Protein 2LQX (pdb70)

Sequence (41 aa):
SEKPQQELEECQNVCRMKRWSTEMVHRCEKKCEEKFERQQRSEKPQQELEECQNVCRMKRWSTEMVHRCEKKCEEKFERQQRSEKPQQELEECQNVCRMKRWSTEMVHRCEKKCEEKFERQQRSEKPQQELEECQNVCRMKRWSTEMVHRCEKKCEEKFERQQRSEKPQQELEECQNVCRMKRWSTEMVHRCEKKCEEKFERQQRSEKPQQELEECQNVCRMKRWSTEMVHRCEKKCEEKFERQQRSEKPQQELEECQNVCRMKRWSTEMVHRCEKKCEEKFERQQRSEKPQQELEECQNVCRMKRWSTEMVHRCEKKCEEKFERQQRSEKPQQELEECQNVCRMKRWSTEMVHRCEKKCEEKFERQQRSEKPQQELEECQNVCRMKRWSTEMVHRCEKKCEEKFERQQRSEKPQQELEECQNVCRMKRWSTEMVHRCEKKCEEKFERQQRSEKPQQELEECQNVCRMKRWSTEMVHRCEKKCEEKFERQQRSEKPQQELEECQNVCRMKRWSTEMVHRCEKKCEEKFERQQRSEKPQQELEECQNVCRMKRWSTEMVHRCEKKCEEKFERQQRSEKPQQELEECQNVCRMKRWSTEMVHRCEKKCEEKFERQQRSEKPQQELEECQNVCRMKRWSTEMVHRCEKKCEEKFERQQRSEKPQQELEECQNVCRMKRWSTEMVHRCEKKCEEKFERQQRSEKPQQELEECQNVCRMKRWSTEMVHRCEKKCEEKFERQQRSEKPQQELEECQNVCRMKRWSTEMVHRCEKKCEEKFERQQRSEKPQQELEECQNVCRMKRWSTEMVHRCEKKCEEKFERQQR

Foldseek 3Di:
DPPQVPVLCVQLVVLVVDPPDPVSSVVSSVVSVVVDVVDTD

Radius of gyration: 10.86 Å; Cα contacts (8 Å, |Δi|>4): 17; chains: 1; bounding box: 10×33×22 Å

CATH classification: 6.10.250.1700

Solvent-accessible surface area: 4318 Å² total; per-residue (Å²): 140,174,115,91,71,142,101,26,103,95,47,15,87,79,2,131,166,88,222,165,72,109,126,89,24,115,129,33,34,136,115,18,86,111,161,70,133,185,165,97,251

Organism: Fagopyrum esculentum (NCBI:txid3617)

Secondary structure (DSSP, 8-state):
--S-THHHHHHHHHHHT-SS-HHHHHHHHHHHHHTTSS---

Nearest PDB structures (foldseek):
  2lqx-assembly1_A  TM=8.595E-01  e=4.066E-05  Fagopyrum esculentum
  2lqx-assembly1_A  TM=8.570E-01  e=2.946E-04  Fagopyrum esculentum
  7lvf-assembly1_A  TM=7.283E-01  e=2.691E+00  Juglans regia
  2lqx-assembly1_A  TM=9.040E-01  e=1.700E-04  Fagopyrum esculentum
  7jqd-assembly1_B  TM=7.469E-01  e=6.574E+00  Lutzomyia longipalpis

GO terms:
  GO:0004867 serine-type endopeptidase inhibitor activity (F, IDA)
  GO:0010466 negative regulation of peptidase activity (P, IDA)

Structure (mmCIF, N/CA/C/O backbone):
data_2LQX
#
_entry.id   2LQX
#
loop_
_atom_site.group_PDB
_atom_site.id
_atom_site.type_symbol
_atom_site.label_atom_id
_atom_site.label_alt_id
_atom_site.label_comp_id
_atom_site.label_asym_id
_atom_site.label_entity_id
_atom_site.label_seq_id
_atom_site.pdbx_PDB_ins_code
_atom_site.Cartn_x
_atom_site.Cartn_y
_atom_site.Cartn_z
_atom_site.occupancy
_atom_site.B_iso_or_equiv
_atom_site.auth_seq_id
_atom_site.auth_comp_id
_atom_site.auth_asym_id
_atom_site.auth_atom_id
_atom_site.pdbx_PDB_model_num
ATOM 1 N N . SER A 1 1 ? 1.329 0.000 0.000 1.00 0.00 1 SER A N 1
ATOM 2 C CA . SER A 1 1 ? 2.094 0.002 -1.242 1.00 0.00 1 SER A CA 1
ATOM 3 C C . SER A 1 1 ? 3.235 -1.008 -1.178 1.00 0.00 1 SER A C 1
ATOM 4 O O . SER A 1 1 ? 3.417 -1.692 -0.172 1.00 0.00 1 SER A O 1
ATOM 12 N N . GLU A 1 2 ? 4.002 -1.094 -2.261 1.00 0.00 2 GLU A N 1
ATOM 13 C CA . GLU A 1 2 ? 5.126 -2.021 -2.329 1.00 0.00 2 GLU A CA 1
ATOM 14 C C . GLU A 1 2 ? 6.432 -1.273 -2.580 1.00 0.00 2 GLU A C 1
ATOM 15 O O . GLU A 1 2 ? 7.491 -1.669 -2.092 1.00 0.00 2 GLU A O 1
ATOM 27 N N . LYS A 1 3 ? 6.350 -0.190 -3.345 1.00 0.00 3 LYS A N 1
ATOM 28 C CA . LYS A 1 3 ? 7.523 0.615 -3.661 1.00 0.00 3 LYS A CA 1
ATOM 29 C C . LYS A 1 3 ? 7.941 1.463 -2.464 1.00 0.00 3 LYS A C 1
ATOM 30 O O . LYS A 1 3 ? 7.154 1.726 -1.554 1.00 0.00 3 LYS A O 1
ATOM 49 N N . PRO A 1 4 ? 9.208 1.902 -2.461 1.00 0.00 4 PRO A N 1
ATOM 50 C CA . PRO A 1 4 ? 9.758 2.728 -1.382 1.00 0.00 4 PRO A CA 1
ATOM 51 C C . PRO A 1 4 ? 9.167 4.133 -1.369 1.00 0.00 4 PRO A C 1
ATOM 52 O O . PRO A 1 4 ? 9.830 5.098 -1.747 1.00 0.00 4 PRO A O 1
ATOM 63 N N . GLN A 1 5 ? 7.917 4.241 -0.931 1.00 0.00 5 GLN A N 1
ATOM 64 C CA . GLN A 1 5 ? 7.238 5.530 -0.867 1.00 0.00 5 GLN A CA 1
ATOM 65 C C . GLN A 1 5 ? 7.814 6.393 0.251 1.00 0.00 5 GLN A C 1
ATOM 66 O O . GLN A 1 5 ? 7.520 7.585 0.340 1.00 0.00 5 GLN A O 1
ATOM 80 N N . GLN A 1 6 ? 8.634 5.783 1.100 1.00 0.00 6 GLN A N 1
ATOM 81 C CA . GLN A 1 6 ? 9.249 6.497 2.213 1.00 0.00 6 GLN A CA 1
ATOM 82 C C . GLN A 1 6 ? 10.005 7.726 1.721 1.00 0.00 6 GLN A C 1
ATOM 83 O O . GLN A 1 6 ? 10.084 8.737 2.417 1.00 0.00 6 GLN A O 1
ATOM 97 N N . GLU A 1 7 ? 10.559 7.631 0.516 1.00 0.00 7 GLU A N 1
ATOM 98 C CA . GLU A 1 7 ? 11.309 8.736 -0.069 1.00 0.00 7 GLU A CA 1
ATOM 99 C C . GLU A 1 7 ? 10.368 9.840 -0.543 1.00 0.00 7 GLU A C 1
ATOM 100 O O . GLU A 1 7 ? 10.680 11.027 -0.433 1.00 0.00 7 GLU A O 1
ATOM 112 N N . LEU A 1 8 ? 9.217 9.442 -1.073 1.00 0.00 8 LEU A N 1
ATOM 113 C CA . LEU A 1 8 ? 8.230 10.397 -1.564 1.00 0.00 8 LEU A CA 1
ATOM 114 C C . LEU A 1 8 ? 7.818 11.369 -0.463 1.00 0.00 8 LEU A C 1
ATOM 115 O O . LEU A 1 8 ? 7.778 12.581 -0.675 1.00 0.00 8 LEU A O 1
ATOM 131 N N . GLU A 1 9 ? 7.515 10.830 0.714 1.00 0.00 9 GLU A N 1
ATOM 132 C CA . GLU A 1 9 ? 7.110 11.651 1.848 1.00 0.00 9 GLU A CA 1
ATOM 133 C C . GLU A 1 9 ? 8.110 12.778 2.089 1.00 0.00 9 GLU A C 1
ATOM 134 O O . GLU A 1 9 ? 7.733 13.881 2.485 1.00 0.00 9 GLU A O 1
ATOM 146 N N . GLU A 1 10 ? 9.385 12.492 1.848 1.00 0.00 10 GLU A N 1
ATOM 147 C CA . GLU A 1 10 ? 10.439 13.481 2.040 1.00 0.00 10 GLU A CA 1
ATOM 148 C C . GLU A 1 10 ? 10.389 14.549 0.952 1.00 0.00 10 GLU A C 1
ATOM 149 O O . GLU A 1 10 ? 10.383 15.746 1.241 1.00 0.00 10 GLU A O 1
ATOM 161 N N . CYS A 1 11 ? 10.353 14.107 -0.301 1.00 0.00 11 CYS A N 1
ATOM 162 C CA . CYS A 1 11 ? 10.303 15.023 -1.434 1.00 0.00 11 CYS A CA 1
ATOM 163 C C . CYS A 1 11 ? 9.128 15.988 -1.301 1.00 0.00 11 CYS A C 1
ATOM 164 O O . CYS A 1 11 ? 9.269 17.188 -1.536 1.00 0.00 11 CYS A O 1
ATOM 171 N N . GLN A 1 12 ? 7.971 15.455 -0.922 1.00 0.00 12 GLN A N 1
ATOM 172 C CA . GLN A 1 12 ? 6.773 16.269 -0.757 1.00 0.00 12 GLN A CA 1
ATOM 173 C C . GLN A 1 12 ? 6.929 17.237 0.411 1.00 0.00 12 GLN A C 1
ATOM 174 O O . GLN A 1 12 ? 6.746 18.444 0.258 1.00 0.00 12 GLN A O 1
ATOM 188 N N . ASN A 1 13 ? 7.267 16.698 1.578 1.00 0.00 13 ASN A N 1
ATOM 189 C CA . ASN A 1 13 ? 7.445 17.514 2.774 1.00 0.00 13 ASN A CA 1
ATOM 190 C C . ASN A 1 13 ? 8.372 18.693 2.494 1.00 0.00 13 ASN A C 1
ATOM 191 O O . ASN A 1 13 ? 8.175 19.790 3.018 1.00 0.00 13 ASN A O 1
ATOM 202 N N . VAL A 1 14 ? 9.384 18.460 1.665 1.00 0.00 14 VAL A N 1
ATOM 203 C CA . VAL A 1 14 ? 10.341 19.502 1.313 1.00 0.00 14 VAL A CA 1
ATOM 204 C C . VAL A 1 14 ? 9.690 20.576 0.448 1.00 0.00 14 VAL A C 1
ATOM 205 O O . VAL A 1 14 ? 9.871 21.771 0.681 1.00 0.00 14 VAL A O 1
ATOM 218 N N . CYS A 1 15 ? 8.932 20.141 -0.553 1.00 0.00 15 CYS A N 1
ATOM 219 C CA . CYS A 1 15 ? 8.254 21.064 -1.456 1.00 0.00 15 CYS A CA 1
ATOM 220 C C . CYS A 1 15 ? 7.352 22.020 -0.680 1.00 0.00 15 CYS A C 1
ATOM 221 O O . CYS A 1 15 ? 7.290 23.212 -0.979 1.00 0.00 15 CYS A O 1
ATOM 228 N N . ARG A 1 16 ? 6.654 21.487 0.318 1.00 0.00 16 ARG A N 1
ATOM 229 C CA . ARG A 1 16 ? 5.754 22.291 1.136 1.00 0.00 16 ARG A CA 1
ATOM 230 C C . ARG A 1 16 ? 6.540 23.253 2.023 1.00 0.00 16 ARG A C 1
ATOM 231 O O . ARG A 1 16 ? 6.007 24.260 2.488 1.00 0.00 16 ARG A O 1
ATOM 252 N N . MET A 1 17 ? 7.810 22.935 2.252 1.00 0.00 17 MET A N 1
ATOM 253 C CA . MET A 1 17 ? 8.669 23.771 3.082 1.00 0.00 17 MET A CA 1
ATOM 254 C C . MET A 1 17 ? 9.347 24.852 2.246 1.00 0.00 17 MET A C 1
ATOM 255 O O . MET A 1 17 ? 10.194 25.595 2.742 1.00 0.00 17 MET A O 1
ATOM 269 N N . LYS A 1 18 ? 8.971 24.933 0.975 1.00 0.00 18 LYS A N 1
ATOM 270 C CA . LYS A 1 18 ? 9.543 25.922 0.069 1.00 0.00 18 LYS A CA 1
ATOM 271 C C . LYS A 1 18 ? 8.984 27.312 0.358 1.00 0.00 18 LYS A C 1
ATOM 272 O O . LYS A 1 18 ? 7.866 27.451 0.854 1.00 0.00 18 LYS A O 1
ATOM 291 N N . ARG A 1 19 ? 9.768 28.337 0.043 1.00 0.00 19 ARG A N 1
ATOM 292 C CA . ARG A 1 19 ? 9.352 29.716 0.271 1.00 0.00 19 ARG A CA 1
ATOM 293 C C . ARG A 1 19 ? 8.744 30.316 -0.994 1.00 0.00 19 ARG A C 1
ATOM 294 O O . ARG A 1 19 ? 8.827 31.522 -1.222 1.00 0.00 19 ARG A O 1
ATOM 315 N N . TRP A 1 20 ? 8.134 29.465 -1.811 1.00 0.00 20 TRP A N 1
ATOM 316 C CA . TRP A 1 20 ? 7.512 29.912 -3.053 1.00 0.00 20 TRP A CA 1
ATOM 317 C C . TRP A 1 20 ? 5.993 29.932 -2.924 1.00 0.00 20 TRP A C 1
ATOM 318 O O . TRP A 1 20 ? 5.438 29.448 -1.938 1.00 0.00 20 TRP A O 1
ATOM 339 N N . SER A 1 21 ? 5.326 30.495 -3.927 1.00 0.00 21 SER A N 1
ATOM 340 C CA . SER A 1 21 ? 3.870 30.580 -3.924 1.00 0.00 21 SER A CA 1
ATOM 341 C C . SER A 1 21 ? 3.244 29.189 -3.969 1.00 0.00 21 SER A C 1
ATOM 342 O O . SER A 1 21 ? 3.904 28.209 -4.316 1.00 0.00 21 SER A O 1
ATOM 350 N N . THR A 1 22 ? 1.966 29.111 -3.614 1.00 0.00 22 THR A N 1
ATOM 351 C CA . THR A 1 22 ? 1.249 27.841 -3.612 1.00 0.00 22 THR A CA 1
ATOM 352 C C . THR A 1 22 ? 1.406 27.121 -4.946 1.00 0.00 22 THR A C 1
ATOM 353 O O . THR A 1 22 ? 1.460 25.892 -4.995 1.00 0.00 22 THR A O 1
ATOM 364 N N . GLU A 1 23 ? 1.479 27.893 -6.026 1.00 0.00 23 GLU A N 1
ATOM 365 C CA . GLU A 1 23 ? 1.631 27.326 -7.361 1.00 0.00 23 GLU A CA 1
ATOM 366 C C . GLU A 1 23 ? 2.932 26.536 -7.472 1.00 0.00 23 GLU A C 1
ATOM 367 O O . GLU A 1 23 ? 2.951 25.420 -7.989 1.00 0.00 23 GLU A O 1
ATOM 379 N N . MET A 1 24 ? 4.018 27.126 -6.983 1.00 0.00 24 MET A N 1
ATOM 380 C CA . MET A 1 24 ? 5.324 26.478 -7.028 1.00 0.00 24 MET A CA 1
ATOM 381 C C . MET A 1 24 ? 5.337 25.219 -6.168 1.00 0.00 24 MET A C 1
ATOM 382 O O . MET A 1 24 ? 5.936 24.209 -6.538 1.00 0.00 24 MET A O 1
ATOM 396 N N . VAL A 1 25 ? 4.672 25.285 -5.019 1.00 0.00 25 VAL A N 1
ATOM 397 C CA . VAL A 1 25 ? 4.606 24.149 -4.108 1.00 0.00 25 VAL A CA 1
ATOM 398 C C . VAL A 1 25 ? 3.763 23.022 -4.695 1.00 0.00 25 VAL A C 1
ATOM 399 O O . VAL A 1 25 ? 4.058 21.843 -4.495 1.00 0.00 25 VAL A O 1
ATOM 412 N N . HIS A 1 26 ? 2.713 23.393 -5.420 1.00 0.00 26 HIS A N 1
ATOM 413 C CA . HIS A 1 26 ? 1.828 22.413 -6.040 1.00 0.00 26 HIS A CA 1
ATOM 414 C C . HIS A 1 26 ? 2.567 21.613 -7.108 1.00 0.00 26 HIS A C 1
ATOM 415 O O . HIS A 1 26 ? 2.600 20.383 -7.065 1.00 0.00 26 HIS A O 1
ATOM 429 N N . ARG A 1 27 ? 3.157 22.319 -8.067 1.00 0.00 27 ARG A N 1
ATOM 430 C CA . ARG A 1 27 ? 3.894 21.675 -9.147 1.00 0.00 27 ARG A CA 1
ATOM 431 C C . ARG A 1 27 ? 4.985 20.763 -8.593 1.00 0.00 27 ARG A C 1
ATOM 432 O O . ARG A 1 27 ? 5.137 19.622 -9.029 1.00 0.00 27 ARG A O 1
ATOM 453 N N . CYS A 1 28 ? 5.744 21.276 -7.630 1.00 0.00 28 CYS A N 1
ATOM 454 C CA . CYS A 1 28 ? 6.821 20.509 -7.015 1.00 0.00 28 CYS A CA 1
ATOM 455 C C . CYS A 1 28 ? 6.313 19.156 -6.524 1.00 0.00 28 CYS A C 1
ATOM 456 O O . CYS A 1 28 ? 6.869 18.113 -6.866 1.00 0.00 28 CYS A O 1
ATOM 463 N N . GLU A 1 29 ? 5.254 19.183 -5.721 1.00 0.00 29 GLU A N 1
ATOM 464 C CA . GLU A 1 29 ? 4.674 17.959 -5.181 1.00 0.00 29 GLU A CA 1
ATOM 465 C C . GLU A 1 29 ? 4.262 17.011 -6.304 1.00 0.00 29 GLU A C 1
ATOM 466 O O . GLU A 1 29 ? 4.691 15.858 -6.348 1.00 0.00 29 GLU A O 1
ATOM 478 N N . LYS A 1 30 ? 3.427 17.506 -7.211 1.00 0.00 30 LYS A N 1
ATOM 479 C CA . LYS A 1 30 ? 2.957 16.706 -8.336 1.00 0.00 30 LYS A CA 1
ATOM 480 C C . LYS A 1 30 ? 4.130 16.127 -9.120 1.00 0.00 30 LYS A C 1
ATOM 481 O O . LYS A 1 30 ? 4.046 15.025 -9.662 1.00 0.00 30 LYS A O 1
ATOM 500 N N . LYS A 1 31 ? 5.226 16.877 -9.176 1.00 0.00 31 LYS A N 1
ATOM 501 C CA . LYS A 1 31 ? 6.418 16.439 -9.892 1.00 0.00 31 LYS A CA 1
ATOM 502 C C . LYS A 1 31 ? 7.060 15.242 -9.199 1.00 0.00 31 LYS A C 1
ATOM 503 O O . LYS A 1 31 ? 7.325 14.216 -9.827 1.00 0.00 31 LYS A O 1
ATOM 522 N N . CYS A 1 32 ? 7.306 15.378 -7.900 1.00 0.00 32 CYS A N 1
ATOM 523 C CA . CYS A 1 32 ? 7.915 14.307 -7.121 1.00 0.00 32 CYS A CA 1
ATOM 524 C C . CYS A 1 32 ? 7.053 13.048 -7.160 1.00 0.00 32 CYS A C 1
ATOM 525 O O . CYS A 1 32 ? 7.553 11.936 -6.993 1.00 0.00 32 CYS A O 1
ATOM 532 N N . GLU A 1 33 ? 5.755 13.233 -7.381 1.00 0.00 33 GLU A N 1
ATOM 533 C CA . GLU A 1 33 ? 4.824 12.112 -7.441 1.00 0.00 33 GLU A CA 1
ATOM 534 C C . GLU A 1 33 ? 4.970 11.354 -8.757 1.00 0.00 33 GLU A C 1
ATOM 535 O O . GLU A 1 33 ? 4.994 10.124 -8.776 1.00 0.00 33 GLU A O 1
ATOM 547 N N . GLU A 1 34 ? 5.066 12.098 -9.855 1.00 0.00 34 GLU A N 1
ATOM 548 C CA . GLU A 1 34 ? 5.208 11.495 -11.175 1.00 0.00 34 GLU A CA 1
ATOM 549 C C . GLU A 1 34 ? 6.621 10.955 -11.378 1.00 0.00 34 GLU A C 1
ATOM 550 O O . GLU A 1 34 ? 6.813 9.891 -11.966 1.00 0.00 34 GLU A O 1
ATOM 562 N N . LYS A 1 35 ? 7.608 11.698 -10.887 1.00 0.00 35 LYS A N 1
ATOM 563 C CA . LYS A 1 35 ? 9.004 11.295 -11.012 1.00 0.00 35 LYS A CA 1
ATOM 564 C C . LYS A 1 35 ? 9.282 10.036 -10.198 1.00 0.00 35 LYS A C 1
ATOM 565 O O . LYS A 1 35 ? 10.309 9.381 -10.380 1.00 0.00 35 LYS A O 1
ATOM 584 N N . PHE A 1 36 ? 8.361 9.703 -9.300 1.00 0.00 36 PHE A N 1
ATOM 585 C CA . PHE A 1 36 ? 8.507 8.520 -8.458 1.00 0.00 36 PHE A CA 1
ATOM 586 C C . PHE A 1 36 ? 8.141 7.256 -9.229 1.00 0.00 36 PHE A C 1
ATOM 587 O O . PHE A 1 36 ? 8.818 6.234 -9.123 1.00 0.00 36 PHE A O 1
ATOM 604 N N . GLU A 1 37 ? 7.064 7.333 -10.004 1.00 0.00 37 GLU A N 1
ATOM 605 C CA . GLU A 1 37 ? 6.606 6.194 -10.791 1.00 0.00 37 GLU A CA 1
ATOM 606 C C . GLU A 1 37 ? 7.660 5.781 -11.815 1.00 0.00 37 GLU A C 1
ATOM 607 O O . GLU A 1 37 ? 8.198 6.618 -12.539 1.00 0.00 37 GLU A O 1
ATOM 619 N N . ARG A 1 38 ? 7.949 4.485 -11.867 1.00 0.00 38 ARG A N 1
ATOM 620 C CA . ARG A 1 38 ? 8.940 3.960 -12.799 1.00 0.00 38 ARG A CA 1
ATOM 621 C C . ARG A 1 38 ? 8.484 4.152 -14.242 1.00 0.00 38 ARG A C 1
ATOM 622 O O . ARG A 1 38 ? 7.325 4.478 -14.498 1.00 0.00 38 ARG A O 1
ATOM 643 N N . GLN A 1 39 ? 9.403 3.947 -15.180 1.00 0.00 39 GLN A N 1
ATOM 644 C CA . GLN A 1 39 ? 9.094 4.099 -16.597 1.00 0.00 39 GLN A CA 1
ATOM 645 C C . GLN A 1 39 ? 8.672 5.530 -16.912 1.00 0.00 39 GLN A C 1
ATOM 646 O O . GLN A 1 39 ? 7.833 5.761 -17.782 1.00 0.00 39 GLN A O 1
ATOM 660 N N . GLN A 1 40 ? 9.259 6.485 -16.198 1.00 0.00 40 GLN A N 1
ATOM 661 C CA . GLN A 1 40 ? 8.942 7.894 -16.402 1.00 0.00 40 GLN A CA 1
ATOM 662 C C . GLN A 1 40 ? 9.858 8.511 -17.454 1.00 0.00 40 GLN A C 1
ATOM 663 O O . GLN A 1 40 ? 9.886 9.730 -17.629 1.00 0.00 40 GLN A O 1
ATOM 677 N N . ARG A 1 41 ? 10.607 7.663 -18.150 1.00 0.00 41 ARG A N 1
ATOM 678 C CA . ARG A 1 41 ? 11.526 8.126 -19.183 1.00 0.00 41 ARG A CA 1
ATOM 679 C C . ARG A 1 41 ? 11.622 7.112 -20.319 1.00 0.00 41 ARG A C 1
ATOM 680 O O . ARG A 1 41 ? 12.274 6.076 -20.187 1.00 0.00 41 ARG A O 1
ATOM 701 N N . SER A 1 1 ? 5.725 -1.215 6.111 1.00 0.00 1 SER A N 2
ATOM 702 C CA . SER A 1 1 ? 5.573 -0.042 5.258 1.00 0.00 1 SER A CA 2
ATOM 703 C C . SER A 1 1 ? 6.701 0.034 4.233 1.00 0.00 1 SER A C 2
ATOM 704 O O . SER A 1 1 ? 7.282 1.096 4.013 1.00 0.00 1 SER A O 2
ATOM 712 N N . GLU A 1 2 ? 7.004 -1.101 3.610 1.00 0.00 2 GLU A N 2
ATOM 713 C CA . GLU A 1 2 ? 8.062 -1.163 2.609 1.00 0.00 2 GLU A CA 2
ATOM 714 C C . GLU A 1 2 ? 7.484 -1.072 1.200 1.00 0.00 2 GLU A C 2
ATOM 715 O O . GLU A 1 2 ? 6.827 -1.998 0.724 1.00 0.00 2 GLU A O 2
ATOM 727 N N . LYS A 1 3 ? 7.733 0.052 0.536 1.00 0.00 3 LYS A N 2
ATOM 728 C CA . LYS A 1 3 ? 7.239 0.267 -0.819 1.00 0.00 3 LYS A CA 2
ATOM 729 C C . LYS A 1 3 ? 8.078 1.314 -1.544 1.00 0.00 3 LYS A C 2
ATOM 730 O O . LYS A 1 3 ? 8.787 2.111 -0.929 1.00 0.00 3 LYS A O 2
ATOM 749 N N . PRO A 1 4 ? 7.996 1.316 -2.883 1.00 0.00 4 PRO A N 2
ATOM 750 C CA . PRO A 1 4 ? 8.739 2.262 -3.720 1.00 0.00 4 PRO A CA 2
ATOM 751 C C . PRO A 1 4 ? 8.216 3.689 -3.588 1.00 0.00 4 PRO A C 2
ATOM 752 O O . PRO A 1 4 ? 8.854 4.637 -4.044 1.00 0.00 4 PRO A O 2
ATOM 763 N N . GLN A 1 5 ? 7.053 3.832 -2.961 1.00 0.00 5 GLN A N 2
ATOM 764 C CA . GLN A 1 5 ? 6.447 5.144 -2.768 1.00 0.00 5 GLN A CA 2
ATOM 765 C C . GLN A 1 5 ? 7.219 5.953 -1.732 1.00 0.00 5 GLN A C 2
ATOM 766 O O . GLN A 1 5 ? 6.980 7.149 -1.562 1.00 0.00 5 GLN A O 2
ATOM 780 N N . GLN A 1 6 ? 8.144 5.294 -1.042 1.00 0.00 6 GLN A N 2
ATOM 781 C CA . GLN A 1 6 ? 8.949 5.953 -0.021 1.00 0.00 6 GLN A CA 2
ATOM 782 C C . GLN A 1 6 ? 9.658 7.176 -0.592 1.00 0.00 6 GLN A C 2
ATOM 783 O O . GLN A 1 6 ? 9.899 8.152 0.117 1.00 0.00 6 GLN A O 2
ATOM 797 N N . GLU A 1 7 ? 9.988 7.116 -1.879 1.00 0.00 7 GLU A N 2
ATOM 798 C CA . GLU A 1 7 ? 10.669 8.221 -2.544 1.00 0.00 7 GLU A CA 2
ATOM 799 C C . GLU A 1 7 ? 9.703 9.369 -2.821 1.00 0.00 7 GLU A C 2
ATOM 800 O O . GLU A 1 7 ? 10.106 10.530 -2.898 1.00 0.00 7 GLU A O 2
ATOM 812 N N . LEU A 1 8 ? 8.425 9.036 -2.969 1.00 0.00 8 LEU A N 2
ATOM 813 C CA . LEU A 1 8 ? 7.399 10.038 -3.236 1.00 0.00 8 LEU A CA 2
ATOM 814 C C . LEU A 1 8 ? 7.185 10.934 -2.020 1.00 0.00 8 LEU A C 2
ATOM 815 O O . LEU A 1 8 ? 7.280 12.157 -2.116 1.00 0.00 8 LEU A O 2
ATOM 831 N N . GLU A 1 9 ? 6.898 10.316 -0.879 1.00 0.00 9 GLU A N 2
ATOM 832 C CA . GLU A 1 9 ? 6.673 11.059 0.356 1.00 0.00 9 GLU A CA 2
ATOM 833 C C . GLU A 1 9 ? 7.814 12.039 0.617 1.00 0.00 9 GLU A C 2
ATOM 834 O O . GLU A 1 9 ? 7.608 13.107 1.191 1.00 0.00 9 GLU A O 2
ATOM 846 N N . GLU A 1 10 ? 9.016 11.665 0.191 1.00 0.00 10 GLU A N 2
ATOM 847 C CA . GLU A 1 10 ? 10.190 12.509 0.381 1.00 0.00 10 GLU A CA 2
ATOM 848 C C . GLU A 1 10 ? 10.179 13.684 -0.594 1.00 0.00 10 GLU A C 2
ATOM 849 O O . GLU A 1 10 ? 10.510 14.812 -0.228 1.00 0.00 10 GLU A O 2
ATOM 861 N N . CYS A 1 11 ? 9.796 13.410 -1.837 1.00 0.00 11 CYS A N 2
ATOM 862 C CA . CYS A 1 11 ? 9.740 14.442 -2.865 1.00 0.00 11 CYS A CA 2
ATOM 863 C C . CYS A 1 11 ? 8.714 15.513 -2.505 1.00 0.00 11 CYS A C 2
ATOM 864 O O . CYS A 1 11 ? 9.010 16.706 -2.542 1.00 0.00 11 CYS A O 2
ATOM 871 N N . GLN A 1 12 ? 7.507 15.076 -2.159 1.00 0.00 12 GLN A N 2
ATOM 872 C CA . GLN A 1 12 ? 6.438 15.997 -1.792 1.00 0.00 12 GLN A CA 2
ATOM 873 C C . GLN A 1 12 ? 6.782 16.748 -0.511 1.00 0.00 12 GLN A C 2
ATOM 874 O O . GLN A 1 12 ? 6.574 17.957 -0.414 1.00 0.00 12 GLN A O 2
ATOM 888 N N . ASN A 1 13 ? 7.310 16.024 0.471 1.00 0.00 13 ASN A N 2
ATOM 889 C CA . ASN A 1 13 ? 7.681 16.623 1.748 1.00 0.00 13 ASN A CA 2
ATOM 890 C C . ASN A 1 13 ? 8.637 17.794 1.542 1.00 0.00 13 ASN A C 2
ATOM 891 O O . ASN A 1 13 ? 8.530 18.821 2.212 1.00 0.00 13 ASN A O 2
ATOM 902 N N . VAL A 1 14 ? 9.571 17.631 0.611 1.00 0.00 14 VAL A N 2
ATOM 903 C CA . VAL A 1 14 ? 10.545 18.675 0.315 1.00 0.00 14 VAL A CA 2
ATOM 904 C C . VAL A 1 14 ? 9.882 19.868 -0.365 1.00 0.00 14 VAL A C 2
ATOM 905 O O . VAL A 1 14 ? 10.177 21.021 -0.046 1.00 0.00 14 VAL A O 2
ATOM 918 N N . CYS A 1 15 ? 8.984 19.584 -1.302 1.00 0.00 15 CYS A N 2
ATOM 919 C CA . CYS A 1 15 ? 8.279 20.633 -2.028 1.00 0.00 15 CYS A CA 2
ATOM 920 C C . CYS A 1 15 ? 7.549 21.566 -1.065 1.00 0.00 15 CYS A C 2
ATOM 921 O O . CYS A 1 15 ? 7.565 22.785 -1.234 1.00 0.00 15 CYS A O 2
ATOM 928 N N . ARG A 1 16 ? 6.911 20.983 -0.055 1.00 0.00 16 ARG A N 2
ATOM 929 C CA . ARG A 1 16 ? 6.175 21.760 0.934 1.00 0.00 16 ARG A CA 2
ATOM 930 C C . ARG A 1 16 ? 7.124 22.620 1.765 1.00 0.00 16 ARG A C 2
ATOM 931 O O . ARG A 1 16 ? 6.710 23.606 2.374 1.00 0.00 16 ARG A O 2
ATOM 952 N N . MET A 1 17 ? 8.396 22.237 1.786 1.00 0.00 17 MET A N 2
ATOM 953 C CA . MET A 1 17 ? 9.403 22.973 2.541 1.00 0.00 17 MET A CA 2
ATOM 954 C C . MET A 1 17 ? 9.994 24.102 1.703 1.00 0.00 17 MET A C 2
ATOM 955 O O . MET A 1 17 ? 10.906 24.803 2.141 1.00 0.00 17 MET A O 2
ATOM 969 N N . LYS A 1 18 ? 9.468 24.273 0.494 1.00 0.00 18 LYS A N 2
ATOM 970 C CA . LYS A 1 18 ? 9.943 25.317 -0.406 1.00 0.00 18 LYS A CA 2
ATOM 971 C C . LYS A 1 18 ? 9.443 26.688 0.038 1.00 0.00 18 LYS A C 2
ATOM 972 O O . LYS A 1 18 ? 8.358 26.808 0.608 1.00 0.00 18 LYS A O 2
ATOM 991 N N . ARG A 1 19 ? 10.239 27.718 -0.228 1.00 0.00 19 ARG A N 2
ATOM 992 C CA . ARG A 1 19 ? 9.876 29.080 0.145 1.00 0.00 19 ARG A CA 2
ATOM 993 C C . ARG A 1 19 ? 9.222 29.809 -1.025 1.00 0.00 19 ARG A C 2
ATOM 994 O O . ARG A 1 19 ? 9.333 31.029 -1.149 1.00 0.00 19 ARG A O 2
ATOM 1015 N N . TRP A 1 20 ? 8.542 29.054 -1.879 1.00 0.00 20 TRP A N 2
ATOM 1016 C CA . TRP A 1 20 ? 7.871 29.629 -3.040 1.00 0.00 20 TRP A CA 2
ATOM 1017 C C . TRP A 1 20 ? 6.362 29.682 -2.825 1.00 0.00 20 TRP A C 2
ATOM 1018 O O . TRP A 1 20 ? 5.835 29.059 -1.903 1.00 0.00 20 TRP A O 2
ATOM 1039 N N . SER A 1 21 ? 5.672 30.430 -3.680 1.00 0.00 21 SER A N 2
ATOM 1040 C CA . SER A 1 21 ? 4.224 30.565 -3.582 1.00 0.00 21 SER A CA 2
ATOM 1041 C C . SER A 1 21 ? 3.551 29.196 -3.554 1.00 0.00 21 SER A C 2
ATOM 1042 O O . SER A 1 21 ? 4.115 28.204 -4.016 1.00 0.00 21 SER A O 2
ATOM 1050 N N . THR A 1 22 ? 2.339 29.150 -3.008 1.00 0.00 22 THR A N 2
ATOM 1051 C CA . THR A 1 22 ? 1.588 27.905 -2.919 1.00 0.00 22 THR A CA 2
ATOM 1052 C C . THR A 1 22 ? 1.511 27.211 -4.274 1.00 0.00 22 THR A C 2
ATOM 1053 O O . THR A 1 22 ? 1.435 25.985 -4.349 1.00 0.00 22 THR A O 2
ATOM 1064 N N . GLU A 1 23 ? 1.533 28.002 -5.341 1.00 0.00 23 GLU A N 2
ATOM 1065 C CA . GLU A 1 23 ? 1.468 27.462 -6.694 1.00 0.00 23 GLU A CA 2
ATOM 1066 C C . GLU A 1 23 ? 2.665 26.559 -6.978 1.00 0.00 23 GLU A C 2
ATOM 1067 O O . GLU A 1 23 ? 2.514 25.461 -7.513 1.00 0.00 23 GLU A O 2
ATOM 1079 N N . MET A 1 24 ? 3.853 27.030 -6.615 1.00 0.00 24 MET A N 2
ATOM 1080 C CA . MET A 1 24 ? 5.076 26.266 -6.831 1.00 0.00 24 MET A CA 2
ATOM 1081 C C . MET A 1 24 ? 5.073 24.988 -5.999 1.00 0.00 24 MET A C 2
ATOM 1082 O O . MET A 1 24 ? 5.630 23.968 -6.408 1.00 0.00 24 MET A O 2
ATOM 1096 N N . VAL A 1 25 ? 4.443 25.049 -4.831 1.00 0.00 25 VAL A N 2
ATOM 1097 C CA . VAL A 1 25 ? 4.366 23.895 -3.942 1.00 0.00 25 VAL A CA 2
ATOM 1098 C C . VAL A 1 25 ? 3.417 22.838 -4.496 1.00 0.00 25 VAL A C 2
ATOM 1099 O O . VAL A 1 25 ? 3.717 21.644 -4.469 1.00 0.00 25 VAL A O 2
ATOM 1112 N N . HIS A 1 26 ? 2.271 23.285 -4.999 1.00 0.00 26 HIS A N 2
ATOM 1113 C CA . HIS A 1 26 ? 1.278 22.377 -5.563 1.00 0.00 26 HIS A CA 2
ATOM 1114 C C . HIS A 1 26 ? 1.832 21.661 -6.791 1.00 0.00 26 HIS A C 2
ATOM 1115 O O . HIS A 1 26 ? 1.851 20.431 -6.849 1.00 0.00 26 HIS A O 2
ATOM 1129 N N . ARG A 1 27 ? 2.281 22.439 -7.771 1.00 0.00 27 ARG A N 2
ATOM 1130 C CA . ARG A 1 27 ? 2.833 21.879 -8.998 1.00 0.00 27 ARG A CA 2
ATOM 1131 C C . ARG A 1 27 ? 3.968 20.907 -8.690 1.00 0.00 27 ARG A C 2
ATOM 1132 O O . ARG A 1 27 ? 4.030 19.810 -9.247 1.00 0.00 27 ARG A O 2
ATOM 1153 N N . CYS A 1 28 ? 4.866 21.316 -7.799 1.00 0.00 28 CYS A N 2
ATOM 1154 C CA . CYS A 1 28 ? 5.998 20.482 -7.415 1.00 0.00 28 CYS A CA 2
ATOM 1155 C C . CYS A 1 28 ? 5.529 19.099 -6.973 1.00 0.00 28 CYS A C 2
ATOM 1156 O O . CYS A 1 28 ? 6.045 18.081 -7.434 1.00 0.00 28 CYS A O 2
ATOM 1163 N N . GLU A 1 29 ? 4.548 19.071 -6.076 1.00 0.00 29 GLU A N 2
ATOM 1164 C CA . GLU A 1 29 ? 4.013 17.813 -5.570 1.00 0.00 29 GLU A CA 2
ATOM 1165 C C . GLU A 1 29 ? 3.371 17.003 -6.693 1.00 0.00 29 GLU A C 2
ATOM 1166 O O . GLU A 1 29 ? 3.712 15.840 -6.909 1.00 0.00 29 GLU A O 2
ATOM 1178 N N . LYS A 1 30 ? 2.440 17.627 -7.406 1.00 0.00 30 LYS A N 2
ATOM 1179 C CA . LYS A 1 30 ? 1.750 16.968 -8.509 1.00 0.00 30 LYS A CA 2
ATOM 1180 C C . LYS A 1 30 ? 2.748 16.411 -9.519 1.00 0.00 30 LYS A C 2
ATOM 1181 O O . LYS A 1 30 ? 2.511 15.370 -10.132 1.00 0.00 30 LYS A O 2
ATOM 1200 N N . LYS A 1 31 ? 3.866 17.109 -9.687 1.00 0.00 31 LYS A N 2
ATOM 1201 C CA . LYS A 1 31 ? 4.902 16.684 -10.621 1.00 0.00 31 LYS A CA 2
ATOM 1202 C C . LYS A 1 31 ? 5.569 15.397 -10.145 1.00 0.00 31 LYS A C 2
ATOM 1203 O O . LYS A 1 31 ? 5.660 14.421 -10.890 1.00 0.00 31 LYS A O 2
ATOM 1222 N N . CYS A 1 32 ? 6.033 15.402 -8.900 1.00 0.00 32 CYS A N 2
ATOM 1223 C CA . CYS A 1 32 ? 6.689 14.235 -8.324 1.00 0.00 32 CYS A CA 2
ATOM 1224 C C . CYS A 1 32 ? 5.756 13.028 -8.329 1.00 0.00 32 CYS A C 2
ATOM 1225 O O . CYS A 1 32 ? 6.207 11.883 -8.333 1.00 0.00 32 CYS A O 2
ATOM 1232 N N . GLU A 1 33 ? 4.453 13.294 -8.328 1.00 0.00 33 GLU A N 2
ATOM 1233 C CA . GLU A 1 33 ? 3.457 12.229 -8.332 1.00 0.00 33 GLU A CA 2
ATOM 1234 C C . GLU A 1 33 ? 3.351 11.588 -9.713 1.00 0.00 33 GLU A C 2
ATOM 1235 O O . GLU A 1 33 ? 3.306 10.365 -9.838 1.00 0.00 33 GLU A O 2
ATOM 1247 N N . GLU A 1 34 ? 3.312 12.424 -10.746 1.00 0.00 34 GLU A N 2
ATOM 1248 C CA . GLU A 1 34 ? 3.210 11.939 -12.117 1.00 0.00 34 GLU A CA 2
ATOM 1249 C C . GLU A 1 34 ? 4.539 11.354 -12.588 1.00 0.00 34 GLU A C 2
ATOM 1250 O O . GLU A 1 34 ? 4.572 10.341 -13.287 1.00 0.00 34 GLU A O 2
ATOM 1262 N N . LYS A 1 35 ? 5.633 12.001 -12.201 1.00 0.00 35 LYS A N 2
ATOM 1263 C CA . LYS A 1 35 ? 6.965 11.547 -12.580 1.00 0.00 35 LYS A CA 2
ATOM 1264 C C . LYS A 1 35 ? 7.302 10.222 -11.905 1.00 0.00 35 LYS A C 2
ATOM 1265 O O . LYS A 1 35 ? 8.248 9.537 -12.295 1.00 0.00 35 LYS A O 2
ATOM 1284 N N . PHE A 1 36 ? 6.521 9.864 -10.891 1.00 0.00 36 PHE A N 2
ATOM 1285 C CA . PHE A 1 36 ? 6.735 8.619 -10.163 1.00 0.00 36 PHE A CA 2
ATOM 1286 C C . PHE A 1 36 ? 6.266 7.422 -10.984 1.00 0.00 36 PHE A C 2
ATOM 1287 O O . PHE A 1 36 ? 6.679 6.289 -10.739 1.00 0.00 36 PHE A O 2
ATOM 1304 N N . GLU A 1 37 ? 5.399 7.682 -11.957 1.00 0.00 37 GLU A N 2
ATOM 1305 C CA . GLU A 1 37 ? 4.871 6.625 -12.813 1.00 0.00 37 GLU A CA 2
ATOM 1306 C C . GLU A 1 37 ? 6.001 5.885 -13.523 1.00 0.00 37 GLU A C 2
ATOM 1307 O O . GLU A 1 37 ? 5.842 4.737 -13.936 1.00 0.00 37 GLU A O 2
ATOM 1319 N N . ARG A 1 38 ? 7.142 6.553 -13.662 1.00 0.00 38 ARG A N 2
ATOM 1320 C CA . ARG A 1 38 ? 8.298 5.961 -14.324 1.00 0.00 38 ARG A CA 2
ATOM 1321 C C . ARG A 1 38 ? 9.597 6.428 -13.673 1.00 0.00 38 ARG A C 2
ATOM 1322 O O . ARG A 1 38 ? 10.003 7.578 -13.833 1.00 0.00 38 ARG A O 2
ATOM 1343 N N . GLN A 1 39 ? 10.242 5.527 -12.938 1.00 0.00 39 GLN A N 2
ATOM 1344 C CA . GLN A 1 39 ? 11.493 5.848 -12.262 1.00 0.00 39 GLN A CA 2
ATOM 1345 C C . GLN A 1 39 ? 12.638 5.963 -13.262 1.00 0.00 39 GLN A C 2
ATOM 1346 O O . GLN A 1 39 ? 12.915 5.027 -14.011 1.00 0.00 39 GLN A O 2
ATOM 1360 N N . GLN A 1 40 ? 13.300 7.115 -13.267 1.00 0.00 40 GLN A N 2
ATOM 1361 C CA . GLN A 1 40 ? 14.416 7.351 -14.175 1.00 0.00 40 GLN A CA 2
ATOM 1362 C C . GLN A 1 40 ? 15.225 8.569 -13.740 1.00 0.00 40 GLN A C 2
ATOM 1363 O O . GLN A 1 40 ? 14.796 9.334 -12.876 1.00 0.00 40 GLN A O 2
ATOM 1377 N N . ARG A 1 41 ? 16.397 8.741 -14.342 1.00 0.00 41 ARG A N 2
ATOM 1378 C CA . ARG A 1 41 ? 17.267 9.864 -14.015 1.00 0.00 41 ARG A CA 2
ATOM 1379 C C . ARG A 1 41 ? 18.020 10.346 -15.251 1.00 0.00 41 ARG A C 2
ATOM 1380 O O . ARG A 1 41 ? 18.956 9.692 -15.714 1.00 0.00 41 ARG A O 2
ATOM 1401 N N . SER A 1 1 ? 8.441 -3.466 -8.021 1.00 0.00 1 SER A N 3
ATOM 1402 C CA . SER A 1 1 ? 8.360 -4.679 -7.215 1.00 0.00 1 SER A CA 3
ATOM 1403 C C . SER A 1 1 ? 8.195 -4.339 -5.737 1.00 0.00 1 SER A C 3
ATOM 1404 O O . SER A 1 1 ? 7.647 -5.127 -4.967 1.00 0.00 1 SER A O 3
ATOM 1412 N N . GLU A 1 2 ? 8.673 -3.161 -5.350 1.00 0.00 2 GLU A N 3
ATOM 1413 C CA . GLU A 1 2 ? 8.578 -2.717 -3.964 1.00 0.00 2 GLU A CA 3
ATOM 1414 C C . GLU A 1 2 ? 7.799 -1.409 -3.864 1.00 0.00 2 GLU A C 3
ATOM 1415 O O . GLU A 1 2 ? 7.026 -1.203 -2.928 1.00 0.00 2 GLU A O 3
ATOM 1427 N N . LYS A 1 3 ? 8.009 -0.526 -4.835 1.00 0.00 3 LYS A N 3
ATOM 1428 C CA . LYS A 1 3 ? 7.327 0.762 -4.859 1.00 0.00 3 LYS A CA 3
ATOM 1429 C C . LYS A 1 3 ? 7.687 1.591 -3.630 1.00 0.00 3 LYS A C 3
ATOM 1430 O O . LYS A 1 3 ? 6.894 1.743 -2.700 1.00 0.00 3 LYS A O 3
ATOM 1449 N N . PRO A 1 4 ? 8.909 2.143 -3.625 1.00 0.00 4 PRO A N 3
ATOM 1450 C CA . PRO A 1 4 ? 9.401 2.968 -2.517 1.00 0.00 4 PRO A CA 3
ATOM 1451 C C . PRO A 1 4 ? 8.687 4.312 -2.433 1.00 0.00 4 PRO A C 3
ATOM 1452 O O . PRO A 1 4 ? 9.254 5.348 -2.779 1.00 0.00 4 PRO A O 3
ATOM 1463 N N . GLN A 1 5 ? 7.440 4.287 -1.972 1.00 0.00 5 GLN A N 3
ATOM 1464 C CA . GLN A 1 5 ? 6.650 5.506 -1.842 1.00 0.00 5 GLN A CA 3
ATOM 1465 C C . GLN A 1 5 ? 7.198 6.393 -0.729 1.00 0.00 5 GLN A C 3
ATOM 1466 O O . GLN A 1 5 ? 6.910 7.589 -0.678 1.00 0.00 5 GLN A O 3
ATOM 1480 N N . GLN A 1 6 ? 7.988 5.800 0.160 1.00 0.00 6 GLN A N 3
ATOM 1481 C CA . GLN A 1 6 ? 8.574 6.537 1.273 1.00 0.00 6 GLN A CA 3
ATOM 1482 C C . GLN A 1 6 ? 9.358 7.746 0.773 1.00 0.00 6 GLN A C 3
ATOM 1483 O O . GLN A 1 6 ? 9.506 8.739 1.484 1.00 0.00 6 GLN A O 3
ATOM 1497 N N . GLU A 1 7 ? 9.860 7.653 -0.455 1.00 0.00 7 GLU A N 3
ATOM 1498 C CA . GLU A 1 7 ? 10.629 8.739 -1.050 1.00 0.00 7 GLU A CA 3
ATOM 1499 C C . GLU A 1 7 ? 9.723 9.912 -1.414 1.00 0.00 7 GLU A C 3
ATOM 1500 O O . GLU A 1 7 ? 10.108 11.074 -1.281 1.00 0.00 7 GLU A O 3
ATOM 1512 N N . LEU A 1 8 ? 8.517 9.599 -1.875 1.00 0.00 8 LEU A N 3
ATOM 1513 C CA . LEU A 1 8 ? 7.553 10.625 -2.258 1.00 0.00 8 LEU A CA 3
ATOM 1514 C C . LEU A 1 8 ? 7.274 11.571 -1.094 1.00 0.00 8 LEU A C 3
ATOM 1515 O O . LEU A 1 8 ? 7.303 12.790 -1.253 1.00 0.00 8 LEU A O 3
ATOM 1531 N N . GLU A 1 9 ? 7.005 10.998 0.075 1.00 0.00 9 GLU A N 3
ATOM 1532 C CA . GLU A 1 9 ? 6.723 11.791 1.266 1.00 0.00 9 GLU A CA 3
ATOM 1533 C C . GLU A 1 9 ? 7.813 12.834 1.496 1.00 0.00 9 GLU A C 3
ATOM 1534 O O . GLU A 1 9 ? 7.528 13.974 1.861 1.00 0.00 9 GLU A O 3
ATOM 1546 N N . GLU A 1 10 ? 9.062 12.433 1.282 1.00 0.00 10 GLU A N 3
ATOM 1547 C CA . GLU A 1 10 ? 10.195 13.332 1.468 1.00 0.00 10 GLU A CA 3
ATOM 1548 C C . GLU A 1 10 ? 10.166 14.464 0.445 1.00 0.00 10 GLU A C 3
ATOM 1549 O O . GLU A 1 10 ? 10.423 15.622 0.776 1.00 0.00 10 GLU A O 3
ATOM 1561 N N . CYS A 1 11 ? 9.850 14.120 -0.799 1.00 0.00 11 CYS A N 3
ATOM 1562 C CA . CYS A 1 11 ? 9.786 15.106 -1.872 1.00 0.00 11 CYS A CA 3
ATOM 1563 C C . CYS A 1 11 ? 8.734 16.170 -1.570 1.00 0.00 11 CYS A C 3
ATOM 1564 O O . CYS A 1 11 ? 9.029 17.364 -1.571 1.00 0.00 11 CYS A O 3
ATOM 1571 N N . GLN A 1 12 ? 7.508 15.726 -1.313 1.00 0.00 12 GLN A N 3
ATOM 1572 C CA . GLN A 1 12 ? 6.413 16.640 -1.009 1.00 0.00 12 GLN A CA 3
ATOM 1573 C C . GLN A 1 12 ? 6.694 17.419 0.271 1.00 0.00 12 GLN A C 3
ATOM 1574 O O . GLN A 1 12 ? 6.456 18.624 0.340 1.00 0.00 12 GLN A O 3
ATOM 1588 N N . ASN A 1 13 ? 7.201 16.723 1.283 1.00 0.00 13 ASN A N 3
ATOM 1589 C CA . ASN A 1 13 ? 7.513 17.350 2.562 1.00 0.00 13 ASN A CA 3
ATOM 1590 C C . ASN A 1 13 ? 8.406 18.571 2.366 1.00 0.00 13 ASN A C 3
ATOM 1591 O O . ASN A 1 13 ? 8.198 19.613 2.989 1.00 0.00 13 ASN A O 3
ATOM 1602 N N . VAL A 1 14 ? 9.402 18.435 1.496 1.00 0.00 14 VAL A N 3
ATOM 1603 C CA . VAL A 1 14 ? 10.327 19.528 1.216 1.00 0.00 14 VAL A CA 3
ATOM 1604 C C . VAL A 1 14 ? 9.643 20.635 0.422 1.00 0.00 14 VAL A C 3
ATOM 1605 O O . VAL A 1 14 ? 9.923 21.818 0.618 1.00 0.00 14 VAL A O 3
ATOM 1618 N N . CYS A 1 15 ? 8.745 20.244 -0.476 1.00 0.00 15 CYS A N 3
ATOM 1619 C CA . CYS A 1 15 ? 8.022 21.203 -1.302 1.00 0.00 15 CYS A CA 3
ATOM 1620 C C . CYS A 1 15 ? 7.227 22.177 -0.436 1.00 0.00 15 CYS A C 3
ATOM 1621 O O . CYS A 1 15 ? 7.192 23.377 -0.705 1.00 0.00 15 CYS A O 3
ATOM 1628 N N . ARG A 1 16 ? 6.591 21.650 0.605 1.00 0.00 16 ARG A N 3
ATOM 1629 C CA . ARG A 1 16 ? 5.796 22.471 1.511 1.00 0.00 16 ARG A CA 3
ATOM 1630 C C . ARG A 1 16 ? 6.690 23.397 2.330 1.00 0.00 16 ARG A C 3
ATOM 1631 O O . ARG A 1 16 ? 6.208 24.321 2.985 1.00 0.00 16 ARG A O 3
ATOM 1652 N N . MET A 1 17 ? 7.994 23.142 2.289 1.00 0.00 17 MET A N 3
ATOM 1653 C CA . MET A 1 17 ? 8.954 23.954 3.027 1.00 0.00 17 MET A CA 3
ATOM 1654 C C . MET A 1 17 ? 9.486 25.090 2.160 1.00 0.00 17 MET A C 3
ATOM 1655 O O . MET A 1 17 ? 10.303 25.896 2.606 1.00 0.00 17 MET A O 3
ATOM 1669 N N . LYS A 1 18 ? 9.018 25.149 0.918 1.00 0.00 18 LYS A N 3
ATOM 1670 C CA . LYS A 1 18 ? 9.445 26.187 -0.013 1.00 0.00 18 LYS A CA 3
ATOM 1671 C C . LYS A 1 18 ? 8.802 27.526 0.332 1.00 0.00 18 LYS A C 3
ATOM 1672 O O . LYS A 1 18 ? 7.577 27.649 0.356 1.00 0.00 18 LYS A O 3
ATOM 1691 N N . ARG A 1 19 ? 9.635 28.527 0.596 1.00 0.00 19 ARG A N 3
ATOM 1692 C CA . ARG A 1 19 ? 9.147 29.857 0.940 1.00 0.00 19 ARG A CA 3
ATOM 1693 C C . ARG A 1 19 ? 8.986 30.718 -0.309 1.00 0.00 19 ARG A C 3
ATOM 1694 O O . ARG A 1 19 ? 9.412 31.872 -0.339 1.00 0.00 19 ARG A O 3
ATOM 1715 N N . TRP A 1 20 ? 8.368 30.148 -1.338 1.00 0.00 20 TRP A N 3
ATOM 1716 C CA . TRP A 1 20 ? 8.151 30.863 -2.590 1.00 0.00 20 TRP A CA 3
ATOM 1717 C C . TRP A 1 20 ? 6.695 31.294 -2.725 1.00 0.00 20 TRP A C 3
ATOM 1718 O O . TRP A 1 20 ? 6.390 32.487 -2.749 1.00 0.00 20 TRP A O 3
ATOM 1739 N N . SER A 1 21 ? 5.798 30.317 -2.814 1.00 0.00 21 SER A N 3
ATOM 1740 C CA . SER A 1 21 ? 4.373 30.596 -2.948 1.00 0.00 21 SER A CA 3
ATOM 1741 C C . SER A 1 21 ? 3.564 29.303 -2.956 1.00 0.00 21 SER A C 3
ATOM 1742 O O . SER A 1 21 ? 4.060 28.248 -3.353 1.00 0.00 21 SER A O 3
ATOM 1750 N N . THR A 1 22 ? 2.314 29.392 -2.514 1.00 0.00 22 THR A N 3
ATOM 1751 C CA . THR A 1 22 ? 1.434 28.230 -2.469 1.00 0.00 22 THR A CA 3
ATOM 1752 C C . THR A 1 22 ? 1.403 27.512 -3.813 1.00 0.00 22 THR A C 3
ATOM 1753 O O . THR A 1 22 ? 1.410 26.283 -3.870 1.00 0.00 22 THR A O 3
ATOM 1764 N N . GLU A 1 23 ? 1.369 28.287 -4.892 1.00 0.00 23 GLU A N 3
ATOM 1765 C CA . GLU A 1 23 ? 1.339 27.722 -6.237 1.00 0.00 23 GLU A CA 3
ATOM 1766 C C . GLU A 1 23 ? 2.534 26.803 -6.468 1.00 0.00 23 GLU A C 3
ATOM 1767 O O . GLU A 1 23 ? 2.393 25.713 -7.022 1.00 0.00 23 GLU A O 3
ATOM 1779 N N . MET A 1 24 ? 3.710 27.251 -6.040 1.00 0.00 24 MET A N 3
ATOM 1780 C CA . MET A 1 24 ? 4.930 26.469 -6.202 1.00 0.00 24 MET A CA 3
ATOM 1781 C C . MET A 1 24 ? 4.863 25.181 -5.387 1.00 0.00 24 MET A C 3
ATOM 1782 O O . MET A 1 24 ? 5.316 24.128 -5.834 1.00 0.00 24 MET A O 3
ATOM 1796 N N . VAL A 1 25 ? 4.295 25.274 -4.189 1.00 0.00 25 VAL A N 3
ATOM 1797 C CA . VAL A 1 25 ? 4.166 24.115 -3.312 1.00 0.00 25 VAL A CA 3
ATOM 1798 C C . VAL A 1 25 ? 3.238 23.069 -3.917 1.00 0.00 25 VAL A C 3
ATOM 1799 O O . VAL A 1 25 ? 3.584 21.890 -4.001 1.00 0.00 25 VAL A O 3
ATOM 1812 N N . HIS A 1 26 ? 2.056 23.507 -4.339 1.00 0.00 26 HIS A N 3
ATOM 1813 C CA . HIS A 1 26 ? 1.077 22.608 -4.940 1.00 0.00 26 HIS A CA 3
ATOM 1814 C C . HIS A 1 26 ? 1.618 22.001 -6.231 1.00 0.00 26 HIS A C 3
ATOM 1815 O O . HIS A 1 26 ? 1.478 20.802 -6.471 1.00 0.00 26 HIS A O 3
ATOM 1829 N N . ARG A 1 27 ? 2.236 22.837 -7.059 1.00 0.00 27 ARG A N 3
ATOM 1830 C CA . ARG A 1 27 ? 2.796 22.383 -8.326 1.00 0.00 27 ARG A CA 3
ATOM 1831 C C . ARG A 1 27 ? 3.955 21.418 -8.094 1.00 0.00 27 ARG A C 3
ATOM 1832 O O . ARG A 1 27 ? 4.113 20.435 -8.817 1.00 0.00 27 ARG A O 3
ATOM 1853 N N . CYS A 1 28 ? 4.764 21.707 -7.080 1.00 0.00 28 CYS A N 3
ATOM 1854 C CA . CYS A 1 28 ? 5.908 20.865 -6.750 1.00 0.00 28 CYS A CA 3
ATOM 1855 C C . CYS A 1 28 ? 5.456 19.458 -6.372 1.00 0.00 28 CYS A C 3
ATOM 1856 O O . CYS A 1 28 ? 5.934 18.471 -6.931 1.00 0.00 28 CYS A O 3
ATOM 1863 N N . GLU A 1 29 ? 4.533 19.375 -5.419 1.00 0.00 29 GLU A N 3
ATOM 1864 C CA . GLU A 1 29 ? 4.019 18.088 -4.964 1.00 0.00 29 GLU A CA 3
ATOM 1865 C C . GLU A 1 29 ? 3.461 17.281 -6.133 1.00 0.00 29 GLU A C 3
ATOM 1866 O O . GLU A 1 29 ? 3.805 16.113 -6.317 1.00 0.00 29 GLU A O 3
ATOM 1878 N N . LYS A 1 30 ? 2.596 17.912 -6.920 1.00 0.00 30 LYS A N 3
ATOM 1879 C CA . LYS A 1 30 ? 1.990 17.256 -8.073 1.00 0.00 30 LYS A CA 3
ATOM 1880 C C . LYS A 1 30 ? 3.060 16.688 -9.000 1.00 0.00 30 LYS A C 3
ATOM 1881 O O . LYS A 1 30 ? 2.881 15.624 -9.593 1.00 0.00 30 LYS A O 3
ATOM 1900 N N . LYS A 1 31 ? 4.173 17.403 -9.119 1.00 0.00 31 LYS A N 3
ATOM 1901 C CA . LYS A 1 31 ? 5.273 16.970 -9.973 1.00 0.00 31 LYS A CA 3
ATOM 1902 C C . LYS A 1 31 ? 5.952 15.730 -9.399 1.00 0.00 31 LYS A C 3
ATOM 1903 O O . LYS A 1 31 ? 6.104 14.720 -10.086 1.00 0.00 31 LYS A O 3
ATOM 1922 N N . CYS A 1 32 ? 6.356 15.814 -8.136 1.00 0.00 32 CYS A N 3
ATOM 1923 C CA . CYS A 1 32 ? 7.017 14.699 -7.469 1.00 0.00 32 CYS A CA 3
ATOM 1924 C C . CYS A 1 32 ? 6.168 13.433 -7.556 1.00 0.00 32 CYS A C 3
ATOM 1925 O O . CYS A 1 32 ? 6.693 12.321 -7.541 1.00 0.00 32 CYS A O 3
ATOM 1932 N N . GLU A 1 33 ? 4.854 13.614 -7.646 1.00 0.00 33 GLU A N 3
ATOM 1933 C CA . GLU A 1 33 ? 3.934 12.486 -7.735 1.00 0.00 33 GLU A CA 3
ATOM 1934 C C . GLU A 1 33 ? 3.998 11.839 -9.115 1.00 0.00 33 GLU A C 3
ATOM 1935 O O . GLU A 1 33 ? 4.212 10.633 -9.236 1.00 0.00 33 GLU A O 3
ATOM 1947 N N . GLU A 1 34 ? 3.810 12.649 -10.152 1.00 0.00 34 GLU A N 3
ATOM 1948 C CA . GLU A 1 34 ? 3.844 12.154 -11.523 1.00 0.00 34 GLU A CA 3
ATOM 1949 C C . GLU A 1 34 ? 5.226 11.607 -11.869 1.00 0.00 34 GLU A C 3
ATOM 1950 O O . GLU A 1 34 ? 5.351 10.569 -12.521 1.00 0.00 34 GLU A O 3
ATOM 1962 N N . LYS A 1 35 ? 6.263 12.312 -11.429 1.00 0.00 35 LYS A N 3
ATOM 1963 C CA . LYS A 1 35 ? 7.636 11.898 -11.690 1.00 0.00 35 LYS A CA 3
ATOM 1964 C C . LYS A 1 35 ? 7.963 10.603 -10.954 1.00 0.00 35 LYS A C 3
ATOM 1965 O O . LYS A 1 35 ? 8.953 9.937 -11.259 1.00 0.00 35 LYS A O 3
ATOM 1984 N N . PHE A 1 36 ? 7.125 10.250 -9.985 1.00 0.00 36 PHE A N 3
ATOM 1985 C CA . PHE A 1 36 ? 7.324 9.033 -9.207 1.00 0.00 36 PHE A CA 3
ATOM 1986 C C . PHE A 1 36 ? 6.934 7.800 -10.018 1.00 0.00 36 PHE A C 3
ATOM 1987 O O . PHE A 1 36 ? 7.668 6.813 -10.057 1.00 0.00 36 PHE A O 3
ATOM 2004 N N . GLU A 1 37 ? 5.773 7.865 -10.662 1.00 0.00 37 GLU A N 3
ATOM 2005 C CA . GLU A 1 37 ? 5.285 6.753 -11.469 1.00 0.00 37 GLU A CA 3
ATOM 2006 C C . GLU A 1 37 ? 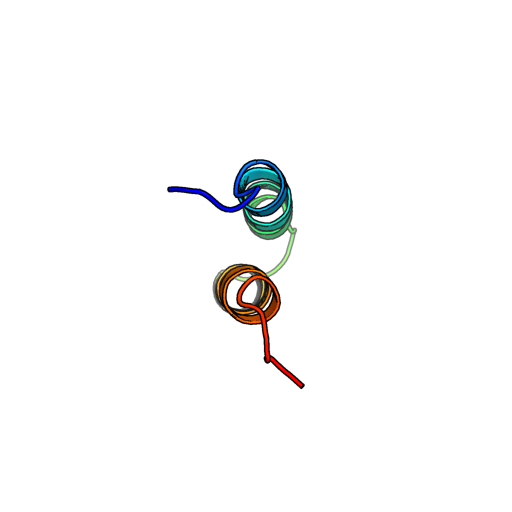6.234 6.464 -12.628 1.00 0.00 37 GLU A C 3
ATOM 2007 O O . GLU A 1 37 ? 6.254 5.357 -13.167 1.00 0.00 37 GLU A O 3
ATOM 2019 N N . ARG A 1 38 ? 7.020 7.467 -13.006 1.00 0.00 38 ARG A N 3
ATOM 2020 C CA . ARG A 1 38 ? 7.970 7.322 -14.102 1.00 0.00 38 ARG A CA 3
ATOM 2021 C C . ARG A 1 38 ? 9.213 6.563 -13.647 1.00 0.00 38 ARG A C 3
ATOM 2022 O O . ARG A 1 38 ? 9.763 6.836 -12.581 1.00 0.00 38 ARG A O 3
ATOM 2043 N N . GLN A 1 39 ? 9.649 5.609 -14.464 1.00 0.00 39 GLN A N 3
ATOM 2044 C CA . GLN A 1 39 ? 10.826 4.809 -14.144 1.00 0.00 39 GLN A CA 3
ATOM 2045 C C . GLN A 1 39 ? 11.712 4.629 -15.372 1.00 0.00 39 GLN A C 3
ATOM 2046 O O . GLN A 1 39 ? 11.298 4.918 -16.494 1.00 0.00 39 GLN A O 3
ATOM 2060 N N . GLN A 1 40 ? 12.933 4.152 -15.150 1.00 0.00 40 GLN A N 3
ATOM 2061 C CA . GLN A 1 40 ? 13.877 3.935 -16.239 1.00 0.00 40 GLN A CA 3
ATOM 2062 C C . GLN A 1 40 ? 14.934 2.907 -15.847 1.00 0.00 40 GLN A C 3
ATOM 2063 O O . GLN A 1 40 ? 15.088 2.580 -14.670 1.00 0.00 40 GLN A O 3
ATOM 2077 N N . ARG A 1 41 ? 15.658 2.402 -16.840 1.00 0.00 41 ARG A N 3
ATOM 2078 C CA . ARG A 1 41 ? 16.699 1.410 -16.598 1.00 0.00 41 ARG A CA 3
ATOM 2079 C C . ARG A 1 41 ? 17.825 1.544 -17.619 1.00 0.00 41 ARG A C 3
ATOM 2080 O O . ARG A 1 41 ? 17.603 1.979 -18.749 1.00 0.00 41 ARG A O 3
ATOM 2101 N N . SER A 1 1 ? 7.324 -7.939 -0.860 1.00 0.00 1 SER A N 4
ATOM 2102 C CA . SER A 1 1 ? 6.689 -6.626 -0.823 1.00 0.00 1 SER A CA 4
ATOM 2103 C C . SER A 1 1 ? 7.676 -5.534 -1.226 1.00 0.00 1 SER A C 4
ATOM 2104 O O . SER A 1 1 ? 8.889 -5.742 -1.209 1.00 0.00 1 SER A O 4
ATOM 2112 N N . GLU A 1 2 ? 7.145 -4.370 -1.588 1.00 0.00 2 GLU A N 4
ATOM 2113 C CA . GLU A 1 2 ? 7.979 -3.245 -1.995 1.00 0.00 2 GLU A CA 4
ATOM 2114 C C . GLU A 1 2 ? 7.258 -1.921 -1.761 1.00 0.00 2 GLU A C 4
ATOM 2115 O O . GLU A 1 2 ? 6.038 -1.885 -1.597 1.00 0.00 2 GLU A O 4
ATOM 2127 N N . LYS A 1 3 ? 8.021 -0.833 -1.747 1.00 0.00 3 LYS A N 4
ATOM 2128 C CA . LYS A 1 3 ? 7.457 0.495 -1.534 1.00 0.00 3 LYS A CA 4
ATOM 2129 C C . LYS A 1 3 ? 8.349 1.569 -2.147 1.00 0.00 3 LYS A C 4
ATOM 2130 O O . LYS A 1 3 ? 9.059 2.293 -1.450 1.00 0.00 3 LYS A O 4
ATOM 2149 N N . PRO A 1 4 ? 8.313 1.678 -3.484 1.00 0.00 4 PRO A N 4
ATOM 2150 C CA . PRO A 1 4 ? 9.111 2.662 -4.220 1.00 0.00 4 PRO A CA 4
ATOM 2151 C C . PRO A 1 4 ? 8.625 4.089 -3.993 1.00 0.00 4 PRO A C 4
ATOM 2152 O O . PRO A 1 4 ? 9.277 5.049 -4.403 1.00 0.00 4 PRO A O 4
ATOM 2163 N N . GLN A 1 5 ? 7.476 4.221 -3.338 1.00 0.00 5 GLN A N 4
ATOM 2164 C CA . GLN A 1 5 ? 6.904 5.532 -3.055 1.00 0.00 5 GLN A CA 4
ATOM 2165 C C . GLN A 1 5 ? 7.691 6.244 -1.959 1.00 0.00 5 GLN A C 4
ATOM 2166 O O . GLN A 1 5 ? 7.466 7.423 -1.688 1.00 0.00 5 GLN A O 4
ATOM 2180 N N . GLN A 1 6 ? 8.612 5.519 -1.332 1.00 0.00 6 GLN A N 4
ATOM 2181 C CA . GLN A 1 6 ? 9.430 6.082 -0.265 1.00 0.00 6 GLN A CA 4
ATOM 2182 C C . GLN A 1 6 ? 10.150 7.341 -0.736 1.00 0.00 6 GLN A C 4
ATOM 2183 O O . GLN A 1 6 ? 10.398 8.255 0.049 1.00 0.00 6 GLN A O 4
ATOM 2197 N N . GLU A 1 7 ? 10.483 7.379 -2.023 1.00 0.00 7 GLU A N 4
ATOM 2198 C CA . GLU A 1 7 ? 11.175 8.527 -2.598 1.00 0.00 7 GLU A CA 4
ATOM 2199 C C . GLU A 1 7 ? 10.220 9.704 -2.777 1.00 0.00 7 GLU A C 4
ATOM 2200 O O . GLU A 1 7 ? 10.606 10.862 -2.613 1.00 0.00 7 GLU A O 4
ATOM 2212 N N . LEU A 1 8 ? 8.972 9.399 -3.115 1.00 0.00 8 LEU A N 4
ATOM 2213 C CA . LEU A 1 8 ? 7.960 10.431 -3.316 1.00 0.00 8 LEU A CA 4
ATOM 2214 C C . LEU A 1 8 ? 7.803 11.290 -2.065 1.00 0.00 8 LEU A C 4
ATOM 2215 O O . LEU A 1 8 ? 7.810 12.518 -2.140 1.00 0.00 8 LEU A O 4
ATOM 2231 N N . GLU A 1 9 ? 7.663 10.635 -0.917 1.00 0.00 9 GLU A N 4
ATOM 2232 C CA . GLU A 1 9 ? 7.507 11.340 0.350 1.00 0.00 9 GLU A CA 4
ATOM 2233 C C . GLU A 1 9 ? 8.607 12.382 0.532 1.00 0.00 9 GLU A C 4
ATOM 2234 O O . GLU A 1 9 ? 8.376 13.449 1.099 1.00 0.00 9 GLU A O 4
ATOM 2246 N N . GLU A 1 10 ? 9.803 12.063 0.047 1.00 0.00 10 GLU A N 4
ATOM 2247 C CA . GLU A 1 10 ? 10.938 12.971 0.158 1.00 0.00 10 GLU A CA 4
ATOM 2248 C C . GLU A 1 10 ? 10.777 14.161 -0.782 1.00 0.00 10 GLU A C 4
ATOM 2249 O O . GLU A 1 10 ? 11.066 15.301 -0.415 1.00 0.00 10 GLU A O 4
ATOM 2261 N N . CYS A 1 11 ? 10.315 13.889 -1.998 1.00 0.00 11 CYS A N 4
ATOM 2262 C CA . CYS A 1 11 ? 10.114 14.937 -2.992 1.00 0.00 11 CYS A CA 4
ATOM 2263 C C . CYS A 1 11 ? 9.073 15.946 -2.516 1.00 0.00 11 CYS A C 4
ATOM 2264 O O . CYS A 1 11 ? 9.320 17.151 -2.513 1.00 0.00 11 CYS A O 4
ATOM 2271 N N . GLN A 1 12 ? 7.910 15.443 -2.115 1.00 0.00 12 GLN A N 4
ATOM 2272 C CA . GLN A 1 12 ? 6.832 16.301 -1.637 1.00 0.00 12 GLN A CA 4
ATOM 2273 C C . GLN A 1 12 ? 7.259 17.065 -0.388 1.00 0.00 12 GLN A C 4
ATOM 2274 O O . GLN A 1 12 ? 6.990 18.259 -0.257 1.00 0.00 12 GLN A O 4
ATOM 2288 N N . ASN A 1 13 ? 7.924 16.369 0.528 1.00 0.00 13 ASN A N 4
ATOM 2289 C CA . ASN A 1 13 ? 8.386 16.982 1.768 1.00 0.00 13 ASN A CA 4
ATOM 2290 C C . ASN A 1 13 ? 9.260 18.198 1.481 1.00 0.00 13 ASN A C 4
ATOM 2291 O O . ASN A 1 13 ? 9.177 19.214 2.172 1.00 0.00 13 ASN A O 4
ATOM 2302 N N . VAL A 1 14 ? 10.100 18.089 0.456 1.00 0.00 14 VAL A N 4
ATOM 2303 C CA . VAL A 1 14 ? 10.988 19.180 0.075 1.00 0.00 14 VAL A CA 4
ATOM 2304 C C . VAL A 1 14 ? 10.204 20.347 -0.514 1.00 0.00 14 VAL A C 4
ATOM 2305 O O . VAL A 1 14 ? 10.506 21.511 -0.248 1.00 0.00 14 VAL A O 4
ATOM 2318 N N . CYS A 1 15 ? 9.193 20.028 -1.317 1.00 0.00 15 CYS A N 4
ATOM 2319 C CA . CYS A 1 15 ? 8.365 21.049 -1.946 1.00 0.00 15 CYS A CA 4
ATOM 2320 C C . CYS A 1 15 ? 7.695 21.930 -0.895 1.00 0.00 15 CYS A C 4
ATOM 2321 O O . CYS A 1 15 ? 7.685 23.156 -1.013 1.00 0.00 15 CYS A O 4
ATOM 2328 N N . ARG A 1 16 ? 7.137 21.297 0.131 1.00 0.00 16 ARG A N 4
ATOM 2329 C CA . ARG A 1 16 ? 6.465 22.023 1.202 1.00 0.00 16 ARG A CA 4
ATOM 2330 C C . ARG A 1 16 ? 7.454 22.887 1.978 1.00 0.00 16 ARG A C 4
ATOM 2331 O O . ARG A 1 16 ? 7.066 23.847 2.643 1.00 0.00 16 ARG A O 4
ATOM 2352 N N . MET A 1 17 ? 8.733 22.540 1.887 1.00 0.00 17 MET A N 4
ATOM 2353 C CA . MET A 1 17 ? 9.778 23.285 2.580 1.00 0.00 17 MET A CA 4
ATOM 2354 C C . MET A 1 17 ? 10.255 24.463 1.737 1.00 0.00 17 MET A C 4
ATOM 2355 O O . MET A 1 17 ? 11.157 25.200 2.136 1.00 0.00 17 MET A O 4
ATOM 2369 N N . LYS A 1 18 ? 9.645 24.635 0.569 1.00 0.00 18 LYS A N 4
ATOM 2370 C CA . LYS A 1 18 ? 10.007 25.723 -0.331 1.00 0.00 18 LYS A CA 4
ATOM 2371 C C . LYS A 1 18 ? 9.469 27.055 0.182 1.00 0.00 18 LYS A C 4
ATOM 2372 O O . LYS A 1 18 ? 8.400 27.111 0.790 1.00 0.00 18 LYS A O 4
ATOM 2391 N N . ARG A 1 19 ? 10.216 28.126 -0.068 1.00 0.00 19 ARG A N 4
ATOM 2392 C CA . ARG A 1 19 ? 9.814 29.457 0.370 1.00 0.00 19 ARG A CA 4
ATOM 2393 C C . ARG A 1 19 ? 9.097 30.204 -0.751 1.00 0.00 19 ARG A C 4
ATOM 2394 O O . ARG A 1 19 ? 9.156 31.431 -0.828 1.00 0.00 19 ARG A O 4
ATOM 2415 N N . TRP A 1 20 ? 8.421 29.456 -1.615 1.00 0.00 20 TRP A N 4
ATOM 2416 C CA . TRP A 1 20 ? 7.692 30.048 -2.732 1.00 0.00 20 TRP A CA 4
ATOM 2417 C C . TRP A 1 20 ? 6.190 30.028 -2.473 1.00 0.00 20 TRP A C 4
ATOM 2418 O O . TRP A 1 20 ? 5.730 29.478 -1.472 1.00 0.00 20 TRP A O 4
ATOM 2439 N N . SER A 1 21 ? 5.429 30.631 -3.380 1.00 0.00 21 SER A N 4
ATOM 2440 C CA . SER A 1 21 ? 3.978 30.684 -3.248 1.00 0.00 21 SER A CA 4
ATOM 2441 C C . SER A 1 21 ? 3.377 29.283 -3.294 1.00 0.00 21 SER A C 4
ATOM 2442 O O . SER A 1 21 ? 4.010 28.337 -3.763 1.00 0.00 21 SER A O 4
ATOM 2450 N N . THR A 1 22 ? 2.148 29.156 -2.801 1.00 0.00 22 THR A N 4
ATOM 2451 C CA . THR A 1 22 ? 1.460 27.871 -2.784 1.00 0.00 22 THR A CA 4
ATOM 2452 C C . THR A 1 22 ? 1.478 27.220 -4.163 1.00 0.00 22 THR A C 4
ATOM 2453 O O . THR A 1 22 ? 1.481 25.995 -4.280 1.00 0.00 22 THR A O 4
ATOM 2464 N N . GLU A 1 23 ? 1.488 28.048 -5.203 1.00 0.00 23 GLU A N 4
ATOM 2465 C CA . GLU A 1 23 ? 1.507 27.551 -6.574 1.00 0.00 23 GLU A CA 4
ATOM 2466 C C . GLU A 1 23 ? 2.736 26.681 -6.820 1.00 0.00 23 GLU A C 4
ATOM 2467 O O . GLU A 1 23 ? 2.636 25.592 -7.385 1.00 0.00 23 GLU A O 4
ATOM 2479 N N . MET A 1 24 ? 3.896 27.171 -6.394 1.00 0.00 24 MET A N 4
ATOM 2480 C CA . MET A 1 24 ? 5.145 26.439 -6.570 1.00 0.00 24 MET A CA 4
ATOM 2481 C C . MET A 1 24 ? 5.133 25.142 -5.767 1.00 0.00 24 MET A C 4
ATOM 2482 O O . MET A 1 24 ? 5.508 24.084 -6.273 1.00 0.00 24 MET A O 4
ATOM 2496 N N . VAL A 1 25 ? 4.700 25.231 -4.514 1.00 0.00 25 VAL A N 4
ATOM 2497 C CA . VAL A 1 25 ? 4.637 24.063 -3.642 1.00 0.00 25 VAL A CA 4
ATOM 2498 C C . VAL A 1 25 ? 3.719 22.994 -4.222 1.00 0.00 25 VAL A C 4
ATOM 2499 O O . VAL A 1 25 ? 4.099 21.827 -4.333 1.00 0.00 25 VAL A O 4
ATOM 2512 N N . HIS A 1 26 ? 2.507 23.398 -4.590 1.00 0.00 26 HIS A N 4
ATOM 2513 C CA . HIS A 1 26 ? 1.534 22.474 -5.163 1.00 0.00 26 HIS A CA 4
ATOM 2514 C C . HIS A 1 26 ? 2.068 21.851 -6.449 1.00 0.00 26 HIS A C 4
ATOM 2515 O O . HIS A 1 26 ? 2.109 20.629 -6.588 1.00 0.00 26 HIS A O 4
ATOM 2529 N N . ARG A 1 27 ? 2.474 22.700 -7.388 1.00 0.00 27 ARG A N 4
ATOM 2530 C CA . ARG A 1 27 ? 3.003 22.233 -8.664 1.00 0.00 27 ARG A CA 4
ATOM 2531 C C . ARG A 1 27 ? 4.172 21.276 -8.450 1.00 0.00 27 ARG A C 4
ATOM 2532 O O . ARG A 1 27 ? 4.246 20.219 -9.076 1.00 0.00 27 ARG A O 4
ATOM 2553 N N . CYS A 1 28 ? 5.085 21.655 -7.562 1.00 0.00 28 CYS A N 4
ATOM 2554 C CA . CYS A 1 28 ? 6.250 20.832 -7.263 1.00 0.00 28 CYS A CA 4
ATOM 2555 C C . CYS A 1 28 ? 5.832 19.413 -6.889 1.00 0.00 28 CYS A C 4
ATOM 2556 O O . CYS A 1 28 ? 6.412 18.438 -7.367 1.00 0.00 28 CYS A O 4
ATOM 2563 N N . GLU A 1 29 ? 4.822 19.306 -6.031 1.00 0.00 29 GLU A N 4
ATOM 2564 C CA . GLU A 1 29 ? 4.329 18.006 -5.591 1.00 0.00 29 GLU A CA 4
ATOM 2565 C C . GLU A 1 29 ? 3.718 17.233 -6.756 1.00 0.00 29 GLU A C 4
ATOM 2566 O O . GLU A 1 29 ? 3.869 16.015 -6.855 1.00 0.00 29 GLU A O 4
ATOM 2578 N N . LYS A 1 30 ? 3.028 17.949 -7.637 1.00 0.00 30 LYS A N 4
ATOM 2579 C CA . LYS A 1 30 ? 2.395 17.333 -8.797 1.00 0.00 30 LYS A CA 4
ATOM 2580 C C . LYS A 1 30 ? 3.432 16.653 -9.685 1.00 0.00 30 LYS A C 4
ATOM 2581 O O . LYS A 1 30 ? 3.380 15.443 -9.904 1.00 0.00 30 LYS A O 4
ATOM 2600 N N . LYS A 1 31 ? 4.375 17.439 -10.194 1.00 0.00 31 LYS A N 4
ATOM 2601 C CA . LYS A 1 31 ? 5.426 16.914 -11.058 1.00 0.00 31 LYS A CA 4
ATOM 2602 C C . LYS A 1 31 ? 6.118 15.720 -10.408 1.00 0.00 31 LYS A C 4
ATOM 2603 O O . LYS A 1 31 ? 6.399 14.718 -11.067 1.00 0.00 31 LYS A O 4
ATOM 2622 N N . CYS A 1 32 ? 6.389 15.832 -9.112 1.00 0.00 32 CYS A N 4
ATOM 2623 C CA . CYS A 1 32 ? 7.046 14.761 -8.372 1.00 0.00 32 CYS A CA 4
ATOM 2624 C C . CYS A 1 32 ? 6.259 13.459 -8.486 1.00 0.00 32 CYS A C 4
ATOM 2625 O O . CYS A 1 32 ? 6.837 12.386 -8.653 1.00 0.00 32 CYS A O 4
ATOM 2632 N N . GLU A 1 33 ? 4.937 13.563 -8.394 1.00 0.00 33 GLU A N 4
ATOM 2633 C CA . GLU A 1 33 ? 4.071 12.394 -8.486 1.00 0.00 33 GLU A CA 4
ATOM 2634 C C . GLU A 1 33 ? 3.959 11.912 -9.929 1.00 0.00 33 GLU A C 4
ATOM 2635 O O . GLU A 1 33 ? 4.069 10.718 -10.206 1.00 0.00 33 GLU A O 4
ATOM 2647 N N . GLU A 1 34 ? 3.740 12.850 -10.845 1.00 0.00 34 GLU A N 4
ATOM 2648 C CA . GLU A 1 34 ? 3.612 12.521 -12.260 1.00 0.00 34 GLU A CA 4
ATOM 2649 C C . GLU A 1 34 ? 4.857 11.798 -12.766 1.00 0.00 34 GLU A C 4
ATOM 2650 O O . GLU A 1 34 ? 4.768 10.724 -13.361 1.00 0.00 34 GLU A O 4
ATOM 2662 N N . LYS A 1 35 ? 6.019 12.396 -12.525 1.00 0.00 35 LYS A N 4
ATOM 2663 C CA . LYS A 1 35 ? 7.284 11.811 -12.954 1.00 0.00 35 LYS A CA 4
ATOM 2664 C C . LYS A 1 35 ? 7.546 10.493 -12.233 1.00 0.00 35 LYS A C 4
ATOM 2665 O O . LYS A 1 35 ? 8.404 9.710 -12.642 1.00 0.00 35 LYS A O 4
ATOM 2684 N N . PHE A 1 36 ? 6.801 10.252 -11.159 1.00 0.00 36 PHE A N 4
ATOM 2685 C CA . PHE A 1 36 ? 6.952 9.027 -10.383 1.00 0.00 36 PHE A CA 4
ATOM 2686 C C . PHE A 1 36 ? 6.332 7.840 -11.115 1.00 0.00 36 PHE A C 4
ATOM 2687 O O . PHE A 1 36 ? 6.679 6.688 -10.855 1.00 0.00 36 PHE A O 4
ATOM 2704 N N . GLU A 1 37 ? 5.413 8.131 -12.030 1.00 0.00 37 GLU A N 4
ATOM 2705 C CA . GLU A 1 37 ? 4.743 7.088 -12.797 1.00 0.00 37 GLU A CA 4
ATOM 2706 C C . GLU A 1 37 ? 5.755 6.234 -13.555 1.00 0.00 37 GLU A C 4
ATOM 2707 O O . GLU A 1 37 ? 5.480 5.085 -13.900 1.00 0.00 37 GLU A O 4
ATOM 2719 N N . ARG A 1 38 ? 6.928 6.805 -13.811 1.00 0.00 38 ARG A N 4
ATOM 2720 C CA . ARG A 1 38 ? 7.981 6.099 -14.530 1.00 0.00 38 ARG A CA 4
ATOM 2721 C C . ARG A 1 38 ? 9.358 6.498 -14.008 1.00 0.00 38 ARG A C 4
ATOM 2722 O O . ARG A 1 38 ? 9.788 7.639 -14.174 1.00 0.00 38 ARG A O 4
ATOM 2743 N N . GLN A 1 39 ? 10.043 5.551 -13.376 1.00 0.00 39 GLN A N 4
ATOM 2744 C CA . GLN A 1 39 ? 11.371 5.805 -12.828 1.00 0.00 39 GLN A CA 4
ATOM 2745 C C . GLN A 1 39 ? 12.214 4.534 -12.833 1.00 0.00 39 GLN A C 4
ATOM 2746 O O . GLN A 1 39 ? 11.683 3.426 -12.771 1.00 0.00 39 GLN A O 4
ATOM 2760 N N . GLN A 1 40 ? 13.530 4.704 -12.908 1.00 0.00 40 GLN A N 4
ATOM 2761 C CA . GLN A 1 40 ? 14.447 3.570 -12.922 1.00 0.00 40 GLN A CA 4
ATOM 2762 C C . GLN A 1 40 ? 14.961 3.268 -11.518 1.00 0.00 40 GLN A C 4
ATOM 2763 O O . GLN A 1 40 ? 15.243 2.117 -11.184 1.00 0.00 40 GLN A O 4
ATOM 2777 N N . ARG A 1 41 ? 15.081 4.309 -10.701 1.00 0.00 41 ARG A N 4
ATOM 2778 C CA . ARG A 1 41 ? 15.563 4.156 -9.333 1.00 0.00 41 ARG A CA 4
ATOM 2779 C C . ARG A 1 41 ? 14.440 3.692 -8.410 1.00 0.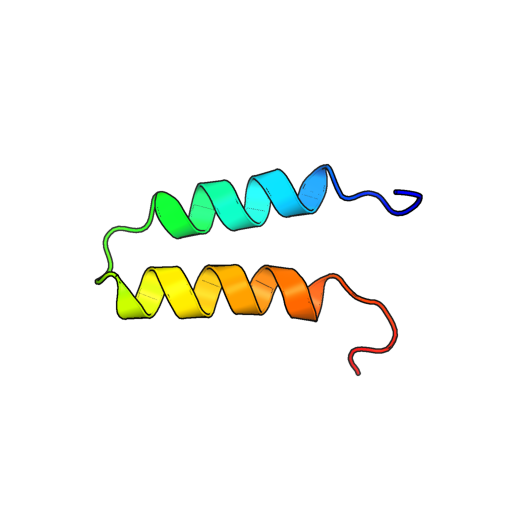00 41 ARG A C 4
ATOM 2780 O O . ARG A 1 41 ? 14.571 2.684 -7.715 1.00 0.00 41 ARG A O 4
ATOM 2801 N N . SER A 1 1 ? 5.052 -4.441 1.291 1.00 0.00 1 SER A N 5
ATOM 2802 C CA . SER A 1 1 ? 4.750 -3.195 1.986 1.00 0.00 1 SER A CA 5
ATOM 2803 C C . SER A 1 1 ? 5.589 -2.047 1.433 1.00 0.00 1 SER A C 5
ATOM 2804 O O . SER A 1 1 ? 5.056 -1.015 1.026 1.00 0.00 1 SER A O 5
ATOM 2812 N N . GLU A 1 2 ? 6.905 -2.237 1.421 1.00 0.00 2 GLU A N 5
ATOM 2813 C CA . GLU A 1 2 ? 7.818 -1.217 0.918 1.00 0.00 2 GLU A CA 5
ATOM 2814 C C . GLU A 1 2 ? 7.589 -0.969 -0.571 1.00 0.00 2 GLU A C 5
ATOM 2815 O O . GLU A 1 2 ? 7.065 -1.826 -1.282 1.00 0.00 2 GLU A O 5
ATOM 2827 N N . LYS A 1 3 ? 7.986 0.211 -1.035 1.00 0.00 3 LYS A N 5
ATOM 2828 C CA . LYS A 1 3 ? 7.826 0.575 -2.438 1.00 0.00 3 LYS A CA 5
ATOM 2829 C C . LYS A 1 3 ? 8.792 1.690 -2.825 1.00 0.00 3 LYS A C 5
ATOM 2830 O O . LYS A 1 3 ? 9.317 2.411 -1.976 1.00 0.00 3 LYS A O 5
ATOM 2849 N N . PRO A 1 4 ? 9.033 1.837 -4.136 1.00 0.00 4 PRO A N 5
ATOM 2850 C CA . PRO A 1 4 ? 9.936 2.864 -4.664 1.00 0.00 4 PRO A CA 5
ATOM 2851 C C . PRO A 1 4 ? 9.368 4.271 -4.510 1.00 0.00 4 PRO A C 5
ATOM 2852 O O . PRO A 1 4 ? 10.074 5.259 -4.706 1.00 0.00 4 PRO A O 5
ATOM 2863 N N . GLN A 1 5 ? 8.089 4.352 -4.158 1.00 0.00 5 GLN A N 5
ATOM 2864 C CA . GLN A 1 5 ? 7.428 5.639 -3.977 1.00 0.00 5 GLN A CA 5
ATOM 2865 C C . GLN A 1 5 ? 7.863 6.295 -2.671 1.00 0.00 5 GLN A C 5
ATOM 2866 O O . GLN A 1 5 ? 7.519 7.445 -2.399 1.00 0.00 5 GLN A O 5
ATOM 2880 N N . GLN A 1 6 ? 8.620 5.556 -1.866 1.00 0.00 6 GLN A N 5
ATOM 2881 C CA . GLN A 1 6 ? 9.101 6.067 -0.588 1.00 0.00 6 GLN A CA 5
ATOM 2882 C C . GLN A 1 6 ? 9.856 7.379 -0.775 1.00 0.00 6 GLN A C 5
ATOM 2883 O O . GLN A 1 6 ? 9.823 8.252 0.091 1.00 0.00 6 GLN A O 5
ATOM 2897 N N . GLU A 1 7 ? 10.534 7.509 -1.910 1.00 0.00 7 GLU A N 5
ATOM 2898 C CA . GLU A 1 7 ? 11.297 8.715 -2.209 1.00 0.00 7 GLU A CA 5
ATOM 2899 C C . GLU A 1 7 ? 10.367 9.882 -2.529 1.00 0.00 7 GLU A C 5
ATOM 2900 O O . GLU A 1 7 ? 10.655 11.031 -2.191 1.00 0.00 7 GLU A O 5
ATOM 2912 N N . LEU A 1 8 ? 9.250 9.579 -3.182 1.00 0.00 8 LEU A N 5
ATOM 2913 C CA . LEU A 1 8 ? 8.275 10.601 -3.546 1.00 0.00 8 LEU A CA 5
ATOM 2914 C C . LEU A 1 8 ? 7.864 11.420 -2.327 1.00 0.00 8 LEU A C 5
ATOM 2915 O O . LEU A 1 8 ? 7.850 12.650 -2.370 1.00 0.00 8 LEU A O 5
ATOM 2931 N N . GLU A 1 9 ? 7.531 10.730 -1.241 1.00 0.00 9 GLU A N 5
ATOM 2932 C CA . GLU A 1 9 ? 7.122 11.395 -0.010 1.00 0.00 9 GLU A CA 5
ATOM 2933 C C . GLU A 1 9 ? 8.144 12.448 0.406 1.00 0.00 9 GLU A C 5
ATOM 2934 O O . GLU A 1 9 ? 7.784 13.516 0.899 1.00 0.00 9 GLU A O 5
ATOM 2946 N N . GLU A 1 10 ? 9.421 12.137 0.204 1.00 0.00 10 GLU A N 5
ATOM 2947 C CA . GLU A 1 10 ? 10.496 13.055 0.560 1.00 0.00 10 GLU A CA 5
ATOM 2948 C C . GLU A 1 10 ? 10.501 14.271 -0.362 1.00 0.00 10 GLU A C 5
ATOM 2949 O O . GLU A 1 10 ? 10.733 15.398 0.077 1.00 0.00 10 GLU A O 5
ATOM 2961 N N . CYS A 1 11 ? 10.244 14.034 -1.644 1.00 0.00 11 CYS A N 5
ATOM 2962 C CA . CYS A 1 11 ? 10.217 15.108 -2.630 1.00 0.00 11 CYS A CA 5
ATOM 2963 C C . CYS A 1 11 ? 9.103 16.103 -2.320 1.00 0.00 11 CYS A C 5
ATOM 2964 O O . CYS A 1 11 ? 9.345 17.305 -2.214 1.00 0.00 11 CYS A O 5
ATOM 2971 N N . GLN A 1 12 ? 7.885 15.593 -2.1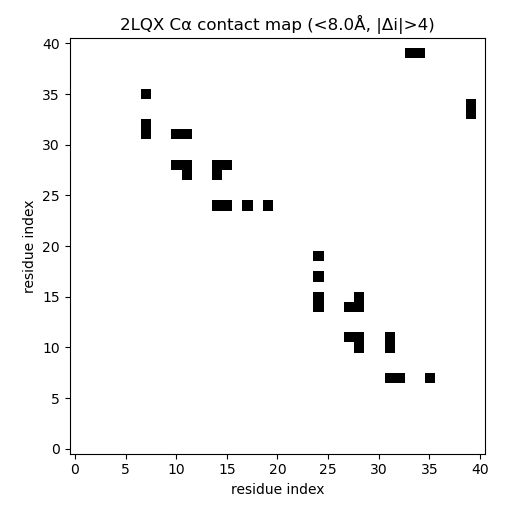77 1.00 0.00 12 GLN A N 5
ATOM 2972 C CA . GLN A 1 12 ? 6.734 16.438 -1.879 1.00 0.00 12 GLN A CA 5
ATOM 2973 C C . GLN A 1 12 ? 6.879 17.091 -0.508 1.00 0.00 12 GLN A C 5
ATOM 2974 O O . GLN A 1 12 ? 6.557 18.265 -0.332 1.00 0.00 12 GLN A O 5
ATOM 2988 N N . ASN A 1 13 ? 7.364 16.321 0.461 1.00 0.00 13 ASN A N 5
ATOM 2989 C CA . ASN A 1 13 ? 7.549 16.824 1.817 1.00 0.00 13 ASN A CA 5
ATOM 2990 C C . ASN A 1 13 ? 8.425 18.073 1.819 1.00 0.00 13 ASN A C 5
ATOM 2991 O O . ASN A 1 13 ? 8.102 19.070 2.466 1.00 0.00 13 ASN A O 5
ATOM 3002 N N . VAL A 1 14 ? 9.535 18.013 1.090 1.00 0.00 14 VAL A N 5
ATOM 3003 C CA . VAL A 1 14 ? 10.456 19.140 1.005 1.00 0.00 14 VAL A CA 5
ATOM 3004 C C . VAL A 1 14 ? 9.799 20.336 0.326 1.00 0.00 14 VAL A C 5
ATOM 3005 O O . VAL A 1 14 ? 9.957 21.476 0.765 1.00 0.00 14 VAL A O 5
ATOM 3018 N N . CYS A 1 15 ? 9.060 20.070 -0.746 1.00 0.00 15 CYS A N 5
ATOM 3019 C CA . CYS A 1 15 ? 8.379 21.125 -1.487 1.00 0.00 15 CYS A CA 5
ATOM 3020 C C . CYS A 1 15 ? 7.489 21.951 -0.563 1.00 0.00 15 CYS A C 5
ATOM 3021 O O . CYS A 1 15 ? 7.479 23.180 -0.630 1.00 0.00 15 CYS A O 5
ATOM 3028 N N . ARG A 1 16 ? 6.744 21.267 0.299 1.00 0.00 16 ARG A N 5
ATOM 3029 C CA . ARG A 1 16 ? 5.850 21.937 1.236 1.00 0.00 16 ARG A CA 5
ATOM 3030 C C . ARG A 1 16 ? 6.640 22.780 2.233 1.00 0.00 16 ARG A C 5
ATOM 3031 O O . ARG A 1 16 ? 6.095 23.682 2.868 1.00 0.00 16 ARG A O 5
ATOM 3052 N N . MET A 1 17 ? 7.927 22.477 2.366 1.00 0.00 17 MET A N 5
ATOM 3053 C CA . MET A 1 17 ? 8.793 23.208 3.286 1.00 0.00 17 MET A CA 5
ATOM 3054 C C . MET A 1 17 ? 9.426 24.412 2.596 1.00 0.00 17 MET A C 5
ATOM 3055 O O . MET A 1 17 ? 10.238 25.123 3.187 1.00 0.00 17 MET A O 5
ATOM 3069 N N . LYS A 1 18 ? 9.050 24.634 1.341 1.00 0.00 18 LYS A N 5
ATOM 3070 C CA . LYS A 1 18 ? 9.580 25.752 0.569 1.00 0.00 18 LYS A CA 5
ATOM 3071 C C . LYS A 1 18 ? 8.954 27.069 1.018 1.00 0.00 18 LYS A C 5
ATOM 3072 O O . LYS A 1 18 ? 7.813 27.099 1.479 1.00 0.00 18 LYS A O 5
ATOM 3091 N N . ARG A 1 19 ? 9.707 28.155 0.878 1.00 0.00 19 ARG A N 5
ATOM 3092 C CA . ARG A 1 19 ? 9.225 29.474 1.269 1.00 0.00 19 ARG A CA 5
ATOM 3093 C C . ARG A 1 19 ? 8.648 30.221 0.070 1.00 0.00 19 ARG A C 5
ATOM 3094 O O . ARG A 1 19 ? 8.730 31.446 -0.009 1.00 0.00 19 ARG A O 5
ATOM 3115 N N . TRP A 1 20 ? 8.066 29.473 -0.861 1.00 0.00 20 TRP A N 5
ATOM 3116 C CA . TRP A 1 20 ? 7.475 30.064 -2.056 1.00 0.00 20 TRP A CA 5
ATOM 3117 C C . TRP A 1 20 ? 5.953 30.072 -1.965 1.00 0.00 20 TRP A C 5
ATOM 3118 O O . TRP A 1 20 ? 5.372 29.427 -1.093 1.00 0.00 20 TRP A O 5
ATOM 3139 N N . SER A 1 21 ? 5.314 30.805 -2.871 1.00 0.00 21 SER A N 5
ATOM 3140 C CA . SER A 1 21 ? 3.859 30.898 -2.891 1.00 0.00 21 SER A CA 5
ATOM 3141 C C . SER A 1 21 ? 3.229 29.514 -3.017 1.00 0.00 21 SER A C 5
ATOM 3142 O O . SER A 1 21 ? 3.868 28.566 -3.474 1.00 0.00 21 SER A O 5
ATOM 3150 N N . THR A 1 22 ? 1.968 29.405 -2.608 1.00 0.00 22 THR A N 5
ATOM 3151 C CA . THR A 1 22 ? 1.250 28.139 -2.674 1.00 0.00 22 THR A CA 5
ATOM 3152 C C . THR A 1 22 ? 1.331 27.533 -4.070 1.00 0.00 22 THR A C 5
ATOM 3153 O O . THR A 1 22 ? 1.508 26.325 -4.223 1.00 0.00 22 THR A O 5
ATOM 3164 N N . GLU A 1 23 ? 1.201 28.380 -5.086 1.00 0.00 23 GLU A N 5
ATOM 3165 C CA . GLU A 1 23 ? 1.261 27.927 -6.471 1.00 0.00 23 GLU A CA 5
ATOM 3166 C C . GLU A 1 23 ? 2.543 27.141 -6.731 1.00 0.00 23 GLU A C 5
ATOM 3167 O O . GLU A 1 23 ? 2.517 26.078 -7.350 1.00 0.00 23 GLU A O 5
ATOM 3179 N N . MET A 1 24 ? 3.663 27.673 -6.253 1.00 0.00 24 MET A N 5
ATOM 3180 C CA . MET A 1 24 ? 4.956 27.023 -6.434 1.00 0.00 24 MET A CA 5
ATOM 3181 C C . MET A 1 24 ? 5.002 25.689 -5.696 1.00 0.00 24 MET A C 5
ATOM 3182 O O . MET A 1 24 ? 5.500 24.694 -6.222 1.00 0.00 24 MET A O 5
ATOM 3196 N N . VAL A 1 25 ? 4.480 25.676 -4.473 1.00 0.00 25 VAL A N 5
ATOM 3197 C CA . VAL A 1 25 ? 4.460 24.464 -3.663 1.00 0.00 25 VAL A CA 5
ATOM 3198 C C . VAL A 1 25 ? 3.670 23.356 -4.351 1.00 0.00 25 VAL A C 5
ATOM 3199 O O . VAL A 1 25 ? 4.131 22.219 -4.451 1.00 0.00 25 VAL A O 5
ATOM 3212 N N . HIS A 1 26 ? 2.475 23.696 -4.826 1.00 0.00 26 HIS A N 5
ATOM 3213 C CA . HIS A 1 26 ? 1.621 22.731 -5.508 1.00 0.00 26 HIS A CA 5
ATOM 3214 C C . HIS A 1 26 ? 2.298 22.202 -6.768 1.00 0.00 26 HIS A C 5
ATOM 3215 O O . HIS A 1 26 ? 2.286 20.999 -7.033 1.00 0.00 26 HIS A O 5
ATOM 3229 N N . ARG A 1 27 ? 2.887 23.107 -7.543 1.00 0.00 27 ARG A N 5
ATOM 3230 C CA . ARG A 1 27 ? 3.568 22.731 -8.776 1.00 0.00 27 ARG A CA 5
ATOM 3231 C C . ARG A 1 27 ? 4.742 21.800 -8.487 1.00 0.00 27 ARG A C 5
ATOM 3232 O O . ARG A 1 27 ? 4.971 20.829 -9.209 1.00 0.00 27 ARG A O 5
ATOM 3253 N N . CYS A 1 28 ? 5.483 22.102 -7.426 1.00 0.00 28 CYS A N 5
ATOM 3254 C CA . CYS A 1 28 ? 6.632 21.292 -7.039 1.00 0.00 28 CYS A CA 5
ATOM 3255 C C . CYS A 1 28 ? 6.204 19.867 -6.701 1.00 0.00 28 CYS A C 5
ATOM 3256 O O . CYS A 1 28 ? 6.736 18.903 -7.249 1.00 0.00 28 CYS A O 5
ATOM 3263 N N . GLU A 1 29 ? 5.239 19.744 -5.794 1.00 0.00 29 GLU A N 5
ATOM 3264 C CA . GLU A 1 29 ? 4.742 18.437 -5.381 1.00 0.00 29 GLU A CA 5
ATOM 3265 C C . GLU A 1 29 ? 4.351 17.596 -6.593 1.00 0.00 29 GLU A C 5
ATOM 3266 O O . GLU A 1 29 ? 4.827 16.473 -6.763 1.00 0.00 29 GLU A O 5
ATOM 3278 N N . LYS A 1 30 ? 3.481 18.147 -7.432 1.00 0.00 30 LYS A N 5
ATOM 3279 C CA . LYS A 1 30 ? 3.026 17.450 -8.629 1.00 0.00 30 LYS A CA 5
ATOM 3280 C C . LYS A 1 30 ? 4.206 17.057 -9.512 1.00 0.00 30 LYS A C 5
ATOM 3281 O O . LYS A 1 30 ? 4.313 15.912 -9.951 1.00 0.00 30 LYS A O 5
ATOM 3300 N N . LYS A 1 31 ? 5.092 18.014 -9.768 1.00 0.00 31 LYS A N 5
ATOM 3301 C CA . LYS A 1 31 ? 6.266 17.769 -10.597 1.00 0.00 31 LYS A CA 5
ATOM 3302 C C . LYS A 1 31 ? 7.030 16.542 -10.109 1.00 0.00 31 LYS A C 5
ATOM 3303 O O . LYS A 1 31 ? 7.508 15.737 -10.909 1.00 0.00 31 LYS A O 5
ATOM 3322 N N . CYS A 1 32 ? 7.139 16.404 -8.792 1.00 0.00 32 CYS A N 5
ATOM 3323 C CA . CYS A 1 32 ? 7.842 15.274 -8.197 1.00 0.00 32 CYS A CA 5
ATOM 3324 C C . CYS A 1 32 ? 7.118 13.964 -8.495 1.00 0.00 32 CYS A C 5
ATOM 3325 O O . CYS A 1 32 ? 7.740 12.973 -8.875 1.00 0.00 32 CYS A O 5
ATOM 3332 N N . GLU A 1 33 ? 5.801 13.970 -8.320 1.00 0.00 33 GLU A N 5
ATOM 3333 C CA . GLU A 1 33 ? 4.992 12.782 -8.570 1.00 0.00 33 GLU A CA 5
ATOM 3334 C C . GLU A 1 33 ? 4.980 12.436 -10.056 1.00 0.00 33 GLU A C 5
ATOM 3335 O O . GLU A 1 33 ? 4.853 11.271 -10.431 1.00 0.00 33 GLU A O 5
ATOM 3347 N N . GLU A 1 34 ? 5.113 13.457 -10.897 1.00 0.00 34 GLU A N 5
ATOM 3348 C CA . GLU A 1 34 ? 5.115 13.260 -12.342 1.00 0.00 34 GLU A CA 5
ATOM 3349 C C . GLU A 1 34 ? 6.442 12.670 -12.809 1.00 0.00 34 GLU A C 5
ATOM 3350 O O . GLU A 1 34 ? 6.472 11.678 -13.538 1.00 0.00 34 GLU A O 5
ATOM 3362 N N . LYS A 1 35 ? 7.539 13.287 -12.384 1.00 0.00 35 LYS A N 5
ATOM 3363 C CA . LYS A 1 35 ? 8.871 12.825 -12.756 1.00 0.00 35 LYS A CA 5
ATOM 3364 C C . LYS A 1 35 ? 9.152 11.445 -12.168 1.00 0.00 35 LYS A C 5
ATOM 3365 O O . LYS A 1 35 ? 10.091 10.764 -12.579 1.00 0.00 35 LYS A O 5
ATOM 3384 N N . PHE A 1 36 ? 8.331 11.040 -11.205 1.00 0.00 36 PHE A N 5
ATOM 3385 C CA . PHE A 1 36 ? 8.490 9.740 -10.562 1.00 0.00 36 PHE A CA 5
ATOM 3386 C C . PHE A 1 36 ? 8.018 8.617 -11.480 1.00 0.00 36 PHE A C 5
ATOM 3387 O O . PHE A 1 36 ? 8.519 7.496 -11.414 1.00 0.00 36 PHE A O 5
ATOM 3404 N N . GLU A 1 37 ? 7.049 8.929 -12.336 1.00 0.00 37 GLU A N 5
ATOM 3405 C CA . GLU A 1 37 ? 6.508 7.945 -13.267 1.00 0.00 37 GLU A CA 5
ATOM 3406 C C . GLU A 1 37 ? 7.587 7.453 -14.227 1.00 0.00 37 GLU A C 5
ATOM 3407 O O . GLU A 1 37 ? 7.479 6.365 -14.794 1.00 0.00 37 GLU A O 5
ATOM 3419 N N . ARG A 1 38 ? 8.626 8.261 -14.404 1.00 0.00 38 ARG A N 5
ATOM 3420 C CA . ARG A 1 38 ? 9.724 7.910 -15.297 1.00 0.00 38 ARG A CA 5
ATOM 3421 C C . ARG A 1 38 ? 10.752 7.041 -14.579 1.00 0.00 38 ARG A C 5
ATOM 3422 O O . ARG A 1 38 ? 11.084 7.287 -13.420 1.00 0.00 38 ARG A O 5
ATOM 3443 N N . GLN A 1 39 ? 11.251 6.025 -15.276 1.00 0.00 39 GLN A N 5
ATOM 3444 C CA . GLN A 1 39 ? 12.240 5.120 -14.704 1.00 0.00 39 GLN A CA 5
ATOM 3445 C C . GLN A 1 39 ? 11.702 4.454 -13.441 1.00 0.00 39 GLN A C 5
ATOM 3446 O O . GLN A 1 39 ? 12.444 4.222 -12.487 1.00 0.00 39 GLN A O 5
ATOM 3460 N N . GLN A 1 40 ? 10.408 4.150 -13.444 1.00 0.00 40 GLN A N 5
ATOM 3461 C CA . GLN A 1 40 ? 9.772 3.511 -12.298 1.00 0.00 40 GLN A CA 5
ATOM 3462 C C . GLN A 1 40 ? 10.152 2.037 -12.216 1.00 0.00 40 GLN A C 5
ATOM 3463 O O . GLN A 1 40 ? 10.741 1.485 -13.145 1.00 0.00 40 GLN A O 5
ATOM 3477 N N . ARG A 1 41 ? 9.810 1.404 -11.099 1.00 0.00 41 ARG A N 5
ATOM 3478 C CA . ARG A 1 41 ? 10.117 -0.007 -10.895 1.00 0.00 41 ARG A CA 5
ATOM 3479 C C . ARG A 1 41 ? 8.988 -0.890 -11.419 1.00 0.00 41 ARG A C 5
ATOM 3480 O O . ARG A 1 41 ? 9.210 -1.771 -12.250 1.00 0.00 41 ARG A O 5
ATOM 3501 N N . SER A 1 1 ? 11.072 4.915 3.753 1.00 0.00 1 SER A N 6
ATOM 3502 C CA . SER A 1 1 ? 10.923 3.909 4.798 1.00 0.00 1 SER A CA 6
ATOM 3503 C C . SER A 1 1 ? 10.574 2.550 4.199 1.00 0.00 1 SER A C 6
ATOM 3504 O O . SER A 1 1 ? 11.320 1.584 4.350 1.00 0.00 1 SER A O 6
ATOM 3512 N N . GLU A 1 2 ? 9.434 2.486 3.517 1.00 0.00 2 GLU A N 6
ATOM 3513 C CA . GLU A 1 2 ? 8.986 1.246 2.895 1.00 0.00 2 GLU A CA 6
ATOM 3514 C C . GLU A 1 2 ? 8.349 1.519 1.535 1.00 0.00 2 GLU A C 6
ATOM 3515 O O . GLU A 1 2 ? 7.947 2.644 1.240 1.00 0.00 2 GLU A O 6
ATOM 3527 N N . LYS A 1 3 ? 8.262 0.481 0.710 1.00 0.00 3 LYS A N 6
ATOM 3528 C CA . LYS A 1 3 ? 7.673 0.606 -0.618 1.00 0.00 3 LYS A CA 6
ATOM 3529 C C . LYS A 1 3 ? 8.461 1.595 -1.471 1.00 0.00 3 LYS A C 6
ATOM 3530 O O . LYS A 1 3 ? 9.199 2.440 -0.963 1.00 0.00 3 LYS A O 6
ATOM 3549 N N . PRO A 1 4 ? 8.302 1.491 -2.799 1.00 0.00 4 PRO A N 6
ATOM 3550 C CA . PRO A 1 4 ? 8.989 2.369 -3.750 1.00 0.00 4 PRO A CA 6
ATOM 3551 C C . PRO A 1 4 ? 8.464 3.800 -3.701 1.00 0.00 4 PRO A C 6
ATOM 3552 O O . PRO A 1 4 ? 9.036 4.701 -4.313 1.00 0.00 4 PRO A O 6
ATOM 3563 N N . GLN A 1 5 ? 7.373 4.001 -2.968 1.00 0.00 5 GLN A N 6
ATOM 3564 C CA . GLN A 1 5 ? 6.773 5.323 -2.838 1.00 0.00 5 GLN A CA 6
ATOM 3565 C C . GLN A 1 5 ? 7.426 6.108 -1.705 1.00 0.00 5 GLN A C 6
ATOM 3566 O O . GLN A 1 5 ? 6.995 7.212 -1.375 1.00 0.00 5 GLN A O 6
ATOM 3580 N N . GLN A 1 6 ? 8.467 5.530 -1.115 1.00 0.00 6 GLN A N 6
ATOM 3581 C CA . GLN A 1 6 ? 9.177 6.175 -0.017 1.00 0.00 6 GLN A CA 6
ATOM 3582 C C . GLN A 1 6 ? 9.815 7.483 -0.475 1.00 0.00 6 GLN A C 6
ATOM 3583 O O . GLN A 1 6 ? 9.909 8.440 0.292 1.00 0.00 6 GLN A O 6
ATOM 3597 N N . GLU A 1 7 ? 10.251 7.515 -1.731 1.00 0.00 7 GLU A N 6
ATOM 3598 C CA . GLU A 1 7 ? 10.879 8.706 -2.290 1.00 0.00 7 GLU A CA 6
ATOM 3599 C C . GLU A 1 7 ? 9.838 9.782 -2.586 1.00 0.00 7 GLU A C 6
ATOM 3600 O O . GLU A 1 7 ? 10.155 10.971 -2.636 1.00 0.00 7 GLU A O 6
ATOM 3612 N N . LEU A 1 8 ? 8.595 9.356 -2.783 1.00 0.00 8 LEU A N 6
ATOM 3613 C CA . LEU A 1 8 ? 7.506 10.282 -3.073 1.00 0.00 8 LEU A CA 6
ATOM 3614 C C . LEU A 1 8 ? 7.130 11.087 -1.832 1.00 0.00 8 LEU A C 6
ATOM 3615 O O . LEU A 1 8 ? 7.005 12.309 -1.889 1.00 0.00 8 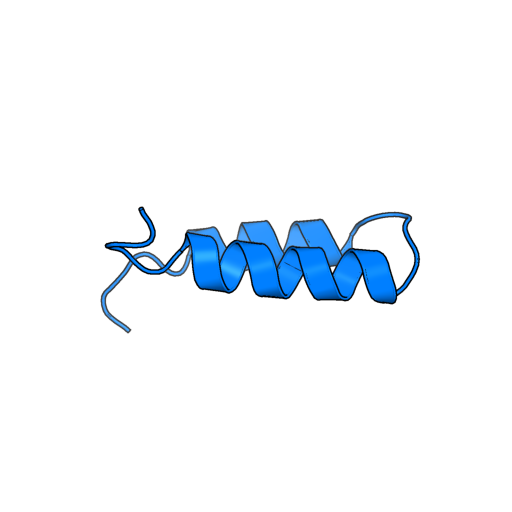LEU A O 6
ATOM 3631 N N . GLU A 1 9 ? 6.953 10.391 -0.713 1.00 0.00 9 GLU A N 6
ATOM 3632 C CA . GLU A 1 9 ? 6.594 11.042 0.541 1.00 0.00 9 GLU A CA 6
ATOM 3633 C C . GLU A 1 9 ? 7.553 12.187 0.854 1.00 0.00 9 GLU A C 6
ATOM 3634 O O . GLU A 1 9 ? 7.128 13.311 1.117 1.00 0.00 9 GLU A O 6
ATOM 3646 N N . GLU A 1 10 ? 8.849 11.891 0.824 1.00 0.00 10 GLU A N 6
ATOM 3647 C CA . GLU A 1 10 ? 9.868 12.896 1.106 1.00 0.00 10 GLU A CA 6
ATOM 3648 C C . GLU A 1 10 ? 9.805 14.034 0.092 1.00 0.00 10 GLU A C 6
ATOM 3649 O O . GLU A 1 10 ? 9.866 15.209 0.456 1.00 0.00 10 GLU A O 6
ATOM 3661 N N . CYS A 1 11 ? 9.683 13.678 -1.182 1.00 0.00 11 CYS A N 6
ATOM 3662 C CA . CYS A 1 11 ? 9.610 14.668 -2.250 1.00 0.00 11 CYS A CA 6
ATOM 3663 C C . CYS A 1 11 ? 8.511 15.689 -1.972 1.00 0.00 11 CYS A C 6
ATOM 3664 O O . CYS A 1 11 ? 8.738 16.896 -2.050 1.00 0.00 11 CYS A O 6
ATOM 3671 N N . GLN A 1 12 ? 7.321 15.195 -1.646 1.00 0.00 12 GLN A N 6
ATOM 3672 C CA . GLN A 1 12 ? 6.187 16.064 -1.356 1.00 0.00 12 GLN A CA 6
ATOM 3673 C C . GLN A 1 12 ? 6.459 16.921 -0.124 1.00 0.00 12 GLN A C 6
ATOM 3674 O O . GLN A 1 12 ? 6.348 18.145 -0.170 1.00 0.00 12 GLN A O 6
ATOM 3688 N N . ASN A 1 13 ? 6.816 16.268 0.978 1.00 0.00 13 ASN A N 6
ATOM 3689 C CA . ASN A 1 13 ? 7.102 16.969 2.224 1.00 0.00 13 ASN A CA 6
ATOM 3690 C C . ASN A 1 13 ? 8.071 18.124 1.988 1.00 0.00 13 ASN A C 6
ATOM 3691 O O . ASN A 1 13 ? 7.915 19.205 2.556 1.00 0.00 13 ASN A O 6
ATOM 3702 N N . VAL A 1 14 ? 9.071 17.888 1.144 1.00 0.00 14 VAL A N 6
ATOM 3703 C CA . VAL A 1 14 ? 10.063 18.909 0.830 1.00 0.00 14 VAL A CA 6
ATOM 3704 C C . VAL A 1 14 ? 9.431 20.079 0.086 1.00 0.00 14 VAL A C 6
ATOM 3705 O O . VAL A 1 14 ? 9.724 21.241 0.370 1.00 0.00 14 VAL A O 6
ATOM 3718 N N . CYS A 1 15 ? 8.562 19.766 -0.869 1.00 0.00 15 CYS A N 6
ATOM 3719 C CA . CYS A 1 15 ? 7.888 20.791 -1.657 1.00 0.00 15 CYS A CA 6
ATOM 3720 C C . CYS A 1 15 ? 7.079 21.722 -0.759 1.00 0.00 15 CYS A C 6
ATOM 3721 O O . CYS A 1 15 ? 7.026 22.931 -0.987 1.00 0.00 15 CYS A O 6
ATOM 3728 N N . ARG A 1 16 ? 6.450 21.150 0.263 1.00 0.00 16 ARG A N 6
ATOM 3729 C CA . ARG A 1 16 ? 5.642 21.928 1.194 1.00 0.00 16 ARG A CA 6
ATOM 3730 C C . ARG A 1 16 ? 6.528 22.729 2.144 1.00 0.00 16 ARG A C 6
ATOM 3731 O O . ARG A 1 16 ? 6.081 23.699 2.756 1.00 0.00 16 ARG A O 6
ATOM 3752 N N . MET A 1 17 ? 7.785 22.316 2.262 1.00 0.00 17 MET A N 6
ATOM 3753 C CA . MET A 1 17 ? 8.734 22.996 3.136 1.00 0.00 17 MET A CA 6
ATOM 3754 C C . MET A 1 17 ? 9.591 23.981 2.347 1.00 0.00 17 MET A C 6
ATOM 3755 O O . MET A 1 17 ? 10.638 24.425 2.819 1.00 0.00 17 MET A O 6
ATOM 3769 N N . LYS A 1 18 ? 9.141 24.318 1.144 1.00 0.00 18 LYS A N 6
ATOM 3770 C CA . LYS A 1 18 ? 9.866 25.250 0.288 1.00 0.00 18 LYS A CA 6
ATOM 3771 C C . LYS A 1 18 ? 9.665 26.687 0.757 1.00 0.00 18 LYS A C 6
ATOM 3772 O O . LYS A 1 18 ? 10.530 27.541 0.561 1.00 0.00 18 LYS A O 6
ATOM 3791 N N . ARG A 1 19 ? 8.518 26.948 1.376 1.00 0.00 19 ARG A N 6
ATOM 3792 C CA . ARG A 1 19 ? 8.204 28.283 1.871 1.00 0.00 19 ARG A CA 6
ATOM 3793 C C . ARG A 1 19 ? 8.389 29.327 0.774 1.00 0.00 19 ARG A C 6
ATOM 3794 O O . ARG A 1 19 ? 8.781 30.462 1.045 1.00 0.00 19 ARG A O 6
ATOM 3815 N N . TRP A 1 20 ? 8.104 28.935 -0.462 1.00 0.00 20 TRP A N 6
ATOM 3816 C CA . TRP A 1 20 ? 8.240 29.837 -1.600 1.00 0.00 20 TRP A CA 6
ATOM 3817 C C . TRP A 1 20 ? 6.899 30.468 -1.958 1.00 0.00 20 TRP A C 6
ATOM 3818 O O . TRP A 1 20 ? 6.744 31.688 -1.913 1.00 0.00 20 TRP A O 6
ATOM 3839 N N . SER A 1 21 ? 5.931 29.628 -2.312 1.00 0.00 21 SER A N 6
ATOM 3840 C CA . SER A 1 21 ? 4.602 30.104 -2.679 1.00 0.00 21 SER A CA 6
ATOM 3841 C C . SER A 1 21 ? 3.657 28.934 -2.935 1.00 0.00 21 SER A C 6
ATOM 3842 O O . SER A 1 21 ? 4.085 27.849 -3.329 1.00 0.00 21 SER A O 6
ATOM 3850 N N . THR A 1 22 ? 2.367 29.163 -2.707 1.00 0.00 22 THR A N 6
ATOM 3851 C CA . THR A 1 22 ? 1.360 28.129 -2.912 1.00 0.00 22 THR A CA 6
ATOM 3852 C C . THR A 1 22 ? 1.432 27.564 -4.325 1.00 0.00 22 THR A C 6
ATOM 3853 O O . THR A 1 22 ? 1.269 26.361 -4.531 1.00 0.00 22 THR A O 6
ATOM 3864 N N . GLU A 1 23 ? 1.678 28.438 -5.296 1.00 0.00 23 GLU A N 6
ATOM 3865 C CA . GLU A 1 23 ? 1.773 28.024 -6.691 1.00 0.00 23 GLU A CA 6
ATOM 3866 C C . GLU A 1 23 ? 2.970 27.102 -6.904 1.00 0.00 23 GLU A C 6
ATOM 3867 O O . GLU A 1 23 ? 2.851 26.046 -7.526 1.00 0.00 23 GLU A O 6
ATOM 3879 N N . MET A 1 24 ? 4.124 27.510 -6.385 1.00 0.00 24 MET A N 6
ATOM 3880 C CA . MET A 1 24 ? 5.343 26.721 -6.520 1.00 0.00 24 MET A CA 6
ATOM 3881 C C . MET A 1 24 ? 5.215 25.392 -5.783 1.00 0.00 24 MET A C 6
ATOM 3882 O O . MET A 1 24 ? 5.570 24.340 -6.315 1.00 0.00 24 MET A O 6
ATOM 3896 N N . VAL A 1 25 ? 4.706 25.446 -4.556 1.00 0.00 25 VAL A N 6
ATOM 3897 C CA . VAL A 1 25 ? 4.530 24.246 -3.748 1.00 0.00 25 VAL A CA 6
ATOM 3898 C C . VAL A 1 25 ? 3.627 23.238 -4.450 1.00 0.00 25 VAL A C 6
ATOM 3899 O O . VAL A 1 25 ? 3.958 22.057 -4.553 1.00 0.00 25 VAL A O 6
ATOM 3912 N N . HIS A 1 26 ? 2.483 23.713 -4.934 1.00 0.00 26 HIS A N 6
ATOM 3913 C CA . HIS A 1 26 ? 1.532 22.854 -5.630 1.00 0.00 26 HIS A CA 6
ATOM 3914 C C . HIS A 1 26 ? 2.164 22.245 -6.878 1.00 0.00 26 HIS A C 6
ATOM 3915 O O . HIS A 1 26 ? 2.011 21.052 -7.144 1.00 0.00 26 HIS A O 6
ATOM 3929 N N . ARG A 1 27 ? 2.872 23.071 -7.641 1.00 0.00 27 ARG A N 6
ATOM 3930 C CA . ARG A 1 27 ? 3.525 22.614 -8.861 1.00 0.00 27 ARG A CA 6
ATOM 3931 C C . ARG A 1 27 ? 4.592 21.569 -8.549 1.00 0.00 27 ARG A C 6
ATOM 3932 O O . ARG A 1 27 ? 4.704 20.555 -9.239 1.00 0.00 27 ARG A O 6
ATOM 3953 N N . CYS A 1 28 ? 5.374 21.823 -7.505 1.00 0.00 28 CYS A N 6
ATOM 3954 C CA . CYS A 1 28 ? 6.431 20.904 -7.099 1.00 0.00 28 CYS A CA 6
ATOM 3955 C C . CYS A 1 28 ? 5.856 19.536 -6.744 1.00 0.00 28 CYS A C 6
ATOM 3956 O O . CYS A 1 28 ? 6.292 18.513 -7.270 1.00 0.00 28 CYS A O 6
ATOM 3963 N N . GLU A 1 29 ? 4.874 19.528 -5.847 1.00 0.00 29 GLU A N 6
ATOM 3964 C CA . GLU A 1 29 ? 4.242 18.285 -5.420 1.00 0.00 29 GLU A CA 6
ATOM 3965 C C . GLU A 1 29 ? 3.777 17.469 -6.623 1.00 0.00 29 GLU A C 6
ATOM 3966 O O . GLU A 1 29 ? 4.146 16.305 -6.778 1.00 0.00 29 GLU A O 6
ATOM 3978 N N . LYS A 1 30 ? 2.963 18.089 -7.471 1.00 0.00 30 LYS A N 6
ATOM 3979 C CA . LYS A 1 30 ? 2.448 17.423 -8.662 1.00 0.00 30 LYS A CA 6
ATOM 3980 C C . LYS A 1 30 ? 3.587 16.868 -9.511 1.00 0.00 30 LYS A C 6
ATOM 3981 O O . LYS A 1 30 ? 3.459 15.808 -10.125 1.00 0.00 30 LYS A O 6
ATOM 4000 N N . LYS A 1 31 ? 4.703 17.588 -9.539 1.00 0.00 31 LYS A N 6
ATOM 4001 C CA . LYS A 1 31 ? 5.867 17.168 -10.311 1.00 0.00 31 LYS A CA 6
ATOM 4002 C C . LYS A 1 31 ? 6.497 15.917 -9.707 1.00 0.00 31 LYS A C 6
ATOM 4003 O O . LYS A 1 31 ? 6.904 15.004 -10.428 1.00 0.00 31 LYS A O 6
ATOM 4022 N N . CYS A 1 32 ? 6.574 15.880 -8.381 1.00 0.00 32 CYS A N 6
ATOM 4023 C CA . CYS A 1 32 ? 7.153 14.741 -7.680 1.00 0.00 32 CYS A CA 6
ATOM 4024 C C . CYS A 1 32 ? 6.345 13.473 -7.942 1.00 0.00 32 CYS A C 6
ATOM 4025 O O . CYS A 1 32 ? 6.908 12.396 -8.136 1.00 0.00 32 CYS A O 6
ATOM 4032 N N . GLU A 1 33 ? 5.023 13.611 -7.946 1.00 0.00 33 GLU A N 6
ATOM 4033 C CA . GLU A 1 33 ? 4.138 12.477 -8.184 1.00 0.00 33 GLU A CA 6
ATOM 4034 C C . GLU A 1 33 ? 4.128 12.095 -9.662 1.00 0.00 33 GLU A C 6
ATOM 4035 O O . GLU A 1 33 ? 3.986 10.923 -10.009 1.00 0.00 33 GLU A O 6
ATOM 4047 N N . GLU A 1 34 ? 4.278 13.094 -10.526 1.00 0.00 34 GLU A N 6
ATOM 4048 C CA . GLU A 1 34 ? 4.284 12.863 -11.966 1.00 0.00 34 GLU A CA 6
ATOM 4049 C C . GLU A 1 34 ? 5.572 12.170 -12.400 1.00 0.00 34 GLU A C 6
ATOM 4050 O O . GLU A 1 34 ? 5.541 11.157 -13.100 1.00 0.00 34 GLU A O 6
ATOM 4062 N N . LYS A 1 35 ? 6.705 12.723 -11.981 1.00 0.00 35 LYS A N 6
ATOM 4063 C CA . LYS A 1 35 ? 8.005 12.159 -12.324 1.00 0.00 35 LYS A CA 6
ATOM 4064 C C . LYS A 1 35 ? 8.182 10.779 -11.700 1.00 0.00 35 LYS A C 6
ATOM 4065 O O . LYS A 1 35 ? 9.078 10.025 -12.079 1.00 0.00 35 LYS A O 6
ATOM 4084 N N . PHE A 1 36 ? 7.320 10.453 -10.742 1.00 0.00 36 PHE A N 6
ATOM 4085 C CA . PHE A 1 36 ? 7.380 9.162 -10.067 1.00 0.00 36 PHE A CA 6
ATOM 4086 C C . PHE A 1 36 ? 6.852 8.051 -10.970 1.00 0.00 36 PHE A C 6
ATOM 4087 O O . PHE A 1 36 ? 7.174 6.878 -10.781 1.00 0.00 36 PHE A O 6
ATOM 4104 N N . GLU A 1 37 ? 6.039 8.430 -11.951 1.00 0.00 37 GLU A N 6
ATOM 4105 C CA . GLU A 1 37 ? 5.464 7.466 -12.882 1.00 0.00 37 GLU A CA 6
ATOM 4106 C C . GLU A 1 37 ? 6.559 6.679 -13.595 1.00 0.00 37 GLU A C 6
ATOM 4107 O O . GLU A 1 37 ? 6.330 5.567 -14.071 1.00 0.00 37 GLU A O 6
ATOM 4119 N N . ARG A 1 38 ? 7.750 7.265 -13.667 1.00 0.00 38 ARG A N 6
ATOM 4120 C CA . ARG A 1 38 ? 8.881 6.621 -14.324 1.00 0.00 38 ARG A CA 6
ATOM 4121 C C . ARG A 1 38 ? 9.342 5.397 -13.538 1.00 0.00 38 ARG A C 6
ATOM 4122 O O . ARG A 1 38 ? 9.916 5.524 -12.457 1.00 0.00 38 ARG A O 6
ATOM 4143 N N . GLN A 1 39 ? 9.085 4.215 -14.089 1.00 0.00 39 GLN A N 6
ATOM 4144 C CA . GLN A 1 39 ? 9.472 2.970 -13.438 1.00 0.00 39 GLN A CA 6
ATOM 4145 C C . GLN A 1 39 ? 10.990 2.849 -13.352 1.00 0.00 39 GLN A C 6
ATOM 4146 O O . GLN A 1 39 ? 11.536 2.514 -12.301 1.00 0.00 39 GLN A O 6
ATOM 4160 N N . GLN A 1 40 ? 11.664 3.125 -14.464 1.00 0.00 40 GLN A N 6
ATOM 4161 C CA . GLN A 1 40 ? 13.119 3.046 -14.513 1.00 0.00 40 GLN A CA 6
ATOM 4162 C C . GLN A 1 40 ? 13.690 4.104 -15.452 1.00 0.00 40 GLN A C 6
ATOM 4163 O O . GLN A 1 40 ? 13.053 4.484 -16.435 1.00 0.00 40 GLN A O 6
ATOM 4177 N N . ARG A 1 41 ? 14.893 4.575 -15.143 1.00 0.00 41 ARG A N 6
ATOM 4178 C CA . ARG A 1 41 ? 15.549 5.591 -15.958 1.00 0.00 41 ARG A CA 6
ATOM 4179 C C . ARG A 1 41 ? 16.295 4.952 -17.126 1.00 0.00 41 ARG A C 6
ATOM 4180 O O . ARG A 1 41 ? 16.505 5.584 -18.161 1.00 0.00 41 ARG A O 6
ATOM 4201 N N . SER A 1 1 ? 4.163 -3.754 5.757 1.00 0.00 1 SER A N 7
ATOM 4202 C CA . SER A 1 1 ? 4.208 -3.362 4.353 1.00 0.00 1 SER A CA 7
ATOM 4203 C C . SER A 1 1 ? 5.120 -2.156 4.154 1.00 0.00 1 SER A C 7
ATOM 4204 O O . SER A 1 1 ? 4.905 -1.098 4.744 1.00 0.00 1 SER A O 7
ATOM 4212 N N . GLU A 1 2 ? 6.140 -2.324 3.319 1.00 0.00 2 GLU A N 7
ATOM 4213 C CA . GLU A 1 2 ? 7.086 -1.250 3.042 1.00 0.00 2 GLU A CA 7
ATOM 4214 C C . GLU A 1 2 ? 7.224 -1.020 1.540 1.00 0.00 2 GLU A C 7
ATOM 4215 O O . GLU A 1 2 ? 6.931 -1.904 0.735 1.00 0.00 2 GLU A O 7
ATOM 4227 N N . LYS A 1 3 ? 7.673 0.175 1.169 1.00 0.00 3 LYS A N 7
ATOM 4228 C CA . LYS A 1 3 ? 7.852 0.523 -0.236 1.00 0.00 3 LYS A CA 7
ATOM 4229 C C . LYS A 1 3 ? 8.789 1.717 -0.385 1.00 0.00 3 LYS A C 7
ATOM 4230 O O . LYS A 1 3 ? 9.015 2.480 0.554 1.00 0.00 3 LYS A O 7
ATOM 4249 N N . PRO A 1 4 ? 9.346 1.886 -1.594 1.00 0.00 4 PRO A N 7
ATOM 4250 C CA . PRO A 1 4 ? 10.266 2.987 -1.894 1.00 0.00 4 PRO A CA 7
ATOM 4251 C C . PRO A 1 4 ? 9.563 4.339 -1.922 1.00 0.00 4 PRO A C 7
ATOM 4252 O O . PRO A 1 4 ? 10.211 5.385 -1.925 1.00 0.00 4 PRO A O 7
ATOM 4263 N N . GLN A 1 5 ? 8.234 4.310 -1.941 1.00 0.00 5 GLN A N 7
ATOM 4264 C CA . GLN A 1 5 ? 7.444 5.534 -1.966 1.00 0.00 5 GLN A CA 7
ATOM 4265 C C . GLN A 1 5 ? 7.626 6.327 -0.675 1.00 0.00 5 GLN A C 7
ATOM 4266 O O . GLN A 1 5 ? 7.272 7.503 -0.604 1.00 0.00 5 GLN A O 7
ATOM 4280 N N . GLN A 1 6 ? 8.179 5.673 0.341 1.00 0.00 6 GLN A N 7
ATOM 4281 C CA . GLN A 1 6 ? 8.406 6.317 1.630 1.00 0.00 6 GLN A CA 7
ATOM 4282 C C . GLN A 1 6 ? 9.227 7.591 1.464 1.00 0.00 6 GLN A C 7
ATOM 4283 O O . GLN A 1 6 ? 9.075 8.542 2.231 1.00 0.00 6 GLN A O 7
ATOM 4297 N N . GLU A 1 7 ? 10.096 7.603 0.459 1.00 0.00 7 GLU A N 7
ATOM 4298 C CA . GLU A 1 7 ? 10.941 8.762 0.194 1.00 0.00 7 GLU A CA 7
ATOM 4299 C C . GLU A 1 7 ? 10.127 9.900 -0.416 1.00 0.00 7 GLU A C 7
ATOM 4300 O O . GLU A 1 7 ? 10.371 11.074 -0.132 1.00 0.00 7 GLU A O 7
ATOM 4312 N N . LEU A 1 8 ? 9.161 9.545 -1.255 1.00 0.00 8 LEU A N 7
ATOM 4313 C CA . LEU A 1 8 ? 8.309 10.535 -1.905 1.00 0.00 8 LEU A CA 7
ATOM 4314 C C . LEU A 1 8 ? 7.607 11.411 -0.872 1.00 0.00 8 LEU A C 7
ATOM 4315 O O . LEU A 1 8 ? 7.603 12.636 -0.984 1.00 0.00 8 LEU A O 7
ATOM 4331 N N . GLU A 1 9 ? 7.016 10.773 0.133 1.00 0.00 9 GLU A N 7
ATOM 4332 C CA . GLU A 1 9 ? 6.313 11.496 1.187 1.00 0.00 9 GLU A CA 7
ATOM 4333 C C . GLU A 1 9 ? 7.199 12.585 1.785 1.00 0.00 9 GLU A C 7
ATOM 4334 O O . GLU A 1 9 ? 6.717 13.650 2.167 1.00 0.00 9 GLU A O 7
ATOM 4346 N N . GLU A 1 10 ? 8.497 12.307 1.862 1.00 0.00 10 GLU A N 7
ATOM 4347 C CA . GLU A 1 10 ? 9.450 13.262 2.415 1.00 0.00 10 GLU A CA 7
ATOM 4348 C C . GLU A 1 10 ? 9.672 14.427 1.455 1.00 0.00 10 GLU A C 7
ATOM 4349 O O . GLU A 1 10 ? 9.705 15.588 1.866 1.00 0.00 10 GLU A O 7
ATOM 4361 N N . CYS A 1 11 ? 9.826 14.110 0.174 1.00 0.00 11 CYS A N 7
ATOM 4362 C CA . CYS A 1 11 ? 10.044 15.128 -0.846 1.00 0.00 11 CYS A CA 7
ATOM 4363 C C . CYS A 1 11 ? 8.849 16.074 -0.935 1.00 0.00 11 CYS A C 7
ATOM 4364 O O . CYS A 1 11 ? 9.009 17.294 -0.921 1.00 0.00 11 CYS A O 7
ATOM 4371 N N . GLN A 1 12 ? 7.654 15.501 -1.027 1.00 0.00 12 GLN A N 7
ATOM 4372 C CA . GLN A 1 12 ? 6.433 16.292 -1.117 1.00 0.00 12 GLN A CA 7
ATOM 4373 C C . GLN A 1 12 ? 6.201 17.085 0.165 1.00 0.00 12 GLN A C 7
ATOM 4374 O O . GLN A 1 12 ? 5.846 18.262 0.123 1.00 0.00 12 GLN A O 7
ATOM 4388 N N . ASN A 1 13 ? 6.405 16.430 1.304 1.00 0.00 13 ASN A N 7
ATOM 4389 C CA . ASN A 1 13 ? 6.215 17.073 2.599 1.00 0.00 13 ASN A CA 7
ATOM 4390 C C . ASN A 1 13 ? 7.052 18.345 2.703 1.00 0.00 13 ASN A C 7
ATOM 4391 O O . ASN A 1 13 ? 6.607 19.350 3.257 1.00 0.00 13 ASN A O 7
ATOM 4402 N N . VAL A 1 14 ? 8.266 18.294 2.164 1.00 0.00 14 VAL A N 7
ATOM 4403 C CA . VAL A 1 14 ? 9.164 19.442 2.192 1.00 0.00 14 VAL A CA 7
ATOM 4404 C C . VAL A 1 14 ? 8.683 20.540 1.250 1.00 0.00 14 VAL A C 7
ATOM 4405 O O . VAL A 1 14 ? 8.746 21.725 1.577 1.00 0.00 14 VAL A O 7
ATOM 4418 N N . CYS A 1 15 ? 8.202 20.137 0.079 1.00 0.00 15 CYS A N 7
ATOM 4419 C CA . CYS A 1 15 ? 7.710 21.086 -0.913 1.00 0.00 15 CYS A CA 7
ATOM 4420 C C . CYS A 1 15 ? 6.586 21.942 -0.337 1.00 0.00 15 CYS A C 7
ATOM 4421 O O . CYS A 1 15 ? 6.540 23.153 -0.555 1.00 0.00 15 CYS A O 7
ATOM 4428 N N . ARG A 1 16 ? 5.683 21.304 0.400 1.00 0.00 16 ARG A N 7
ATOM 4429 C CA . ARG A 1 16 ? 4.558 22.007 1.007 1.00 0.00 16 ARG A CA 7
ATOM 4430 C C . ARG A 1 16 ? 5.043 23.007 2.053 1.00 0.00 16 ARG A C 7
ATOM 4431 O O . ARG A 1 16 ? 4.325 23.939 2.413 1.00 0.00 16 ARG A O 7
ATOM 4452 N N . MET A 1 17 ? 6.264 22.804 2.537 1.00 0.00 17 MET A N 7
ATOM 4453 C CA . MET A 1 17 ? 6.844 23.689 3.540 1.00 0.00 17 MET A CA 7
ATOM 4454 C C . MET A 1 17 ? 7.528 24.883 2.883 1.00 0.00 17 MET A C 7
ATOM 4455 O O . MET A 1 17 ? 8.106 25.732 3.561 1.00 0.00 17 MET A O 7
ATOM 4469 N N . LYS A 1 18 ? 7.459 24.942 1.557 1.00 0.00 18 LYS A N 7
ATOM 4470 C CA . LYS A 1 18 ? 8.071 26.032 0.806 1.00 0.00 18 LYS A CA 7
ATOM 4471 C C . LYS A 1 18 ? 7.248 27.310 0.933 1.00 0.00 18 LYS A C 7
ATOM 4472 O O . LYS A 1 18 ? 6.092 27.359 0.513 1.00 0.00 18 LYS A O 7
ATOM 4491 N N . ARG A 1 19 ? 7.851 28.342 1.514 1.00 0.00 19 ARG A N 7
ATOM 4492 C CA . ARG A 1 19 ? 7.173 29.620 1.697 1.00 0.00 19 ARG A CA 7
ATOM 4493 C C . ARG A 1 19 ? 7.417 30.540 0.505 1.00 0.00 19 ARG A C 7
ATOM 4494 O O . ARG A 1 19 ? 7.739 31.717 0.673 1.00 0.00 19 ARG A O 7
ATOM 4515 N N . TRP A 1 20 ? 7.264 29.997 -0.697 1.00 0.00 20 TRP A N 7
ATOM 4516 C CA . TRP A 1 20 ? 7.468 30.770 -1.916 1.00 0.00 20 TRP A CA 7
ATOM 4517 C C . TRP A 1 20 ? 6.135 31.123 -2.567 1.00 0.00 20 TRP A C 7
ATOM 4518 O O . TRP A 1 20 ? 5.782 32.297 -2.683 1.00 0.00 20 TRP A O 7
ATOM 4539 N N . SER A 1 21 ? 5.399 30.101 -2.990 1.00 0.00 21 SER A N 7
ATOM 4540 C CA . SER A 1 21 ? 4.105 30.304 -3.631 1.00 0.00 21 SER A CA 7
ATOM 4541 C C . SER A 1 21 ? 3.436 28.968 -3.941 1.00 0.00 21 SER A C 7
ATOM 4542 O O . SER A 1 21 ? 4.108 27.953 -4.131 1.00 0.00 21 SER A O 7
ATOM 4550 N N . THR A 1 22 ? 2.108 28.976 -3.992 1.00 0.00 22 THR A N 7
ATOM 4551 C CA . THR A 1 22 ? 1.347 27.766 -4.280 1.00 0.00 22 THR A CA 7
ATOM 4552 C C . THR A 1 22 ? 1.853 27.087 -5.547 1.00 0.00 22 THR A C 7
ATOM 4553 O O . THR A 1 22 ? 1.968 25.863 -5.602 1.00 0.00 22 THR A O 7
ATOM 4564 N N . GLU A 1 23 ? 2.152 27.889 -6.564 1.00 0.00 23 GLU A N 7
ATOM 4565 C CA . GLU A 1 23 ? 2.647 27.363 -7.831 1.00 0.00 23 GLU A CA 7
ATOM 4566 C C . GLU A 1 23 ? 3.947 26.591 -7.629 1.00 0.00 23 GLU A C 7
ATOM 4567 O O . GLU A 1 23 ? 4.128 25.505 -8.179 1.00 0.00 23 GLU A O 7
ATOM 4579 N N . MET A 1 24 ? 4.849 27.160 -6.836 1.00 0.00 24 MET A N 7
ATOM 4580 C CA . MET A 1 24 ? 6.134 26.525 -6.562 1.00 0.00 24 MET A CA 7
ATOM 4581 C C . MET A 1 24 ? 5.943 25.221 -5.794 1.00 0.00 24 MET A C 7
ATOM 4582 O O . MET A 1 24 ? 6.688 24.260 -5.988 1.00 0.00 24 MET A O 7
ATOM 4596 N N . VAL A 1 25 ? 4.940 25.194 -4.922 1.00 0.00 25 VAL A N 7
ATOM 4597 C CA . VAL A 1 25 ? 4.650 24.006 -4.127 1.00 0.00 25 VAL A CA 7
ATOM 4598 C C . VAL A 1 25 ? 4.130 22.872 -5.003 1.00 0.00 25 VAL A C 7
ATOM 4599 O O . VAL A 1 25 ? 4.596 21.736 -4.908 1.00 0.00 25 VAL A O 7
ATOM 4612 N N . HIS A 1 26 ? 3.161 23.188 -5.856 1.00 0.00 26 HIS A N 7
ATOM 4613 C CA . HIS A 1 26 ? 2.579 22.195 -6.753 1.00 0.00 26 HIS A CA 7
ATOM 4614 C C . HIS A 1 26 ? 3.627 21.657 -7.722 1.00 0.00 26 HIS A C 7
ATOM 4615 O O . HIS A 1 26 ? 3.817 20.446 -7.836 1.00 0.00 26 HIS A O 7
ATOM 4629 N N . ARG A 1 27 ? 4.303 22.565 -8.418 1.00 0.00 27 ARG A N 7
ATOM 4630 C CA . ARG A 1 27 ? 5.330 22.182 -9.379 1.00 0.00 27 ARG A CA 7
ATOM 4631 C C . ARG A 1 27 ? 6.386 21.297 -8.723 1.00 0.00 27 ARG A C 7
ATOM 4632 O O . ARG A 1 27 ? 6.882 20.348 -9.331 1.00 0.00 27 ARG A O 7
ATOM 4653 N N . CYS A 1 28 ? 6.725 21.614 -7.478 1.00 0.00 28 CYS A N 7
ATOM 4654 C CA . CYS A 1 28 ? 7.721 20.848 -6.737 1.00 0.00 28 CYS A CA 7
ATOM 4655 C C . CYS A 1 28 ? 7.264 19.405 -6.545 1.00 0.00 28 CYS A C 7
ATOM 4656 O O . CYS A 1 28 ? 7.971 18.467 -6.910 1.00 0.00 28 CYS A O 7
ATOM 4663 N N . GLU A 1 29 ? 6.077 19.237 -5.970 1.00 0.00 29 GLU A N 7
ATOM 4664 C CA . GLU A 1 29 ? 5.528 17.909 -5.727 1.00 0.00 29 GLU A CA 7
ATOM 4665 C C . GLU A 1 29 ? 5.465 17.101 -7.020 1.00 0.00 29 GLU A C 7
ATOM 4666 O O . GLU A 1 29 ? 5.924 15.960 -7.076 1.00 0.00 29 GLU A O 7
ATOM 4678 N N . LYS A 1 30 ? 4.892 17.701 -8.058 1.00 0.00 30 LYS A N 7
ATOM 4679 C CA . LYS A 1 30 ? 4.770 17.041 -9.353 1.00 0.00 30 LYS A CA 7
ATOM 4680 C C . LYS A 1 30 ? 6.130 16.559 -9.848 1.00 0.00 30 LYS A C 7
ATOM 4681 O O . LYS A 1 30 ? 6.236 15.506 -10.477 1.00 0.00 30 LYS A O 7
ATOM 4700 N N . LYS A 1 31 ? 7.168 17.336 -9.561 1.00 0.00 31 LYS A N 7
ATOM 4701 C CA . LYS A 1 31 ? 8.522 16.989 -9.976 1.00 0.00 31 LYS A CA 7
ATOM 4702 C C . LYS A 1 31 ? 9.029 15.768 -9.213 1.00 0.00 31 LYS A C 7
ATOM 4703 O O . LYS A 1 31 ? 9.473 14.789 -9.813 1.00 0.00 31 LYS A O 7
ATOM 4722 N N . CYS A 1 32 ? 8.958 15.833 -7.888 1.00 0.00 32 CYS A N 7
ATOM 4723 C CA . CYS A 1 32 ? 9.407 14.733 -7.043 1.00 0.00 32 CYS A CA 7
ATOM 4724 C C . CYS A 1 32 ? 8.707 13.432 -7.427 1.00 0.00 32 CYS A C 7
ATOM 4725 O O . CYS A 1 32 ? 9.249 12.344 -7.233 1.00 0.00 32 CYS A O 7
ATOM 4732 N N . GLU A 1 33 ? 7.501 13.553 -7.973 1.00 0.00 33 GLU A N 7
ATOM 4733 C CA . GLU A 1 33 ? 6.728 12.387 -8.383 1.00 0.00 33 GLU A CA 7
ATOM 4734 C C . GLU A 1 33 ? 7.302 11.775 -9.658 1.00 0.00 33 GLU A C 7
ATOM 4735 O O . GLU A 1 33 ? 7.586 10.579 -9.710 1.00 0.00 33 GLU A O 7
ATOM 4747 N N . GLU A 1 34 ? 7.468 12.605 -10.683 1.00 0.00 34 GLU A N 7
ATOM 4748 C CA . GLU A 1 34 ? 8.005 12.145 -11.958 1.00 0.00 34 GLU A CA 7
ATOM 4749 C C . GLU A 1 34 ? 9.449 11.675 -11.802 1.00 0.00 34 GLU A C 7
ATOM 4750 O O . GLU A 1 34 ? 9.853 10.669 -12.385 1.00 0.00 34 GLU A O 7
ATOM 4762 N N . LYS A 1 35 ? 10.222 12.411 -11.011 1.00 0.00 35 LYS A N 7
ATOM 4763 C CA . LYS A 1 35 ? 11.621 12.072 -10.776 1.00 0.00 35 LYS A CA 7
ATOM 4764 C C . LYS A 1 35 ? 11.739 10.775 -9.982 1.00 0.00 35 LYS A C 7
ATOM 4765 O O . LYS A 1 35 ? 12.807 10.164 -9.927 1.00 0.00 35 LYS A O 7
ATOM 4784 N N . PHE A 1 36 ? 10.636 10.358 -9.370 1.00 0.00 36 PHE A N 7
ATOM 4785 C CA . PHE A 1 36 ? 10.616 9.132 -8.581 1.00 0.00 36 PHE A CA 7
ATOM 4786 C C . PHE A 1 36 ? 10.609 7.903 -9.485 1.00 0.00 36 PHE A C 7
ATOM 4787 O O . PHE A 1 36 ? 11.548 7.108 -9.476 1.00 0.00 36 PHE A O 7
ATOM 4804 N N . GLU A 1 37 ? 9.542 7.756 -10.264 1.00 0.00 37 GLU A N 7
ATOM 4805 C CA . GLU A 1 37 ? 9.411 6.622 -11.173 1.00 0.00 37 GLU A CA 7
ATOM 4806 C C . GLU A 1 37 ? 8.497 6.968 -12.345 1.00 0.00 37 GLU A C 7
ATOM 4807 O O . GLU A 1 37 ? 7.818 7.995 -12.335 1.00 0.00 37 GLU A O 7
ATOM 4819 N N . ARG A 1 38 ? 8.488 6.104 -13.355 1.00 0.00 38 ARG A N 7
ATOM 4820 C CA . ARG A 1 38 ? 7.661 6.318 -14.536 1.00 0.00 38 ARG A CA 7
ATOM 4821 C C . ARG A 1 38 ? 7.281 4.989 -15.182 1.00 0.00 38 ARG A C 7
ATOM 4822 O O . ARG A 1 38 ? 8.072 4.046 -15.196 1.00 0.00 38 ARG A O 7
ATOM 4843 N N . GLN A 1 39 ? 6.065 4.922 -15.715 1.00 0.00 39 GLN A N 7
ATOM 4844 C CA . GLN A 1 39 ? 5.580 3.708 -16.361 1.00 0.00 39 GLN A CA 7
ATOM 4845 C C . GLN A 1 39 ? 6.325 3.451 -17.667 1.00 0.00 39 GLN A C 7
ATOM 4846 O O . GLN A 1 39 ? 7.085 2.490 -17.780 1.00 0.00 39 GLN A O 7
ATOM 4860 N N . GLN A 1 40 ? 6.101 4.317 -18.650 1.00 0.00 40 GLN A N 7
ATOM 4861 C CA . GLN A 1 40 ? 6.752 4.183 -19.948 1.00 0.00 40 GLN A CA 7
ATOM 4862 C C . GLN A 1 40 ? 7.001 5.550 -20.576 1.00 0.00 40 GLN A C 7
ATOM 4863 O O . GLN A 1 40 ? 6.285 6.512 -20.297 1.00 0.00 40 GLN A O 7
ATOM 4877 N N . ARG A 1 41 ? 8.020 5.629 -21.426 1.00 0.00 41 ARG A N 7
ATOM 4878 C CA . ARG A 1 41 ? 8.364 6.879 -22.092 1.00 0.00 41 ARG A CA 7
ATOM 4879 C C . ARG A 1 41 ? 7.589 7.031 -23.398 1.00 0.00 41 ARG A C 7
ATOM 4880 O O . ARG A 1 41 ? 6.709 7.884 -23.513 1.00 0.00 41 ARG A O 7
ATOM 4901 N N . SER A 1 1 ? 13.296 -1.059 -2.510 1.00 0.00 1 SER A N 8
ATOM 4902 C CA . SER A 1 1 ? 12.366 -1.856 -3.301 1.00 0.00 1 SER A CA 8
ATOM 4903 C C . SER A 1 1 ? 10.985 -1.884 -2.652 1.00 0.00 1 SER A C 8
ATOM 4904 O O . SER A 1 1 ? 9.968 -1.729 -3.327 1.00 0.00 1 SER A O 8
ATOM 4912 N N . GLU A 1 2 ? 10.960 -2.081 -1.338 1.00 0.00 2 GLU A N 8
ATOM 4913 C CA . GLU A 1 2 ? 9.705 -2.129 -0.597 1.00 0.00 2 GLU A CA 8
ATOM 4914 C C . GLU A 1 2 ? 9.132 -0.728 -0.407 1.00 0.00 2 GLU A C 8
ATOM 4915 O O . GLU A 1 2 ? 9.775 0.145 0.176 1.00 0.00 2 GLU A O 8
ATOM 4927 N N . LYS A 1 3 ? 7.917 -0.520 -0.903 1.00 0.00 3 LYS A N 8
ATOM 4928 C CA . LYS A 1 3 ? 7.254 0.774 -0.788 1.00 0.00 3 LYS A CA 8
ATOM 4929 C C . LYS A 1 3 ? 8.151 1.893 -1.308 1.00 0.00 3 LYS A C 8
ATOM 4930 O O . LYS A 1 3 ? 8.725 2.667 -0.542 1.00 0.00 3 LYS A O 8
ATOM 4949 N N . PRO A 1 4 ? 8.275 1.982 -2.641 1.00 0.00 4 PRO A N 8
ATOM 4950 C CA . PRO A 1 4 ? 9.099 3.004 -3.292 1.00 0.00 4 PRO A CA 8
ATOM 4951 C C . PRO A 1 4 ? 8.505 4.402 -3.155 1.00 0.00 4 PRO A C 8
ATOM 4952 O O . PRO A 1 4 ? 9.195 5.401 -3.359 1.00 0.00 4 PRO A O 8
ATOM 4963 N N . GLN A 1 5 ? 7.224 4.464 -2.809 1.00 0.00 5 GLN A N 8
ATOM 4964 C CA . GLN A 1 5 ? 6.539 5.741 -2.644 1.00 0.00 5 GLN A CA 8
ATOM 4965 C C . GLN A 1 5 ? 7.015 6.454 -1.383 1.00 0.00 5 GLN A C 8
ATOM 4966 O O . GLN A 1 5 ? 6.735 7.636 -1.185 1.00 0.00 5 GLN A O 8
ATOM 4980 N N . GLN A 1 6 ? 7.735 5.728 -0.534 1.00 0.00 6 GLN A N 8
ATOM 4981 C CA . GLN A 1 6 ? 8.249 6.292 0.709 1.00 0.00 6 GLN A CA 8
ATOM 4982 C C . GLN A 1 6 ? 9.074 7.546 0.437 1.00 0.00 6 GLN A C 8
ATOM 4983 O O . GLN A 1 6 ? 9.124 8.457 1.262 1.00 0.00 6 GLN A O 8
ATOM 4997 N N . GLU A 1 7 ? 9.721 7.583 -0.724 1.00 0.00 7 GLU A N 8
ATOM 4998 C CA . GLU A 1 7 ? 10.544 8.725 -1.102 1.00 0.00 7 GLU A CA 8
ATOM 4999 C C . GLU A 1 7 ? 9.674 9.921 -1.478 1.00 0.00 7 GLU A C 8
ATOM 5000 O O . GLU A 1 7 ? 10.024 11.069 -1.200 1.00 0.00 7 GLU A O 8
ATOM 5012 N N . LEU A 1 8 ? 8.541 9.645 -2.113 1.00 0.00 8 LEU A N 8
ATOM 5013 C CA . LEU A 1 8 ? 7.619 10.698 -2.527 1.00 0.00 8 LEU A CA 8
ATOM 5014 C C . LEU A 1 8 ? 7.180 11.537 -1.332 1.00 0.00 8 LEU A C 8
ATOM 5015 O O . LEU A 1 8 ? 7.225 12.766 -1.375 1.00 0.00 8 LEU A O 8
ATOM 5031 N N . GLU A 1 9 ? 6.757 10.865 -0.266 1.00 0.00 9 GLU A N 8
ATOM 5032 C CA . GLU A 1 9 ? 6.312 11.550 0.942 1.00 0.00 9 GLU A CA 8
ATOM 5033 C C . GLU A 1 9 ? 7.357 12.558 1.412 1.00 0.00 9 GLU A C 8
ATOM 5034 O O . GLU A 1 9 ? 7.021 13.597 1.979 1.00 0.00 9 GLU A O 8
ATOM 5046 N N . GLU A 1 10 ? 8.626 12.242 1.171 1.00 0.00 10 GLU A N 8
ATOM 5047 C CA . GLU A 1 10 ? 9.720 13.118 1.572 1.00 0.00 10 GLU A CA 8
ATOM 5048 C C . GLU A 1 10 ? 9.814 14.329 0.648 1.00 0.00 10 GLU A C 8
ATOM 5049 O O . GLU A 1 10 ? 10.028 15.454 1.099 1.00 0.00 10 GLU A O 8
ATOM 5061 N N . CYS A 1 11 ? 9.653 14.089 -0.649 1.00 0.00 11 CYS A N 8
ATOM 5062 C CA . CYS A 1 11 ? 9.719 15.157 -1.639 1.00 0.00 11 CYS A CA 8
ATOM 5063 C C . CYS A 1 11 ? 8.587 16.160 -1.433 1.00 0.00 11 CYS A C 8
ATOM 5064 O O . CYS A 1 11 ? 8.815 17.368 -1.394 1.00 0.00 11 CYS A O 8
ATOM 5071 N N . GLN A 1 12 ? 7.368 15.648 -1.302 1.00 0.00 12 GLN A N 8
ATOM 5072 C CA . GLN A 1 12 ? 6.201 16.498 -1.099 1.00 0.00 12 GLN A CA 8
ATOM 5073 C C . GLN A 1 12 ? 6.272 17.208 0.249 1.00 0.00 12 GLN A C 8
ATOM 5074 O O . GLN A 1 12 ? 5.971 18.397 0.352 1.00 0.00 12 GLN A O 8
ATOM 5088 N N . ASN A 1 13 ? 6.672 16.471 1.280 1.00 0.00 13 ASN A N 8
ATOM 5089 C CA . ASN A 1 13 ? 6.780 17.030 2.623 1.00 0.00 13 ASN A CA 8
ATOM 5090 C C . ASN A 1 13 ? 7.685 18.259 2.629 1.00 0.00 13 ASN A C 8
ATOM 5091 O O . ASN A 1 13 ? 7.391 19.256 3.287 1.00 0.00 13 ASN A O 8
ATOM 5102 N N . VAL A 1 14 ? 8.788 18.179 1.891 1.00 0.00 14 VAL A N 8
ATOM 5103 C CA . VAL A 1 14 ? 9.735 19.284 1.809 1.00 0.00 14 VAL A CA 8
ATOM 5104 C C . VAL A 1 14 ? 9.143 20.458 1.037 1.00 0.00 14 VAL A C 8
ATOM 5105 O O . VAL A 1 14 ? 9.330 21.617 1.409 1.00 0.00 14 VAL A O 8
ATOM 5118 N N . CYS A 1 15 ? 8.428 20.151 -0.040 1.00 0.00 15 CYS A N 8
ATOM 5119 C CA . CYS A 1 15 ? 7.809 21.180 -0.866 1.00 0.00 15 CYS A CA 8
ATOM 5120 C C . CYS A 1 15 ? 6.871 22.053 -0.037 1.00 0.00 15 CYS A C 8
ATOM 5121 O O . CYS A 1 15 ? 6.853 23.275 -0.182 1.00 0.00 15 CYS A O 8
ATOM 5128 N N . ARG A 1 16 ? 6.094 21.415 0.833 1.00 0.00 16 ARG A N 8
ATOM 5129 C CA . ARG A 1 16 ? 5.154 22.132 1.686 1.00 0.00 16 ARG A CA 8
ATOM 5130 C C . ARG A 1 16 ? 5.891 23.037 2.668 1.00 0.00 16 ARG A C 8
ATOM 5131 O O . ARG A 1 16 ? 5.308 23.962 3.233 1.00 0.00 16 ARG A O 8
ATOM 5152 N N . MET A 1 17 ? 7.176 22.763 2.868 1.00 0.00 17 MET A N 8
ATOM 5153 C CA . MET A 1 17 ? 7.993 23.553 3.782 1.00 0.00 17 MET A CA 8
ATOM 5154 C C . MET A 1 17 ? 8.684 24.695 3.044 1.00 0.00 17 MET A C 8
ATOM 5155 O O . MET A 1 17 ? 9.544 25.377 3.601 1.00 0.00 17 MET A O 8
ATOM 5169 N N . LYS A 1 18 ? 8.303 24.898 1.787 1.00 0.00 18 LYS A N 8
ATOM 5170 C CA . LYS A 1 18 ? 8.886 25.957 0.972 1.00 0.00 18 LYS A CA 8
ATOM 5171 C C . LYS A 1 18 ? 8.239 27.303 1.286 1.00 0.00 18 LYS A C 8
ATOM 5172 O O . LYS A 1 18 ? 7.028 27.469 1.139 1.00 0.00 18 LYS A O 8
ATOM 5191 N N . ARG A 1 19 ? 9.054 28.260 1.716 1.00 0.00 19 ARG A N 8
ATOM 5192 C CA . ARG A 1 19 ? 8.560 29.590 2.050 1.00 0.00 19 ARG A CA 8
ATOM 5193 C C . ARG A 1 19 ? 8.632 30.517 0.840 1.00 0.00 19 A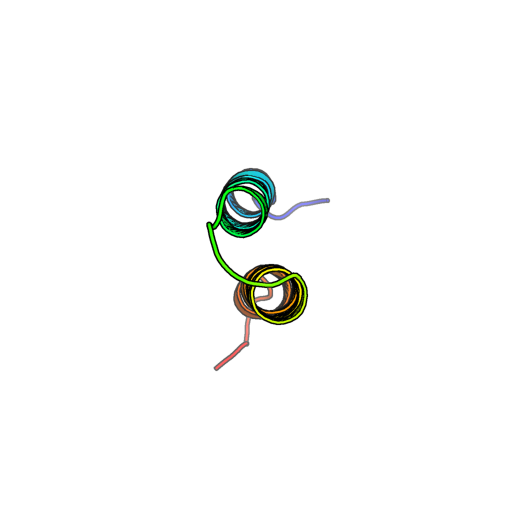RG A C 8
ATOM 5194 O O . ARG A 1 19 ? 9.077 31.660 0.947 1.00 0.00 19 ARG A O 8
ATOM 5215 N N . TRP A 1 20 ? 8.192 30.017 -0.308 1.00 0.00 20 TRP A N 8
ATOM 5216 C CA . TRP A 1 20 ? 8.206 30.800 -1.539 1.00 0.00 20 TRP A CA 8
ATOM 5217 C C . TRP A 1 20 ? 6.811 31.319 -1.870 1.00 0.00 20 TRP A C 8
ATOM 5218 O O . TRP A 1 20 ? 6.583 32.528 -1.916 1.00 0.00 20 TRP A O 8
ATOM 5239 N N . SER A 1 21 ? 5.881 30.398 -2.100 1.00 0.00 21 SER A N 8
ATOM 5240 C CA . SER A 1 21 ? 4.508 30.763 -2.430 1.00 0.00 21 SER A CA 8
ATOM 5241 C C . SER A 1 21 ? 3.634 29.521 -2.568 1.00 0.00 21 SER A C 8
ATOM 5242 O O . SER A 1 21 ? 4.100 28.462 -2.992 1.00 0.00 21 SER A O 8
ATOM 5250 N N . THR A 1 22 ? 2.362 29.657 -2.207 1.00 0.00 22 THR A N 8
ATOM 5251 C CA . THR A 1 22 ? 1.421 28.547 -2.290 1.00 0.00 22 THR A CA 8
ATOM 5252 C C . THR A 1 22 ? 1.440 27.912 -3.675 1.00 0.00 22 THR A C 8
ATOM 5253 O O . THR A 1 22 ? 1.326 26.694 -3.811 1.00 0.00 22 THR A O 8
ATOM 5264 N N . GLU A 1 23 ? 1.587 28.744 -4.701 1.00 0.00 23 GLU A N 8
ATOM 5265 C CA . GLU A 1 23 ? 1.623 28.262 -6.077 1.00 0.00 23 GLU A CA 8
ATOM 5266 C C . GLU A 1 23 ? 2.825 27.349 -6.302 1.00 0.00 23 GLU A C 8
ATOM 5267 O O . GLU A 1 23 ? 2.709 26.296 -6.928 1.00 0.00 23 GLU A O 8
ATOM 5279 N N . MET A 1 24 ? 3.979 27.762 -5.788 1.00 0.00 24 MET A N 8
ATOM 5280 C CA . MET A 1 24 ? 5.203 26.983 -5.933 1.00 0.00 24 MET A CA 8
ATOM 5281 C C . MET A 1 24 ? 5.093 25.655 -5.192 1.00 0.00 24 MET A C 8
ATOM 5282 O O . MET A 1 24 ? 5.635 24.640 -5.632 1.00 0.00 24 MET A O 8
ATOM 5296 N N . VAL A 1 25 ? 4.390 25.668 -4.064 1.00 0.00 25 VAL A N 8
ATOM 5297 C CA . VAL A 1 25 ? 4.208 24.464 -3.262 1.00 0.00 25 VAL A CA 8
ATOM 5298 C C . VAL A 1 25 ? 3.441 23.398 -4.038 1.00 0.00 25 VAL A C 8
ATOM 5299 O O . VAL A 1 25 ? 3.888 22.256 -4.152 1.00 0.00 25 VAL A O 8
ATOM 5312 N N . HIS A 1 26 ? 2.284 23.779 -4.571 1.00 0.00 26 HIS A N 8
ATOM 5313 C CA . HIS A 1 26 ? 1.456 22.857 -5.339 1.00 0.00 26 HIS A CA 8
ATOM 5314 C C . HIS A 1 26 ? 2.215 22.328 -6.553 1.00 0.00 26 HIS A C 8
ATOM 5315 O O . HIS A 1 26 ? 2.250 21.122 -6.798 1.00 0.00 26 HIS A O 8
ATOM 5329 N N . ARG A 1 27 ? 2.820 23.238 -7.309 1.00 0.00 27 ARG A N 8
ATOM 5330 C CA . ARG A 1 27 ? 3.576 22.863 -8.498 1.00 0.00 27 ARG A CA 8
ATOM 5331 C C . ARG A 1 27 ? 4.712 21.909 -8.142 1.00 0.00 27 ARG A C 8
ATOM 5332 O O . ARG A 1 27 ? 5.006 20.971 -8.884 1.00 0.00 27 ARG A O 8
ATOM 5353 N N . CYS A 1 28 ? 5.348 22.155 -7.001 1.00 0.00 28 CYS A N 8
ATOM 5354 C CA . CYS A 1 28 ? 6.451 21.318 -6.544 1.00 0.00 28 CYS A CA 8
ATOM 5355 C C . CYS A 1 28 ? 5.987 19.881 -6.321 1.00 0.00 28 CYS A C 8
ATOM 5356 O O . CYS A 1 28 ? 6.580 18.939 -6.846 1.00 0.00 28 CYS A O 8
ATOM 5363 N N . GLU A 1 29 ? 4.923 19.723 -5.539 1.00 0.00 29 GLU A N 8
ATOM 5364 C CA . GLU A 1 29 ? 4.382 18.401 -5.245 1.00 0.00 29 GLU A CA 8
ATOM 5365 C C . GLU A 1 29 ? 4.020 17.663 -6.531 1.00 0.00 29 GLU A C 8
ATOM 5366 O O . GLU A 1 29 ? 4.417 16.516 -6.735 1.00 0.00 29 GLU A O 8
ATOM 5378 N N . LYS A 1 30 ? 3.261 18.329 -7.394 1.00 0.00 30 LYS A N 8
ATOM 5379 C CA . LYS A 1 30 ? 2.845 17.739 -8.661 1.00 0.00 30 LYS A CA 8
ATOM 5380 C C . LYS A 1 30 ? 4.052 17.255 -9.458 1.00 0.00 30 LYS A C 8
ATOM 5381 O O . LYS A 1 30 ? 3.983 16.242 -10.155 1.00 0.00 30 LYS A O 8
ATOM 5400 N N . LYS A 1 31 ? 5.158 17.984 -9.351 1.00 0.00 31 LYS A N 8
ATOM 5401 C CA . LYS A 1 31 ? 6.381 17.628 -10.060 1.00 0.00 31 LYS A CA 8
ATOM 5402 C C . LYS A 1 31 ? 6.990 16.352 -9.488 1.00 0.00 31 LYS A C 8
ATOM 5403 O O . LYS A 1 31 ? 7.287 15.410 -10.224 1.00 0.00 31 LYS A O 8
ATOM 5422 N N . CYS A 1 32 ? 7.171 16.326 -8.172 1.00 0.00 32 CYS A N 8
ATOM 5423 C CA . CYS A 1 32 ? 7.742 15.164 -7.501 1.00 0.00 32 CYS A CA 8
ATOM 5424 C C . CYS A 1 32 ? 6.910 13.915 -7.774 1.00 0.00 32 CYS A C 8
ATOM 5425 O O . CYS A 1 32 ? 7.419 12.796 -7.726 1.00 0.00 32 CYS A O 8
ATOM 5432 N N . GLU A 1 33 ? 5.628 14.115 -8.061 1.00 0.00 33 GLU A N 8
ATOM 5433 C CA . GLU A 1 33 ? 4.725 13.005 -8.341 1.00 0.00 33 GLU A CA 8
ATOM 5434 C C . GLU A 1 33 ? 4.974 12.441 -9.738 1.00 0.00 33 GLU A C 8
ATOM 5435 O O . GLU A 1 33 ? 5.118 11.232 -9.913 1.00 0.00 33 GLU A O 8
ATOM 5447 N N . GLU A 1 34 ? 5.022 13.328 -10.727 1.00 0.00 34 GLU A N 8
ATOM 5448 C CA . GLU A 1 34 ? 5.250 12.918 -12.108 1.00 0.00 34 GLU A CA 8
ATOM 5449 C C . GLU A 1 34 ? 6.670 12.389 -12.290 1.00 0.00 34 GLU A C 8
ATOM 5450 O O . GLU A 1 34 ? 6.894 11.410 -13.003 1.00 0.00 34 GLU A O 8
ATOM 5462 N N . LYS A 1 35 ? 7.627 13.043 -11.641 1.00 0.00 35 LYS A N 8
ATOM 5463 C CA . LYS A 1 35 ? 9.025 12.640 -11.729 1.00 0.00 35 LYS A CA 8
ATOM 5464 C C . LYS A 1 35 ? 9.247 11.293 -11.048 1.00 0.00 35 LYS A C 8
ATOM 5465 O O . LYS A 1 35 ? 10.269 10.640 -11.260 1.00 0.00 35 LYS A O 8
ATOM 5484 N N . PHE A 1 36 ? 8.283 10.882 -10.232 1.00 0.00 36 PHE A N 8
ATOM 5485 C CA . PHE A 1 36 ? 8.372 9.612 -9.521 1.00 0.00 36 PHE A CA 8
ATOM 5486 C C . PHE A 1 36 ? 8.109 8.442 -10.465 1.00 0.00 36 PHE A C 8
ATOM 5487 O O . PHE A 1 36 ? 8.595 7.333 -10.245 1.00 0.00 36 PHE A O 8
ATOM 5504 N N . GLU A 1 37 ? 7.336 8.699 -11.515 1.00 0.00 37 GLU A N 8
ATOM 5505 C CA . GLU A 1 37 ? 7.006 7.666 -12.491 1.00 0.00 37 GLU A CA 8
ATOM 5506 C C . GLU A 1 37 ? 8.253 7.212 -13.245 1.00 0.00 37 GLU A C 8
ATOM 5507 O O . GLU A 1 37 ? 8.770 7.931 -14.100 1.00 0.00 37 GLU A O 8
ATOM 5519 N N . ARG A 1 38 ? 8.730 6.015 -12.920 1.00 0.00 38 ARG A N 8
ATOM 5520 C CA . ARG A 1 38 ? 9.917 5.465 -13.564 1.00 0.00 38 ARG A CA 8
ATOM 5521 C C . ARG A 1 38 ? 9.588 4.953 -14.963 1.00 0.00 38 ARG A C 8
ATOM 5522 O O . ARG A 1 38 ? 8.638 4.193 -15.149 1.00 0.00 38 ARG A O 8
ATOM 5543 N N . GLN A 1 39 ? 10.381 5.375 -15.943 1.00 0.00 39 GLN A N 8
ATOM 5544 C CA . GLN A 1 39 ? 10.173 4.960 -17.325 1.00 0.00 39 GLN A CA 8
ATOM 5545 C C . GLN A 1 39 ? 11.005 3.725 -17.654 1.00 0.00 39 GLN A C 8
ATOM 5546 O O . GLN A 1 39 ? 12.189 3.658 -17.326 1.00 0.00 39 GLN A O 8
ATOM 5560 N N . GLN A 1 40 ? 10.377 2.749 -18.303 1.00 0.00 40 GLN A N 8
ATOM 5561 C CA . GLN A 1 40 ? 11.060 1.516 -18.674 1.00 0.00 40 GLN A CA 8
ATOM 5562 C C . GLN A 1 40 ? 11.947 1.732 -19.896 1.00 0.00 40 GLN A C 8
ATOM 5563 O O . GLN A 1 40 ? 11.700 2.628 -20.704 1.00 0.00 40 GLN A O 8
ATOM 5577 N N . ARG A 1 41 ? 12.980 0.907 -20.025 1.00 0.00 41 ARG A N 8
ATOM 5578 C CA . ARG A 1 41 ? 13.905 1.009 -21.148 1.00 0.00 41 ARG A CA 8
ATOM 5579 C C . ARG A 1 41 ? 14.632 2.350 -21.133 1.00 0.00 41 ARG A C 8
ATOM 5580 O O . ARG A 1 41 ? 15.225 2.757 -22.132 1.00 0.00 41 ARG A O 8
ATOM 5601 N N . SER A 1 1 ? 7.892 -4.583 3.889 1.00 0.00 1 SER A N 9
ATOM 5602 C CA . SER A 1 1 ? 7.188 -3.558 4.650 1.00 0.00 1 SER A CA 9
ATOM 5603 C C . SER A 1 1 ? 7.346 -2.190 3.994 1.00 0.00 1 SER A C 9
ATOM 5604 O O . SER A 1 1 ? 6.363 -1.557 3.609 1.00 0.00 1 SER A O 9
ATOM 5612 N N . GLU A 1 2 ? 8.591 -1.740 3.870 1.00 0.00 2 GLU A N 9
ATOM 5613 C CA . GLU A 1 2 ? 8.879 -0.447 3.260 1.00 0.00 2 GLU A CA 9
ATOM 5614 C C . GLU A 1 2 ? 8.690 -0.505 1.747 1.00 0.00 2 GLU A C 9
ATOM 5615 O O . GLU A 1 2 ? 9.467 -1.143 1.037 1.00 0.00 2 GLU A O 9
ATOM 5627 N N . LYS A 1 3 ? 7.652 0.166 1.260 1.00 0.00 3 LYS A N 9
ATOM 5628 C CA . LYS A 1 3 ? 7.359 0.194 -0.168 1.00 0.00 3 LYS A CA 9
ATOM 5629 C C . LYS A 1 3 ? 8.267 1.184 -0.890 1.00 0.00 3 LYS A C 9
ATOM 5630 O O . LYS A 1 3 ? 8.855 2.080 -0.285 1.00 0.00 3 LYS A O 9
ATOM 5649 N N . PRO A 1 4 ? 8.385 1.021 -2.217 1.00 0.00 4 PRO A N 9
ATOM 5650 C CA . PRO A 1 4 ? 9.219 1.892 -3.050 1.00 0.00 4 PRO A CA 9
ATOM 5651 C C . PRO A 1 4 ? 8.644 3.299 -3.175 1.00 0.00 4 PRO A C 9
ATOM 5652 O O . PRO A 1 4 ? 9.331 4.223 -3.609 1.00 0.00 4 PRO A O 9
ATOM 5663 N N . GLN A 1 5 ? 7.381 3.452 -2.792 1.00 0.00 5 GLN A N 9
ATOM 5664 C CA . GLN A 1 5 ? 6.714 4.748 -2.860 1.00 0.00 5 GLN A CA 9
ATOM 5665 C C . GLN A 1 5 ? 6.800 5.475 -1.522 1.00 0.00 5 GLN A C 9
ATOM 5666 O O . GLN A 1 5 ? 5.986 6.351 -1.229 1.00 0.00 5 GLN A O 9
ATOM 5680 N N . GLN A 1 6 ? 7.789 5.105 -0.716 1.00 0.00 6 GLN A N 9
ATOM 5681 C CA . GLN A 1 6 ? 7.979 5.722 0.592 1.00 0.00 6 GLN A CA 9
ATOM 5682 C C . GLN A 1 6 ? 8.795 7.005 0.476 1.00 0.00 6 GLN A C 9
ATOM 5683 O O . GLN A 1 6 ? 8.651 7.918 1.287 1.00 0.00 6 GLN A O 9
ATOM 5697 N N . GLU A 1 7 ? 9.652 7.065 -0.539 1.00 0.00 7 GLU A N 9
ATOM 5698 C CA . GLU A 1 7 ? 10.491 8.237 -0.760 1.00 0.00 7 GLU A CA 9
ATOM 5699 C C . GLU A 1 7 ? 9.656 9.421 -1.239 1.00 0.00 7 GLU A C 9
ATOM 5700 O O . GLU A 1 7 ? 9.930 10.570 -0.890 1.00 0.00 7 GLU A O 9
ATOM 5712 N N . LEU A 1 8 ? 8.637 9.133 -2.041 1.00 0.00 8 LEU A N 9
ATOM 5713 C CA . LEU A 1 8 ? 7.760 10.173 -2.568 1.00 0.00 8 LEU A CA 9
ATOM 5714 C C . LEU A 1 8 ? 7.223 11.053 -1.445 1.00 0.00 8 LEU A C 9
ATOM 5715 O O . LEU A 1 8 ? 7.292 12.279 -1.518 1.00 0.00 8 LEU A O 9
ATOM 5731 N N . GLU A 1 9 ? 6.690 10.418 -0.406 1.00 0.00 9 GLU A N 9
ATOM 5732 C CA . GLU A 1 9 ? 6.144 11.144 0.735 1.00 0.00 9 GLU A CA 9
ATOM 5733 C C . GLU A 1 9 ? 7.154 12.154 1.271 1.00 0.00 9 GLU A C 9
ATOM 5734 O O . GLU A 1 9 ? 6.781 13.218 1.764 1.00 0.00 9 GLU A O 9
ATOM 5746 N N . GLU A 1 10 ? 8.434 11.811 1.172 1.00 0.00 10 GLU A N 9
ATOM 5747 C CA . GLU A 1 10 ? 9.498 12.686 1.650 1.00 0.00 10 GLU A CA 9
ATOM 5748 C C . GLU A 1 10 ? 9.699 13.866 0.703 1.00 0.00 10 GLU A C 9
ATOM 5749 O O . GLU A 1 10 ? 9.901 14.999 1.138 1.00 0.00 10 GLU A O 9
ATOM 5761 N N . CYS A 1 11 ? 9.643 13.590 -0.596 1.00 0.00 11 CYS A N 9
ATOM 5762 C CA . CYS A 1 11 ? 9.817 14.626 -1.607 1.00 0.00 11 CYS A CA 9
ATOM 5763 C C . CYS A 1 11 ? 8.698 15.660 -1.525 1.00 0.00 11 CYS A C 9
ATOM 5764 O O . CYS A 1 11 ? 8.953 16.863 -1.489 1.00 0.00 11 CYS A O 9
ATOM 5771 N N . GLN A 1 12 ? 7.458 15.180 -1.494 1.00 0.00 12 GLN A N 9
ATOM 5772 C CA . GLN A 1 12 ? 6.300 16.063 -1.416 1.00 0.00 12 GLN A CA 9
ATOM 5773 C C . GLN A 1 12 ? 6.269 16.802 -0.082 1.00 0.00 12 GLN A C 9
ATOM 5774 O O . GLN A 1 12 ? 5.993 18.000 -0.032 1.00 0.00 12 GLN A O 9
ATOM 5788 N N . ASN A 1 13 ? 6.553 16.079 0.996 1.00 0.00 13 ASN A N 9
ATOM 5789 C CA . ASN A 1 13 ? 6.554 16.666 2.331 1.00 0.00 13 ASN A CA 9
ATOM 5790 C C . ASN A 1 13 ? 7.479 17.878 2.391 1.00 0.00 13 ASN A C 9
ATOM 5791 O O . ASN A 1 13 ? 7.148 18.896 3.000 1.00 0.00 13 ASN A O 9
ATOM 5802 N N . VAL A 1 14 ? 8.640 17.762 1.755 1.00 0.00 14 VAL A N 9
ATOM 5803 C CA . VAL A 1 14 ? 9.612 18.848 1.733 1.00 0.00 14 VAL A CA 9
ATOM 5804 C C . VAL A 1 14 ? 9.117 20.012 0.883 1.00 0.00 14 VAL A C 9
ATOM 5805 O O . VAL A 1 14 ? 9.291 21.177 1.243 1.00 0.00 14 VAL A O 9
ATOM 5818 N N . CYS A 1 15 ? 8.497 19.691 -0.247 1.00 0.00 15 CYS A N 9
ATOM 5819 C CA . CYS A 1 15 ? 7.975 20.709 -1.151 1.00 0.00 15 CYS A CA 9
ATOM 5820 C C . CYS A 1 15 ? 6.988 21.622 -0.430 1.00 0.00 15 CYS A C 9
ATOM 5821 O O . CYS A 1 15 ? 7.004 22.839 -0.614 1.00 0.00 15 CYS A O 9
ATOM 5828 N N . ARG A 1 16 ? 6.130 21.025 0.392 1.00 0.00 16 ARG A N 9
ATOM 5829 C CA . ARG A 1 16 ? 5.135 21.784 1.140 1.00 0.00 16 ARG A CA 9
ATOM 5830 C C . ARG A 1 16 ? 5.805 22.703 2.158 1.00 0.00 16 ARG A C 9
ATOM 5831 O O . ARG A 1 16 ? 5.210 23.679 2.613 1.00 0.00 16 ARG A O 9
ATOM 5852 N N . MET A 1 17 ? 7.045 22.382 2.511 1.00 0.00 17 MET A N 9
ATOM 5853 C CA . MET A 1 17 ? 7.795 23.179 3.475 1.00 0.00 17 MET A CA 9
ATOM 5854 C C . MET A 1 17 ? 8.523 24.326 2.781 1.00 0.00 17 MET A C 9
ATOM 5855 O O . MET A 1 17 ? 9.257 25.084 3.417 1.00 0.00 17 MET A O 9
ATOM 5869 N N . LYS A 1 18 ? 8.316 24.449 1.475 1.00 0.00 18 LYS A N 9
ATOM 5870 C CA . LYS A 1 18 ? 8.952 25.503 0.694 1.00 0.00 18 LYS A CA 9
ATOM 5871 C C . LYS A 1 18 ? 8.286 26.850 0.955 1.00 0.00 18 LYS A C 9
ATOM 5872 O O . LYS A 1 18 ? 7.089 27.018 0.717 1.00 0.00 18 LYS A O 9
ATOM 5891 N N . ARG A 1 19 ? 9.067 27.808 1.443 1.00 0.00 19 ARG A N 9
ATOM 5892 C CA . ARG A 1 19 ? 8.552 29.139 1.737 1.00 0.00 19 ARG A CA 9
ATOM 5893 C C . ARG A 1 19 ? 8.715 30.063 0.533 1.00 0.00 19 ARG A C 9
ATOM 5894 O O . ARG A 1 19 ? 9.150 31.207 0.671 1.00 0.00 19 ARG A O 9
ATOM 5915 N N . TRP A 1 20 ? 8.365 29.559 -0.644 1.00 0.00 20 TRP A N 9
ATOM 5916 C CA . TRP A 1 20 ? 8.473 30.339 -1.872 1.00 0.00 20 TRP A CA 9
ATOM 5917 C C . TRP A 1 20 ? 7.107 30.853 -2.313 1.00 0.00 20 TRP A C 9
ATOM 5918 O O . TRP A 1 20 ? 6.871 32.060 -2.353 1.00 0.00 20 TRP A O 9
ATOM 5939 N N . SER A 1 21 ? 6.211 29.929 -2.643 1.00 0.00 21 SER A N 9
ATOM 5940 C CA . SER A 1 21 ? 4.868 30.289 -3.083 1.00 0.00 21 SER A CA 9
ATOM 5941 C C . SER A 1 21 ? 4.020 29.042 -3.317 1.00 0.00 21 SER A C 9
ATOM 5942 O O . SER A 1 21 ? 4.535 27.986 -3.686 1.00 0.00 21 SER A O 9
ATOM 5950 N N . THR A 1 22 ? 2.715 29.172 -3.098 1.00 0.00 22 THR A N 9
ATOM 5951 C CA . THR A 1 22 ? 1.794 28.058 -3.283 1.00 0.00 22 THR A CA 9
ATOM 5952 C C . THR A 1 22 ? 1.972 27.421 -4.656 1.00 0.00 22 THR A C 9
ATOM 5953 O O . THR A 1 22 ? 1.923 26.199 -4.794 1.00 0.00 22 THR A O 9
ATOM 5964 N N . GLU A 1 23 ? 2.179 28.256 -5.669 1.00 0.00 23 GLU A N 9
ATOM 5965 C CA . GLU A 1 23 ? 2.366 27.772 -7.032 1.00 0.00 23 GLU A CA 9
ATOM 5966 C C . GLU A 1 23 ? 3.602 26.882 -7.129 1.00 0.00 23 GLU A C 9
ATOM 5967 O O . GLU A 1 23 ? 3.571 25.826 -7.759 1.00 0.00 23 GLU A O 9
ATOM 5979 N N . MET A 1 24 ? 4.688 27.318 -6.500 1.00 0.00 24 MET A N 9
ATOM 5980 C CA . MET A 1 24 ? 5.935 26.563 -6.517 1.00 0.00 24 MET A CA 9
ATOM 5981 C C . MET A 1 24 ? 5.775 25.232 -5.787 1.00 0.00 24 MET A C 9
ATOM 5982 O O . MET A 1 24 ? 6.376 24.228 -6.168 1.00 0.00 24 MET A O 9
ATOM 5996 N N . VAL A 1 25 ? 4.960 25.233 -4.737 1.00 0.00 25 VAL A N 9
ATOM 5997 C CA . VAL A 1 25 ? 4.719 24.026 -3.956 1.00 0.00 25 VAL A CA 9
ATOM 5998 C C . VAL A 1 25 ? 3.995 22.971 -4.784 1.00 0.00 25 VAL A C 9
ATOM 5999 O O . VAL A 1 25 ? 4.393 21.806 -4.811 1.00 0.00 25 VAL A O 9
ATOM 6012 N N . HIS A 1 26 ? 2.929 23.386 -5.461 1.00 0.00 26 HIS A N 9
ATOM 6013 C CA . HIS A 1 26 ? 2.150 22.477 -6.295 1.00 0.00 26 HIS A CA 9
ATOM 6014 C C . HIS A 1 26 ? 3.014 21.881 -7.402 1.00 0.00 26 HIS A C 9
ATOM 6015 O O . HIS A 1 26 ? 3.075 20.662 -7.568 1.00 0.00 26 HIS A O 9
ATOM 6029 N N . ARG A 1 27 ? 3.680 22.748 -8.158 1.00 0.00 27 ARG A N 9
ATOM 6030 C CA . ARG A 1 27 ? 4.539 22.307 -9.251 1.00 0.00 27 ARG A CA 9
ATOM 6031 C C . ARG A 1 27 ? 5.593 21.325 -8.751 1.00 0.00 27 ARG A C 9
ATOM 6032 O O . ARG A 1 27 ? 5.940 20.365 -9.441 1.00 0.00 27 ARG A O 9
ATOM 6053 N N . CYS A 1 28 ? 6.100 21.570 -7.547 1.00 0.00 28 CYS A N 9
ATOM 6054 C CA . CYS A 1 28 ? 7.114 20.707 -6.953 1.00 0.00 28 CYS A CA 9
ATOM 6055 C C . CYS A 1 28 ? 6.575 19.294 -6.750 1.00 0.00 28 CYS A C 9
ATOM 6056 O O . CYS A 1 28 ? 7.150 18.324 -7.241 1.00 0.00 28 CYS A O 9
ATOM 6063 N N . GLU A 1 29 ? 5.466 19.188 -6.024 1.00 0.00 29 GLU A N 9
ATOM 6064 C CA . GLU A 1 29 ? 4.852 17.894 -5.754 1.00 0.00 29 GLU A CA 9
ATOM 6065 C C . GLU A 1 29 ? 4.580 17.139 -7.052 1.00 0.00 29 GLU A C 9
ATOM 6066 O O . GLU A 1 29 ? 4.960 15.977 -7.200 1.00 0.00 29 GLU A O 9
ATOM 6078 N N . LYS A 1 30 ? 3.920 17.808 -7.992 1.00 0.00 30 LYS A N 9
ATOM 6079 C CA . LYS A 1 30 ? 3.598 17.203 -9.279 1.00 0.00 30 LYS A CA 9
ATOM 6080 C C . LYS A 1 30 ? 4.855 16.667 -9.957 1.00 0.00 30 LYS A C 9
ATOM 6081 O O . LYS A 1 30 ? 4.816 15.641 -10.637 1.00 0.00 30 LYS A O 9
ATOM 6100 N N . LYS A 1 31 ? 5.969 17.365 -9.767 1.00 0.00 31 LYS A N 9
ATOM 6101 C CA . LYS A 1 31 ? 7.238 16.959 -10.358 1.00 0.00 31 LYS A CA 9
ATOM 6102 C C . LYS A 1 31 ? 7.753 15.676 -9.713 1.00 0.00 31 LYS A C 9
ATOM 6103 O O . LYS A 1 31 ? 8.076 14.709 -10.403 1.00 0.00 31 LYS A O 9
ATOM 6122 N N . CYS A 1 32 ? 7.826 15.675 -8.386 1.00 0.00 32 CYS A N 9
ATOM 6123 C CA . CYS A 1 32 ? 8.299 14.511 -7.647 1.00 0.00 32 CYS A CA 9
ATOM 6124 C C . CYS A 1 32 ? 7.456 13.281 -7.970 1.00 0.00 32 CYS A C 9
ATOM 6125 O O . CYS A 1 32 ? 7.924 12.149 -7.858 1.00 0.00 32 CYS A O 9
ATOM 6132 N N . GLU A 1 33 ? 6.210 13.514 -8.372 1.00 0.00 33 GLU A N 9
ATOM 6133 C CA . GLU A 1 33 ? 5.301 12.425 -8.710 1.00 0.00 33 GLU A CA 9
ATOM 6134 C C . GLU A 1 33 ? 5.651 11.828 -10.070 1.00 0.00 33 GLU A C 9
ATOM 6135 O O . GLU A 1 33 ? 5.769 10.611 -10.213 1.00 0.00 33 GLU A O 9
ATOM 6147 N N . GLU A 1 34 ? 5.813 12.693 -11.066 1.00 0.00 34 GLU A N 9
ATOM 6148 C CA . GLU A 1 34 ? 6.147 12.251 -12.415 1.00 0.00 34 GLU A CA 9
ATOM 6149 C C . GLU A 1 34 ? 7.563 11.683 -12.467 1.00 0.00 34 GLU A C 9
ATOM 6150 O O . GLU A 1 34 ? 7.819 10.682 -13.135 1.00 0.00 34 GLU A O 9
ATOM 6162 N N . LYS A 1 35 ? 8.480 12.332 -11.757 1.00 0.00 35 LYS A N 9
ATOM 6163 C CA . LYS A 1 35 ? 9.870 11.893 -11.719 1.00 0.00 35 LYS A CA 9
ATOM 6164 C C . LYS A 1 35 ? 9.997 10.548 -11.011 1.00 0.00 35 LYS A C 9
ATOM 6165 O O . LYS A 1 35 ? 11.013 9.864 -11.135 1.00 0.00 35 LYS A O 9
ATOM 6184 N N . PHE A 1 36 ? 8.959 10.174 -10.270 1.00 0.00 36 PHE A N 9
ATOM 6185 C CA . PHE A 1 36 ? 8.955 8.910 -9.544 1.00 0.00 36 PHE A CA 9
ATOM 6186 C C . PHE A 1 36 ? 8.728 7.737 -10.494 1.00 0.00 36 PHE A C 9
ATOM 6187 O O . PHE A 1 36 ? 9.192 6.625 -10.245 1.00 0.00 36 PHE A O 9
ATOM 6204 N N . GLU A 1 37 ? 8.012 7.996 -11.584 1.00 0.00 37 GLU A N 9
ATOM 6205 C CA . GLU A 1 37 ? 7.722 6.962 -12.570 1.00 0.00 37 GLU A CA 9
ATOM 6206 C C . GLU A 1 37 ? 9.002 6.489 -13.254 1.00 0.00 37 GLU A C 9
ATOM 6207 O O . GLU A 1 37 ? 9.681 7.263 -13.929 1.00 0.00 37 GLU A O 9
ATOM 6219 N N . ARG A 1 38 ? 9.325 5.213 -13.073 1.00 0.00 38 ARG A N 9
ATOM 6220 C CA . ARG A 1 38 ? 10.523 4.636 -13.670 1.00 0.00 38 ARG A CA 9
ATOM 6221 C C . ARG A 1 38 ? 10.318 4.377 -15.160 1.00 0.00 38 ARG A C 9
ATOM 6222 O O . ARG A 1 38 ? 9.233 3.984 -15.587 1.00 0.00 38 ARG A O 9
ATOM 6243 N N . GLN A 1 39 ? 11.368 4.601 -15.944 1.00 0.00 39 GLN A N 9
ATOM 6244 C CA . GLN A 1 39 ? 11.302 4.394 -17.386 1.00 0.00 39 GLN A CA 9
ATOM 6245 C C . GLN A 1 39 ? 10.235 5.283 -18.015 1.00 0.00 39 GLN A C 9
ATOM 6246 O O . GLN A 1 39 ? 9.589 4.898 -18.990 1.00 0.00 39 GLN A O 9
ATOM 6260 N N . GLN A 1 40 ? 10.055 6.473 -17.451 1.00 0.00 40 GLN A N 9
ATOM 6261 C CA . GLN A 1 40 ? 9.065 7.417 -17.958 1.00 0.00 40 GLN A CA 9
ATOM 6262 C C . GLN A 1 40 ? 9.545 8.067 -19.251 1.00 0.00 40 GLN A C 9
ATOM 6263 O O . GLN A 1 40 ? 10.669 7.833 -19.695 1.00 0.00 40 GLN A O 9
ATOM 6277 N N . ARG A 1 41 ? 8.686 8.885 -19.850 1.00 0.00 41 ARG A N 9
ATOM 6278 C CA . ARG A 1 41 ? 9.021 9.568 -21.094 1.00 0.00 41 ARG A CA 9
ATOM 6279 C C . ARG A 1 41 ? 8.174 10.824 -21.270 1.00 0.00 41 ARG A C 9
ATOM 6280 O O . ARG A 1 41 ? 7.115 10.961 -20.657 1.00 0.00 41 ARG A O 9
ATOM 6301 N N . SER A 1 1 ? 3.562 0.988 -0.102 1.00 0.00 1 SER A N 10
ATOM 6302 C CA . SER A 1 1 ? 4.049 -0.364 -0.349 1.00 0.00 1 SER A CA 10
ATOM 6303 C C . SER A 1 1 ? 4.478 -0.530 -1.804 1.00 0.00 1 SER A C 10
ATOM 6304 O O . SER A 1 1 ? 5.606 -0.931 -2.086 1.00 0.00 1 SER A O 10
ATOM 6312 N N . GLU A 1 2 ? 3.569 -0.218 -2.722 1.00 0.00 2 GLU A N 10
ATOM 6313 C CA . GLU A 1 2 ? 3.853 -0.332 -4.147 1.00 0.00 2 GLU A CA 10
ATOM 6314 C C . GLU A 1 2 ? 4.957 0.636 -4.561 1.00 0.00 2 GLU A C 10
ATOM 6315 O O . GLU A 1 2 ? 4.814 1.852 -4.431 1.00 0.00 2 GLU A O 10
ATOM 6327 N N . LYS A 1 3 ? 6.060 0.088 -5.060 1.00 0.00 3 LYS A N 10
ATOM 6328 C CA . LYS A 1 3 ? 7.190 0.901 -5.494 1.00 0.00 3 LYS A CA 10
ATOM 6329 C C . LYS A 1 3 ? 7.787 1.674 -4.322 1.00 0.00 3 LYS A C 10
ATOM 6330 O O . LYS A 1 3 ? 7.151 1.866 -3.286 1.00 0.00 3 LYS A O 10
ATOM 6349 N N . PRO A 1 4 ? 9.038 2.129 -4.488 1.00 0.00 4 PRO A N 10
ATOM 6350 C CA . PRO A 1 4 ? 9.747 2.889 -3.455 1.00 0.00 4 PRO A CA 10
ATOM 6351 C C . PRO A 1 4 ? 9.162 4.283 -3.256 1.00 0.00 4 PRO A C 10
ATOM 6352 O O . PRO A 1 4 ? 9.753 5.279 -3.672 1.00 0.00 4 PRO A O 10
ATOM 6363 N N . GLN A 1 5 ? 7.998 4.345 -2.617 1.00 0.00 5 GLN A N 10
ATOM 6364 C CA . GLN A 1 5 ? 7.334 5.618 -2.362 1.00 0.00 5 GLN A CA 10
ATOM 6365 C C . GLN A 1 5 ? 8.101 6.434 -1.326 1.00 0.00 5 GLN A C 10
ATOM 6366 O O . GLN A 1 5 ? 7.825 7.617 -1.127 1.00 0.00 5 GLN A O 10
ATOM 6380 N N . GLN A 1 6 ? 9.063 5.793 -0.670 1.00 0.00 6 GLN A N 10
ATOM 6381 C CA . GLN A 1 6 ? 9.868 6.460 0.346 1.00 0.00 6 GLN A CA 10
ATOM 6382 C C . GLN A 1 6 ? 10.521 7.719 -0.215 1.00 0.00 6 GLN A C 10
ATOM 6383 O O . GLN A 1 6 ? 10.754 8.685 0.511 1.00 0.00 6 GLN A O 10
ATOM 6397 N N . GLU A 1 7 ? 10.814 7.700 -1.511 1.00 0.00 7 GLU A N 10
ATOM 6398 C CA . GLU A 1 7 ? 11.440 8.841 -2.169 1.00 0.00 7 GLU A CA 10
ATOM 6399 C C . GLU A 1 7 ? 10.431 9.966 -2.384 1.00 0.00 7 GLU A C 10
ATOM 6400 O O . GLU A 1 7 ? 10.771 11.146 -2.289 1.00 0.00 7 GLU A O 10
ATOM 6412 N N . LEU A 1 8 ? 9.190 9.592 -2.675 1.00 0.00 8 LEU A N 10
ATOM 6413 C CA . LEU A 1 8 ? 8.131 10.568 -2.903 1.00 0.00 8 LEU A CA 10
ATOM 6414 C C . LEU A 1 8 ? 7.964 11.483 -1.694 1.00 0.00 8 LEU A C 10
ATOM 6415 O O . LEU A 1 8 ? 7.917 12.705 -1.830 1.00 0.00 8 LEU A O 10
ATOM 6431 N N . GLU A 1 9 ? 7.879 10.883 -0.511 1.00 0.00 9 GLU A N 10
ATOM 6432 C CA . GLU A 1 9 ? 7.721 11.645 0.723 1.00 0.00 9 GLU A CA 10
ATOM 6433 C C . GLU A 1 9 ? 8.778 12.740 0.825 1.00 0.00 9 GLU A C 10
ATOM 6434 O O . GLU A 1 9 ? 8.504 13.837 1.309 1.00 0.00 9 GLU A O 10
ATOM 6446 N N . GLU A 1 10 ? 9.987 12.432 0.366 1.00 0.00 10 GLU A N 10
ATOM 6447 C CA . GLU A 1 10 ? 11.086 13.389 0.408 1.00 0.00 10 GLU A CA 10
ATOM 6448 C C . GLU A 1 10 ? 10.856 14.526 -0.583 1.00 0.00 10 GLU A C 10
ATOM 6449 O O . GLU A 1 10 ? 11.119 15.691 -0.281 1.00 0.00 10 GLU A O 10
ATOM 6461 N N . CYS A 1 11 ? 10.363 14.180 -1.768 1.00 0.00 11 CYS A N 10
ATOM 6462 C CA . CYS A 1 11 ? 10.096 15.170 -2.804 1.00 0.00 11 CYS A CA 10
ATOM 6463 C C . CYS A 1 11 ? 9.049 16.177 -2.337 1.00 0.00 11 CYS A C 10
ATOM 6464 O O . CYS A 1 11 ? 9.290 17.384 -2.340 1.00 0.00 11 CYS A O 10
ATOM 6471 N N . GLN A 1 12 ? 7.887 15.672 -1.936 1.00 0.00 12 GLN A N 10
ATOM 6472 C CA . GLN A 1 12 ? 6.804 16.527 -1.465 1.00 0.00 12 GLN A CA 10
ATOM 6473 C C . GLN A 1 12 ? 7.229 17.314 -0.230 1.00 0.00 12 GLN A C 10
ATOM 6474 O O . GLN A 1 12 ? 6.933 18.501 -0.106 1.00 0.00 12 GLN A O 10
ATOM 6488 N N . ASN A 1 13 ? 7.926 16.643 0.682 1.00 0.00 13 ASN A N 10
ATOM 6489 C CA . ASN A 1 13 ? 8.390 17.280 1.910 1.00 0.00 13 ASN A CA 10
ATOM 6490 C C . ASN A 1 13 ? 9.177 18.549 1.600 1.00 0.00 13 ASN A C 10
ATOM 6491 O O . ASN A 1 13 ? 9.002 19.577 2.255 1.00 0.00 13 ASN A O 10
ATOM 6502 N N . VAL A 1 14 ? 10.045 18.471 0.596 1.00 0.00 14 VAL A N 10
ATOM 6503 C CA . VAL A 1 14 ? 10.857 19.614 0.197 1.00 0.00 14 VAL A CA 10
ATOM 6504 C C . VAL A 1 14 ? 10.004 20.690 -0.465 1.00 0.00 14 VAL A C 10
ATOM 6505 O O . VAL A 1 14 ? 10.251 21.885 -0.295 1.00 0.00 14 VAL A O 10
ATOM 6518 N N . CYS A 1 15 ? 8.999 20.260 -1.219 1.00 0.00 15 CYS A N 10
ATOM 6519 C CA . CYS A 1 15 ? 8.108 21.186 -1.908 1.00 0.00 15 CYS A CA 10
ATOM 6520 C C . CYS A 1 15 ? 7.411 22.111 -0.915 1.00 0.00 15 CYS A C 10
ATOM 6521 O O . CYS A 1 15 ? 7.312 23.317 -1.138 1.00 0.00 15 CYS A O 10
ATOM 6528 N N . ARG A 1 16 ? 6.930 21.536 0.183 1.00 0.00 16 ARG A N 10
ATOM 6529 C CA . ARG A 1 16 ? 6.240 22.308 1.210 1.00 0.00 16 ARG A CA 10
ATOM 6530 C C . ARG A 1 16 ? 7.198 23.279 1.894 1.00 0.00 16 ARG A C 10
ATOM 6531 O O . ARG A 1 16 ? 6.773 24.272 2.484 1.00 0.00 16 ARG A O 10
ATOM 6552 N N . MET A 1 17 ? 8.491 22.985 1.810 1.00 0.00 17 MET A N 10
ATOM 6553 C CA . MET A 1 17 ? 9.509 23.834 2.419 1.00 0.00 17 MET A CA 10
ATOM 6554 C C . MET A 1 17 ? 9.913 24.962 1.475 1.00 0.00 17 MET A C 10
ATOM 6555 O O . MET A 1 17 ? 10.799 25.758 1.786 1.00 0.00 17 MET A O 10
ATOM 6569 N N . LYS A 1 18 ? 9.257 25.025 0.321 1.00 0.00 18 LYS A N 10
ATOM 6570 C CA . LYS A 1 18 ? 9.548 26.055 -0.669 1.00 0.00 18 LYS A CA 10
ATOM 6571 C C . LYS A 1 18 ? 8.979 27.402 -0.235 1.00 0.00 18 LYS A C 10
ATOM 6572 O O . LYS A 1 18 ? 7.786 27.522 0.043 1.00 0.00 18 LYS A O 10
ATOM 6591 N N . ARG A 1 19 ? 9.840 28.413 -0.181 1.00 0.00 19 ARG A N 10
ATOM 6592 C CA . ARG A 1 19 ? 9.423 29.751 0.220 1.00 0.00 19 ARG A CA 10
ATOM 6593 C C . ARG A 1 19 ? 9.026 30.584 -0.995 1.00 0.00 19 ARG A C 10
ATOM 6594 O O . ARG A 1 19 ? 9.396 31.753 -1.106 1.00 0.00 19 ARG A O 10
ATOM 6615 N N . TRP A 1 20 ? 8.274 29.974 -1.904 1.00 0.00 20 TRP A N 10
ATOM 6616 C CA . TRP A 1 20 ? 7.827 30.660 -3.111 1.00 0.00 20 TRP A CA 10
ATOM 6617 C C . TRP A 1 20 ? 6.351 31.028 -3.014 1.00 0.00 20 TRP A C 10
ATOM 6618 O O . TRP A 1 20 ? 5.999 32.205 -2.943 1.00 0.00 20 TRP A O 10
ATOM 6639 N N . SER A 1 21 ? 5.491 30.014 -3.011 1.00 0.00 21 SER A N 10
ATOM 6640 C CA . SER A 1 21 ? 4.052 30.233 -2.924 1.00 0.00 21 SER A CA 10
ATOM 6641 C C . SER A 1 21 ? 3.304 28.905 -2.863 1.00 0.00 21 SER A C 10
ATOM 6642 O O . SER A 1 21 ? 3.787 27.883 -3.353 1.00 0.00 21 SER A O 10
ATOM 6650 N N . THR A 1 22 ? 2.120 28.927 -2.259 1.00 0.00 22 THR A N 10
ATOM 6651 C CA . THR A 1 22 ? 1.303 27.726 -2.134 1.00 0.00 22 THR A CA 10
ATOM 6652 C C . THR A 1 22 ? 1.125 27.038 -3.482 1.00 0.00 22 THR A C 10
ATOM 6653 O O . THR A 1 22 ? 1.146 25.811 -3.571 1.00 0.00 22 THR A O 10
ATOM 6664 N N . GLU A 1 23 ? 0.951 27.838 -4.530 1.00 0.00 23 GLU A N 10
ATOM 6665 C CA . GLU A 1 23 ? 0.771 27.304 -5.875 1.00 0.00 23 GLU A CA 10
ATOM 6666 C C . GLU A 1 23 ? 1.988 26.489 -6.305 1.00 0.00 23 GLU A C 10
ATOM 6667 O O . GLU A 1 23 ? 1.853 25.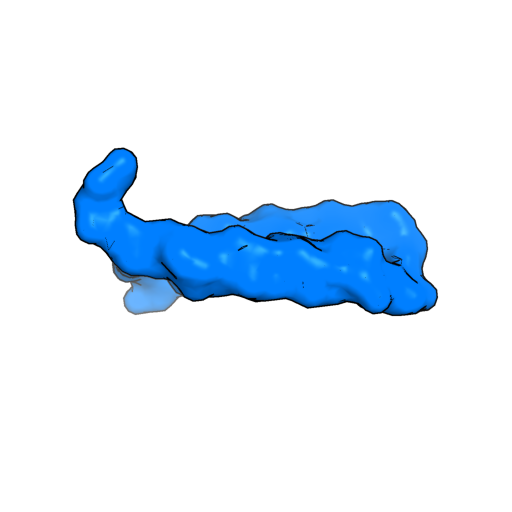407 -6.875 1.00 0.00 23 GLU A O 10
ATOM 6679 N N . MET A 1 24 ? 3.175 27.019 -6.028 1.00 0.00 24 MET A N 10
ATOM 6680 C CA . MET A 1 24 ? 4.416 26.341 -6.386 1.00 0.00 24 MET A CA 10
ATOM 6681 C C . MET A 1 24 ? 4.562 25.032 -5.617 1.00 0.00 24 MET A C 10
ATOM 6682 O O . MET A 1 24 ? 5.125 24.062 -6.125 1.00 0.00 24 MET A O 10
ATOM 6696 N N . VAL A 1 25 ? 4.053 25.012 -4.389 1.00 0.00 25 VAL A N 10
ATOM 6697 C CA . VAL A 1 25 ? 4.126 23.821 -3.551 1.00 0.00 25 VAL A CA 10
ATOM 6698 C C . VAL A 1 25 ? 3.282 22.690 -4.128 1.00 0.00 25 VAL A C 10
ATOM 6699 O O . VAL A 1 25 ? 3.746 21.557 -4.254 1.00 0.00 25 VAL A O 10
ATOM 6712 N N . HIS A 1 26 ? 2.039 23.006 -4.479 1.00 0.00 26 HIS A N 10
ATOM 6713 C CA . HIS A 1 26 ? 1.130 22.017 -5.047 1.00 0.00 26 HIS A CA 10
ATOM 6714 C C . HIS A 1 26 ? 1.673 21.475 -6.366 1.00 0.00 26 HIS A C 10
ATOM 6715 O O . HIS A 1 26 ? 1.765 20.262 -6.559 1.00 0.00 26 HIS A O 10
ATOM 6729 N N . ARG A 1 27 ? 2.030 22.380 -7.270 1.00 0.00 27 ARG A N 10
ATOM 6730 C CA . ARG A 1 27 ? 2.562 21.992 -8.571 1.00 0.00 27 ARG A CA 10
ATOM 6731 C C . ARG A 1 27 ? 3.798 21.112 -8.413 1.00 0.00 27 ARG A C 10
ATOM 6732 O O . ARG A 1 27 ? 4.001 20.166 -9.175 1.00 0.00 27 ARG A O 10
ATOM 6753 N N . CYS A 1 28 ? 4.621 21.430 -7.420 1.00 0.00 28 CYS A N 10
ATOM 6754 C CA . CYS A 1 28 ? 5.836 20.668 -7.159 1.00 0.00 28 CYS A CA 10
ATOM 6755 C C . CYS A 1 28 ? 5.506 19.221 -6.804 1.00 0.00 28 CYS A C 10
ATOM 6756 O O . CYS A 1 28 ? 6.135 18.290 -7.304 1.00 0.00 28 CYS A O 10
ATOM 6763 N N . GLU A 1 29 ? 4.514 19.043 -5.936 1.00 0.00 29 GLU A N 10
ATOM 6764 C CA . GLU A 1 29 ? 4.103 17.710 -5.512 1.00 0.00 29 GLU A CA 10
ATOM 6765 C C . GLU A 1 29 ? 3.491 16.933 -6.675 1.00 0.00 29 GLU A C 10
ATOM 6766 O O . GLU A 1 29 ? 3.703 15.728 -6.811 1.00 0.00 29 GLU A O 10
ATOM 6778 N N . LYS A 1 30 ? 2.731 17.632 -7.511 1.00 0.00 30 LYS A N 10
ATOM 6779 C CA . LYS A 1 30 ? 2.090 17.011 -8.663 1.00 0.00 30 LYS A CA 10
ATOM 6780 C C . LYS A 1 30 ? 3.125 16.377 -9.587 1.00 0.00 30 LYS A C 10
ATOM 6781 O O . LYS A 1 30 ? 3.066 15.182 -9.876 1.00 0.00 30 LYS A O 10
ATOM 6800 N N . LYS A 1 31 ? 4.075 17.185 -10.046 1.00 0.00 31 LYS A N 10
ATOM 6801 C CA . LYS A 1 31 ? 5.126 16.704 -10.935 1.00 0.00 31 LYS A CA 10
ATOM 6802 C C . LYS A 1 31 ? 5.892 15.549 -10.297 1.00 0.00 31 LYS A C 10
ATOM 6803 O O . LYS A 1 31 ? 6.232 14.572 -10.965 1.00 0.00 31 LYS A O 10
ATOM 6822 N N . CYS A 1 32 ? 6.159 15.667 -9.001 1.00 0.00 32 CYS A N 10
ATOM 6823 C CA . CYS A 1 32 ? 6.883 14.632 -8.272 1.00 0.00 32 CYS A CA 10
ATOM 6824 C C . CYS A 1 32 ? 6.109 13.317 -8.281 1.00 0.00 32 CYS A C 10
ATOM 6825 O O . CYS A 1 32 ? 6.698 12.239 -8.232 1.00 0.00 32 CYS A O 10
ATOM 6832 N N . GLU A 1 33 ? 4.784 13.417 -8.344 1.00 0.00 33 GLU A N 10
ATOM 6833 C CA . GLU A 1 33 ? 3.930 12.236 -8.359 1.00 0.00 33 GLU A CA 10
ATOM 6834 C C . GLU A 1 33 ? 3.970 11.553 -9.723 1.00 0.00 33 GLU A C 10
ATOM 6835 O O . GLU A 1 33 ? 4.263 10.362 -9.823 1.00 0.00 33 GLU A O 10
ATOM 6847 N N . GLU A 1 34 ? 3.672 12.316 -10.770 1.00 0.00 34 GLU A N 10
ATOM 6848 C CA . GLU A 1 34 ? 3.672 11.784 -12.127 1.00 0.00 34 GLU A CA 10
ATOM 6849 C C . GLU A 1 34 ? 5.025 11.166 -12.469 1.00 0.00 34 GLU A C 10
ATOM 6850 O O . GLU A 1 34 ? 5.098 10.066 -13.017 1.00 0.00 34 GLU A O 10
ATOM 6862 N N . LYS A 1 35 ? 6.096 11.883 -12.143 1.00 0.00 35 LYS A N 10
ATOM 6863 C CA . LYS A 1 35 ? 7.447 11.407 -12.413 1.00 0.00 35 LYS A CA 10
ATOM 6864 C C . LYS A 1 35 ? 7.750 10.144 -11.613 1.00 0.00 35 LYS A C 10
ATOM 6865 O O . LYS A 1 35 ? 8.715 9.434 -11.896 1.00 0.00 35 LYS A O 10
ATOM 6884 N N . PHE A 1 36 ? 6.918 9.869 -10.613 1.00 0.00 36 PHE A N 10
ATOM 6885 C CA . PHE A 1 36 ? 7.096 8.690 -9.773 1.00 0.00 36 PHE A CA 10
ATOM 6886 C C . PHE A 1 36 ? 6.429 7.469 -10.402 1.00 0.00 36 PHE A C 10
ATOM 6887 O O . PHE A 1 36 ? 6.809 6.332 -10.126 1.00 0.00 36 PHE A O 10
ATOM 6904 N N . GLU A 1 37 ? 5.433 7.716 -11.247 1.00 0.00 37 GLU A N 10
ATOM 6905 C CA . GLU A 1 37 ? 4.712 6.637 -11.912 1.00 0.00 37 GLU A CA 10
ATOM 6906 C C . GLU A 1 37 ? 5.662 5.780 -12.743 1.00 0.00 37 GLU A C 10
ATOM 6907 O O . GLU A 1 37 ? 5.369 4.622 -13.043 1.00 0.00 37 GLU A O 10
ATOM 6919 N N . ARG A 1 38 ? 6.800 6.357 -13.113 1.00 0.00 38 ARG A N 10
ATOM 6920 C CA . ARG A 1 38 ? 7.792 5.648 -13.912 1.00 0.00 38 ARG A CA 10
ATOM 6921 C C . ARG A 1 38 ? 9.186 6.226 -13.687 1.00 0.00 38 ARG A C 10
ATOM 6922 O O . ARG A 1 38 ? 9.492 7.328 -14.142 1.00 0.00 38 ARG A O 10
ATOM 6943 N N . GLN A 1 39 ? 10.026 5.475 -12.982 1.00 0.00 39 GLN A N 10
ATOM 6944 C CA . GLN A 1 39 ? 11.387 5.914 -12.695 1.00 0.00 39 GLN A CA 10
ATOM 6945 C C . GLN A 1 39 ? 12.384 4.785 -12.931 1.00 0.00 39 GLN A C 10
ATOM 6946 O O . GLN A 1 39 ? 12.004 3.677 -13.308 1.00 0.00 39 GLN A O 10
ATOM 6960 N N . GLN A 1 40 ? 13.662 5.074 -12.706 1.00 0.00 40 GLN A N 10
ATOM 6961 C CA . GLN A 1 40 ? 14.714 4.082 -12.894 1.00 0.00 40 GLN A CA 10
ATOM 6962 C C . GLN A 1 40 ? 15.035 3.374 -11.583 1.00 0.00 40 GLN A C 10
ATOM 6963 O O . GLN A 1 40 ? 15.419 2.204 -11.576 1.00 0.00 40 GLN A O 10
ATOM 6977 N N . ARG A 1 41 ? 14.877 4.090 -10.474 1.00 0.00 41 ARG A N 10
ATOM 6978 C CA . ARG A 1 41 ? 15.152 3.530 -9.157 1.00 0.00 41 ARG A CA 10
ATOM 6979 C C . ARG A 1 41 ? 14.185 4.087 -8.116 1.00 0.00 41 ARG A C 10
ATOM 6980 O O . ARG A 1 41 ? 14.233 5.271 -7.780 1.00 0.00 41 ARG A O 10
ATOM 7001 N N . SER A 1 1 ? 13.583 -4.351 0.247 1.00 0.00 1 SER A N 11
ATOM 7002 C CA . SER A 1 1 ? 13.046 -3.062 0.670 1.00 0.00 1 SER A CA 11
ATOM 7003 C C . SER A 1 1 ? 11.536 -3.141 0.869 1.00 0.00 1 SER A C 11
ATOM 7004 O O . SER A 1 1 ? 10.853 -3.925 0.210 1.00 0.00 1 SER A O 11
ATOM 7012 N N . GLU A 1 2 ? 11.022 -2.323 1.782 1.00 0.00 2 GLU A N 11
ATOM 7013 C CA . GLU A 1 2 ? 9.592 -2.300 2.068 1.00 0.00 2 GLU A CA 11
ATOM 7014 C C . GLU A 1 2 ? 9.015 -0.906 1.843 1.00 0.00 2 GLU A C 11
ATOM 7015 O O . GLU A 1 2 ? 9.592 0.094 2.272 1.00 0.00 2 GLU A O 11
ATOM 7027 N N . LYS A 1 3 ? 7.872 -0.847 1.168 1.00 0.00 3 LYS A N 11
ATOM 7028 C CA . LYS A 1 3 ? 7.214 0.424 0.886 1.00 0.00 3 LYS A CA 11
ATOM 7029 C C . LYS A 1 3 ? 8.183 1.406 0.238 1.00 0.00 3 LYS A C 11
ATOM 7030 O O . LYS A 1 3 ? 8.660 2.352 0.866 1.00 0.00 3 LYS A O 11
ATOM 7049 N N . PRO A 1 4 ? 8.482 1.181 -1.051 1.00 0.00 4 PRO A N 11
ATOM 7050 C CA . PRO A 1 4 ? 9.396 2.037 -1.813 1.00 0.00 4 PRO A CA 11
ATOM 7051 C C . PRO A 1 4 ? 8.805 3.415 -2.089 1.00 0.00 4 PRO A C 11
ATOM 7052 O O . PRO A 1 4 ? 9.496 4.311 -2.574 1.00 0.00 4 PRO A O 11
ATOM 7063 N N . GLN A 1 5 ? 7.523 3.578 -1.777 1.00 0.00 5 GLN A N 11
ATOM 7064 C CA . GLN A 1 5 ? 6.840 4.848 -1.991 1.00 0.00 5 GLN A CA 11
ATOM 7065 C C . GLN A 1 5 ? 6.855 5.694 -0.722 1.00 0.00 5 GLN A C 11
ATOM 7066 O O . GLN A 1 5 ? 6.019 6.580 -0.547 1.00 0.00 5 GLN A O 11
ATOM 7080 N N . GLN A 1 6 ? 7.810 5.414 0.159 1.00 0.00 6 GLN A N 11
ATOM 7081 C CA . GLN A 1 6 ? 7.932 6.149 1.412 1.00 0.00 6 GLN A CA 11
ATOM 7082 C C . GLN A 1 6 ? 8.705 7.448 1.209 1.00 0.00 6 GLN A C 11
ATOM 7083 O O . GLN A 1 6 ? 8.497 8.423 1.929 1.00 0.00 6 GLN A O 11
ATOM 7097 N N . GLU A 1 7 ? 9.597 7.452 0.223 1.00 0.00 7 GLU A N 11
ATOM 7098 C CA . GLU A 1 7 ? 10.401 8.632 -0.074 1.00 0.00 7 GLU A CA 11
ATOM 7099 C C . GLU A 1 7 ? 9.536 9.746 -0.657 1.00 0.00 7 GLU A C 11
ATOM 7100 O O . GLU A 1 7 ? 9.771 10.928 -0.401 1.00 0.00 7 GLU A O 11
ATOM 7112 N N . LEU A 1 8 ? 8.536 9.362 -1.442 1.00 0.00 8 LEU A N 11
ATOM 7113 C CA . LEU A 1 8 ? 7.635 10.327 -2.061 1.00 0.00 8 LEU A CA 11
ATOM 7114 C C . LEU A 1 8 ? 7.050 11.273 -1.017 1.00 0.00 8 LEU A C 11
ATOM 7115 O O . LEU A 1 8 ? 7.092 12.492 -1.178 1.00 0.00 8 LEU A O 11
ATOM 7131 N N . GLU A 1 9 ? 6.507 10.702 0.054 1.00 0.00 9 GLU A N 11
ATOM 7132 C CA . GLU A 1 9 ? 5.916 11.495 1.126 1.00 0.00 9 GLU A CA 11
ATOM 7133 C C . GLU A 1 9 ? 6.889 12.568 1.608 1.00 0.00 9 GLU A C 11
ATOM 7134 O O . GLU A 1 9 ? 6.482 13.674 1.961 1.00 0.00 9 GLU A O 11
ATOM 7146 N N . GLU A 1 10 ? 8.174 12.231 1.619 1.00 0.00 10 GLU A N 11
ATOM 7147 C CA . GLU A 1 10 ? 9.204 13.165 2.060 1.00 0.00 10 GLU A CA 11
ATOM 7148 C C . GLU A 1 10 ? 9.403 14.278 1.036 1.00 0.00 10 GLU A C 11
ATOM 7149 O O . GLU A 1 10 ? 9.552 15.447 1.394 1.00 0.00 10 GLU A O 11
ATOM 7161 N N . CYS A 1 11 ? 9.406 13.907 -0.240 1.00 0.00 11 CYS A N 11
ATOM 7162 C CA . CYS A 1 11 ? 9.585 14.873 -1.317 1.00 0.00 11 CYS A CA 11
ATOM 7163 C C . CYS A 1 11 ? 8.486 15.931 -1.288 1.00 0.00 11 CYS A C 11
ATOM 7164 O O . CYS A 1 11 ? 8.765 17.130 -1.307 1.00 0.00 11 CYS A O 11
ATOM 7171 N N . GLN A 1 12 ? 7.238 15.479 -1.241 1.00 0.00 12 GLN A N 11
ATOM 7172 C CA . GLN A 1 12 ? 6.097 16.387 -1.208 1.00 0.00 12 GLN A CA 11
ATOM 7173 C C . GLN A 1 12 ? 6.148 17.280 0.027 1.00 0.00 12 GLN A C 11
ATOM 7174 O O . GLN A 1 12 ? 5.964 18.493 -0.065 1.00 0.00 12 GLN A O 11
ATOM 7188 N N . ASN A 1 13 ? 6.399 16.671 1.182 1.00 0.00 13 ASN A N 11
ATOM 7189 C CA . ASN A 1 13 ? 6.471 17.412 2.436 1.00 0.00 13 ASN A CA 11
ATOM 7190 C C . ASN A 1 13 ? 7.480 18.553 2.337 1.00 0.00 13 ASN A C 11
ATOM 7191 O O . ASN A 1 13 ? 7.221 19.666 2.793 1.00 0.00 13 ASN A O 11
ATOM 7202 N N . VAL A 1 14 ? 8.631 18.267 1.737 1.00 0.00 14 VAL A N 11
ATOM 7203 C CA . VAL A 1 14 ? 9.678 19.269 1.575 1.00 0.00 14 VAL A CA 11
ATOM 7204 C C . VAL A 1 14 ? 9.202 20.424 0.701 1.00 0.00 14 VAL A C 11
ATOM 7205 O O . VAL A 1 14 ? 9.477 21.589 0.990 1.00 0.00 14 VAL A O 11
ATOM 7218 N N . CYS A 1 15 ? 8.486 20.094 -0.368 1.00 0.00 15 CYS A N 11
ATOM 7219 C CA . CYS A 1 15 ? 7.972 21.104 -1.286 1.00 0.00 15 CYS A CA 11
ATOM 7220 C C . CYS A 1 15 ? 7.043 22.074 -0.562 1.00 0.00 15 CYS A C 11
ATOM 7221 O O . CYS A 1 15 ? 7.107 23.285 -0.774 1.00 0.00 15 CYS A O 11
ATOM 7228 N N . ARG A 1 16 ? 6.183 21.534 0.294 1.00 0.00 16 ARG A N 11
ATOM 7229 C CA . ARG A 1 16 ? 5.241 22.351 1.049 1.00 0.00 16 ARG A CA 11
ATOM 7230 C C . ARG A 1 16 ? 5.958 23.140 2.140 1.00 0.00 16 ARG A C 11
ATOM 7231 O O . ARG A 1 16 ? 5.414 24.100 2.686 1.00 0.00 16 ARG A O 11
ATOM 7252 N N . MET A 1 17 ? 7.183 22.728 2.453 1.00 0.00 17 MET A N 11
ATOM 7253 C CA . MET A 1 17 ? 7.975 23.398 3.478 1.00 0.00 17 MET A CA 11
ATOM 7254 C C . MET A 1 17 ? 8.909 24.430 2.856 1.00 0.00 17 MET A C 11
ATOM 7255 O O . MET A 1 17 ? 9.771 24.991 3.532 1.00 0.00 17 MET A O 11
ATOM 7269 N N . LYS A 1 18 ? 8.733 24.676 1.562 1.00 0.00 18 LYS A N 11
ATOM 7270 C CA . LYS A 1 18 ? 9.560 25.641 0.847 1.00 0.00 18 LYS A CA 11
ATOM 7271 C C . LYS A 1 18 ? 9.166 27.070 1.209 1.00 0.00 18 LYS A C 11
ATOM 7272 O O . LYS A 1 18 ? 8.320 27.289 2.076 1.00 0.00 18 LYS A O 11
ATOM 7291 N N . ARG A 1 19 ? 9.783 28.037 0.538 1.00 0.00 19 ARG A N 11
ATOM 7292 C CA . ARG A 1 19 ? 9.497 29.444 0.791 1.00 0.00 19 ARG A CA 11
ATOM 7293 C C . ARG A 1 19 ? 9.377 30.218 -0.519 1.00 0.00 19 ARG A C 11
ATOM 7294 O O . ARG A 1 19 ? 9.621 31.424 -0.563 1.00 0.00 19 ARG A O 11
ATOM 7315 N N . TRP A 1 20 ? 9.000 29.517 -1.582 1.00 0.00 20 TRP A N 11
ATOM 7316 C CA . TRP A 1 20 ? 8.848 30.138 -2.892 1.00 0.00 20 TRP A CA 11
ATOM 7317 C C . TRP A 1 20 ? 7.375 30.310 -3.246 1.00 0.00 20 TRP A C 11
ATOM 7318 O O . TRP A 1 20 ? 6.495 30.039 -2.428 1.00 0.00 20 TRP A O 11
ATOM 7339 N N . SER A 1 21 ? 7.112 30.760 -4.468 1.00 0.00 21 SER A N 11
ATOM 7340 C CA . SER A 1 21 ? 5.744 30.970 -4.928 1.00 0.00 21 SER A CA 11
ATOM 7341 C C . SER A 1 21 ? 4.918 29.697 -4.772 1.00 0.00 21 SER A C 11
ATOM 7342 O O . SER A 1 21 ? 5.416 28.589 -4.977 1.00 0.00 21 SER A O 11
ATOM 7350 N N . THR A 1 22 ? 3.650 29.863 -4.408 1.00 0.00 22 THR A N 11
ATOM 7351 C CA . THR A 1 22 ? 2.753 28.729 -4.224 1.00 0.00 22 THR A CA 11
ATOM 7352 C C . THR A 1 22 ? 2.774 27.808 -5.438 1.00 0.00 22 THR A C 11
ATOM 7353 O O . THR A 1 22 ? 2.778 26.585 -5.300 1.00 0.00 22 THR A O 11
ATOM 7364 N N . GLU A 1 23 ? 2.790 28.403 -6.626 1.00 0.00 23 GLU A N 11
ATOM 7365 C CA . GLU A 1 23 ? 2.812 27.634 -7.865 1.00 0.00 23 GLU A CA 11
ATOM 7366 C C . GLU A 1 23 ? 3.941 26.607 -7.847 1.00 0.00 23 GLU A C 11
ATOM 7367 O O . GLU A 1 23 ? 3.758 25.462 -8.260 1.00 0.00 23 GLU A O 11
ATOM 7379 N N . MET A 1 24 ? 5.107 27.026 -7.366 1.00 0.00 24 MET A N 11
ATOM 7380 C CA . MET A 1 24 ? 6.265 26.143 -7.296 1.00 0.00 24 MET A CA 11
ATOM 7381 C C . MET A 1 24 ? 6.017 24.997 -6.321 1.00 0.00 24 MET A C 11
ATOM 7382 O O . MET A 1 24 ? 6.487 23.878 -6.529 1.00 0.00 24 MET A O 11
ATOM 7396 N N . VAL A 1 25 ? 5.275 25.282 -5.255 1.00 0.00 25 VAL A N 11
ATOM 7397 C CA . VAL A 1 25 ? 4.963 24.274 -4.249 1.00 0.00 25 VAL A CA 11
ATOM 7398 C C . VAL A 1 25 ? 4.171 23.121 -4.854 1.00 0.00 25 VAL A C 11
ATOM 7399 O O . VAL A 1 25 ? 4.515 21.953 -4.670 1.00 0.00 25 VAL A O 11
ATOM 7412 N N . HIS A 1 26 ? 3.107 23.456 -5.578 1.00 0.00 26 HIS A N 11
ATOM 7413 C CA . HIS A 1 26 ? 2.267 22.447 -6.214 1.00 0.00 26 HIS A CA 11
ATOM 7414 C C . HIS A 1 26 ? 3.046 21.688 -7.284 1.00 0.00 26 HIS A C 11
ATOM 7415 O O . HIS A 1 26 ? 3.086 20.457 -7.280 1.00 0.00 26 HIS A O 11
ATOM 7429 N N . ARG A 1 27 ? 3.662 22.429 -8.199 1.00 0.00 27 ARG A N 11
ATOM 7430 C CA . ARG A 1 27 ? 4.438 21.825 -9.275 1.00 0.00 27 ARG A CA 11
ATOM 7431 C C . ARG A 1 27 ? 5.504 20.886 -8.717 1.00 0.00 27 ARG A C 11
ATOM 7432 O O . ARG A 1 27 ? 5.736 19.803 -9.255 1.00 0.00 27 ARG A O 11
ATOM 7453 N N . CYS A 1 28 ? 6.150 21.310 -7.636 1.00 0.00 28 CYS A N 11
ATOM 7454 C CA . CYS A 1 28 ? 7.190 20.508 -7.003 1.00 0.00 28 CYS A CA 11
ATOM 7455 C C . CYS A 1 28 ? 6.639 19.159 -6.552 1.00 0.00 28 CYS A C 11
ATOM 7456 O O . CYS A 1 28 ? 7.205 18.111 -6.862 1.00 0.00 28 CYS A O 11
ATOM 7463 N N . GLU A 1 29 ? 5.531 19.195 -5.818 1.00 0.00 29 GLU A N 11
ATOM 7464 C CA . GLU A 1 29 ? 4.905 17.975 -5.322 1.00 0.00 29 GLU A CA 11
ATOM 7465 C C . GLU A 1 29 ? 4.610 17.010 -6.467 1.00 0.00 29 GLU A C 11
ATOM 7466 O O . GLU A 1 29 ? 5.002 15.843 -6.428 1.00 0.00 29 GLU A O 11
ATOM 7478 N N . LYS A 1 30 ? 3.916 17.505 -7.486 1.00 0.00 30 LYS A N 11
ATOM 7479 C CA . LYS A 1 30 ? 3.569 16.690 -8.644 1.00 0.00 30 LYS A CA 11
ATOM 7480 C C . LYS A 1 30 ? 4.821 16.120 -9.303 1.00 0.00 30 LYS A C 11
ATOM 7481 O O . LYS A 1 30 ? 4.903 14.921 -9.572 1.00 0.00 30 LYS A O 11
ATOM 7500 N N . LYS A 1 31 ? 5.796 16.985 -9.559 1.00 0.00 31 LYS A N 11
ATOM 7501 C CA . LYS A 1 31 ? 7.045 16.569 -10.185 1.00 0.00 31 LYS A CA 11
ATOM 7502 C C . LYS A 1 31 ? 7.656 15.384 -9.443 1.00 0.00 31 LYS A C 11
ATOM 7503 O O . LYS A 1 31 ? 8.189 14.461 -10.059 1.00 0.00 31 LYS A O 11
ATOM 7522 N N . CYS A 1 32 ? 7.575 15.416 -8.117 1.00 0.00 32 CYS A N 11
ATOM 7523 C CA . CYS A 1 32 ? 8.118 14.345 -7.291 1.00 0.00 32 CYS A CA 11
ATOM 7524 C C . CYS A 1 32 ? 7.360 13.041 -7.524 1.00 0.00 32 CYS A C 11
ATOM 7525 O O . CYS A 1 32 ? 7.964 11.981 -7.685 1.00 0.00 32 CYS A O 11
ATOM 7532 N N . GLU A 1 33 ? 6.034 13.129 -7.541 1.00 0.00 33 GLU A N 11
ATOM 7533 C CA . GLU A 1 33 ? 5.194 11.956 -7.754 1.00 0.00 33 GLU A CA 11
ATOM 7534 C C . GLU A 1 33 ? 5.369 11.411 -9.168 1.00 0.00 33 GLU A C 11
ATOM 7535 O O . GLU A 1 33 ? 5.245 10.209 -9.400 1.00 0.00 33 GLU A O 11
ATOM 7547 N N . GLU A 1 34 ? 5.657 12.305 -10.109 1.00 0.00 34 GLU A N 11
ATOM 7548 C CA . GLU A 1 34 ? 5.847 11.914 -11.501 1.00 0.00 34 GLU A CA 11
ATOM 7549 C C . GLU A 1 34 ? 7.200 11.236 -11.696 1.00 0.00 34 GLU A C 11
ATOM 7550 O O . GLU A 1 34 ? 7.290 10.160 -12.288 1.00 0.00 34 GLU A O 11
ATOM 7562 N N . LYS A 1 35 ? 8.252 11.874 -11.194 1.00 0.00 35 LYS A N 11
ATOM 7563 C CA . LYS A 1 35 ? 9.602 11.335 -11.311 1.00 0.00 35 LYS A CA 11
ATOM 7564 C C . LYS A 1 35 ? 9.740 10.038 -10.521 1.00 0.00 35 LYS A C 11
ATOM 7565 O O . LYS A 1 35 ? 10.700 9.288 -10.701 1.00 0.00 35 LYS A O 11
ATOM 7584 N N . PHE A 1 36 ? 8.773 9.777 -9.647 1.00 0.00 36 PHE A N 11
ATOM 7585 C CA . PHE A 1 36 ? 8.786 8.569 -8.831 1.00 0.00 36 PHE A CA 11
ATOM 7586 C C . PHE A 1 36 ? 8.411 7.346 -9.663 1.00 0.00 36 PHE A C 11
ATOM 7587 O O . PHE A 1 36 ? 8.781 6.220 -9.333 1.00 0.00 36 PHE A O 11
ATOM 7604 N N . GLU A 1 37 ? 7.674 7.578 -10.745 1.00 0.00 37 GLU A N 11
ATOM 7605 C CA . GLU A 1 37 ? 7.247 6.496 -11.624 1.00 0.00 37 GLU A CA 11
ATOM 7606 C C . GLU A 1 37 ? 8.444 5.684 -12.109 1.00 0.00 37 GLU A C 11
ATOM 7607 O O . GLU A 1 37 ? 9.577 6.165 -12.104 1.00 0.00 37 GLU A O 11
ATOM 7619 N N . ARG A 1 38 ? 8.185 4.449 -12.526 1.00 0.00 38 ARG A N 11
ATOM 7620 C CA . ARG A 1 38 ? 9.241 3.568 -13.011 1.00 0.00 38 ARG A CA 11
ATOM 7621 C C . ARG A 1 38 ? 9.820 4.087 -14.324 1.00 0.00 38 ARG A C 11
ATOM 7622 O O . ARG A 1 38 ? 11.036 4.104 -14.512 1.00 0.00 38 ARG A O 11
ATOM 7643 N N . GLN A 1 39 ? 8.942 4.509 -15.227 1.00 0.00 39 GLN A N 11
ATOM 7644 C CA . GLN A 1 39 ? 9.367 5.027 -16.522 1.00 0.00 39 GLN A CA 11
ATOM 7645 C C . GLN A 1 39 ? 9.966 6.422 -16.381 1.00 0.00 39 GLN A C 11
ATOM 7646 O O . GLN A 1 39 ? 10.029 6.972 -15.282 1.00 0.00 39 GLN A O 11
ATOM 7660 N N . GLN A 1 40 ? 10.405 6.988 -17.500 1.00 0.00 40 GLN A N 11
ATOM 7661 C CA . GLN A 1 40 ? 11.000 8.320 -17.500 1.00 0.00 40 GLN A CA 11
ATOM 7662 C C . GLN A 1 40 ? 9.922 9.398 -17.542 1.00 0.00 40 GLN A C 11
ATOM 7663 O O . GLN A 1 40 ? 8.864 9.208 -18.141 1.00 0.00 40 GLN A O 11
ATOM 7677 N N . ARG A 1 41 ? 10.198 10.529 -16.901 1.00 0.00 41 ARG A N 11
ATOM 7678 C CA . ARG A 1 41 ? 9.251 11.637 -16.864 1.00 0.00 41 ARG A CA 11
ATOM 7679 C C . ARG A 1 41 ? 7.930 11.202 -16.235 1.00 0.00 41 ARG A C 11
ATOM 7680 O O . ARG A 1 41 ? 7.050 12.025 -15.984 1.00 0.00 41 ARG A O 11
ATOM 7701 N N . SER A 1 1 ? 7.696 -4.497 0.247 1.00 0.00 1 SER A N 12
ATOM 7702 C CA . SER A 1 1 ? 8.839 -4.575 1.149 1.00 0.00 1 SER A CA 12
ATOM 7703 C C . SER A 1 1 ? 9.820 -3.437 0.883 1.00 0.00 1 SER A C 12
ATOM 7704 O O . SER A 1 1 ? 10.415 -2.888 1.810 1.00 0.00 1 SER A O 12
ATOM 7712 N N . GLU A 1 2 ? 9.983 -3.090 -0.390 1.00 0.00 2 GLU A N 12
ATOM 7713 C CA . GLU A 1 2 ? 10.892 -2.017 -0.778 1.00 0.00 2 GLU A CA 12
ATOM 7714 C C . GLU A 1 2 ? 10.224 -0.654 -0.621 1.00 0.00 2 GLU A C 12
ATOM 7715 O O . GLU A 1 2 ? 10.865 0.324 -0.236 1.00 0.00 2 GLU A O 12
ATOM 7727 N N . LYS A 1 3 ? 8.931 -0.597 -0.922 1.00 0.00 3 LYS A N 12
ATOM 7728 C CA . LYS A 1 3 ? 8.173 0.644 -0.814 1.00 0.00 3 LYS A CA 12
ATOM 7729 C C . LYS A 1 3 ? 8.831 1.755 -1.627 1.00 0.00 3 LYS A C 12
ATOM 7730 O O . LYS A 1 3 ? 9.457 2.665 -1.085 1.00 0.00 3 LYS A O 12
ATOM 7749 N N . PRO A 1 4 ? 8.684 1.681 -2.958 1.00 0.00 4 PRO A N 12
ATOM 7750 C CA . PRO A 1 4 ? 9.256 2.674 -3.873 1.00 0.00 4 PRO A CA 12
ATOM 7751 C C . PRO A 1 4 ? 8.557 4.025 -3.773 1.00 0.00 4 PRO A C 12
ATOM 7752 O O . PRO A 1 4 ? 9.098 5.046 -4.195 1.00 0.00 4 PRO A O 12
ATOM 7763 N N . GLN A 1 5 ? 7.352 4.023 -3.210 1.00 0.00 5 GLN A N 12
ATOM 7764 C CA . GLN A 1 5 ? 6.581 5.250 -3.053 1.00 0.00 5 GLN A CA 12
ATOM 7765 C C . GLN A 1 5 ? 7.217 6.163 -2.009 1.00 0.00 5 GLN A C 12
ATOM 7766 O O . GLN A 1 5 ? 6.877 7.342 -1.913 1.00 0.00 5 GLN A O 12
ATOM 7780 N N . GLN A 1 6 ? 8.140 5.609 -1.230 1.00 0.00 6 GLN A N 12
ATOM 7781 C CA . GLN A 1 6 ? 8.822 6.373 -0.192 1.00 0.00 6 GLN A CA 12
ATOM 7782 C C . GLN A 1 6 ? 9.478 7.620 -0.777 1.00 0.00 6 GLN A C 12
ATOM 7783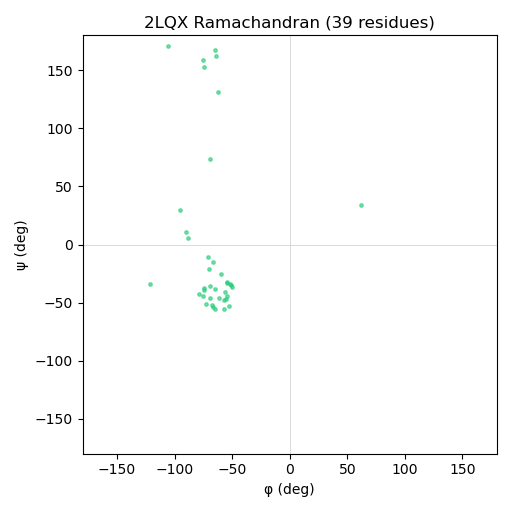 O O . GLN A 1 6 ? 9.672 8.615 -0.079 1.00 0.00 6 GLN A O 12
ATOM 7797 N N . GLU A 1 7 ? 9.817 7.558 -2.061 1.00 0.00 7 GLU A N 12
ATOM 7798 C CA . GLU A 1 7 ? 10.452 8.682 -2.738 1.00 0.00 7 GLU A CA 12
ATOM 7799 C C . GLU A 1 7 ? 9.432 9.774 -3.052 1.00 0.00 7 GLU A C 12
ATOM 7800 O O . GLU A 1 7 ? 9.769 10.958 -3.103 1.00 0.00 7 GLU A O 12
ATOM 7812 N N . LEU A 1 8 ? 8.185 9.367 -3.262 1.00 0.00 8 LEU A N 12
ATOM 7813 C CA . LEU A 1 8 ? 7.115 10.309 -3.571 1.00 0.00 8 LEU A CA 12
ATOM 7814 C C . LEU A 1 8 ? 6.685 11.072 -2.322 1.00 0.00 8 LEU A C 12
ATOM 7815 O O . LEU A 1 8 ? 6.514 12.290 -2.356 1.00 0.00 8 LEU A O 12
ATOM 7831 N N . GLU A 1 9 ? 6.514 10.347 -1.221 1.00 0.00 9 GLU A N 12
ATOM 7832 C CA . GLU A 1 9 ? 6.106 10.957 0.039 1.00 0.00 9 GLU A CA 12
ATOM 7833 C C . GLU A 1 9 ? 7.117 12.009 0.487 1.00 0.00 9 GLU A C 12
ATOM 7834 O O . GLU A 1 9 ? 6.743 13.073 0.978 1.00 0.00 9 GLU A O 12
ATOM 7846 N N . GLU A 1 10 ? 8.399 11.701 0.313 1.00 0.00 10 GLU A N 12
ATOM 7847 C CA . GLU A 1 10 ? 9.463 12.619 0.701 1.00 0.00 10 GLU A CA 12
ATOM 7848 C C . GLU A 1 10 ? 9.521 13.816 -0.244 1.00 0.00 10 GLU A C 12
ATOM 7849 O O . GLU A 1 10 ? 9.749 14.948 0.183 1.00 0.00 10 GLU A O 12
ATOM 7861 N N . CYS A 1 11 ? 9.315 13.556 -1.530 1.00 0.00 11 CYS A N 12
ATOM 7862 C CA . CYS A 1 11 ? 9.342 14.610 -2.537 1.00 0.00 11 CYS A CA 12
ATOM 7863 C C . CYS A 1 11 ? 8.277 15.665 -2.250 1.00 0.00 11 CYS A C 12
ATOM 7864 O O . CYS A 1 11 ? 8.559 16.862 -2.253 1.00 0.00 11 CYS A O 12
ATOM 7871 N N . GLN A 1 12 ? 7.053 15.209 -2.004 1.00 0.00 12 GLN A N 12
ATOM 7872 C CA . GLN A 1 12 ? 5.946 16.113 -1.715 1.00 0.00 12 GLN A CA 12
ATOM 7873 C C . GLN A 1 12 ? 6.151 16.814 -0.376 1.00 0.00 12 GLN A C 12
ATOM 7874 O O . GLN A 1 12 ? 5.938 18.020 -0.257 1.00 0.00 12 GLN A O 12
ATOM 7888 N N . ASN A 1 13 ? 6.565 16.050 0.630 1.00 0.00 13 ASN A N 12
ATOM 7889 C CA . ASN A 1 13 ? 6.796 16.598 1.961 1.00 0.00 13 ASN A CA 12
ATOM 7890 C C . ASN A 1 13 ? 7.766 17.774 1.904 1.00 0.00 13 ASN A C 12
ATOM 7891 O O . ASN A 1 13 ? 7.570 18.788 2.574 1.00 0.00 13 ASN A O 12
ATOM 7902 N N . VAL A 1 14 ? 8.814 17.631 1.099 1.00 0.00 14 VAL A N 12
ATOM 7903 C CA . VAL A 1 14 ? 9.815 18.681 0.952 1.00 0.00 14 VAL A CA 12
ATOM 7904 C C . VAL A 1 14 ? 9.236 19.894 0.232 1.00 0.00 14 VAL A C 12
ATOM 7905 O O . VAL A 1 14 ? 9.489 21.037 0.616 1.00 0.00 14 VAL A O 12
ATOM 7918 N N . CYS A 1 15 ? 8.457 19.638 -0.813 1.00 0.00 15 CYS A N 12
ATOM 7919 C CA . CYS A 1 15 ? 7.842 20.708 -1.589 1.00 0.00 15 CYS A CA 12
ATOM 7920 C C . CYS A 1 15 ? 7.015 21.625 -0.691 1.00 0.00 15 CYS A C 12
ATOM 7921 O O . CYS A 1 15 ? 7.064 22.848 -0.823 1.00 0.00 15 CYS A O 12
ATOM 7928 N N . ARG A 1 16 ? 6.258 21.025 0.221 1.00 0.00 16 ARG A N 12
ATOM 7929 C CA . ARG A 1 16 ? 5.420 21.786 1.139 1.00 0.00 16 ARG A CA 12
ATOM 7930 C C . ARG A 1 16 ? 6.274 22.635 2.077 1.00 0.00 16 ARG A C 12
ATOM 7931 O O . ARG A 1 16 ? 5.785 23.585 2.688 1.00 0.00 16 ARG A O 12
ATOM 7952 N N . MET A 1 17 ? 7.551 22.284 2.187 1.00 0.00 17 MET A N 12
ATOM 7953 C CA . MET A 1 17 ? 8.473 23.014 3.049 1.00 0.00 17 MET A CA 12
ATOM 7954 C C . MET A 1 17 ? 9.148 24.149 2.286 1.00 0.00 17 MET A C 12
ATOM 7955 O O . MET A 1 17 ? 10.007 24.848 2.824 1.00 0.00 17 MET A O 12
ATOM 7969 N N . LYS A 1 18 ? 8.754 24.328 1.030 1.00 0.00 18 LYS A N 12
ATOM 7970 C CA . LYS A 1 18 ? 9.320 25.379 0.192 1.00 0.00 18 LYS A CA 12
ATOM 7971 C C . LYS A 1 18 ? 8.769 26.745 0.587 1.00 0.00 18 LYS A C 12
ATOM 7972 O O . LYS A 1 18 ? 7.559 26.969 0.558 1.00 0.00 18 LYS A O 12
ATOM 7991 N N . ARG A 1 19 ? 9.665 27.656 0.953 1.00 0.00 19 ARG A N 12
ATOM 7992 C CA . ARG A 1 19 ? 9.267 29.000 1.354 1.00 0.00 19 ARG A CA 12
ATOM 7993 C C . ARG A 1 19 ? 9.291 29.952 0.162 1.00 0.00 19 ARG A C 12
ATOM 7994 O O . ARG A 1 19 ? 9.782 31.077 0.264 1.00 0.00 19 ARG A O 12
ATOM 8015 N N . TRP A 1 20 ? 8.759 29.494 -0.965 1.00 0.00 20 TRP A N 12
ATOM 8016 C CA . TRP A 1 20 ? 8.719 30.305 -2.176 1.00 0.00 20 TRP A CA 12
ATOM 8017 C C . TRP A 1 20 ? 7.336 30.913 -2.380 1.00 0.00 20 TRP A C 12
ATOM 8018 O O . TRP A 1 20 ? 7.171 32.132 -2.340 1.00 0.00 20 TRP A O 12
ATOM 8039 N N . SER A 1 21 ? 6.344 30.055 -2.598 1.00 0.00 21 SER A N 12
ATOM 8040 C CA . SER A 1 21 ? 4.974 30.508 -2.809 1.00 0.00 21 SER A CA 12
ATOM 8041 C C . SER A 1 21 ? 4.021 29.322 -2.919 1.00 0.00 21 SER A C 12
ATOM 8042 O O . SER A 1 21 ? 4.396 28.250 -3.395 1.00 0.00 21 SER A O 12
ATOM 8050 N N . THR A 1 22 ? 2.783 29.523 -2.475 1.00 0.00 22 THR A N 12
ATOM 8051 C CA . THR A 1 22 ? 1.775 28.472 -2.523 1.00 0.00 22 THR A CA 12
ATOM 8052 C C . THR A 1 22 ? 1.676 27.868 -3.919 1.00 0.00 22 THR A C 12
ATOM 8053 O O . THR A 1 22 ? 1.521 26.656 -4.070 1.00 0.00 22 THR A O 12
ATOM 8064 N N . GLU A 1 23 ? 1.766 28.719 -4.935 1.00 0.00 23 GLU A N 12
ATOM 8065 C CA . GLU A 1 23 ? 1.687 28.267 -6.319 1.00 0.00 23 GLU A CA 12
ATOM 8066 C C . GLU A 1 23 ? 2.811 27.283 -6.635 1.00 0.00 23 GLU A C 12
ATOM 8067 O O . GLU A 1 23 ? 2.586 26.251 -7.265 1.00 0.00 23 GLU A O 12
ATOM 8079 N N . MET A 1 24 ? 4.019 27.612 -6.191 1.00 0.00 24 MET A N 12
ATOM 8080 C CA . MET A 1 24 ? 5.178 26.759 -6.427 1.00 0.00 24 MET A CA 12
ATOM 8081 C C . MET A 1 24 ? 5.028 25.425 -5.702 1.00 0.00 24 MET A C 12
ATOM 8082 O O . MET A 1 24 ? 5.465 24.386 -6.197 1.00 0.00 24 MET A O 12
ATOM 8096 N N . VAL A 1 25 ? 4.407 25.462 -4.528 1.00 0.00 25 VAL A N 12
ATOM 8097 C CA . VAL A 1 25 ? 4.197 24.256 -3.736 1.00 0.00 25 VAL A CA 12
ATOM 8098 C C . VAL A 1 25 ? 3.315 23.258 -4.478 1.00 0.00 25 VAL A C 12
ATOM 8099 O O . VAL A 1 25 ? 3.697 22.105 -4.679 1.00 0.00 25 VAL A O 12
ATOM 8112 N N . HIS A 1 26 ? 2.132 23.709 -4.883 1.00 0.00 26 HIS A N 12
ATOM 8113 C CA . HIS A 1 26 ? 1.196 22.856 -5.606 1.00 0.00 26 HIS A CA 12
ATOM 8114 C C . HIS A 1 26 ? 1.845 22.277 -6.859 1.00 0.00 26 HIS A C 12
ATOM 8115 O O . HIS A 1 26 ? 1.752 21.077 -7.121 1.00 0.00 26 HIS A O 12
ATOM 8129 N N . ARG A 1 27 ? 2.503 23.136 -7.631 1.00 0.00 27 ARG A N 12
ATOM 8130 C CA . ARG A 1 27 ? 3.166 22.710 -8.857 1.00 0.00 27 ARG A CA 12
ATOM 8131 C C . ARG A 1 27 ? 4.261 21.691 -8.557 1.00 0.00 27 ARG A C 12
ATOM 8132 O O . ARG A 1 27 ? 4.418 20.703 -9.274 1.00 0.00 27 ARG A O 12
ATOM 8153 N N . CYS A 1 28 ? 5.017 21.939 -7.492 1.00 0.00 28 CYS A N 12
ATOM 8154 C CA . CYS A 1 28 ? 6.096 21.044 -7.095 1.00 0.00 28 CYS A CA 12
ATOM 8155 C C . CYS A 1 28 ? 5.558 19.654 -6.768 1.00 0.00 28 CYS A C 12
ATOM 8156 O O . CYS A 1 28 ? 6.037 18.652 -7.299 1.00 0.00 28 CYS A O 12
ATOM 8163 N N . GLU A 1 29 ? 4.560 19.603 -5.891 1.00 0.00 29 GLU A N 12
ATOM 8164 C CA . GLU A 1 29 ? 3.959 18.336 -5.491 1.00 0.00 29 GLU A CA 12
ATOM 8165 C C . GLU A 1 29 ? 3.516 17.535 -6.712 1.00 0.00 29 GLU A C 12
ATOM 8166 O O . GLU A 1 29 ? 3.934 16.394 -6.907 1.00 0.00 29 GLU A O 12
ATOM 8178 N N . LYS A 1 30 ? 2.664 18.141 -7.532 1.00 0.00 30 LYS A N 12
ATOM 8179 C CA . LYS A 1 30 ? 2.164 17.488 -8.736 1.00 0.00 30 LYS A CA 12
ATOM 8180 C C . LYS A 1 30 ? 3.315 17.032 -9.626 1.00 0.00 30 LYS A C 12
ATOM 8181 O O . LYS A 1 30 ? 3.260 15.961 -10.230 1.00 0.00 30 LYS A O 12
ATOM 8200 N N . LYS A 1 31 ? 4.358 17.851 -9.703 1.00 0.00 31 LYS A N 12
ATOM 8201 C CA . LYS A 1 31 ? 5.524 17.532 -10.518 1.00 0.00 31 LYS A CA 12
ATOM 8202 C C . LYS A 1 31 ? 6.197 16.253 -10.029 1.00 0.00 31 LYS A C 12
ATOM 8203 O O . LYS A 1 31 ? 6.611 15.413 -10.828 1.00 0.00 31 LYS A O 12
ATOM 8222 N N . CYS A 1 32 ? 6.301 16.112 -8.711 1.00 0.00 32 CYS A N 12
ATOM 8223 C CA . CYS A 1 32 ? 6.921 14.934 -8.115 1.00 0.00 32 CYS A CA 12
ATOM 8224 C C . CYS A 1 32 ? 6.100 13.681 -8.407 1.00 0.00 32 CYS A C 12
ATOM 8225 O O . CYS A 1 32 ? 6.653 12.610 -8.654 1.00 0.00 32 CYS A O 12
ATOM 8232 N N . GLU A 1 33 ? 4.779 13.825 -8.376 1.00 0.00 33 GLU A N 12
ATOM 8233 C CA . GLU A 1 33 ? 3.883 12.704 -8.636 1.00 0.00 33 GLU A CA 12
ATOM 8234 C C . GLU A 1 33 ? 3.844 12.374 -10.126 1.00 0.00 33 GLU A C 12
ATOM 8235 O O . GLU A 1 33 ? 3.659 11.220 -10.511 1.00 0.00 33 GLU A O 12
ATOM 8247 N N . GLU A 1 34 ? 4.019 13.396 -10.958 1.00 0.00 34 GLU A N 12
ATOM 8248 C CA . GLU A 1 34 ? 4.002 13.214 -12.404 1.00 0.00 34 GLU A CA 12
ATOM 8249 C C . GLU A 1 34 ? 5.297 12.566 -12.887 1.00 0.00 34 GLU A C 12
ATOM 8250 O O . GLU A 1 34 ? 5.275 11.596 -13.644 1.00 0.00 34 GLU A O 12
ATOM 8262 N N . LYS A 1 35 ? 6.425 13.110 -12.443 1.00 0.00 35 LYS A N 12
ATOM 8263 C CA . LYS A 1 35 ? 7.730 12.586 -12.826 1.00 0.00 35 LYS A CA 12
ATOM 8264 C C . LYS A 1 35 ? 7.937 11.180 -12.273 1.00 0.00 35 LYS A C 12
ATOM 8265 O O . LYS A 1 35 ? 8.842 10.461 -12.697 1.00 0.00 35 LYS A O 12
ATOM 8284 N N . PHE A 1 36 ? 7.091 10.793 -11.324 1.00 0.00 36 PHE A N 12
ATOM 8285 C CA . PHE A 1 36 ? 7.179 9.471 -10.714 1.00 0.00 36 PHE A CA 12
ATOM 8286 C C . PHE A 1 36 ? 6.661 8.397 -11.665 1.00 0.00 36 PHE A C 12
ATOM 8287 O O . PHE A 1 36 ? 6.997 7.221 -11.531 1.00 0.00 36 PHE A O 12
ATOM 8304 N N . GLU A 1 37 ? 5.841 8.811 -12.626 1.00 0.00 37 GLU A N 12
ATOM 8305 C CA . GLU A 1 37 ? 5.275 7.884 -13.599 1.00 0.00 37 GLU A CA 12
ATOM 8306 C C . GLU A 1 37 ? 6.357 7.344 -14.530 1.00 0.00 37 GLU A C 12
ATOM 8307 O O . GLU A 1 37 ? 6.200 6.281 -15.131 1.00 0.00 37 GLU A O 12
ATOM 8319 N N . ARG A 1 38 ? 7.455 8.084 -14.643 1.00 0.00 38 ARG A N 12
ATOM 8320 C CA . ARG A 1 38 ? 8.562 7.682 -15.502 1.00 0.00 38 ARG A CA 12
ATOM 8321 C C . ARG A 1 38 ? 9.896 8.144 -14.923 1.00 0.00 38 ARG A C 12
ATOM 8322 O O . ARG A 1 38 ? 10.244 9.322 -15.005 1.00 0.00 38 ARG A O 12
ATOM 8343 N N . GLN A 1 39 ? 10.636 7.209 -14.336 1.00 0.00 39 GLN A N 12
ATOM 8344 C CA . GLN A 1 39 ? 11.930 7.521 -13.742 1.00 0.00 39 GLN A CA 12
ATOM 8345 C C . GLN A 1 39 ? 12.840 6.297 -13.743 1.00 0.00 39 GLN A C 12
ATOM 8346 O O . GLN A 1 39 ? 12.376 5.168 -13.900 1.00 0.00 39 GLN A O 12
ATOM 8360 N N . GLN A 1 40 ? 14.137 6.530 -13.569 1.00 0.00 40 GLN A N 12
ATOM 8361 C CA . GLN A 1 40 ? 15.111 5.445 -13.551 1.00 0.00 40 GLN A CA 12
ATOM 8362 C C . GLN A 1 40 ? 15.039 4.670 -12.239 1.00 0.00 40 GLN A C 12
ATOM 8363 O O . GLN A 1 40 ? 14.303 5.043 -11.326 1.00 0.00 40 GLN A O 12
ATOM 8377 N N . ARG A 1 41 ? 15.808 3.590 -12.153 1.00 0.00 41 ARG A N 12
ATOM 8378 C CA . ARG A 1 41 ? 15.830 2.761 -10.954 1.00 0.00 41 ARG A CA 12
ATOM 8379 C C . ARG A 1 41 ? 16.743 3.367 -9.891 1.00 0.00 41 ARG A C 12
ATOM 8380 O O . ARG A 1 41 ? 16.739 2.937 -8.738 1.00 0.00 41 ARG A O 12
ATOM 8401 N N . SER A 1 1 ? 6.001 1.764 4.844 1.00 0.00 1 SER A N 13
ATOM 8402 C CA . SER A 1 1 ? 7.007 2.049 5.861 1.00 0.00 1 SER A CA 13
ATOM 8403 C C . SER A 1 1 ? 8.412 1.814 5.316 1.00 0.00 1 SER A C 13
ATOM 8404 O O . SER A 1 1 ? 9.268 2.696 5.377 1.00 0.00 1 SER A O 13
ATOM 8412 N N . GLU A 1 2 ? 8.641 0.617 4.784 1.00 0.00 2 GLU A N 13
ATOM 8413 C CA . GLU A 1 2 ? 9.943 0.266 4.229 1.00 0.00 2 GLU A CA 13
ATOM 8414 C C . GLU A 1 2 ? 9.851 0.051 2.720 1.00 0.00 2 GLU A C 13
ATOM 8415 O O . GLU A 1 2 ? 10.649 -0.681 2.136 1.00 0.00 2 GLU A O 13
ATOM 8427 N N . LYS A 1 3 ? 8.870 0.695 2.096 1.00 0.00 3 LYS A N 13
ATOM 8428 C CA . LYS A 1 3 ? 8.672 0.577 0.657 1.00 0.00 3 LYS A CA 13
ATOM 8429 C C . LYS A 1 3 ? 9.556 1.565 -0.097 1.00 0.00 3 LYS A C 13
ATOM 8430 O O . LYS A 1 3 ? 10.039 2.552 0.459 1.00 0.00 3 LYS A O 13
ATOM 8449 N N . PRO A 1 4 ? 9.773 1.297 -1.393 1.00 0.00 4 PRO A N 13
ATOM 8450 C CA . PRO A 1 4 ? 10.599 2.152 -2.251 1.00 0.00 4 PRO A CA 13
ATOM 8451 C C . PRO A 1 4 ? 9.938 3.496 -2.538 1.00 0.00 4 PRO A C 13
ATOM 8452 O O . PRO A 1 4 ? 10.616 4.479 -2.840 1.00 0.00 4 PRO A O 13
ATOM 8463 N N . GLN A 1 5 ? 8.613 3.532 -2.442 1.00 0.00 5 GLN A N 13
ATOM 8464 C CA . GLN A 1 5 ? 7.862 4.757 -2.689 1.00 0.00 5 GLN A CA 13
ATOM 8465 C C . GLN A 1 5 ? 7.598 5.506 -1.387 1.00 0.00 5 GLN A C 13
ATOM 8466 O O . GLN A 1 5 ? 6.686 6.329 -1.309 1.00 0.00 5 GLN A O 13
ATOM 8480 N N . GLN A 1 6 ? 8.401 5.215 -0.369 1.00 0.00 6 GLN A N 13
ATOM 8481 C CA . GLN A 1 6 ? 8.251 5.860 0.930 1.00 0.00 6 GLN A CA 13
ATOM 8482 C C . GLN A 1 6 ? 8.990 7.194 0.963 1.00 0.00 6 GLN A C 13
ATOM 8483 O O . GLN A 1 6 ? 8.632 8.093 1.723 1.00 0.00 6 GLN A O 13
ATOM 8497 N N . GLU A 1 7 ? 10.023 7.313 0.135 1.00 0.00 7 GLU A N 13
ATOM 8498 C CA . GLU A 1 7 ? 10.812 8.538 0.071 1.00 0.00 7 GLU A CA 13
ATOM 8499 C C . GLU A 1 7 ? 10.023 9.659 -0.597 1.00 0.00 7 GLU A C 13
ATOM 8500 O O . GLU A 1 7 ? 10.173 10.832 -0.252 1.00 0.00 7 GLU A O 13
ATOM 8512 N N . LEU A 1 8 ? 9.181 9.291 -1.557 1.00 0.00 8 LEU A N 13
ATOM 8513 C CA . LEU A 1 8 ? 8.366 10.265 -2.275 1.00 0.00 8 LEU A CA 13
ATOM 8514 C C . LEU A 1 8 ? 7.526 11.091 -1.306 1.00 0.00 8 LEU A C 13
ATOM 8515 O O . LEU A 1 8 ? 7.490 12.318 -1.392 1.00 0.00 8 LEU A O 13
ATOM 8531 N N . GLU A 1 9 ? 6.854 10.410 -0.384 1.00 0.00 9 GLU A N 13
ATOM 8532 C CA . GLU A 1 9 ? 6.016 11.082 0.603 1.00 0.00 9 GLU A CA 13
ATOM 8533 C C . GLU A 1 9 ? 6.793 12.187 1.314 1.00 0.00 9 GLU A C 13
ATOM 8534 O O . GLU A 1 9 ? 6.239 13.235 1.643 1.00 0.00 9 GLU A O 13
ATOM 8546 N N . GLU A 1 10 ? 8.079 11.942 1.546 1.00 0.00 10 GLU A N 13
ATOM 8547 C CA . GLU A 1 10 ? 8.931 12.915 2.220 1.00 0.00 10 GLU A CA 13
ATOM 8548 C C . GLU A 1 10 ? 9.215 14.110 1.314 1.00 0.00 10 GLU A C 13
ATOM 8549 O O . GLU A 1 10 ? 9.211 15.257 1.760 1.00 0.00 10 GLU A O 13
ATOM 8561 N N . CYS A 1 11 ? 9.462 13.831 0.038 1.00 0.00 11 CYS A N 13
ATOM 8562 C CA . CYS A 1 11 ? 9.747 14.881 -0.933 1.00 0.00 11 CYS A CA 13
ATOM 8563 C C . CYS A 1 11 ? 8.549 15.812 -1.095 1.00 0.00 11 CYS A C 13
ATOM 8564 O O . CYS A 1 11 ? 8.681 17.031 -0.992 1.00 0.00 11 CYS A O 13
ATOM 8571 N N . GLN A 1 12 ? 7.383 15.228 -1.349 1.00 0.00 12 GLN A N 13
ATOM 8572 C CA . GLN A 1 12 ? 6.162 16.005 -1.525 1.00 0.00 12 GLN A CA 13
ATOM 8573 C C . GLN A 1 12 ? 5.780 16.719 -0.232 1.00 0.00 12 GLN A C 13
ATOM 8574 O O . GLN A 1 12 ? 5.373 17.880 -0.250 1.00 0.00 12 GLN A O 13
ATOM 8588 N N . ASN A 1 13 ? 5.915 16.016 0.888 1.00 0.00 13 ASN A N 13
ATOM 8589 C CA . ASN A 1 13 ? 5.582 16.583 2.190 1.00 0.00 13 ASN A CA 13
ATOM 8590 C C . ASN A 1 13 ? 6.355 17.875 2.435 1.00 0.00 13 ASN A C 13
ATOM 8591 O O . ASN A 1 13 ? 5.814 18.843 2.970 1.00 0.00 13 ASN A O 13
ATOM 8602 N N . VAL A 1 14 ? 7.623 17.883 2.039 1.00 0.00 14 VAL A N 13
ATOM 8603 C CA . VAL A 1 14 ? 8.471 19.057 2.212 1.00 0.00 14 VAL A CA 13
ATOM 8604 C C . VAL A 1 14 ? 8.055 20.180 1.268 1.00 0.00 14 VAL A C 13
ATOM 8605 O O . VAL A 1 14 ? 8.046 21.352 1.645 1.00 0.00 14 VAL A O 13
ATOM 8618 N N . CYS A 1 15 ? 7.711 19.813 0.038 1.00 0.00 15 CYS A N 13
ATOM 8619 C CA . CYS A 1 15 ? 7.295 20.789 -0.963 1.00 0.00 15 CYS A CA 13
ATOM 8620 C C . CYS A 1 15 ? 6.092 21.591 -0.473 1.00 0.00 15 CYS A C 13
ATOM 8621 O O . CYS A 1 15 ? 6.023 22.804 -0.667 1.00 0.00 15 CYS A O 13
ATOM 8628 N N . ARG A 1 16 ? 5.149 20.903 0.162 1.00 0.00 16 ARG A N 13
ATOM 8629 C CA . ARG A 1 16 ? 3.949 21.551 0.678 1.00 0.00 16 ARG A CA 13
ATOM 8630 C C . ARG A 1 16 ? 4.297 22.526 1.799 1.00 0.00 16 ARG A C 13
ATOM 8631 O O . ARG A 1 16 ? 3.482 23.365 2.180 1.00 0.00 16 ARG A O 13
ATOM 8652 N N . MET A 1 17 ? 5.512 22.408 2.323 1.00 0.00 17 MET A N 13
ATOM 8653 C CA . MET A 1 17 ? 5.968 23.279 3.399 1.00 0.00 17 MET A CA 13
ATOM 8654 C C . MET A 1 17 ? 6.730 24.478 2.843 1.00 0.00 17 MET A C 13
ATOM 8655 O O . MET A 1 17 ? 7.307 25.264 3.595 1.00 0.00 17 MET A O 13
ATOM 8669 N N . LYS A 1 18 ? 6.729 24.612 1.521 1.00 0.00 18 LYS A N 13
ATOM 8670 C CA . LYS A 1 18 ? 7.420 25.714 0.862 1.00 0.00 18 LYS A CA 13
ATOM 8671 C C . LYS A 1 18 ? 6.643 27.017 1.023 1.00 0.00 18 LYS A C 13
ATOM 8672 O O . LYS A 1 18 ? 5.489 27.118 0.606 1.00 0.00 18 LYS A O 13
ATOM 8691 N N . ARG A 1 19 ? 7.283 28.012 1.629 1.00 0.00 19 ARG A N 13
ATOM 8692 C CA . ARG A 1 19 ? 6.651 29.307 1.846 1.00 0.00 19 ARG A CA 13
ATOM 8693 C C . ARG A 1 19 ? 6.972 30.267 0.704 1.00 0.00 19 ARG A C 13
ATOM 8694 O O . ARG A 1 19 ? 7.269 31.440 0.930 1.00 0.00 19 ARG A O 13
ATOM 8715 N N . TRP A 1 20 ? 6.912 29.760 -0.522 1.00 0.00 20 TRP A N 13
ATOM 8716 C CA . TRP A 1 20 ? 7.197 30.572 -1.700 1.00 0.00 20 TRP A CA 13
ATOM 8717 C C . TRP A 1 20 ? 5.911 30.936 -2.434 1.00 0.00 20 TRP A C 13
ATOM 8718 O O . TRP A 1 20 ? 5.545 32.108 -2.518 1.00 0.00 20 TRP A O 13
ATOM 8739 N N . SER A 1 21 ? 5.230 29.925 -2.964 1.00 0.00 21 SER A N 13
ATOM 8740 C CA . SER A 1 21 ? 3.986 30.141 -3.693 1.00 0.00 21 SER A CA 13
ATOM 8741 C C . SER A 1 21 ? 3.365 28.812 -4.111 1.00 0.00 21 SER A C 13
ATOM 8742 O O . SER A 1 21 ? 4.058 27.802 -4.244 1.00 0.00 21 SER A O 13
ATOM 8750 N N . THR A 1 22 ? 2.051 28.819 -4.319 1.00 0.00 22 THR A N 13
ATOM 8751 C CA . THR A 1 22 ? 1.335 27.615 -4.721 1.00 0.00 22 THR A CA 13
ATOM 8752 C C . THR A 1 22 ? 1.990 26.965 -5.934 1.00 0.00 22 THR A C 13
ATOM 8753 O O . THR A 1 22 ? 2.127 25.744 -5.996 1.00 0.00 22 THR A O 13
ATOM 8764 N N . GLU A 1 23 ? 2.394 27.789 -6.896 1.00 0.00 23 GLU A N 13
ATOM 8765 C CA . GLU A 1 23 ? 3.036 27.292 -8.107 1.00 0.00 23 GLU A CA 13
ATOM 8766 C C . GLU A 1 23 ? 4.271 26.462 -7.766 1.00 0.00 23 GLU A C 13
ATOM 8767 O O . GLU A 1 23 ? 4.488 25.392 -8.333 1.00 0.00 23 GLU A O 13
ATOM 8779 N N . MET A 1 24 ? 5.077 26.965 -6.837 1.00 0.00 24 MET A N 13
ATOM 8780 C CA . MET A 1 24 ? 6.290 26.271 -6.421 1.00 0.00 24 MET A CA 13
ATOM 8781 C C . MET A 1 24 ? 5.954 24.947 -5.742 1.00 0.00 24 MET A C 13
ATOM 8782 O O . MET A 1 24 ? 6.653 23.950 -5.923 1.00 0.00 24 MET A O 13
ATOM 8796 N N . VAL A 1 25 ? 4.879 24.944 -4.960 1.00 0.00 25 VAL A N 13
ATOM 8797 C CA . VAL A 1 25 ? 4.449 23.742 -4.256 1.00 0.00 25 VAL A CA 13
ATOM 8798 C C . VAL A 1 25 ? 3.985 22.669 -5.234 1.00 0.00 25 VAL A C 13
ATOM 8799 O O . VAL A 1 25 ? 4.415 21.517 -5.158 1.00 0.00 25 VAL A O 13
ATOM 8812 N N . HIS A 1 26 ? 3.104 23.054 -6.152 1.00 0.00 26 HIS A N 13
ATOM 8813 C CA . HIS A 1 26 ? 2.583 22.125 -7.148 1.00 0.00 26 HIS A CA 13
ATOM 8814 C C . HIS A 1 26 ? 3.703 21.604 -8.044 1.00 0.00 26 HIS A C 13
ATOM 8815 O O . HIS A 1 26 ? 3.802 20.403 -8.296 1.00 0.00 26 HIS A O 13
ATOM 8829 N N . ARG A 1 27 ? 4.544 22.515 -8.522 1.00 0.00 27 ARG A N 13
ATOM 8830 C CA . ARG A 1 27 ? 5.656 22.148 -9.391 1.00 0.00 27 ARG A CA 13
ATOM 8831 C C . ARG A 1 27 ? 6.644 21.247 -8.657 1.00 0.00 27 ARG A C 13
ATOM 8832 O O . ARG A 1 27 ? 7.081 20.225 -9.187 1.00 0.00 27 ARG A O 13
ATOM 8853 N N . CYS A 1 28 ? 6.994 21.633 -7.434 1.00 0.00 28 CYS A N 13
ATOM 8854 C CA . CYS A 1 28 ? 7.930 20.860 -6.626 1.00 0.00 28 CYS A CA 13
ATOM 8855 C C . CYS A 1 28 ? 7.426 19.434 -6.425 1.00 0.00 28 CYS A C 13
ATOM 8856 O O . CYS A 1 28 ? 8.145 18.470 -6.682 1.00 0.00 28 CYS A O 13
ATOM 8863 N N . GLU A 1 29 ? 6.185 19.310 -5.963 1.00 0.00 29 GLU A N 13
ATOM 8864 C CA . GLU A 1 29 ? 5.587 18.002 -5.725 1.00 0.00 29 GLU A CA 13
ATOM 8865 C C . GLU A 1 29 ? 5.709 17.115 -6.960 1.00 0.00 29 GLU A C 13
ATOM 8866 O O . GLU A 1 29 ? 6.283 16.027 -6.903 1.00 0.00 29 GLU A O 13
ATOM 8878 N N . LYS A 1 30 ? 5.165 17.587 -8.076 1.00 0.00 30 LYS A N 13
ATOM 8879 C CA . LYS A 1 30 ? 5.213 16.839 -9.327 1.00 0.00 30 LYS A CA 13
ATOM 8880 C C . LYS A 1 30 ? 6.651 16.489 -9.697 1.00 0.00 30 LYS A C 13
ATOM 8881 O O . LYS A 1 30 ? 6.954 15.346 -10.039 1.00 0.00 30 LYS A O 13
ATOM 8900 N N . LYS A 1 31 ? 7.534 17.479 -9.623 1.00 0.00 31 LYS A N 13
ATOM 8901 C CA . LYS A 1 31 ? 8.941 17.276 -9.948 1.00 0.00 31 LYS A CA 13
ATOM 8902 C C . LYS A 1 31 ? 9.507 16.080 -9.189 1.00 0.00 31 LYS A C 13
ATOM 8903 O O . LYS A 1 31 ? 10.265 15.283 -9.743 1.00 0.00 31 LYS A O 13
ATOM 8922 N N . CYS A 1 32 ? 9.134 15.960 -7.920 1.00 0.00 32 CYS A N 13
ATOM 8923 C CA . CYS A 1 32 ? 9.603 14.861 -7.085 1.00 0.00 32 CYS A CA 13
ATOM 8924 C C . CYS A 1 32 ? 9.065 13.526 -7.592 1.00 0.00 32 CYS A C 13
ATOM 8925 O O . CYS A 1 32 ? 9.804 12.547 -7.696 1.00 0.00 32 CYS A O 13
ATOM 8932 N N . GLU A 1 33 ? 7.774 13.495 -7.905 1.00 0.00 33 GLU A N 13
ATOM 8933 C CA . GLU A 1 33 ? 7.137 12.279 -8.400 1.00 0.00 33 GLU A CA 13
ATOM 8934 C C . GLU A 1 33 ? 7.656 11.921 -9.790 1.00 0.00 33 GLU A C 13
ATOM 8935 O O . GLU A 1 33 ? 7.600 10.764 -10.205 1.00 0.00 33 GLU A O 13
ATOM 8947 N N . GLU A 1 34 ? 8.160 12.923 -10.504 1.00 0.00 34 GLU A N 13
ATOM 8948 C CA . GLU A 1 34 ? 8.687 12.714 -11.847 1.00 0.00 34 GLU A CA 13
ATOM 8949 C C . GLU A 1 34 ? 10.053 12.036 -11.796 1.00 0.00 34 GLU A C 13
ATOM 8950 O O . GLU A 1 34 ? 10.266 10.995 -12.418 1.00 0.00 34 GLU A O 13
ATOM 8962 N N . LYS A 1 35 ? 10.977 12.634 -11.051 1.00 0.00 35 LYS A N 13
ATOM 8963 C CA . LYS A 1 35 ? 12.322 12.089 -10.916 1.00 0.00 35 LYS A CA 13
ATOM 8964 C C . LYS A 1 35 ? 12.295 10.742 -10.201 1.00 0.00 35 LYS A C 13
ATOM 8965 O O . LYS A 1 35 ? 13.273 9.994 -10.227 1.00 0.00 35 LYS A O 13
ATOM 8984 N N . PHE A 1 36 ? 11.169 10.438 -9.565 1.00 0.00 36 PHE A N 13
ATOM 8985 C CA . PHE A 1 36 ? 11.014 9.179 -8.844 1.00 0.00 36 PHE A CA 13
ATOM 8986 C C . PHE A 1 36 ? 10.825 8.017 -9.815 1.00 0.00 36 PHE A C 13
ATOM 8987 O O . PHE A 1 36 ? 11.528 7.010 -9.737 1.00 0.00 36 PHE A O 13
ATOM 9004 N N . GLU A 1 37 ? 9.871 8.165 -10.728 1.00 0.00 37 GLU A N 13
ATOM 9005 C CA . GLU A 1 37 ? 9.588 7.127 -11.712 1.00 0.00 37 GLU A CA 13
ATOM 9006 C C . GLU A 1 37 ? 9.064 7.735 -13.010 1.00 0.00 37 GLU A C 13
ATOM 9007 O O . GLU A 1 37 ? 8.577 8.866 -13.026 1.00 0.00 37 GLU A O 13
ATOM 9019 N N . ARG A 1 38 ? 9.169 6.977 -14.096 1.00 0.00 38 ARG A N 13
ATOM 9020 C CA . ARG A 1 38 ? 8.708 7.441 -15.399 1.00 0.00 38 ARG A CA 13
ATOM 9021 C C . ARG A 1 38 ? 7.187 7.374 -15.494 1.00 0.00 38 ARG A C 13
ATOM 9022 O O . ARG A 1 38 ? 6.564 6.453 -14.967 1.00 0.00 38 ARG A O 13
ATOM 9043 N N . GLN A 1 39 ? 6.597 8.355 -16.170 1.00 0.00 39 GLN A N 13
ATOM 9044 C CA . GLN A 1 39 ? 5.149 8.407 -16.331 1.00 0.00 39 GLN A CA 13
ATOM 9045 C C . GLN A 1 39 ? 4.720 7.713 -17.620 1.00 0.00 39 GLN A C 13
ATOM 9046 O O . GLN A 1 39 ? 4.034 6.692 -17.587 1.00 0.00 39 GLN A O 13
ATOM 9060 N N . GLN A 1 40 ? 5.128 8.276 -18.753 1.00 0.00 40 GLN A N 13
ATOM 9061 C CA . GLN A 1 40 ? 4.784 7.711 -20.053 1.00 0.00 40 GLN A CA 13
ATOM 9062 C C . GLN A 1 40 ? 5.610 6.461 -20.338 1.00 0.00 40 GLN A C 13
ATOM 9063 O O . GLN A 1 40 ? 6.772 6.368 -19.941 1.00 0.00 40 GLN A O 13
ATOM 9077 N N . ARG A 1 41 ? 5.003 5.501 -21.029 1.00 0.00 41 ARG A N 13
ATOM 9078 C CA . ARG A 1 41 ? 5.682 4.256 -21.366 1.00 0.00 41 ARG A CA 13
ATOM 9079 C C . ARG A 1 41 ? 6.117 3.515 -20.105 1.00 0.00 41 ARG A C 13
ATOM 9080 O O . ARG A 1 41 ? 6.335 2.304 -20.129 1.00 0.00 41 ARG A O 13
ATOM 9101 N N . SER A 1 1 ? 5.600 -0.192 7.822 1.00 0.00 1 SER A N 14
ATOM 9102 C CA . SER A 1 1 ? 5.484 -0.715 6.466 1.00 0.00 1 SER A CA 14
ATOM 9103 C C . SER A 1 1 ? 6.586 -0.155 5.572 1.00 0.00 1 SER A C 14
ATOM 9104 O O . SER A 1 1 ? 7.188 0.873 5.882 1.00 0.00 1 SER A O 14
ATOM 9112 N N . GLU A 1 2 ? 6.843 -0.839 4.461 1.00 0.00 2 GLU A N 14
ATOM 9113 C CA . GLU A 1 2 ? 7.873 -0.410 3.522 1.00 0.00 2 GLU A CA 14
ATOM 9114 C C . GLU A 1 2 ? 7.391 -0.558 2.082 1.00 0.00 2 GLU A C 14
ATOM 9115 O O . GLU A 1 2 ? 6.801 -1.574 1.714 1.00 0.00 2 GLU A O 14
ATOM 9127 N N . LYS A 1 3 ? 7.648 0.463 1.270 1.00 0.00 3 LYS A N 14
ATOM 9128 C CA . LYS A 1 3 ? 7.243 0.448 -0.130 1.00 0.00 3 LYS A CA 14
ATOM 9129 C C . LYS A 1 3 ? 8.110 1.391 -0.957 1.00 0.00 3 LYS A C 14
ATOM 9130 O O . LYS A 1 3 ? 8.762 2.294 -0.433 1.00 0.00 3 LYS A O 14
ATOM 9149 N N . PRO A 1 4 ? 8.117 1.181 -2.282 1.00 0.00 4 PRO A N 14
ATOM 9150 C CA . PRO A 1 4 ? 8.899 2.004 -3.210 1.00 0.00 4 PRO A CA 14
ATOM 9151 C C . PRO A 1 4 ? 8.344 3.418 -3.339 1.00 0.00 4 PRO A C 14
ATOM 9152 O O . PRO A 1 4 ? 8.968 4.285 -3.951 1.00 0.00 4 PRO A O 14
ATOM 9163 N N . GLN A 1 5 ? 7.170 3.643 -2.759 1.00 0.00 5 GLN A N 14
ATOM 9164 C CA . GLN A 1 5 ? 6.532 4.954 -2.809 1.00 0.00 5 GLN A CA 14
ATOM 9165 C C . GLN A 1 5 ? 6.859 5.765 -1.559 1.00 0.00 5 GLN A C 14
ATOM 9166 O O . GLN A 1 5 ? 6.117 6.673 -1.187 1.00 0.00 5 GLN A O 14
ATOM 9180 N N . GLN A 1 6 ? 7.973 5.430 -0.916 1.00 0.00 6 GLN A N 14
ATOM 9181 C CA . GLN A 1 6 ? 8.395 6.127 0.293 1.00 0.00 6 GLN A CA 14
ATOM 9182 C C . GLN A 1 6 ? 9.172 7.393 -0.052 1.00 0.00 6 GLN A C 14
ATOM 9183 O O . GLN A 1 6 ? 9.111 8.386 0.673 1.00 0.00 6 GLN A O 14
ATOM 9197 N N . GLU A 1 7 ? 9.902 7.350 -1.162 1.00 0.00 7 GLU A N 14
ATOM 9198 C CA . GLU A 1 7 ? 10.690 8.495 -1.602 1.00 0.00 7 GLU A CA 14
ATOM 9199 C C . GLU A 1 7 ? 9.790 9.685 -1.922 1.00 0.00 7 GLU A C 14
ATOM 9200 O O . GLU A 1 7 ? 10.150 10.836 -1.672 1.00 0.00 7 GLU A O 14
ATOM 9212 N N . LEU A 1 8 ? 8.617 9.399 -2.477 1.00 0.00 8 LEU A N 14
ATOM 9213 C CA . LEU A 1 8 ? 7.663 10.445 -2.831 1.00 0.00 8 LEU A CA 14
ATOM 9214 C C . LEU A 1 8 ? 7.370 11.342 -1.633 1.00 0.00 8 LEU A C 14
ATOM 9215 O O . LEU A 1 8 ? 7.409 12.567 -1.740 1.00 0.00 8 LEU A O 14
ATOM 9231 N N . GLU A 1 9 ? 7.078 10.723 -0.494 1.00 0.00 9 GLU A N 14
ATOM 9232 C CA . GLU A 1 9 ? 6.781 11.467 0.725 1.00 0.00 9 GLU A CA 14
ATOM 9233 C C . GLU A 1 9 ? 7.870 12.496 1.013 1.00 0.00 9 GLU A C 14
ATOM 9234 O O . GLU A 1 9 ? 7.593 13.581 1.524 1.00 0.00 9 GLU A O 14
ATOM 9246 N N . GLU A 1 10 ? 9.109 12.146 0.683 1.00 0.00 10 GLU A N 14
ATOM 9247 C CA . GLU A 1 10 ? 10.240 13.038 0.909 1.00 0.00 10 GLU A CA 14
ATOM 9248 C C . GLU A 1 10 ? 10.224 14.199 -0.081 1.00 0.00 10 GLU A C 14
ATOM 9249 O O . GLU A 1 10 ? 10.509 15.342 0.279 1.00 0.00 10 GLU A O 14
ATOM 9261 N N . CYS A 1 11 ? 9.888 13.898 -1.331 1.00 0.00 11 CYS A N 14
ATOM 9262 C CA . CYS A 1 11 ? 9.833 14.915 -2.375 1.00 0.00 11 CYS A CA 14
ATOM 9263 C C . CYS A 1 11 ? 8.776 15.968 -2.053 1.00 0.00 11 CYS A C 14
ATOM 9264 O O . CYS A 1 11 ? 9.061 17.165 -2.046 1.00 0.00 11 CYS A O 14
ATOM 9271 N N . GLN A 1 12 ? 7.556 15.512 -1.787 1.00 0.00 12 GLN A N 14
ATOM 9272 C CA . GLN A 1 12 ? 6.458 16.415 -1.464 1.00 0.00 12 GLN A CA 14
ATOM 9273 C C . GLN A 1 12 ? 6.754 17.198 -0.189 1.00 0.00 12 GLN A C 14
ATOM 9274 O O . GLN A 1 12 ? 6.514 18.403 -0.120 1.00 0.00 12 GLN A O 14
ATOM 9288 N N . ASN A 1 13 ? 7.276 16.505 0.818 1.00 0.00 13 ASN A N 14
ATOM 9289 C CA . ASN A 1 13 ? 7.603 17.136 2.091 1.00 0.00 13 ASN A CA 14
ATOM 9290 C C . ASN A 1 13 ? 8.531 18.329 1.885 1.00 0.00 13 ASN A C 14
ATOM 9291 O O . ASN A 1 13 ? 8.376 19.368 2.526 1.00 0.00 13 ASN A O 14
ATOM 9302 N N . VAL A 1 14 ? 9.497 18.172 0.986 1.00 0.00 14 VAL A N 14
ATOM 9303 C CA . VAL A 1 14 ? 10.449 19.236 0.692 1.00 0.00 14 VAL A CA 14
ATOM 9304 C C . VAL A 1 14 ? 9.769 20.403 -0.015 1.00 0.00 14 VAL A C 14
ATOM 9305 O O . VAL A 1 14 ? 10.048 21.567 0.273 1.00 0.00 14 VAL A O 14
ATOM 9318 N N . CYS A 1 15 ? 8.873 20.083 -0.944 1.00 0.00 15 CYS A N 14
ATOM 9319 C CA . CYS A 1 15 ? 8.152 21.103 -1.695 1.00 0.00 15 CYS A CA 14
ATOM 9320 C C . CYS A 1 15 ? 7.387 22.031 -0.755 1.00 0.00 15 CYS A C 14
ATOM 9321 O O . CYS A 1 15 ? 7.408 23.251 -0.918 1.00 0.00 15 CYS A O 14
ATOM 9328 N N . ARG A 1 16 ? 6.712 21.443 0.227 1.00 0.00 16 ARG A N 14
ATOM 9329 C CA . ARG A 1 16 ? 5.938 22.215 1.192 1.00 0.00 16 ARG A CA 14
ATOM 9330 C C . ARG A 1 16 ? 6.855 23.057 2.074 1.00 0.00 16 ARG A C 14
ATOM 9331 O O . ARG A 1 16 ? 6.400 23.960 2.775 1.00 0.00 16 ARG A O 14
ATOM 9352 N N . MET A 1 17 ? 8.149 22.754 2.034 1.00 0.00 17 MET A N 14
ATOM 9353 C CA . MET A 1 17 ? 9.130 23.484 2.829 1.00 0.00 17 MET A CA 14
ATOM 9354 C C . MET A 1 17 ? 9.786 24.587 2.004 1.00 0.00 17 MET A C 14
ATOM 9355 O O . MET A 1 17 ? 10.726 25.240 2.457 1.00 0.00 17 MET A O 14
ATOM 9369 N N . LYS A 1 18 ? 9.285 24.790 0.790 1.00 0.00 18 LYS A N 14
ATOM 9370 C CA . LYS A 1 18 ? 9.822 25.813 -0.099 1.00 0.00 18 LYS A CA 14
ATOM 9371 C C . LYS A 1 18 ? 9.385 27.205 0.348 1.00 0.00 18 LYS A C 14
ATOM 9372 O O . LYS A 1 18 ? 10.120 28.179 0.182 1.00 0.00 18 LYS A O 14
ATOM 9391 N N . ARG A 1 19 ? 8.187 27.290 0.917 1.00 0.00 19 ARG A N 14
ATOM 9392 C CA . ARG A 1 19 ? 7.653 28.563 1.386 1.00 0.00 19 ARG A CA 14
ATOM 9393 C C . ARG A 1 19 ? 7.726 29.621 0.289 1.00 0.00 19 ARG A C 14
ATOM 9394 O O . ARG A 1 19 ? 7.927 30.804 0.566 1.00 0.00 19 ARG A O 14
ATOM 9415 N N . TRP A 1 20 ? 7.562 29.187 -0.955 1.00 0.00 20 TRP A N 14
ATOM 9416 C CA . TRP A 1 20 ? 7.609 30.097 -2.095 1.00 0.00 20 TRP A CA 14
ATOM 9417 C C . TRP A 1 20 ? 6.211 30.582 -2.462 1.00 0.00 20 TRP A C 14
ATOM 9418 O O . TRP A 1 20 ? 5.920 31.776 -2.395 1.00 0.00 20 TRP A O 14
ATOM 9439 N N . SER A 1 21 ? 5.349 29.648 -2.852 1.00 0.00 21 SER A N 14
ATOM 9440 C CA . SER A 1 21 ? 3.981 29.981 -3.232 1.00 0.00 21 SER A CA 14
ATOM 9441 C C . SER A 1 21 ? 3.187 28.721 -3.562 1.00 0.00 21 SER A C 14
ATOM 9442 O O . SER A 1 21 ? 3.747 27.714 -3.996 1.00 0.00 21 SER A O 14
ATOM 9450 N N . THR A 1 22 ? 1.875 28.784 -3.352 1.00 0.00 22 THR A N 14
ATOM 9451 C CA . THR A 1 22 ? 1.002 27.649 -3.626 1.00 0.00 22 THR A CA 14
ATOM 9452 C C . THR A 1 22 ? 1.221 27.115 -5.037 1.00 0.00 22 THR A C 14
ATOM 9453 O O . THR A 1 22 ? 1.142 25.910 -5.273 1.00 0.00 22 THR A O 14
ATOM 9464 N N . GLU A 1 23 ? 1.497 28.020 -5.971 1.00 0.00 23 GLU A N 14
ATOM 9465 C CA . GLU A 1 23 ? 1.729 27.637 -7.359 1.00 0.00 23 GLU A CA 14
ATOM 9466 C C . GLU A 1 23 ? 2.990 26.787 -7.486 1.00 0.00 23 GLU A C 14
ATOM 9467 O O . GLU A 1 23 ? 2.999 25.772 -8.182 1.00 0.00 23 GLU A O 14
ATOM 9479 N N . MET A 1 24 ? 4.052 27.209 -6.808 1.00 0.00 24 MET A N 14
ATOM 9480 C CA . MET A 1 24 ? 5.319 26.487 -6.846 1.00 0.00 24 MET A CA 14
ATOM 9481 C C . MET A 1 24 ? 5.220 25.175 -6.075 1.00 0.00 24 MET A C 14
ATOM 9482 O O . MET A 1 24 ? 5.660 24.129 -6.551 1.00 0.00 24 MET A O 14
ATOM 9496 N N . VAL A 1 25 ? 4.639 25.238 -4.880 1.00 0.00 25 VAL A N 14
ATOM 9497 C CA . VAL A 1 25 ? 4.481 24.055 -4.044 1.00 0.00 25 VAL A CA 14
ATOM 9498 C C . VAL A 1 25 ? 3.678 22.977 -4.763 1.00 0.00 25 VAL A C 14
ATOM 9499 O O . VAL A 1 25 ? 4.114 21.830 -4.871 1.00 0.00 25 VAL A O 14
ATOM 9512 N N . HIS A 1 26 ? 2.501 23.352 -5.255 1.00 0.00 26 HIS A N 14
ATOM 9513 C CA . HIS A 1 26 ? 1.637 22.418 -5.968 1.00 0.00 26 HIS A CA 14
ATOM 9514 C C . HIS A 1 26 ? 2.357 21.825 -7.175 1.00 0.00 26 HIS A C 14
ATOM 9515 O O . HIS A 1 26 ? 2.419 20.606 -7.336 1.00 0.00 26 HIS A O 14
ATOM 9529 N N . ARG A 1 27 ? 2.900 22.695 -8.020 1.00 0.00 27 ARG A N 14
ATOM 9530 C CA . ARG A 1 27 ? 3.614 22.257 -9.213 1.00 0.00 27 ARG A CA 14
ATOM 9531 C C . ARG A 1 27 ? 4.730 21.281 -8.852 1.00 0.00 27 ARG A C 14
ATOM 9532 O O . ARG A 1 27 ? 4.967 20.302 -9.561 1.00 0.00 27 ARG A O 14
ATOM 9553 N N . CYS A 1 28 ? 5.412 21.553 -7.745 1.00 0.00 28 CYS A N 14
ATOM 9554 C CA . CYS A 1 28 ? 6.501 20.699 -7.287 1.00 0.00 28 CYS A CA 14
ATOM 9555 C C . CYS A 1 28 ? 6.000 19.288 -6.995 1.00 0.00 28 CYS A C 14
ATOM 9556 O O . CYS A 1 28 ? 6.450 18.320 -7.607 1.00 0.00 28 CYS A O 14
ATOM 9563 N N . GLU A 1 29 ? 5.065 19.181 -6.056 1.00 0.00 29 GLU A N 14
ATOM 9564 C CA . GLU A 1 29 ? 4.505 17.888 -5.681 1.00 0.00 29 GLU A CA 14
ATOM 9565 C C . GLU A 1 29 ? 4.027 17.124 -6.913 1.00 0.00 29 GLU A C 14
ATOM 9566 O O . GLU A 1 29 ? 4.054 15.893 -6.944 1.00 0.00 29 GLU A O 14
ATOM 9578 N N . LYS A 1 30 ? 3.590 17.862 -7.927 1.00 0.00 30 LYS A N 14
ATOM 9579 C CA . LYS A 1 30 ? 3.108 17.257 -9.163 1.00 0.00 30 LYS A CA 14
ATOM 9580 C C . LYS A 1 30 ? 4.239 16.547 -9.898 1.00 0.00 30 LYS A C 14
ATOM 9581 O O . LYS A 1 30 ? 4.213 15.328 -10.071 1.00 0.00 30 LYS A O 14
ATOM 9600 N N . LYS A 1 31 ? 5.234 17.316 -10.329 1.00 0.00 31 LYS A N 14
ATOM 9601 C CA . LYS A 1 31 ? 6.376 16.761 -11.045 1.00 0.00 31 LYS A CA 14
ATOM 9602 C C . LYS A 1 31 ? 6.983 15.591 -10.277 1.00 0.00 31 LYS A C 14
ATOM 9603 O O . LYS A 1 31 ? 7.511 14.652 -10.873 1.00 0.00 31 LYS A O 14
ATOM 9622 N N . CYS A 1 32 ? 6.903 15.653 -8.953 1.00 0.00 32 CYS A N 14
ATOM 9623 C CA . CYS A 1 32 ? 7.442 14.598 -8.103 1.00 0.00 32 CYS A CA 14
ATOM 9624 C C . CYS A 1 32 ? 6.660 13.301 -8.285 1.00 0.00 32 CYS A C 14
ATOM 9625 O O . CYS A 1 32 ? 7.244 12.225 -8.407 1.00 0.00 32 CYS A O 14
ATOM 9632 N N . GLU A 1 33 ? 5.335 13.412 -8.301 1.00 0.00 33 GLU A N 14
ATOM 9633 C CA . GLU A 1 33 ? 4.474 12.248 -8.467 1.00 0.00 33 GLU A CA 14
ATOM 9634 C C . GLU A 1 33 ? 4.505 11.749 -9.909 1.00 0.00 33 GLU A C 14
ATOM 9635 O O . GLU A 1 33 ? 4.334 10.558 -10.168 1.00 0.00 33 GLU A O 14
ATOM 9647 N N . GLU A 1 34 ? 4.724 12.669 -10.843 1.00 0.00 34 GLU A N 14
ATOM 9648 C CA . GLU A 1 34 ? 4.775 12.323 -12.259 1.00 0.00 34 GLU A CA 14
ATOM 9649 C C . GLU A 1 34 ? 6.049 11.548 -12.583 1.00 0.00 34 GLU A C 14
ATOM 9650 O O . GLU A 1 34 ? 6.000 10.465 -13.165 1.00 0.00 34 GLU A O 14
ATOM 9662 N N . LYS A 1 35 ? 7.191 12.112 -12.203 1.00 0.00 35 LYS A N 14
ATOM 9663 C CA . LYS A 1 35 ? 8.479 11.476 -12.451 1.00 0.00 35 LYS A CA 14
ATOM 9664 C C . LYS A 1 35 ? 8.597 10.167 -11.677 1.00 0.00 35 LYS A C 14
ATOM 9665 O O . LYS A 1 35 ? 9.475 9.349 -11.952 1.00 0.00 35 LYS A O 14
ATOM 9684 N N . PHE A 1 36 ? 7.707 9.974 -10.709 1.00 0.00 36 PHE A N 14
ATOM 9685 C CA . PHE A 1 36 ? 7.710 8.763 -9.897 1.00 0.00 36 PHE A CA 14
ATOM 9686 C C . PHE A 1 36 ? 7.158 7.578 -10.685 1.00 0.00 36 PHE A C 14
ATOM 9687 O O . PHE A 1 36 ? 7.666 6.462 -10.584 1.00 0.00 36 PHE A O 14
ATOM 9704 N N . GLU A 1 37 ? 6.114 7.832 -11.468 1.00 0.00 37 GLU A N 14
ATOM 9705 C CA . GLU A 1 37 ? 5.491 6.786 -12.271 1.00 0.00 37 GLU A CA 14
ATOM 9706 C C . GLU A 1 37 ? 6.480 6.215 -13.283 1.00 0.00 37 GLU A C 14
ATOM 9707 O O . GLU A 1 37 ? 6.315 5.093 -13.762 1.00 0.00 37 GLU A O 14
ATOM 9719 N N . ARG A 1 38 ? 7.507 6.995 -13.603 1.00 0.00 38 ARG A N 14
ATOM 9720 C CA . ARG A 1 38 ? 8.521 6.569 -14.560 1.00 0.00 38 ARG A CA 14
ATOM 9721 C C . ARG A 1 38 ? 9.885 7.151 -14.201 1.00 0.00 38 ARG A C 14
ATOM 9722 O O . ARG A 1 38 ? 10.109 8.354 -14.327 1.00 0.00 38 ARG A O 14
ATOM 9743 N N . GLN A 1 39 ? 10.791 6.287 -13.754 1.00 0.00 39 GLN A N 14
ATOM 9744 C CA . GLN A 1 39 ? 12.133 6.716 -13.375 1.00 0.00 39 GLN A CA 14
ATOM 9745 C C . GLN A 1 39 ? 12.905 7.223 -14.589 1.00 0.00 39 GLN A C 14
ATOM 9746 O O . GLN A 1 39 ? 13.476 8.313 -14.561 1.00 0.00 39 GLN A O 14
ATOM 9760 N N . GLN A 1 40 ? 12.918 6.425 -15.651 1.00 0.00 40 GLN A N 14
ATOM 9761 C CA . GLN A 1 40 ? 13.622 6.793 -16.874 1.00 0.00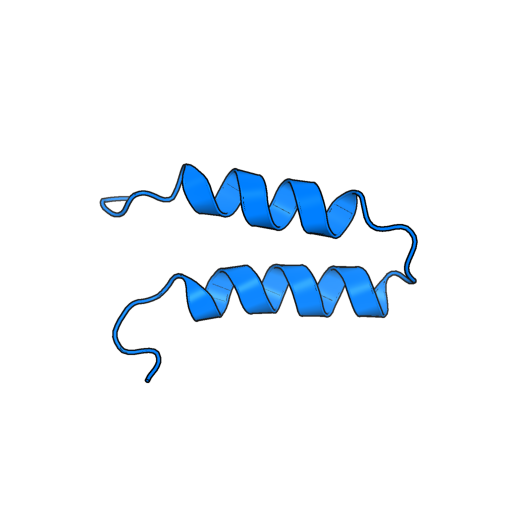 40 GLN A CA 14
ATOM 9762 C C . GLN A 1 40 ? 12.682 7.487 -17.854 1.00 0.00 40 GLN A C 14
ATOM 9763 O O . GLN A 1 40 ? 11.475 7.241 -17.853 1.00 0.00 40 GLN A O 14
ATOM 9777 N N . ARG A 1 41 ? 13.242 8.356 -18.690 1.00 0.00 41 ARG A N 14
ATOM 9778 C CA . ARG A 1 41 ? 12.453 9.087 -19.674 1.00 0.00 41 ARG A CA 14
ATOM 9779 C C . ARG A 1 41 ? 12.080 8.187 -20.848 1.00 0.00 41 ARG A C 14
ATOM 9780 O O . ARG A 1 41 ? 12.947 7.729 -21.592 1.00 0.00 41 ARG A O 14
ATOM 9801 N N . SER A 1 1 ? 6.055 -6.239 2.316 1.00 0.00 1 SER A N 15
ATOM 9802 C CA . SER A 1 1 ? 6.978 -5.682 3.298 1.00 0.00 1 SER A CA 15
ATOM 9803 C C . SER A 1 1 ? 7.920 -4.673 2.647 1.00 0.00 1 SER A C 15
ATOM 9804 O O . SER A 1 1 ? 9.114 -4.645 2.940 1.00 0.00 1 SER A O 15
ATOM 9812 N N . GLU A 1 2 ? 7.371 -3.847 1.761 1.00 0.00 2 GLU A N 15
ATOM 9813 C CA . GLU A 1 2 ? 8.162 -2.837 1.068 1.00 0.00 2 GLU A CA 15
ATOM 9814 C C . GLU A 1 2 ? 7.382 -1.532 0.936 1.00 0.00 2 GLU A C 15
ATOM 9815 O O . GLU A 1 2 ? 6.158 -1.510 1.068 1.00 0.00 2 GLU A O 15
ATOM 9827 N N . LYS A 1 3 ? 8.100 -0.445 0.674 1.00 0.00 3 LYS A N 15
ATOM 9828 C CA . LYS A 1 3 ? 7.477 0.865 0.522 1.00 0.00 3 LYS A CA 15
ATOM 9829 C C . LYS A 1 3 ? 8.348 1.786 -0.327 1.00 0.00 3 LYS A C 15
ATOM 9830 O O . LYS A 1 3 ? 9.001 2.700 0.175 1.00 0.00 3 LYS A O 15
ATOM 9849 N N . PRO A 1 4 ? 8.356 1.542 -1.646 1.00 0.00 4 PRO A N 15
ATOM 9850 C CA . PRO A 1 4 ? 9.141 2.339 -2.594 1.00 0.00 4 PRO A CA 15
ATOM 9851 C C . PRO A 1 4 ? 8.590 3.751 -2.759 1.00 0.00 4 PRO A C 15
ATOM 9852 O O . PRO A 1 4 ? 9.235 4.613 -3.355 1.00 0.00 4 PRO A O 15
ATOM 9863 N N . GLN A 1 5 ? 7.393 3.980 -2.228 1.00 0.00 5 GLN A N 15
ATOM 9864 C CA . GLN A 1 5 ? 6.757 5.289 -2.315 1.00 0.00 5 GLN A CA 15
ATOM 9865 C C . GLN A 1 5 ? 7.034 6.115 -1.063 1.00 0.00 5 GLN A C 15
ATOM 9866 O O . GLN A 1 5 ? 6.280 7.029 -0.732 1.00 0.00 5 GLN A O 15
ATOM 9880 N N . GLN A 1 6 ? 8.120 5.785 -0.372 1.00 0.00 6 GLN A N 15
ATOM 9881 C CA . GLN A 1 6 ? 8.495 6.495 0.845 1.00 0.00 6 GLN A CA 15
ATOM 9882 C C . GLN A 1 6 ? 9.305 7.745 0.519 1.00 0.00 6 GLN A C 15
ATOM 9883 O O . GLN A 1 6 ? 9.268 8.730 1.256 1.00 0.00 6 GLN A O 15
ATOM 9897 N N . GLU A 1 7 ? 10.035 7.698 -0.591 1.00 0.00 7 GLU A N 15
ATOM 9898 C CA . GLU A 1 7 ? 10.853 8.828 -1.015 1.00 0.00 7 GLU A CA 15
ATOM 9899 C C . GLU A 1 7 ? 9.979 10.017 -1.406 1.00 0.00 7 GLU A C 15
ATOM 9900 O O . GLU A 1 7 ? 10.351 11.172 -1.193 1.00 0.00 7 GLU A O 15
ATOM 9912 N N . LEU A 1 8 ? 8.817 9.725 -1.980 1.00 0.00 8 LEU A N 15
ATOM 9913 C CA . LEU A 1 8 ? 7.889 10.769 -2.400 1.00 0.00 8 LEU A CA 15
ATOM 9914 C C . LEU A 1 8 ? 7.526 11.679 -1.231 1.00 0.00 8 LEU A C 15
ATOM 9915 O O . LEU A 1 8 ? 7.588 12.903 -1.343 1.00 0.00 8 LEU A O 15
ATOM 9931 N N . GLU A 1 9 ? 7.151 11.072 -0.110 1.00 0.00 9 GLU A N 15
ATOM 9932 C CA . GLU A 1 9 ? 6.781 11.828 1.081 1.00 0.00 9 GLU A CA 15
ATOM 9933 C C . GLU A 1 9 ? 7.862 12.845 1.436 1.00 0.00 9 GLU A C 15
ATOM 9934 O O . GLU A 1 9 ? 7.565 13.938 1.917 1.00 0.00 9 GLU A O 15
ATOM 9946 N N . GLU A 1 10 ? 9.116 12.475 1.197 1.00 0.00 10 GLU A N 15
ATOM 9947 C CA . GLU A 1 10 ? 10.241 13.354 1.494 1.00 0.00 10 GLU A CA 15
ATOM 9948 C C . GLU A 1 10 ? 10.296 14.519 0.511 1.00 0.00 10 GLU A C 15
ATOM 9949 O O . GLU A 1 10 ? 10.549 15.661 0.897 1.00 0.00 10 GLU A O 15
ATOM 9961 N N . CYS A 1 11 ? 10.057 14.223 -0.762 1.00 0.00 11 CYS A N 15
ATOM 9962 C CA . CYS A 1 11 ? 10.078 15.244 -1.803 1.00 0.00 11 CYS A CA 15
ATOM 9963 C C . CYS A 1 11 ? 8.985 16.283 -1.567 1.00 0.00 11 CYS A C 15
ATOM 9964 O O . CYS A 1 11 ? 9.254 17.484 -1.536 1.00 0.00 11 CYS A O 15
ATOM 9971 N N . GLN A 1 12 ? 7.754 15.811 -1.400 1.00 0.00 12 GLN A N 15
ATOM 9972 C CA . GLN A 1 12 ? 6.622 16.699 -1.166 1.00 0.00 12 GLN A CA 15
ATOM 9973 C C . GLN A 1 12 ? 6.786 17.458 0.147 1.00 0.00 12 GLN A C 15
ATOM 9974 O O . GLN A 1 12 ? 6.495 18.650 0.227 1.00 0.00 12 GLN A O 15
ATOM 9988 N N . ASN A 1 13 ? 7.255 16.757 1.175 1.00 0.00 13 ASN A N 15
ATOM 9989 C CA . ASN A 1 13 ? 7.456 17.364 2.486 1.00 0.00 13 ASN A CA 15
ATOM 9990 C C . ASN A 1 13 ? 8.384 18.571 2.389 1.00 0.00 13 ASN A C 15
ATOM 9991 O O . ASN A 1 13 ? 8.166 19.589 3.046 1.00 0.00 13 ASN A O 15
ATOM 10002 N N . VAL A 1 14 ? 9.420 18.450 1.566 1.00 0.00 14 VAL A N 15
ATOM 10003 C CA . VAL A 1 14 ? 10.381 19.531 1.381 1.00 0.00 14 VAL A CA 15
ATOM 10004 C C . VAL A 1 14 ? 9.760 20.691 0.609 1.00 0.00 14 VAL A C 15
ATOM 10005 O O . VAL A 1 14 ? 10.016 21.857 0.909 1.00 0.00 14 VAL A O 15
ATOM 10018 N N . CYS A 1 15 ? 8.943 20.362 -0.385 1.00 0.00 15 CYS A N 15
ATOM 10019 C CA . CYS A 1 15 ? 8.285 21.376 -1.201 1.00 0.00 15 CYS A CA 15
ATOM 10020 C C . CYS A 1 15 ? 7.420 22.291 -0.340 1.00 0.00 15 CYS A C 15
ATOM 10021 O O . CYS A 1 15 ? 7.430 23.511 -0.507 1.00 0.00 15 CYS A O 15
ATOM 10028 N N . ARG A 1 16 ? 6.673 21.693 0.582 1.00 0.00 16 ARG A N 15
ATOM 10029 C CA . ARG A 1 16 ? 5.801 22.454 1.469 1.00 0.00 16 ARG A CA 15
ATOM 10030 C C . ARG A 1 16 ? 6.617 23.341 2.404 1.00 0.00 16 ARG A C 15
ATOM 10031 O O . ARG A 1 16 ? 6.081 24.251 3.037 1.00 0.00 16 ARG A O 15
ATOM 10052 N N . MET A 1 17 ? 7.915 23.070 2.486 1.00 0.00 17 MET A N 15
ATOM 10053 C CA . MET A 1 17 ? 8.805 23.844 3.343 1.00 0.00 17 MET A CA 15
ATOM 10054 C C . MET A 1 17 ? 9.649 24.811 2.518 1.00 0.00 17 MET A C 15
ATOM 10055 O O . MET A 1 17 ? 10.708 25.259 2.958 1.00 0.00 17 MET A O 15
ATOM 10069 N N . LYS A 1 18 ? 9.172 25.130 1.319 1.00 0.00 18 LYS A N 15
ATOM 10070 C CA . LYS A 1 18 ? 9.882 26.044 0.432 1.00 0.00 18 LYS A CA 15
ATOM 10071 C C . LYS A 1 18 ? 9.539 27.494 0.757 1.00 0.00 18 LYS A C 15
ATOM 10072 O O . LYS A 1 18 ? 10.356 28.394 0.564 1.00 0.00 18 LYS A O 15
ATOM 10091 N N . ARG A 1 19 ? 8.325 27.713 1.254 1.00 0.00 19 ARG A N 15
ATOM 10092 C CA . ARG A 1 19 ? 7.875 29.054 1.605 1.00 0.00 19 ARG A CA 15
ATOM 10093 C C . ARG A 1 19 ? 8.081 30.020 0.442 1.00 0.00 19 ARG A C 15
ATOM 10094 O O . ARG A 1 19 ? 8.472 31.170 0.638 1.00 0.00 19 ARG A O 15
ATOM 10115 N N . TRP A 1 20 ? 7.815 29.543 -0.769 1.00 0.00 20 TRP A N 15
ATOM 10116 C CA . TRP A 1 20 ? 7.971 30.364 -1.965 1.00 0.00 20 TRP A CA 15
ATOM 10117 C C . TRP A 1 20 ? 6.621 30.874 -2.455 1.00 0.00 20 TRP A C 15
ATOM 10118 O O . TRP A 1 20 ? 6.381 32.080 -2.500 1.00 0.00 20 TRP A O 15
ATOM 10139 N N . SER A 1 21 ? 5.741 29.947 -2.822 1.00 0.00 21 SER A N 15
ATOM 10140 C CA . SER A 1 21 ? 4.414 30.304 -3.312 1.00 0.00 21 SER A CA 15
ATOM 10141 C C . SER A 1 21 ? 3.583 29.055 -3.587 1.00 0.00 21 SER A C 15
ATOM 10142 O O . SER A 1 21 ? 4.117 28.002 -3.937 1.00 0.00 21 SER A O 15
ATOM 10150 N N . THR A 1 22 ? 2.269 29.179 -3.424 1.00 0.00 22 THR A N 15
ATOM 10151 C CA . THR A 1 22 ? 1.362 28.061 -3.653 1.00 0.00 22 THR A CA 15
ATOM 10152 C C . THR A 1 22 ? 1.603 27.428 -5.019 1.00 0.00 22 THR A C 15
ATOM 10153 O O . THR A 1 22 ? 1.507 26.211 -5.174 1.00 0.00 22 THR A O 15
ATOM 10164 N N . GLU A 1 23 ? 1.918 28.262 -6.005 1.00 0.00 23 GLU A N 15
ATOM 10165 C CA . GLU A 1 23 ? 2.174 27.782 -7.358 1.00 0.00 23 GLU A CA 15
ATOM 10166 C C . GLU A 1 23 ? 3.415 26.895 -7.394 1.00 0.00 23 GLU A C 15
ATOM 10167 O O . GLU A 1 23 ? 3.415 25.834 -8.019 1.00 0.00 23 GLU A O 15
ATOM 10179 N N . MET A 1 24 ? 4.472 27.337 -6.720 1.00 0.00 24 MET A N 15
ATOM 10180 C CA . MET A 1 24 ? 5.720 26.584 -6.676 1.00 0.00 24 MET A CA 15
ATOM 10181 C C . MET A 1 24 ? 5.561 25.317 -5.843 1.00 0.00 24 MET A C 15
ATOM 10182 O O . MET A 1 24 ? 6.001 24.239 -6.244 1.00 0.00 24 MET A O 15
ATOM 10196 N N . VAL A 1 25 ? 4.930 25.453 -4.680 1.00 0.00 25 VAL A N 15
ATOM 10197 C CA . VAL A 1 25 ? 4.712 24.318 -3.792 1.00 0.00 25 VAL A CA 15
ATOM 10198 C C . VAL A 1 25 ? 3.938 23.209 -4.496 1.00 0.00 25 VAL A C 15
ATOM 10199 O O . VAL A 1 25 ? 4.379 22.060 -4.539 1.00 0.00 25 VAL A O 15
ATOM 10212 N N . HIS A 1 26 ? 2.782 23.561 -5.049 1.00 0.00 26 HIS A N 15
ATOM 10213 C CA . HIS A 1 26 ? 1.947 22.596 -5.756 1.00 0.00 26 HIS A CA 15
ATOM 10214 C C . HIS A 1 26 ? 2.725 21.931 -6.887 1.00 0.00 26 HIS A C 15
ATOM 10215 O O . HIS A 1 26 ? 2.804 20.704 -6.962 1.00 0.00 26 HIS A O 15
ATOM 10229 N N . ARG A 1 27 ? 3.298 22.747 -7.766 1.00 0.00 27 ARG A N 15
ATOM 10230 C CA . ARG A 1 27 ? 4.068 22.238 -8.894 1.00 0.00 27 ARG A CA 15
ATOM 10231 C C . ARG A 1 27 ? 5.177 21.305 -8.418 1.00 0.00 27 ARG A C 15
ATOM 10232 O O . ARG A 1 27 ? 5.361 20.214 -8.959 1.00 0.00 27 ARG A O 15
ATOM 10253 N N . CYS A 1 28 ? 5.914 21.741 -7.402 1.00 0.00 28 CYS A N 15
ATOM 10254 C CA . CYS A 1 28 ? 7.005 20.946 -6.851 1.00 0.00 28 CYS A CA 15
ATOM 10255 C C . CYS A 1 28 ? 6.531 19.536 -6.509 1.00 0.00 28 CYS A C 15
ATOM 10256 O O . CYS A 1 28 ? 7.198 18.552 -6.827 1.00 0.00 28 CYS A O 15
ATOM 10263 N N . GLU A 1 29 ? 5.375 19.448 -5.859 1.00 0.00 29 GLU A N 15
ATOM 10264 C CA . GLU A 1 29 ? 4.814 18.159 -5.471 1.00 0.00 29 GLU A CA 15
ATOM 10265 C C . GLU A 1 29 ? 4.432 17.340 -6.701 1.00 0.00 29 GLU A C 15
ATOM 10266 O O . GLU A 1 29 ? 4.564 16.116 -6.711 1.00 0.00 29 GLU A O 15
ATOM 10278 N N . LYS A 1 30 ? 3.956 18.024 -7.736 1.00 0.00 30 LYS A N 15
ATOM 10279 C CA . LYS A 1 30 ? 3.556 17.362 -8.972 1.00 0.00 30 LYS A CA 15
ATOM 10280 C C . LYS A 1 30 ? 4.751 16.690 -9.641 1.00 0.00 30 LYS A C 15
ATOM 10281 O O . LYS A 1 30 ? 4.758 15.477 -9.848 1.00 0.00 30 LYS A O 15
ATOM 10300 N N . LYS A 1 31 ? 5.761 17.486 -9.975 1.00 0.00 31 LYS A N 15
ATOM 10301 C CA . LYS A 1 31 ? 6.963 16.969 -10.619 1.00 0.00 31 LYS A CA 15
ATOM 10302 C C . LYS A 1 31 ? 7.536 15.791 -9.837 1.00 0.00 31 LYS A C 15
ATOM 10303 O O . LYS A 1 31 ? 7.929 14.779 -10.418 1.00 0.00 31 LYS A O 15
ATOM 10322 N N . CYS A 1 32 ? 7.579 15.929 -8.516 1.00 0.00 32 CYS A N 15
ATOM 10323 C CA . CYS A 1 32 ? 8.101 14.877 -7.653 1.00 0.00 32 CYS A CA 15
ATOM 10324 C C . CYS A 1 32 ? 7.299 13.589 -7.820 1.00 0.00 32 CYS A C 15
ATOM 10325 O O . CYS A 1 32 ? 7.858 12.493 -7.808 1.00 0.00 32 CYS A O 15
ATOM 10332 N N . GLU A 1 33 ? 5.987 13.732 -7.976 1.00 0.00 33 GLU A N 15
ATOM 10333 C CA . GLU A 1 33 ? 5.108 12.580 -8.144 1.00 0.00 33 GLU A CA 15
ATOM 10334 C C . GLU A 1 33 ? 5.226 12.008 -9.554 1.00 0.00 33 GLU A C 15
ATOM 10335 O O . GLU A 1 33 ? 5.242 10.792 -9.741 1.00 0.00 33 GLU A O 15
ATOM 10347 N N . GLU A 1 34 ? 5.308 12.894 -10.541 1.00 0.00 34 GLU A N 15
ATOM 10348 C CA . GLU A 1 34 ? 5.422 12.477 -11.934 1.00 0.00 34 GLU A CA 15
ATOM 10349 C C . GLU A 1 34 ? 6.739 11.745 -12.176 1.00 0.00 34 GLU A C 15
ATOM 10350 O O . GLU A 1 34 ? 6.760 10.650 -12.739 1.00 0.00 34 GLU A O 15
ATOM 10362 N N . LYS A 1 35 ? 7.837 12.358 -11.747 1.00 0.00 35 LYS A N 15
ATOM 10363 C CA . LYS A 1 35 ? 9.159 11.766 -11.915 1.00 0.00 35 LYS A CA 15
ATOM 10364 C C . LYS A 1 35 ? 9.283 10.474 -11.114 1.00 0.00 35 LYS A C 15
ATOM 10365 O O . LYS A 1 35 ? 10.202 9.684 -11.329 1.00 0.00 35 LYS A O 15
ATOM 10384 N N . PHE A 1 36 ? 8.351 10.265 -10.190 1.00 0.00 36 PHE A N 15
ATOM 10385 C CA . PHE A 1 36 ? 8.355 9.067 -9.358 1.00 0.00 36 PHE A CA 15
ATOM 10386 C C . PHE A 1 36 ? 7.888 7.851 -10.153 1.00 0.00 36 PHE A C 15
ATOM 10387 O O . PHE A 1 36 ? 8.424 6.754 -10.001 1.00 0.00 36 PHE A O 15
ATOM 10404 N N . GLU A 1 37 ? 6.885 8.056 -11.001 1.00 0.00 37 GLU A N 15
ATOM 10405 C CA . GLU A 1 37 ? 6.344 6.976 -11.818 1.00 0.00 37 GLU A CA 15
ATOM 10406 C C . GLU A 1 37 ? 7.404 6.432 -12.772 1.00 0.00 37 GLU A C 15
ATOM 10407 O O . GLU A 1 37 ? 8.176 7.191 -13.357 1.00 0.00 37 GLU A O 15
ATOM 10419 N N . ARG A 1 38 ? 7.435 5.111 -12.922 1.00 0.00 38 ARG A N 15
ATOM 10420 C CA . ARG A 1 38 ? 8.401 4.465 -13.801 1.00 0.00 38 ARG A CA 15
ATOM 10421 C C . ARG A 1 38 ? 8.017 4.657 -15.265 1.00 0.00 38 ARG A C 15
ATOM 10422 O O . ARG A 1 38 ? 6.851 4.886 -15.586 1.00 0.00 38 ARG A O 15
ATOM 10443 N N . GLN A 1 39 ? 9.006 4.563 -16.149 1.00 0.00 39 GLN A N 15
ATOM 10444 C CA . GLN A 1 39 ? 8.771 4.728 -17.578 1.00 0.00 39 GLN A CA 15
ATOM 10445 C C . GLN A 1 39 ? 9.835 4.000 -18.392 1.00 0.00 39 GLN A C 15
ATOM 10446 O O . GLN A 1 39 ? 10.927 3.723 -17.896 1.00 0.00 39 GLN A O 15
ATOM 10460 N N . GLN A 1 40 ? 9.509 3.692 -19.644 1.00 0.00 40 GLN A N 15
ATOM 10461 C CA . GLN A 1 40 ? 10.437 2.996 -20.526 1.00 0.00 40 GLN A CA 15
ATOM 10462 C C . GLN A 1 40 ? 11.537 3.935 -21.009 1.00 0.00 40 GLN A C 15
ATOM 10463 O O . GLN A 1 40 ? 12.639 3.497 -21.341 1.00 0.00 40 GLN A O 15
ATOM 10477 N N . ARG A 1 41 ? 11.230 5.227 -21.048 1.00 0.00 41 ARG A N 15
ATOM 10478 C CA . ARG A 1 41 ? 12.193 6.228 -21.493 1.00 0.00 41 ARG A CA 15
ATOM 10479 C C . ARG A 1 41 ? 12.597 5.986 -22.944 1.00 0.00 41 ARG A C 15
ATOM 10480 O O . ARG A 1 41 ? 13.669 6.407 -23.379 1.00 0.00 41 ARG A O 15
ATOM 10501 N N . SER A 1 1 ? 4.332 -0.859 6.463 1.00 0.00 1 SER A N 16
ATOM 10502 C CA . SER A 1 1 ? 4.638 -1.009 5.046 1.00 0.00 1 SER A CA 16
ATOM 10503 C C . SER A 1 1 ? 6.117 -0.746 4.779 1.00 0.00 1 SER A C 16
ATOM 10504 O O . SER A 1 1 ? 6.777 -0.032 5.534 1.00 0.00 1 SER A O 16
ATOM 10512 N N . GLU A 1 2 ? 6.630 -1.328 3.700 1.00 0.00 2 GLU A N 16
ATOM 10513 C CA . GLU A 1 2 ? 8.031 -1.157 3.333 1.00 0.00 2 GLU A CA 16
ATOM 10514 C C . GLU A 1 2 ? 8.191 -1.071 1.818 1.00 0.00 2 GLU A C 16
ATOM 10515 O O . GLU A 1 2 ? 8.049 -2.068 1.110 1.00 0.00 2 GLU A O 16
ATOM 10527 N N . LYS A 1 3 ? 8.485 0.128 1.327 1.00 0.00 3 LYS A N 16
ATOM 10528 C CA . LYS A 1 3 ? 8.665 0.347 -0.103 1.00 0.00 3 LYS A CA 16
ATOM 10529 C C . LYS A 1 3 ? 9.476 1.613 -0.362 1.00 0.00 3 LYS A C 16
ATOM 10530 O O . LYS A 1 3 ? 9.594 2.489 0.494 1.00 0.00 3 LYS A O 16
ATOM 10549 N N . PRO A 1 4 ? 10.047 1.713 -1.571 1.00 0.00 4 PRO A N 16
ATOM 10550 C CA . PRO A 1 4 ? 10.855 2.869 -1.971 1.00 0.00 4 PRO A CA 16
ATOM 10551 C C . PRO A 1 4 ? 10.015 4.128 -2.155 1.00 0.00 4 PRO A C 16
ATOM 10552 O O . PRO A 1 4 ? 10.546 5.238 -2.201 1.00 0.00 4 PRO A O 16
ATOM 10563 N N . GLN A 1 5 ? 8.702 3.948 -2.259 1.00 0.00 5 GLN A N 16
ATOM 10564 C CA . GLN A 1 5 ? 7.789 5.071 -2.436 1.00 0.00 5 GLN A CA 16
ATOM 10565 C C . GLN A 1 5 ? 7.795 5.976 -1.208 1.00 0.00 5 GLN A C 16
ATOM 10566 O O . GLN A 1 5 ? 7.416 7.144 -1.285 1.00 0.00 5 GLN A O 16
ATOM 10580 N N . GLN A 1 6 ? 8.226 5.427 -0.077 1.00 0.00 6 GLN A N 16
ATOM 10581 C CA . GLN A 1 6 ? 8.278 6.184 1.168 1.00 0.00 6 GLN A CA 16
ATOM 10582 C C . GLN A 1 6 ? 9.093 7.462 0.994 1.00 0.00 6 GLN A C 16
ATOM 10583 O O . GLN A 1 6 ? 8.832 8.469 1.651 1.00 0.00 6 GLN A O 16
ATOM 10597 N N . GLU A 1 7 ? 10.080 7.412 0.105 1.00 0.00 7 GLU A N 16
ATOM 10598 C CA . GLU A 1 7 ? 10.932 8.566 -0.155 1.00 0.00 7 GLU A CA 16
ATOM 10599 C C . GLU A 1 7 ? 10.131 9.704 -0.781 1.00 0.00 7 GLU A C 16
ATOM 10600 O O . GLU A 1 7 ? 10.345 10.876 -0.466 1.00 0.00 7 GLU A O 16
ATOM 10612 N N . LEU A 1 8 ? 9.209 9.351 -1.669 1.00 0.00 8 LEU A N 16
ATOM 10613 C CA . LEU A 1 8 ? 8.374 10.341 -2.340 1.00 0.00 8 LEU A CA 16
ATOM 10614 C C . LEU A 1 8 ? 7.623 11.198 -1.325 1.00 0.00 8 LEU A C 16
ATOM 10615 O O . LEU A 1 8 ? 7.624 12.425 -1.414 1.00 0.00 8 LEU A O 16
ATOM 10631 N N . GLU A 1 9 ? 6.985 10.541 -0.361 1.00 0.00 9 GLU A N 16
ATOM 10632 C CA . GLU A 1 9 ? 6.233 11.243 0.672 1.00 0.00 9 GLU A CA 16
ATOM 10633 C C . GLU A 1 9 ? 7.087 12.324 1.328 1.00 0.00 9 GLU A C 16
ATOM 10634 O O . GLU A 1 9 ? 6.578 13.364 1.743 1.00 0.00 9 GLU A O 16
ATOM 10646 N N . GLU A 1 10 ? 8.389 12.068 1.417 1.00 0.00 10 GLU A N 16
ATOM 10647 C CA . GLU A 1 10 ? 9.313 13.018 2.024 1.00 0.00 10 GLU A CA 16
ATOM 10648 C C . GLU A 1 10 ? 9.571 14.199 1.092 1.00 0.00 10 GLU A C 16
ATOM 10649 O O . GLU A 1 10 ? 9.607 15.351 1.526 1.00 0.00 10 GLU A O 16
ATOM 10661 N N . CYS A 1 11 ? 9.750 13.904 -0.191 1.00 0.00 11 CYS A N 16
ATOM 10662 C CA . CYS A 1 11 ? 10.003 14.939 -1.186 1.00 0.00 11 CYS A CA 16
ATOM 10663 C C . CYS A 1 11 ? 8.817 15.894 -1.292 1.00 0.00 11 CYS A C 16
ATOM 10664 O O . CYS A 1 11 ? 8.985 17.112 -1.260 1.00 0.00 11 CYS A O 16
ATOM 10671 N N . GLN A 1 12 ? 7.620 15.330 -1.417 1.00 0.00 12 GLN A N 16
ATOM 10672 C CA . GLN A 1 12 ? 6.406 16.131 -1.527 1.00 0.00 12 GLN A CA 16
ATOM 10673 C C . GLN A 1 12 ? 6.144 16.901 -0.237 1.00 0.00 12 GLN A C 16
ATOM 10674 O O . GLN A 1 12 ? 5.817 18.087 -0.266 1.00 0.00 12 GLN A O 16
ATOM 10688 N N . ASN A 1 13 ? 6.291 16.219 0.894 1.00 0.00 13 ASN A N 16
ATOM 10689 C CA . ASN A 1 13 ? 6.068 16.839 2.195 1.00 0.00 13 ASN A CA 16
ATOM 10690 C C . ASN A 1 13 ? 6.909 18.102 2.348 1.00 0.00 13 ASN A C 16
ATOM 10691 O O . ASN A 1 13 ? 6.436 19.119 2.856 1.00 0.00 13 ASN A O 16
ATOM 10702 N N . VAL A 1 14 ? 8.159 18.031 1.902 1.00 0.00 14 VAL A N 16
ATOM 10703 C CA . VAL A 1 14 ? 9.067 19.170 1.986 1.00 0.00 14 VAL A CA 16
ATOM 10704 C C . VAL A 1 14 ? 8.627 20.293 1.054 1.00 0.00 14 VAL A C 16
ATOM 10705 O O . VAL A 1 14 ? 8.678 21.469 1.413 1.00 0.00 14 VAL A O 16
ATOM 10718 N N . CYS A 1 15 ? 8.194 19.922 -0.147 1.00 0.00 15 CYS A N 16
ATOM 10719 C CA . CYS A 1 15 ? 7.745 20.897 -1.133 1.00 0.00 15 CYS A CA 16
ATOM 10720 C C . CYS A 1 15 ? 6.617 21.758 -0.573 1.00 0.00 15 CYS A C 16
ATOM 10721 O O . CYS A 1 15 ? 6.599 22.975 -0.759 1.00 0.00 15 CYS A O 16
ATOM 10728 N N . ARG A 1 16 ? 5.677 21.118 0.115 1.00 0.00 16 ARG A N 16
ATOM 10729 C CA . ARG A 1 16 ? 4.544 21.824 0.702 1.00 0.00 16 ARG A CA 16
ATOM 10730 C C . ARG A 1 16 ? 5.008 22.777 1.799 1.00 0.00 16 ARG A C 16
ATOM 10731 O O . ARG A 1 16 ? 4.283 23.692 2.187 1.00 0.00 16 ARG A O 16
ATOM 10752 N N . MET A 1 17 ? 6.220 22.554 2.296 1.00 0.00 17 MET A N 16
ATOM 10753 C CA . MET A 1 17 ? 6.781 23.394 3.348 1.00 0.00 17 MET A CA 16
ATOM 10754 C C . MET A 1 17 ? 7.551 24.569 2.754 1.00 0.00 17 MET A C 16
ATOM 10755 O O . MET A 1 17 ? 8.157 25.358 3.479 1.00 0.00 17 MET A O 16
ATOM 10769 N N . LYS A 1 18 ? 7.524 24.679 1.430 1.00 0.00 18 LYS A N 16
ATOM 10770 C CA . LYS A 1 18 ? 8.220 25.757 0.737 1.00 0.00 18 LYS A CA 16
ATOM 10771 C C . LYS A 1 18 ? 7.460 27.073 0.877 1.00 0.00 18 LYS A C 16
ATOM 10772 O O . LYS A 1 18 ? 6.305 27.179 0.465 1.00 0.00 18 LYS A O 16
ATOM 10791 N N . ARG A 1 19 ? 8.117 28.071 1.458 1.00 0.00 19 ARG A N 16
ATOM 10792 C CA . ARG A 1 19 ? 7.502 29.379 1.652 1.00 0.00 19 ARG A CA 16
ATOM 10793 C C . ARG A 1 19 ? 7.824 30.309 0.486 1.00 0.00 19 ARG A C 16
ATOM 10794 O O . ARG A 1 19 ? 8.167 31.475 0.686 1.00 0.00 19 ARG A O 16
ATOM 10815 N N . TRP A 1 20 ? 7.712 29.786 -0.730 1.00 0.00 20 TRP A N 16
ATOM 10816 C CA . TRP A 1 20 ? 7.992 30.570 -1.927 1.00 0.00 20 TRP A CA 16
ATOM 10817 C C . TRP A 1 20 ? 6.698 31.025 -2.594 1.00 0.00 20 TRP A C 16
ATOM 10818 O O . TRP A 1 20 ? 6.433 32.222 -2.703 1.00 0.00 20 TRP A O 16
ATOM 10839 N N . SER A 1 21 ? 5.896 30.063 -3.039 1.00 0.00 21 SER A N 16
ATOM 10840 C CA . SER A 1 21 ? 4.631 30.365 -3.697 1.00 0.00 21 SER A CA 16
ATOM 10841 C C . SER A 1 21 ? 3.853 29.087 -3.993 1.00 0.00 21 SER A C 16
ATOM 10842 O O . SER A 1 21 ? 4.438 28.039 -4.271 1.00 0.00 21 SER A O 16
ATOM 10850 N N . THR A 1 22 ? 2.528 29.180 -3.932 1.00 0.00 22 THR A N 16
ATOM 10851 C CA . THR A 1 22 ? 1.669 28.032 -4.193 1.00 0.00 22 THR A CA 16
ATOM 10852 C C . THR A 1 22 ? 2.027 27.366 -5.516 1.00 0.00 22 THR A C 16
ATOM 10853 O O . THR A 1 22 ? 2.022 26.140 -5.625 1.00 0.00 22 THR A O 16
ATOM 10864 N N . GLU A 1 23 ? 2.338 28.182 -6.519 1.00 0.00 23 GLU A N 16
ATOM 10865 C CA . GLU A 1 23 ? 2.701 27.669 -7.835 1.00 0.00 23 GLU A CA 16
ATOM 10866 C C . GLU A 1 23 ? 3.947 26.792 -7.753 1.00 0.00 23 GLU A C 16
ATOM 10867 O O . GLU A 1 23 ? 4.006 25.722 -8.357 1.00 0.00 23 GLU A O 16
ATOM 10879 N N . MET A 1 24 ? 4.941 27.254 -7.001 1.00 0.00 24 MET A N 16
ATOM 10880 C CA . MET A 1 24 ? 6.186 26.513 -6.841 1.00 0.00 24 MET A CA 16
ATOM 10881 C C . MET A 1 24 ? 5.945 25.197 -6.108 1.00 0.00 24 MET A C 16
ATOM 10882 O O . MET A 1 24 ? 6.614 24.198 -6.369 1.00 0.00 24 MET A O 16
ATOM 10896 N N . VAL A 1 25 ? 4.985 25.205 -5.188 1.00 0.00 25 VAL A N 16
ATOM 10897 C CA . VAL A 1 25 ? 4.654 24.011 -4.419 1.00 0.00 25 VAL A CA 16
ATOM 10898 C C . VAL A 1 25 ? 4.101 22.912 -5.319 1.00 0.00 25 VAL A C 16
ATOM 10899 O O . VAL A 1 25 ? 4.623 21.797 -5.347 1.00 0.00 25 VAL A O 16
ATOM 10912 N N . HIS A 1 26 ? 3.042 23.234 -6.055 1.00 0.00 26 HIS A N 16
ATOM 10913 C CA . HIS A 1 26 ? 2.420 22.275 -6.960 1.00 0.00 26 HIS A CA 16
ATOM 10914 C C . HIS A 1 26 ? 3.442 21.716 -7.945 1.00 0.00 26 HIS A C 16
ATOM 10915 O O . HIS A 1 26 ? 3.517 20.505 -8.158 1.00 0.00 26 HIS A O 16
ATOM 10929 N N . ARG A 1 27 ? 4.227 22.605 -8.545 1.00 0.00 27 ARG A N 16
ATOM 10930 C CA . ARG A 1 27 ? 5.244 22.200 -9.508 1.00 0.00 27 ARG A CA 16
ATOM 10931 C C . ARG A 1 27 ? 6.262 21.264 -8.864 1.00 0.00 27 ARG A C 16
ATOM 10932 O O . ARG A 1 27 ? 6.617 20.230 -9.431 1.00 0.00 27 ARG A O 16
ATOM 10953 N N . CYS A 1 28 ? 6.729 21.634 -7.676 1.00 0.00 28 CYS A N 16
ATOM 10954 C CA . CYS A 1 28 ? 7.705 20.828 -6.953 1.00 0.00 28 CYS A CA 16
ATOM 10955 C C . CYS A 1 28 ? 7.194 19.404 -6.753 1.00 0.00 28 CYS A C 16
ATOM 10956 O O . CYS A 1 28 ? 7.860 18.438 -7.123 1.00 0.00 28 CYS A O 16
ATOM 10963 N N . GLU A 1 29 ? 6.007 19.284 -6.166 1.00 0.00 29 GLU A N 16
ATOM 10964 C CA . GLU A 1 29 ? 5.409 17.978 -5.915 1.00 0.00 29 GLU A CA 16
ATOM 10965 C C . GLU A 1 29 ? 5.389 17.135 -7.187 1.00 0.00 29 GLU A C 16
ATOM 10966 O O . GLU A 1 29 ? 5.934 16.031 -7.222 1.00 0.00 29 GLU A O 16
ATOM 10978 N N . LYS A 1 30 ? 4.758 17.663 -8.230 1.00 0.00 30 LYS A N 16
ATOM 10979 C CA . LYS A 1 30 ? 4.668 16.962 -9.506 1.00 0.00 30 LYS A CA 16
ATOM 10980 C C . LYS A 1 30 ? 6.056 16.615 -10.035 1.00 0.00 30 LYS A C 16
ATOM 10981 O O . LYS A 1 30 ? 6.230 15.630 -10.753 1.00 0.00 30 LYS A O 16
ATOM 11000 N N . LYS A 1 31 ? 7.042 17.429 -9.674 1.00 0.00 31 LYS A N 16
ATOM 11001 C CA . LYS A 1 31 ? 8.416 17.208 -10.111 1.00 0.00 31 LYS A CA 16
ATOM 11002 C C . LYS A 1 31 ? 9.012 15.980 -9.432 1.00 0.00 31 LYS A C 16
ATOM 11003 O O . LYS A 1 31 ? 9.652 15.149 -10.078 1.00 0.00 31 LYS A O 16
ATOM 11022 N N . CYS A 1 32 ? 8.797 15.869 -8.125 1.00 0.00 32 CYS A N 16
ATOM 11023 C CA . CYS A 1 32 ? 9.311 14.741 -7.358 1.00 0.00 32 CYS A CA 16
ATOM 11024 C C . CYS A 1 32 ? 8.610 13.447 -7.758 1.00 0.00 32 CYS A C 16
ATOM 11025 O O . CYS A 1 32 ? 9.174 12.360 -7.634 1.00 0.00 32 CYS A O 16
ATOM 11032 N N . GLU A 1 33 ? 7.376 13.572 -8.238 1.00 0.00 33 GLU A N 16
ATOM 11033 C CA . GLU A 1 33 ? 6.598 12.412 -8.656 1.00 0.00 33 GLU A CA 16
ATOM 11034 C C . GLU A 1 33 ? 7.086 11.886 -10.003 1.00 0.00 33 GLU A C 16
ATOM 11035 O O . GLU A 1 33 ? 7.137 10.677 -10.226 1.00 0.00 33 GLU A O 16
ATOM 11047 N N . GLU A 1 34 ? 7.443 12.804 -10.896 1.00 0.00 34 GLU A N 16
ATOM 11048 C CA . GLU A 1 34 ? 7.925 12.433 -12.221 1.00 0.00 34 GLU A CA 16
ATOM 11049 C C . GLU A 1 34 ? 9.368 11.942 -12.157 1.00 0.00 34 GLU A C 16
ATOM 11050 O O . GLU A 1 34 ? 9.766 11.048 -12.905 1.00 0.00 34 GLU A O 16
ATOM 11062 N N . LYS A 1 35 ? 10.149 12.533 -11.259 1.00 0.00 35 LYS A N 16
ATOM 11063 C CA . LYS A 1 35 ? 11.548 12.157 -11.095 1.00 0.00 35 LYS A CA 16
ATOM 11064 C C . LYS A 1 35 ? 11.671 10.827 -10.360 1.00 0.00 35 LYS A C 16
ATOM 11065 O O . LYS A 1 35 ? 12.730 10.198 -10.367 1.00 0.00 35 LYS A O 16
ATOM 11084 N N . PHE A 1 36 ? 10.582 10.403 -9.727 1.00 0.00 36 PHE A N 16
ATOM 11085 C CA . PHE A 1 36 ? 10.568 9.145 -8.988 1.00 0.00 36 PHE A CA 16
ATOM 11086 C C . PHE A 1 36 ? 10.508 7.955 -9.942 1.00 0.00 36 PHE A C 16
ATOM 11087 O O . PHE A 1 36 ? 11.341 7.052 -9.875 1.00 0.00 36 PHE A O 16
ATOM 11104 N N . GLU A 1 37 ? 9.517 7.963 -10.827 1.00 0.00 37 GLU A N 16
ATOM 11105 C CA . GLU A 1 37 ? 9.347 6.883 -11.792 1.00 0.00 37 GLU A CA 16
ATOM 11106 C C . GLU A 1 37 ? 10.292 7.060 -12.978 1.00 0.00 37 GLU A C 16
ATOM 11107 O O . GLU A 1 37 ? 10.341 8.125 -13.593 1.00 0.00 37 GLU A O 16
ATOM 11119 N N . ARG A 1 38 ? 11.040 6.008 -13.292 1.00 0.00 38 ARG A N 16
ATOM 11120 C CA . ARG A 1 38 ? 11.985 6.046 -14.401 1.00 0.00 38 ARG A CA 16
ATOM 11121 C C . ARG A 1 38 ? 11.252 6.092 -15.739 1.00 0.00 38 ARG A C 16
ATOM 11122 O O . ARG A 1 38 ? 11.678 6.779 -16.667 1.00 0.00 38 ARG A O 16
ATOM 11143 N N . GLN A 1 39 ? 10.149 5.356 -15.829 1.00 0.00 39 GLN A N 16
ATOM 11144 C CA . GLN A 1 39 ? 9.358 5.311 -17.053 1.00 0.00 39 GLN A CA 16
ATOM 11145 C C . GLN A 1 39 ? 8.418 6.509 -17.137 1.00 0.00 39 GLN A C 16
ATOM 11146 O O . GLN A 1 39 ? 8.083 7.119 -16.122 1.00 0.00 39 GLN A O 16
ATOM 11160 N N . GLN A 1 40 ? 7.998 6.841 -18.354 1.00 0.00 40 GLN A N 16
ATOM 11161 C CA . GLN A 1 40 ? 7.096 7.966 -18.569 1.00 0.00 40 GLN A CA 16
ATOM 11162 C C . GLN A 1 40 ? 5.665 7.598 -18.192 1.00 0.00 40 GLN A C 16
ATOM 11163 O O . GLN A 1 40 ? 5.351 6.427 -17.980 1.00 0.00 40 GLN A O 16
ATOM 11177 N N . ARG A 1 41 ? 4.802 8.605 -18.110 1.00 0.00 41 ARG A N 16
ATOM 11178 C CA . ARG A 1 41 ? 3.405 8.387 -17.756 1.00 0.00 41 ARG A CA 16
ATOM 11179 C C . ARG A 1 41 ? 3.285 7.791 -16.357 1.00 0.00 41 ARG A C 16
ATOM 11180 O O . ARG A 1 41 ? 2.293 7.138 -16.033 1.00 0.00 41 ARG A O 16
ATOM 11201 N N . SER A 1 1 ? 13.757 -2.844 -3.594 1.00 0.00 1 SER A N 17
ATOM 11202 C CA . SER A 1 1 ? 12.400 -2.665 -3.091 1.00 0.00 1 SER A CA 17
ATOM 11203 C C . SER A 1 1 ? 11.406 -2.537 -4.242 1.00 0.00 1 SER A C 17
ATOM 11204 O O . SER A 1 1 ? 11.798 -2.412 -5.402 1.00 0.00 1 SER A O 17
ATOM 11212 N N . GLU A 1 2 ? 10.119 -2.569 -3.911 1.00 0.00 2 GLU A N 17
ATOM 11213 C CA . GLU A 1 2 ? 9.070 -2.456 -4.917 1.00 0.00 2 GLU A CA 17
ATOM 11214 C C . GLU A 1 2 ? 8.297 -1.150 -4.754 1.00 0.00 2 GLU A C 17
ATOM 11215 O O . GLU A 1 2 ? 7.510 -0.993 -3.821 1.00 0.00 2 GLU A O 17
ATOM 11227 N N . LYS A 1 3 ? 8.529 -0.215 -5.669 1.00 0.00 3 LYS A N 17
ATOM 11228 C CA . LYS A 1 3 ? 7.856 1.078 -5.630 1.00 0.00 3 LYS A CA 17
ATOM 11229 C C . LYS A 1 3 ? 8.207 1.835 -4.353 1.00 0.00 3 LYS A C 17
ATOM 11230 O O . LYS A 1 3 ? 7.405 1.939 -3.424 1.00 0.00 3 LYS A O 17
ATOM 11249 N N . PRO A 1 4 ? 9.432 2.378 -4.304 1.00 0.00 4 PRO A N 17
ATOM 11250 C CA . PRO A 1 4 ? 9.916 3.137 -3.146 1.00 0.00 4 PRO A CA 17
ATOM 11251 C C . PRO A 1 4 ? 9.208 4.479 -2.996 1.00 0.00 4 PRO A C 17
ATOM 11252 O O . PRO A 1 4 ? 9.784 5.529 -3.277 1.00 0.00 4 PRO A O 17
ATOM 11263 N N . GLN A 1 5 ? 7.956 4.436 -2.550 1.00 0.00 5 GLN A N 17
ATOM 11264 C CA . GLN A 1 5 ? 7.171 5.650 -2.360 1.00 0.00 5 GLN A CA 17
ATOM 11265 C C . GLN A 1 5 ? 7.671 6.438 -1.154 1.00 0.00 5 GLN A C 17
ATOM 11266 O O . GLN A 1 5 ? 7.360 7.619 -1.001 1.00 0.00 5 GLN A O 17
ATOM 11280 N N . GLN A 1 6 ? 8.446 5.777 -0.301 1.00 0.00 6 GLN A N 17
ATOM 11281 C CA . GLN A 1 6 ? 8.986 6.416 0.893 1.00 0.00 6 GLN A CA 17
ATOM 11282 C C . GLN A 1 6 ? 9.758 7.681 0.531 1.00 0.00 6 GLN A C 17
ATOM 11283 O O . GLN A 1 6 ? 9.863 8.607 1.335 1.00 0.00 6 GLN A O 17
ATOM 11297 N N . GLU A 1 7 ? 10.298 7.712 -0.683 1.00 0.00 7 GLU A N 17
ATOM 11298 C CA . GLU A 1 7 ? 11.060 8.863 -1.151 1.00 0.00 7 GLU A CA 17
ATOM 11299 C C . GLU A 1 7 ? 10.134 10.026 -1.496 1.00 0.00 7 GLU A C 17
ATOM 11300 O O . GLU A 1 7 ? 10.435 11.183 -1.204 1.00 0.00 7 GLU A O 17
ATOM 11312 N N . LEU A 1 8 ? 9.005 9.709 -2.121 1.00 0.00 8 LEU A N 17
ATOM 11313 C CA . LEU A 1 8 ? 8.032 10.725 -2.506 1.00 0.00 8 LEU A CA 17
ATOM 11314 C C . LEU A 1 8 ? 7.623 11.570 -1.304 1.00 0.00 8 LEU A C 17
ATOM 11315 O O . LEU A 1 8 ? 7.602 12.798 -1.375 1.00 0.00 8 LEU A O 17
ATOM 11331 N N . GLU A 1 9 ? 7.300 10.903 -0.200 1.00 0.00 9 GLU A N 17
ATOM 11332 C CA . GLU A 1 9 ? 6.894 11.594 1.018 1.00 0.00 9 GLU A CA 17
ATOM 11333 C C . GLU A 1 9 ? 7.913 12.662 1.404 1.00 0.00 9 GLU A C 17
ATOM 11334 O O . GLU A 1 9 ? 7.555 13.710 1.941 1.00 0.00 9 GLU A O 17
ATOM 11346 N N . GLU A 1 10 ? 9.184 12.387 1.125 1.00 0.00 10 GLU A N 17
ATOM 11347 C CA . GLU A 1 10 ? 10.255 13.324 1.445 1.00 0.00 10 GLU A CA 17
ATOM 11348 C C . GLU A 1 10 ? 10.238 14.516 0.492 1.00 0.00 10 GLU A C 17
ATOM 11349 O O . GLU A 1 10 ? 10.354 15.666 0.916 1.00 0.00 10 GLU A O 17
ATOM 11361 N N . CYS A 1 11 ? 10.092 14.232 -0.798 1.00 0.00 11 CYS A N 17
ATOM 11362 C CA . CYS A 1 11 ? 10.059 15.279 -1.812 1.00 0.00 11 CYS A CA 17
ATOM 11363 C C . CYS A 1 11 ? 8.898 16.238 -1.566 1.00 0.00 11 CYS A C 17
ATOM 11364 O O . CYS A 1 11 ? 9.069 17.456 -1.606 1.00 0.00 11 CYS A O 17
ATOM 11371 N N . GLN A 1 12 ? 7.720 15.679 -1.310 1.00 0.00 12 GLN A N 17
ATOM 11372 C CA . GLN A 1 12 ? 6.532 16.485 -1.057 1.00 0.00 12 GLN A CA 17
ATOM 11373 C C . GLN A 1 12 ? 6.704 17.327 0.203 1.00 0.00 12 GLN A C 17
ATOM 11374 O O . GLN A 1 12 ? 6.426 18.526 0.203 1.00 0.00 12 GLN A O 17
ATOM 11388 N N . ASN A 1 13 ? 7.163 16.691 1.276 1.00 0.00 13 ASN A N 17
ATOM 11389 C CA . ASN A 1 13 ? 7.370 17.382 2.544 1.00 0.00 13 ASN A CA 17
ATOM 11390 C C . ASN A 1 13 ? 8.265 18.603 2.358 1.00 0.00 13 ASN A C 17
ATOM 11391 O O . ASN A 1 13 ? 8.062 19.638 2.994 1.00 0.00 13 ASN A O 17
ATOM 11402 N N . VAL A 1 14 ? 9.257 18.475 1.483 1.00 0.00 14 VAL A N 17
ATOM 11403 C CA . VAL A 1 14 ? 10.183 19.569 1.211 1.00 0.00 14 VAL A CA 17
ATOM 11404 C C . VAL A 1 14 ? 9.487 20.707 0.473 1.00 0.00 14 VAL A C 17
ATOM 11405 O O . VAL A 1 14 ? 9.690 21.880 0.786 1.00 0.00 14 VAL A O 17
ATOM 11418 N N . CYS A 1 15 ? 8.665 20.352 -0.510 1.00 0.00 15 CYS A N 17
ATOM 11419 C CA . CYS A 1 15 ? 7.939 21.343 -1.295 1.00 0.00 15 CYS A CA 17
ATOM 11420 C C . CYS A 1 15 ? 7.058 22.208 -0.398 1.00 0.00 15 CYS A C 17
ATOM 11421 O O . CYS A 1 15 ? 7.009 23.429 -0.549 1.00 0.00 15 CYS A O 17
ATOM 11428 N N . ARG A 1 16 ? 6.362 21.566 0.535 1.00 0.00 16 ARG A N 17
ATOM 11429 C CA . ARG A 1 16 ? 5.482 22.276 1.455 1.00 0.00 16 ARG A CA 17
ATOM 11430 C C . ARG A 1 16 ? 6.281 23.207 2.363 1.00 0.00 16 ARG A C 17
ATOM 11431 O O . ARG A 1 16 ? 5.733 24.142 2.945 1.00 0.00 16 ARG A O 17
ATOM 11452 N N . MET A 1 17 ? 7.578 22.943 2.477 1.00 0.00 17 MET A N 17
ATOM 11453 C CA . MET A 1 17 ? 8.452 23.759 3.313 1.00 0.00 17 MET A CA 17
ATOM 11454 C C . MET A 1 17 ? 8.966 24.970 2.542 1.00 0.00 17 MET A C 17
ATOM 11455 O O . MET A 1 17 ? 9.671 25.817 3.092 1.00 0.00 17 MET A O 17
ATOM 11469 N N . LYS A 1 18 ? 8.609 25.048 1.264 1.00 0.00 18 LYS A N 17
ATOM 11470 C CA . LYS A 1 18 ? 9.033 26.156 0.417 1.00 0.00 18 LYS A CA 17
ATOM 11471 C C . LYS A 1 18 ? 8.251 27.423 0.746 1.00 0.00 18 LYS A C 17
ATOM 11472 O O . LYS A 1 18 ? 7.036 27.482 0.553 1.00 0.00 18 LYS A O 17
ATOM 11491 N N . ARG A 1 19 ? 8.954 28.436 1.242 1.00 0.00 19 ARG A N 17
ATOM 11492 C CA . ARG A 1 19 ? 8.325 29.702 1.598 1.00 0.00 19 ARG A CA 17
ATOM 11493 C C . ARG A 1 19 ? 8.294 30.649 0.403 1.00 0.00 19 ARG A C 17
ATOM 11494 O O . ARG A 1 19 ? 8.693 31.809 0.507 1.00 0.00 19 ARG A O 17
ATOM 11515 N N . TRP A 1 20 ? 7.819 30.147 -0.731 1.00 0.00 20 TRP A N 17
ATOM 11516 C CA . TRP A 1 20 ? 7.736 30.949 -1.947 1.00 0.00 20 TRP A CA 17
ATOM 11517 C C . TRP A 1 20 ? 6.296 31.364 -2.228 1.00 0.00 20 TRP A C 17
ATOM 11518 O O . TRP A 1 20 ? 5.965 32.549 -2.197 1.00 0.00 20 TRP A O 17
ATOM 11539 N N . SER A 1 21 ? 5.444 30.382 -2.503 1.00 0.00 21 SER A N 17
ATOM 11540 C CA . SER A 1 21 ? 4.040 30.646 -2.791 1.00 0.00 21 SER A CA 17
ATOM 11541 C C . SER A 1 21 ? 3.270 29.343 -2.983 1.00 0.00 21 SER A C 17
ATOM 11542 O O . SER A 1 21 ? 3.845 28.313 -3.336 1.00 0.00 21 SER A O 17
ATOM 11550 N N . THR A 1 22 ? 1.962 29.396 -2.748 1.00 0.00 22 THR A N 17
ATOM 11551 C CA . THR A 1 22 ? 1.112 28.221 -2.893 1.00 0.00 22 THR A CA 17
ATOM 11552 C C . THR A 1 22 ? 1.312 27.563 -4.253 1.00 0.00 22 THR A C 17
ATOM 11553 O O . THR A 1 22 ? 1.376 26.338 -4.356 1.00 0.00 22 THR A O 17
ATOM 11564 N N . GLU A 1 23 ? 1.412 28.383 -5.294 1.00 0.00 23 GLU A N 17
ATOM 11565 C CA . GLU A 1 23 ? 1.607 27.878 -6.648 1.00 0.00 23 GLU A CA 17
ATOM 11566 C C . GLU A 1 23 ? 2.891 27.060 -6.744 1.00 0.00 23 GLU A C 17
ATOM 11567 O O . GLU A 1 23 ? 2.908 25.979 -7.332 1.00 0.00 23 GLU A O 17
ATOM 11579 N N . MET A 1 24 ? 3.965 27.583 -6.161 1.00 0.00 24 MET A N 17
ATOM 11580 C CA . MET A 1 24 ? 5.254 26.902 -6.182 1.00 0.00 24 MET A CA 17
ATOM 11581 C C . MET A 1 24 ? 5.190 25.593 -5.401 1.00 0.00 24 MET A C 17
ATOM 11582 O O . MET A 1 24 ? 5.766 24.585 -5.810 1.00 0.00 24 MET A O 17
ATOM 11596 N N . VAL A 1 25 ? 4.485 25.616 -4.274 1.00 0.00 25 VAL A N 17
ATOM 11597 C CA . VAL A 1 25 ? 4.343 24.430 -3.437 1.00 0.00 25 VAL A CA 17
ATOM 11598 C C . VAL A 1 25 ? 3.559 23.339 -4.157 1.00 0.00 25 VAL A C 17
ATOM 11599 O O . VAL A 1 25 ? 3.992 22.188 -4.223 1.00 0.00 25 VAL A O 17
ATOM 11612 N N . HIS A 1 26 ? 2.402 23.708 -4.698 1.00 0.00 26 HIS A N 17
ATOM 11613 C CA . HIS A 1 26 ? 1.558 22.761 -5.417 1.00 0.00 26 HIS A CA 17
ATOM 11614 C C . HIS A 1 26 ? 2.279 22.215 -6.646 1.00 0.00 26 HIS A C 17
ATOM 11615 O O . HIS A 1 26 ? 2.334 21.004 -6.858 1.00 0.00 26 HIS A O 17
ATOM 11629 N N . ARG A 1 27 ? 2.829 23.117 -7.453 1.00 0.00 27 ARG A N 17
ATOM 11630 C CA . ARG A 1 27 ? 3.545 22.726 -8.661 1.00 0.00 27 ARG A CA 17
ATOM 11631 C C . ARG A 1 27 ? 4.687 21.769 -8.330 1.00 0.00 27 ARG A C 17
ATOM 11632 O O . ARG A 1 27 ? 4.902 20.777 -9.027 1.00 0.00 27 ARG A O 17
ATOM 11653 N N . CYS A 1 28 ? 5.418 22.075 -7.264 1.00 0.00 28 CYS A N 17
ATOM 11654 C CA . CYS A 1 28 ? 6.537 21.243 -6.839 1.00 0.00 28 CYS A CA 17
ATOM 11655 C C . CYS A 1 28 ? 6.064 19.840 -6.471 1.00 0.00 28 CYS A C 17
ATOM 11656 O O . CYS A 1 28 ? 6.626 18.846 -6.928 1.00 0.00 28 CYS A O 17
ATOM 11663 N N . GLU A 1 29 ? 5.026 19.770 -5.643 1.00 0.00 29 GLU A N 17
ATOM 11664 C CA . GLU A 1 29 ? 4.479 18.488 -5.213 1.00 0.00 29 GLU A CA 17
ATOM 11665 C C . GLU A 1 29 ? 4.147 17.607 -6.414 1.00 0.00 29 GLU A C 17
ATOM 11666 O O . GLU A 1 29 ? 4.635 16.483 -6.528 1.00 0.00 29 GLU A O 17
ATOM 11678 N N . LYS A 1 30 ? 3.312 18.126 -7.308 1.00 0.00 30 LYS A N 17
ATOM 11679 C CA . LYS A 1 30 ? 2.914 17.390 -8.501 1.00 0.00 30 LYS A CA 17
ATOM 11680 C C . LYS A 1 30 ? 4.136 16.938 -9.295 1.00 0.00 30 LYS A C 17
ATOM 11681 O O . LYS A 1 30 ? 4.160 15.837 -9.845 1.00 0.00 30 LYS A O 17
ATOM 11700 N N . LYS A 1 31 ? 5.151 17.795 -9.348 1.00 0.00 31 LYS A N 17
ATOM 11701 C CA . LYS A 1 31 ? 6.377 17.485 -10.073 1.00 0.00 31 LYS A CA 17
ATOM 11702 C C . LYS A 1 31 ? 7.084 16.282 -9.456 1.00 0.00 31 LYS A C 17
ATOM 11703 O O . LYS A 1 31 ? 7.529 15.379 -10.165 1.00 0.00 31 LYS A O 17
ATOM 11722 N N . CYS A 1 32 ? 7.182 16.274 -8.131 1.00 0.00 32 CYS A N 17
ATOM 11723 C CA . CYS A 1 32 ? 7.832 15.181 -7.418 1.00 0.00 32 CYS A CA 17
ATOM 11724 C C . CYS A 1 32 ? 7.106 13.862 -7.665 1.00 0.00 32 CYS A C 17
ATOM 11725 O O . CYS A 1 32 ? 7.732 12.807 -7.763 1.00 0.00 32 CYS A O 17
ATOM 11732 N N . GLU A 1 33 ? 5.782 13.932 -7.766 1.00 0.00 33 GLU A N 17
ATOM 11733 C CA . GLU A 1 33 ? 4.971 12.743 -8.002 1.00 0.00 33 GLU A CA 17
ATOM 11734 C C . GLU A 1 33 ? 5.078 12.291 -9.456 1.00 0.00 33 GLU A C 17
ATOM 11735 O O . GLU A 1 33 ? 5.246 11.105 -9.736 1.00 0.00 33 GLU A O 17
ATOM 11747 N N . GLU A 1 34 ? 4.978 13.247 -10.375 1.00 0.00 34 GLU A N 17
ATOM 11748 C CA . GLU A 1 34 ? 5.061 12.947 -11.799 1.00 0.00 34 GLU A CA 17
ATOM 11749 C C . GLU A 1 34 ? 6.410 12.325 -12.147 1.00 0.00 34 GLU A C 17
ATOM 11750 O O . GLU A 1 34 ? 6.477 11.286 -12.805 1.00 0.00 34 GLU A O 17
ATOM 11762 N N . LYS A 1 35 ? 7.484 12.968 -11.700 1.00 0.00 35 LYS A N 17
ATOM 11763 C CA . LYS A 1 35 ? 8.832 12.479 -11.961 1.00 0.00 35 LYS A CA 17
ATOM 11764 C C . LYS A 1 35 ? 9.071 11.142 -11.268 1.00 0.00 35 LYS A C 17
ATOM 11765 O O . LYS A 1 35 ? 10.028 10.433 -11.577 1.00 0.00 35 LYS A O 17
ATOM 11784 N N . PHE A 1 36 ? 8.193 10.802 -10.330 1.00 0.00 36 PHE A N 17
ATOM 11785 C CA . PHE A 1 36 ? 8.307 9.549 -9.594 1.00 0.00 36 PHE A CA 17
ATOM 11786 C C . PHE A 1 36 ? 7.884 8.368 -10.462 1.00 0.00 36 PHE A C 17
ATOM 11787 O O . PHE A 1 36 ? 8.341 7.243 -10.263 1.00 0.00 36 PHE A O 17
ATOM 11804 N N . GLU A 1 37 ? 7.007 8.633 -11.426 1.00 0.00 37 GLU A N 17
ATOM 11805 C CA . GLU A 1 37 ? 6.520 7.592 -12.323 1.00 0.00 37 GLU A CA 17
ATOM 11806 C C . GLU A 1 37 ? 7.680 6.901 -13.034 1.00 0.00 37 GLU A C 17
ATOM 11807 O O . GLU A 1 37 ? 8.808 7.394 -13.028 1.00 0.00 37 GLU A O 17
ATOM 11819 N N . ARG A 1 38 ? 7.394 5.756 -13.645 1.00 0.00 38 ARG A N 17
ATOM 11820 C CA . ARG A 1 38 ? 8.413 4.995 -14.358 1.00 0.00 38 ARG A CA 17
ATOM 11821 C C . ARG A 1 38 ? 9.662 4.820 -13.499 1.00 0.00 38 ARG A C 17
ATOM 11822 O O . ARG A 1 38 ? 10.784 4.879 -14.000 1.00 0.00 38 ARG A O 17
ATOM 11843 N N . GLN A 1 39 ? 9.457 4.606 -12.203 1.00 0.00 39 GLN A N 17
ATOM 11844 C CA . GLN A 1 39 ? 10.566 4.424 -11.275 1.00 0.00 39 GLN A CA 17
ATOM 11845 C C . GLN A 1 39 ? 11.208 3.053 -11.455 1.00 0.00 39 GLN A C 17
ATOM 11846 O O . GLN A 1 39 ? 12.394 2.949 -11.768 1.00 0.00 39 GLN A O 17
ATOM 11860 N N . GLN A 1 40 ? 10.417 2.004 -11.254 1.00 0.00 40 GLN A N 17
ATOM 11861 C CA . GLN A 1 40 ? 10.909 0.638 -11.394 1.00 0.00 40 GLN A CA 17
ATOM 11862 C C . GLN A 1 40 ? 11.079 0.269 -12.864 1.00 0.00 40 GLN A C 17
ATOM 11863 O O . GLN A 1 40 ? 10.667 1.014 -13.753 1.00 0.00 40 GLN A O 17
ATOM 11877 N N . ARG A 1 41 ? 11.690 -0.885 -13.113 1.00 0.00 41 ARG A N 17
ATOM 11878 C CA . ARG A 1 41 ? 11.917 -1.352 -14.475 1.00 0.00 41 ARG A CA 17
ATOM 11879 C C . ARG A 1 41 ? 10.639 -1.937 -15.069 1.00 0.00 41 ARG A C 17
ATOM 11880 O O . ARG A 1 41 ? 10.492 -2.023 -16.288 1.00 0.00 41 ARG A O 17
ATOM 11901 N N . SER A 1 1 ? 11.463 -1.867 -2.383 1.00 0.00 1 SER A N 18
ATOM 11902 C CA . SER A 1 1 ? 10.709 -3.112 -2.465 1.00 0.00 1 SER A CA 18
ATOM 11903 C C . SER A 1 1 ? 9.502 -3.079 -1.532 1.00 0.00 1 SER A C 18
ATOM 11904 O O . SER A 1 1 ? 8.357 -3.081 -1.981 1.00 0.00 1 SER A O 18
ATOM 11912 N N . GLU A 1 2 ? 9.770 -3.049 -0.230 1.00 0.00 2 GLU A N 18
ATOM 11913 C CA . GLU A 1 2 ? 8.707 -3.016 0.767 1.00 0.00 2 GLU A CA 18
ATOM 11914 C C . GLU A 1 2 ? 7.854 -1.760 0.612 1.00 0.00 2 GLU A C 18
ATOM 11915 O O . GLU A 1 2 ? 6.625 -1.828 0.599 1.00 0.00 2 GLU A O 18
ATOM 11927 N N . LYS A 1 3 ? 8.515 -0.614 0.494 1.00 0.00 3 LYS A N 18
ATOM 11928 C CA . LYS A 1 3 ? 7.820 0.658 0.338 1.00 0.00 3 LYS A CA 18
ATOM 11929 C C . LYS A 1 3 ? 8.707 1.681 -0.364 1.00 0.00 3 LYS A C 18
ATOM 11930 O O . LYS A 1 3 ? 9.238 2.606 0.252 1.00 0.00 3 LYS A O 18
ATOM 11949 N N . PRO A 1 4 ? 8.873 1.514 -1.685 1.00 0.00 4 PRO A N 18
ATOM 11950 C CA . PRO A 1 4 ? 9.695 2.414 -2.499 1.00 0.00 4 PRO A CA 18
ATOM 11951 C C . PRO A 1 4 ? 9.065 3.794 -2.654 1.00 0.00 4 PRO A C 18
ATOM 11952 O O . PRO A 1 4 ? 9.692 4.718 -3.171 1.00 0.00 4 PRO A O 18
ATOM 11963 N N . GLN A 1 5 ? 7.822 3.926 -2.201 1.00 0.00 5 GLN A N 18
ATOM 11964 C CA . GLN A 1 5 ? 7.109 5.195 -2.287 1.00 0.00 5 GLN A CA 18
ATOM 11965 C C . GLN A 1 5 ? 7.246 5.986 -0.991 1.00 0.00 5 GLN A C 18
ATOM 11966 O O . GLN A 1 5 ? 6.406 6.829 -0.676 1.00 0.00 5 GLN A O 18
ATOM 11980 N N . GLN A 1 6 ? 8.310 5.708 -0.243 1.00 0.00 6 GLN A N 18
ATOM 11981 C CA . GLN A 1 6 ? 8.555 6.393 1.020 1.00 0.00 6 GLN A CA 18
ATOM 11982 C C . GLN A 1 6 ? 9.279 7.716 0.791 1.00 0.00 6 GLN A C 18
ATOM 11983 O O . GLN A 1 6 ? 9.067 8.684 1.520 1.00 0.00 6 GLN A O 18
ATOM 11997 N N . GLU A 1 7 ? 10.134 7.748 -0.226 1.00 0.00 7 GLU A N 18
ATOM 11998 C CA . GLU A 1 7 ? 10.889 8.953 -0.550 1.00 0.00 7 GLU A CA 18
ATOM 11999 C C . GLU A 1 7 ? 9.972 10.034 -1.114 1.00 0.00 7 GLU A C 18
ATOM 12000 O O . GLU A 1 7 ? 10.281 11.225 -1.043 1.00 0.00 7 GLU A O 18
ATOM 12012 N N . LEU A 1 8 ? 8.844 9.612 -1.674 1.00 0.00 8 LEU A N 18
ATOM 12013 C CA . LEU A 1 8 ? 7.880 10.544 -2.249 1.00 0.00 8 LEU A CA 18
ATOM 12014 C C . LEU A 1 8 ? 7.186 11.352 -1.158 1.00 0.00 8 LEU A C 18
ATOM 12015 O O . LEU A 1 8 ? 6.962 12.552 -1.310 1.00 0.00 8 LEU A O 18
ATOM 12031 N N . GLU A 1 9 ? 6.851 10.686 -0.058 1.00 0.00 9 GLU A N 18
ATOM 12032 C CA . GLU A 1 9 ? 6.184 11.344 1.060 1.00 0.00 9 GLU A CA 18
ATOM 12033 C C . GLU A 1 9 ? 6.996 12.539 1.550 1.00 0.00 9 GLU A C 18
ATOM 12034 O O . GLU A 1 9 ? 6.519 13.673 1.537 1.00 0.00 9 GLU A O 18
ATOM 12046 N N . GLU A 1 10 ? 8.226 12.275 1.982 1.00 0.00 10 GLU A N 18
ATOM 12047 C CA . GLU A 1 10 ? 9.103 13.329 2.478 1.00 0.00 10 GLU A CA 18
ATOM 12048 C C . GLU A 1 10 ? 9.301 14.414 1.424 1.00 0.00 10 GLU A C 18
ATOM 12049 O O . GLU A 1 10 ? 9.254 15.607 1.727 1.00 0.00 10 GLU A O 18
ATOM 12061 N N . CYS A 1 11 ? 9.523 13.992 0.184 1.00 0.00 11 CYS A N 18
ATOM 12062 C CA . CYS A 1 11 ? 9.727 14.926 -0.917 1.00 0.00 11 CYS A CA 18
ATOM 12063 C C . CYS A 1 11 ? 8.561 15.903 -1.025 1.00 0.00 11 CYS A C 18
ATOM 12064 O O . CYS A 1 11 ? 8.757 17.118 -1.055 1.00 0.00 11 CYS A O 18
ATOM 12071 N N . GLN A 1 12 ? 7.347 15.364 -1.082 1.00 0.00 12 GLN A N 18
ATOM 12072 C CA . GLN A 1 12 ? 6.149 16.189 -1.186 1.00 0.00 12 GLN A CA 18
ATOM 12073 C C . GLN A 1 12 ? 5.958 17.032 0.071 1.00 0.00 12 GLN A C 18
ATOM 12074 O O . GLN A 1 12 ? 5.753 18.242 -0.008 1.00 0.00 12 GLN A O 18
ATOM 12088 N N . ASN A 1 13 ? 6.027 16.383 1.228 1.00 0.00 13 ASN A N 18
ATOM 12089 C CA . ASN A 1 13 ? 5.859 17.073 2.502 1.00 0.00 13 ASN A CA 18
ATOM 12090 C C . ASN A 1 13 ? 6.744 18.313 2.570 1.00 0.00 13 ASN A C 18
ATOM 12091 O O . ASN A 1 13 ? 6.354 19.338 3.129 1.00 0.00 13 ASN A O 18
ATOM 12102 N N . VAL A 1 14 ? 7.939 18.213 1.996 1.00 0.00 14 VAL A N 18
ATOM 12103 C CA . VAL A 1 14 ? 8.880 19.327 1.988 1.00 0.00 14 VAL A CA 18
ATOM 12104 C C . VAL A 1 14 ? 8.430 20.419 1.023 1.00 0.00 14 VAL A C 18
ATOM 12105 O O . VAL A 1 14 ? 8.495 21.607 1.339 1.00 0.00 14 VAL A O 18
ATOM 12118 N N . CYS A 1 15 ? 7.975 20.008 -0.156 1.00 0.00 15 CYS A N 18
ATOM 12119 C CA . CYS A 1 15 ? 7.515 20.950 -1.169 1.00 0.00 15 CYS A CA 18
ATOM 12120 C C . CYS A 1 15 ? 6.394 21.831 -0.624 1.00 0.00 15 CYS A C 18
ATOM 12121 O O . CYS A 1 15 ? 6.351 23.032 -0.888 1.00 0.00 15 CYS A O 18
ATOM 12128 N N . ARG A 1 16 ? 5.490 21.224 0.138 1.00 0.00 16 ARG A N 18
ATOM 12129 C CA . ARG A 1 16 ? 4.369 21.952 0.720 1.00 0.00 16 ARG A CA 18
ATOM 12130 C C . ARG A 1 16 ? 4.840 22.869 1.844 1.00 0.00 16 ARG A C 18
ATOM 12131 O O . ARG A 1 16 ? 4.126 23.783 2.254 1.00 0.00 16 ARG A O 18
ATOM 12152 N N . MET A 1 17 ? 6.048 22.617 2.339 1.00 0.00 17 MET A N 18
ATOM 12153 C CA . MET A 1 17 ? 6.615 23.421 3.416 1.00 0.00 17 MET A CA 18
ATOM 12154 C C . MET A 1 17 ? 7.490 24.538 2.857 1.00 0.00 17 MET A C 18
ATOM 12155 O O . MET A 1 17 ? 8.181 25.232 3.603 1.00 0.00 17 MET A O 18
ATOM 12169 N N . LYS A 1 18 ? 7.457 24.707 1.539 1.00 0.00 18 LYS A N 18
ATOM 12170 C CA . LYS A 1 18 ? 8.246 25.740 0.879 1.00 0.00 18 LYS A CA 18
ATOM 12171 C C . LYS A 1 18 ? 7.632 27.119 1.100 1.00 0.00 18 LYS A C 18
ATOM 12172 O O . LYS A 1 18 ? 6.472 27.353 0.763 1.00 0.00 18 LYS A O 18
ATOM 12191 N N . ARG A 1 19 ? 8.419 28.028 1.667 1.00 0.00 19 ARG A N 18
ATOM 12192 C CA . ARG A 1 19 ? 7.951 29.383 1.934 1.00 0.00 19 ARG A CA 18
ATOM 12193 C C . ARG A 1 19 ? 8.281 30.311 0.768 1.00 0.00 19 ARG A C 18
ATOM 12194 O O . ARG A 1 19 ? 8.740 31.435 0.968 1.00 0.00 19 ARG A O 18
ATOM 12215 N N . TRP A 1 20 ? 8.043 29.832 -0.447 1.00 0.00 20 TRP A N 18
ATOM 12216 C CA . TRP A 1 20 ? 8.314 30.619 -1.645 1.00 0.00 20 TRP A CA 18
ATOM 12217 C C . TRP A 1 20 ? 7.020 31.145 -2.256 1.00 0.00 20 TRP A C 18
ATOM 12218 O O . TRP A 1 20 ? 6.791 32.354 -2.300 1.00 0.00 20 TRP A O 18
ATOM 12239 N N . SER A 1 21 ? 6.177 30.231 -2.724 1.00 0.00 21 SER A N 18
ATOM 12240 C CA . SER A 1 21 ? 4.906 30.604 -3.334 1.00 0.00 21 SER A CA 18
ATOM 12241 C C . SER A 1 21 ? 4.102 29.365 -3.716 1.00 0.00 21 SER A C 18
ATOM 12242 O O . SER A 1 21 ? 4.666 28.310 -4.010 1.00 0.00 21 SER A O 18
ATOM 12250 N N . THR A 1 22 ? 2.780 29.500 -3.710 1.00 0.00 22 THR A N 18
ATOM 12251 C CA . THR A 1 22 ? 1.896 28.394 -4.055 1.00 0.00 22 THR A CA 18
ATOM 12252 C C . THR A 1 22 ? 2.293 27.768 -5.387 1.00 0.00 22 THR A C 18
ATOM 12253 O O . THR A 1 22 ? 2.247 26.550 -5.549 1.00 0.00 22 THR A O 18
ATOM 12264 N N . GLU A 1 23 ? 2.684 28.611 -6.338 1.00 0.00 23 GLU A N 18
ATOM 12265 C CA . GLU A 1 23 ? 3.090 28.139 -7.657 1.00 0.00 23 GLU A CA 18
ATOM 12266 C C . GLU A 1 23 ? 4.285 27.196 -7.553 1.00 0.00 23 GLU A C 18
ATOM 12267 O O . GLU A 1 23 ? 4.325 26.153 -8.205 1.00 0.00 23 GLU A O 18
ATOM 12279 N N . MET A 1 24 ? 5.258 27.572 -6.728 1.00 0.00 24 MET A N 18
ATOM 12280 C CA . MET A 1 24 ? 6.455 26.761 -6.539 1.00 0.00 24 MET A CA 18
ATOM 12281 C C . MET A 1 24 ? 6.110 25.427 -5.884 1.00 0.00 24 MET A C 18
ATOM 12282 O O . MET A 1 24 ? 6.700 24.395 -6.206 1.00 0.00 24 MET A O 18
ATOM 12296 N N . VAL A 1 25 ? 5.152 25.455 -4.964 1.00 0.00 25 VAL A N 18
ATOM 12297 C CA . VAL A 1 25 ? 4.727 24.248 -4.265 1.00 0.00 25 VAL A CA 18
ATOM 12298 C C . VAL A 1 25 ? 4.120 23.238 -5.233 1.00 0.00 25 VAL A C 18
ATOM 12299 O O . VAL A 1 25 ? 4.467 22.056 -5.212 1.00 0.00 25 VAL A O 18
ATOM 12312 N N . HIS A 1 26 ? 3.212 23.710 -6.080 1.00 0.00 26 HIS A N 18
ATOM 12313 C CA . HIS A 1 26 ? 2.558 22.848 -7.059 1.00 0.00 26 HIS A CA 18
ATOM 12314 C C . HIS A 1 26 ? 3.582 22.217 -7.997 1.00 0.00 26 HIS A C 18
ATOM 12315 O O . HIS A 1 26 ? 3.553 21.011 -8.242 1.00 0.00 26 HIS A O 18
ATOM 12329 N N . ARG A 1 27 ? 4.486 23.040 -8.519 1.00 0.00 27 ARG A N 18
ATOM 12330 C CA . ARG A 1 27 ? 5.518 22.562 -9.431 1.00 0.00 27 ARG A CA 18
ATOM 12331 C C . ARG A 1 27 ? 6.463 21.596 -8.724 1.00 0.00 27 ARG A C 18
ATOM 12332 O O . ARG A 1 27 ? 6.844 20.564 -9.279 1.00 0.00 27 ARG A O 18
ATOM 12353 N N . CYS A 1 28 ? 6.840 21.936 -7.496 1.00 0.00 28 CYS A N 18
ATOM 12354 C CA . CYS A 1 28 ? 7.739 21.100 -6.711 1.00 0.00 28 CYS A CA 18
ATOM 12355 C C . CYS A 1 28 ? 7.151 19.705 -6.513 1.00 0.00 28 CYS A C 18
ATOM 12356 O O . CYS A 1 28 ? 7.824 18.700 -6.738 1.00 0.00 28 CYS A O 18
ATOM 12363 N N . GLU A 1 29 ? 5.891 19.655 -6.092 1.00 0.00 29 GLU A N 18
ATOM 12364 C CA . GLU A 1 29 ? 5.214 18.384 -5.861 1.00 0.00 29 GLU A CA 18
ATOM 12365 C C . GLU A 1 29 ? 5.218 17.528 -7.125 1.00 0.00 29 GLU A C 18
ATOM 12366 O O . GLU A 1 29 ? 5.661 16.379 -7.109 1.00 0.00 29 GLU A O 18
ATOM 12378 N N . LYS A 1 30 ? 4.722 18.096 -8.218 1.00 0.00 30 LYS A N 18
ATOM 12379 C CA . LYS A 1 30 ? 4.669 17.389 -9.492 1.00 0.00 30 LYS A CA 18
ATOM 12380 C C . LYS A 1 30 ? 6.049 16.870 -9.884 1.00 0.00 30 LYS A C 18
ATOM 12381 O O . LYS A 1 30 ? 6.172 15.829 -10.530 1.00 0.00 30 LYS A O 18
ATOM 12400 N N . LYS A 1 31 ? 7.085 17.601 -9.489 1.00 0.00 31 LYS A N 18
ATOM 12401 C CA . LYS A 1 31 ? 8.457 17.215 -9.797 1.00 0.00 31 LYS A CA 18
ATOM 12402 C C . LYS A 1 31 ? 8.862 15.973 -9.011 1.00 0.00 31 LYS A C 18
ATOM 12403 O O . LYS A 1 31 ? 9.381 15.010 -9.576 1.00 0.00 31 LYS A O 18
ATOM 12422 N N . CYS A 1 32 ? 8.620 16.000 -7.704 1.00 0.00 32 CYS A N 18
ATOM 12423 C CA . CYS A 1 32 ? 8.958 14.875 -6.840 1.00 0.00 32 CYS A CA 18
ATOM 12424 C C . CYS A 1 32 ? 8.289 13.593 -7.330 1.00 0.00 32 CYS A C 18
ATOM 12425 O O . CYS A 1 32 ? 8.896 12.523 -7.322 1.00 0.00 32 CYS A O 18
ATOM 12432 N N . GLU A 1 33 ? 7.035 13.712 -7.755 1.00 0.00 33 GLU A N 18
ATOM 12433 C CA . GLU A 1 33 ? 6.284 12.563 -8.247 1.00 0.00 33 GLU A CA 18
ATOM 12434 C C . GLU A 1 33 ? 6.738 12.178 -9.652 1.00 0.00 33 GLU A C 18
ATOM 12435 O O . GLU A 1 33 ? 6.960 11.003 -9.943 1.00 0.00 33 GLU A O 18
ATOM 12447 N N . GLU A 1 34 ? 6.873 13.177 -10.519 1.00 0.00 34 GLU A N 18
ATOM 12448 C CA . GLU A 1 34 ? 7.299 12.942 -11.894 1.00 0.00 34 GLU A CA 18
ATOM 12449 C C . GLU A 1 34 ? 8.655 12.243 -11.932 1.00 0.00 34 GLU A C 18
ATOM 12450 O O . GLU A 1 34 ? 8.817 11.212 -12.583 1.00 0.00 34 GLU A O 18
ATOM 12462 N N . LYS A 1 35 ? 9.628 12.814 -11.229 1.00 0.00 35 LYS A N 18
ATOM 12463 C CA . LYS A 1 35 ? 10.970 12.247 -11.180 1.00 0.00 35 LYS A CA 18
ATOM 12464 C C . LYS A 1 35 ? 10.962 10.887 -10.490 1.00 0.00 35 LYS A C 18
ATOM 12465 O O . LYS A 1 35 ? 11.926 10.127 -10.582 1.00 0.00 35 LYS A O 18
ATOM 12484 N N . PHE A 1 36 ? 9.867 10.585 -9.800 1.00 0.00 36 PHE A N 18
ATOM 12485 C CA . PHE A 1 36 ? 9.732 9.315 -9.097 1.00 0.00 36 PHE A CA 18
ATOM 12486 C C . PHE A 1 36 ? 9.477 8.174 -10.078 1.00 0.00 36 PHE A C 18
ATOM 12487 O O . PHE A 1 36 ? 10.062 7.098 -9.960 1.00 0.00 36 PHE A O 18
ATOM 12504 N N . GLU A 1 37 ? 8.597 8.419 -11.045 1.00 0.00 37 GLU A N 18
ATOM 12505 C CA . GLU A 1 37 ? 8.263 7.412 -12.044 1.00 0.00 37 GLU A CA 18
ATOM 12506 C C . GLU A 1 37 ? 9.434 7.177 -12.994 1.00 0.00 37 GLU A C 18
ATOM 12507 O O . GLU A 1 37 ? 9.765 8.035 -13.812 1.00 0.00 37 GLU A O 18
ATOM 12519 N N . ARG A 1 38 ? 10.057 6.009 -12.877 1.00 0.00 38 ARG A N 18
ATOM 12520 C CA . ARG A 1 38 ? 11.193 5.661 -13.722 1.00 0.00 38 ARG A CA 18
ATOM 12521 C C . ARG A 1 38 ? 10.758 5.489 -15.174 1.00 0.00 38 ARG A C 18
ATOM 12522 O O . ARG A 1 38 ? 11.192 6.232 -16.054 1.00 0.00 38 ARG A O 18
ATOM 12543 N N . GLN A 1 39 ? 9.899 4.504 -15.416 1.00 0.00 39 GLN A N 18
ATOM 12544 C CA . GLN A 1 39 ? 9.407 4.234 -16.762 1.00 0.00 39 GLN A CA 18
ATOM 12545 C C . GLN A 1 39 ? 8.567 5.397 -17.278 1.00 0.00 39 GLN A C 18
ATOM 12546 O O . GLN A 1 39 ? 7.425 5.584 -16.859 1.00 0.00 39 GLN A O 18
ATOM 12560 N N . GLN A 1 40 ? 9.140 6.176 -18.190 1.00 0.00 40 GLN A N 18
ATOM 12561 C CA . GLN A 1 40 ? 8.444 7.322 -18.763 1.00 0.00 40 GLN A CA 18
ATOM 12562 C C . GLN A 1 40 ? 7.441 6.875 -19.822 1.00 0.00 40 GLN A C 18
ATOM 12563 O O . GLN A 1 40 ? 7.721 5.976 -20.615 1.00 0.00 40 GLN A O 18
ATOM 12577 N N . ARG A 1 41 ? 6.274 7.510 -19.829 1.00 0.00 41 ARG A N 18
ATOM 12578 C CA . ARG A 1 41 ? 5.229 7.177 -20.790 1.00 0.00 41 ARG A CA 18
ATOM 12579 C C . ARG A 1 41 ? 5.407 7.969 -22.082 1.00 0.00 41 ARG A C 18
ATOM 12580 O O . ARG A 1 41 ? 6.192 8.915 -22.139 1.00 0.00 41 ARG A O 18
ATOM 12601 N N . SER A 1 1 ? 9.145 -3.866 -5.904 1.00 0.00 1 SER A N 19
ATOM 12602 C CA . SER A 1 1 ? 9.942 -3.375 -4.786 1.00 0.00 1 SER A CA 19
ATOM 12603 C C . SER A 1 1 ? 9.111 -3.325 -3.507 1.00 0.00 1 SER A C 19
ATOM 12604 O O . SER A 1 1 ? 7.882 -3.371 -3.551 1.00 0.00 1 SER A O 19
ATOM 12612 N N . GLU A 1 2 ? 9.792 -3.229 -2.370 1.00 0.00 2 GLU A N 19
ATOM 12613 C CA . GLU A 1 2 ? 9.117 -3.173 -1.078 1.00 0.00 2 GLU A CA 19
ATOM 12614 C C . GLU A 1 2 ? 8.331 -1.873 -0.931 1.00 0.00 2 GLU A C 19
ATOM 12615 O O . GLU A 1 2 ? 7.169 -1.879 -0.525 1.00 0.00 2 GLU A O 19
ATOM 12627 N N . LYS A 1 3 ? 8.974 -0.759 -1.264 1.00 0.00 3 LYS A N 19
ATOM 12628 C CA . LYS A 1 3 ? 8.338 0.549 -1.172 1.00 0.00 3 LYS A CA 19
ATOM 12629 C C . LYS A 1 3 ? 8.993 1.542 -2.126 1.00 0.00 3 LYS A C 19
ATOM 12630 O O . LYS A 1 3 ? 9.747 2.426 -1.719 1.00 0.00 3 LYS A O 19
ATOM 12649 N N . PRO A 1 4 ? 8.700 1.397 -3.427 1.00 0.00 4 PRO A N 19
ATOM 12650 C CA . PRO A 1 4 ? 9.250 2.273 -4.465 1.00 0.00 4 PRO A CA 19
ATOM 12651 C C . PRO A 1 4 ? 8.679 3.685 -4.394 1.00 0.00 4 PRO A C 19
ATOM 12652 O O . PRO A 1 4 ? 9.145 4.588 -5.088 1.00 0.00 4 PRO A O 19
ATOM 12663 N N . GLN A 1 5 ? 7.668 3.868 -3.551 1.00 0.00 5 GLN A N 19
ATOM 12664 C CA . GLN A 1 5 ? 7.036 5.172 -3.388 1.00 0.00 5 GLN A CA 19
ATOM 12665 C C . GLN A 1 5 ? 7.666 5.942 -2.233 1.00 0.00 5 GLN A C 19
ATOM 12666 O O . GLN A 1 5 ? 7.081 6.896 -1.720 1.00 0.00 5 GLN A O 19
ATOM 12680 N N . GLN A 1 6 ? 8.860 5.521 -1.829 1.00 0.00 6 GLN A N 19
ATOM 12681 C CA . GLN A 1 6 ? 9.567 6.171 -0.732 1.00 0.00 6 GLN A CA 19
ATOM 12682 C C . GLN A 1 6 ? 10.225 7.466 -1.200 1.00 0.00 6 GLN A C 19
ATOM 12683 O O . GLN A 1 6 ? 10.427 8.389 -0.412 1.00 0.00 6 GLN A O 19
ATOM 12697 N N . GLU A 1 7 ? 10.556 7.525 -2.486 1.00 0.00 7 GLU A N 19
ATOM 12698 C CA . GLU A 1 7 ? 11.190 8.707 -3.057 1.00 0.00 7 GLU A CA 19
ATOM 12699 C C . GLU A 1 7 ? 10.169 9.820 -3.276 1.00 0.00 7 GLU A C 19
ATOM 12700 O O . GLU A 1 7 ? 10.501 11.004 -3.211 1.00 0.00 7 GLU A O 19
ATOM 12712 N N . LEU A 1 8 ? 8.926 9.431 -3.537 1.00 0.00 8 LEU A N 19
ATOM 12713 C CA . LEU A 1 8 ? 7.855 10.395 -3.765 1.00 0.00 8 LEU A CA 19
ATOM 12714 C C . LEU A 1 8 ? 7.522 11.152 -2.483 1.00 0.00 8 LEU A C 19
ATOM 12715 O O . LEU A 1 8 ? 7.542 12.382 -2.455 1.00 0.00 8 LEU A O 19
ATOM 12731 N N . GLU A 1 9 ? 7.218 10.408 -1.424 1.00 0.00 9 GLU A N 19
ATOM 12732 C CA . GLU A 1 9 ? 6.884 11.010 -0.139 1.00 0.00 9 GLU A CA 19
ATOM 12733 C C . GLU A 1 9 ? 7.900 12.084 0.239 1.00 0.00 9 GLU A C 19
ATOM 12734 O O . GLU A 1 9 ? 7.553 13.089 0.859 1.00 0.00 9 GLU A O 19
ATOM 12746 N N . GLU A 1 10 ? 9.155 11.862 -0.137 1.00 0.00 10 GLU A N 19
ATOM 12747 C CA . GLU A 1 10 ? 10.222 12.809 0.165 1.00 0.00 10 GLU A CA 19
ATOM 12748 C C . GLU A 1 10 ? 10.109 14.053 -0.712 1.00 0.00 10 GLU A C 19
ATOM 12749 O O . GLU A 1 10 ? 10.213 15.180 -0.228 1.00 0.00 10 GLU A O 19
ATOM 12761 N N . CYS A 1 11 ? 9.897 13.840 -2.007 1.00 0.00 11 CYS A N 19
ATOM 12762 C CA . CYS A 1 11 ? 9.770 14.941 -2.953 1.00 0.00 11 CYS A CA 19
ATOM 12763 C C . CYS A 1 11 ? 8.635 15.878 -2.548 1.00 0.00 11 CYS A C 19
ATOM 12764 O O . CYS A 1 11 ? 8.800 17.097 -2.530 1.00 0.00 11 CYS A O 19
ATOM 12771 N N . GLN A 1 12 ? 7.484 15.298 -2.224 1.00 0.00 12 GLN A N 19
ATOM 12772 C CA . GLN A 1 12 ? 6.322 16.080 -1.818 1.00 0.00 12 GLN A CA 19
ATOM 12773 C C . GLN A 1 12 ? 6.615 16.871 -0.548 1.00 0.00 12 GLN A C 19
ATOM 12774 O O . GLN A 1 12 ? 6.433 18.087 -0.506 1.00 0.00 12 GLN A O 19
ATOM 12788 N N . ASN A 1 13 ? 7.069 16.172 0.487 1.00 0.00 13 ASN A N 19
ATOM 12789 C CA . ASN A 1 13 ? 7.384 16.809 1.761 1.00 0.00 13 ASN A CA 19
ATOM 12790 C C . ASN A 1 13 ? 8.288 18.020 1.554 1.00 0.00 13 ASN A C 19
ATOM 12791 O O . ASN A 1 13 ? 8.066 19.081 2.138 1.00 0.00 13 ASN A O 19
ATOM 12802 N N . VAL A 1 14 ? 9.308 17.855 0.717 1.00 0.00 14 VAL A N 19
ATOM 12803 C CA . VAL A 1 14 ? 10.244 18.936 0.430 1.00 0.00 14 VAL A CA 19
ATOM 12804 C C . VAL A 1 14 ? 9.531 20.128 -0.198 1.00 0.00 14 VAL A C 19
ATOM 12805 O O . VAL A 1 14 ? 9.816 21.280 0.131 1.00 0.00 14 VAL A O 19
ATOM 12818 N N . CYS A 1 15 ? 8.602 19.844 -1.105 1.00 0.00 15 CYS A N 19
ATOM 12819 C CA . CYS A 1 15 ? 7.848 20.892 -1.782 1.00 0.00 15 CYS A CA 19
ATOM 12820 C C . CYS A 1 15 ? 7.070 21.737 -0.777 1.00 0.00 15 CYS A C 19
ATOM 12821 O O . CYS A 1 15 ? 7.071 22.966 -0.852 1.00 0.00 15 CYS A O 19
ATOM 12828 N N . ARG A 1 16 ? 6.406 21.069 0.161 1.00 0.00 16 ARG A N 19
ATOM 12829 C CA . ARG A 1 16 ? 5.623 21.758 1.179 1.00 0.00 16 ARG A CA 19
ATOM 12830 C C . ARG A 1 16 ? 6.528 22.549 2.119 1.00 0.00 16 ARG A C 19
ATOM 12831 O O . ARG A 1 16 ? 6.077 23.463 2.808 1.00 0.00 16 ARG A O 19
ATOM 12852 N N . MET A 1 17 ? 7.808 22.189 2.142 1.00 0.00 17 MET A N 19
ATOM 12853 C CA . MET A 1 17 ? 8.776 22.865 2.997 1.00 0.00 17 MET A CA 19
ATOM 12854 C C . MET A 1 17 ? 9.416 24.042 2.267 1.00 0.00 17 MET A C 19
ATOM 12855 O O . MET A 1 17 ? 10.311 24.702 2.796 1.00 0.00 17 MET A O 19
ATOM 12869 N N . LYS A 1 18 ? 8.951 24.301 1.050 1.00 0.00 18 LYS A N 19
ATOM 12870 C CA . LYS A 1 18 ? 9.477 25.399 0.247 1.00 0.00 18 LYS A CA 19
ATOM 12871 C C . LYS A 1 18 ? 8.967 26.742 0.760 1.00 0.00 18 LYS A C 19
ATOM 12872 O O . LYS A 1 18 ? 7.867 26.831 1.306 1.00 0.00 18 LYS A O 19
ATOM 12891 N N . ARG A 1 19 ? 9.773 27.783 0.581 1.00 0.00 19 ARG A N 19
ATOM 12892 C CA . ARG A 1 19 ? 9.403 29.121 1.027 1.00 0.00 19 ARG A CA 19
ATOM 12893 C C . ARG A 1 19 ? 8.786 29.924 -0.115 1.00 0.00 19 ARG A C 19
ATOM 12894 O O . ARG A 1 19 ? 8.901 31.149 -0.158 1.00 0.00 19 ARG A O 19
ATOM 12915 N N . TRP A 1 20 ? 8.133 29.225 -1.036 1.00 0.00 20 TRP A N 19
ATOM 12916 C CA . TRP A 1 20 ? 7.498 29.873 -2.178 1.00 0.00 20 TRP A CA 19
ATOM 12917 C C . TRP A 1 20 ? 5.983 29.913 -2.009 1.00 0.00 20 TRP A C 19
ATOM 12918 O O . TRP A 1 20 ? 5.436 29.306 -1.088 1.00 0.00 20 TRP A O 19
ATOM 12939 N N . SER A 1 21 ? 5.311 30.631 -2.902 1.00 0.00 21 SER A N 19
ATOM 12940 C CA . SER A 1 21 ? 3.858 30.752 -2.850 1.00 0.00 21 SER A CA 19
ATOM 12941 C C . SER A 1 21 ? 3.194 29.388 -3.015 1.00 0.00 21 SER A C 19
ATOM 12942 O O . SER A 1 21 ? 3.814 28.434 -3.486 1.00 0.00 21 SER A O 19
ATOM 12950 N N . THR A 1 22 ? 1.927 29.303 -2.622 1.00 0.00 22 THR A N 19
ATOM 12951 C CA . THR A 1 22 ? 1.177 28.058 -2.726 1.00 0.00 22 THR A CA 19
ATOM 12952 C C . THR A 1 22 ? 1.264 27.479 -4.133 1.00 0.00 22 THR A C 19
ATOM 12953 O O . THR A 1 22 ? 1.201 26.264 -4.319 1.00 0.00 22 THR A O 19
ATOM 12964 N N . GLU A 1 23 ? 1.408 28.356 -5.121 1.00 0.00 23 GLU A N 19
ATOM 12965 C CA . GLU A 1 23 ? 1.505 27.930 -6.512 1.00 0.00 23 GLU A CA 19
ATOM 12966 C C . GLU A 1 23 ? 2.741 27.061 -6.730 1.00 0.00 23 GLU A C 19
ATOM 12967 O O . GLU A 1 23 ? 2.669 26.009 -7.366 1.00 0.00 23 GLU A O 19
ATOM 12979 N N . MET A 1 24 ? 3.874 27.509 -6.199 1.00 0.00 24 MET A N 19
ATOM 12980 C CA . MET A 1 24 ? 5.125 26.774 -6.337 1.00 0.00 24 MET A CA 19
ATOM 12981 C C . MET A 1 24 ? 5.050 25.432 -5.615 1.00 0.00 24 MET A C 19
ATOM 12982 O O . MET A 1 24 ? 5.523 24.415 -6.123 1.00 0.00 24 MET A O 19
ATOM 12996 N N . VAL A 1 25 ? 4.452 25.436 -4.428 1.00 0.00 25 VAL A N 19
ATOM 12997 C CA . VAL A 1 25 ? 4.313 24.219 -3.638 1.00 0.00 25 VAL A CA 19
ATOM 12998 C C . VAL A 1 25 ? 3.462 23.185 -4.367 1.00 0.00 25 VAL A C 19
ATOM 12999 O O . VAL A 1 25 ? 3.932 22.094 -4.690 1.00 0.00 25 VAL A O 19
ATOM 13012 N N . HIS A 1 26 ? 2.205 23.536 -4.624 1.00 0.00 26 HIS A N 19
ATOM 13013 C CA . HIS A 1 26 ? 1.288 22.639 -5.319 1.00 0.00 26 HIS A CA 19
ATOM 13014 C C . HIS A 1 26 ? 1.892 22.157 -6.634 1.00 0.00 26 HIS A C 19
ATOM 13015 O O . HIS A 1 26 ? 1.732 20.997 -7.014 1.00 0.00 26 HIS A O 19
ATOM 13029 N N . ARG A 1 27 ? 2.586 23.056 -7.326 1.00 0.00 27 ARG A N 19
ATOM 13030 C CA . ARG A 1 27 ? 3.212 22.722 -8.600 1.00 0.00 27 ARG A CA 19
ATOM 13031 C C . ARG A 1 27 ? 4.353 21.729 -8.401 1.00 0.00 27 ARG A C 19
ATOM 13032 O O . ARG A 1 27 ? 4.425 20.705 -9.082 1.00 0.00 27 ARG A O 19
ATOM 13053 N N . CYS A 1 28 ? 5.244 22.038 -7.465 1.00 0.00 28 CYS A N 19
ATOM 13054 C CA . CYS A 1 28 ? 6.381 21.173 -7.175 1.00 0.00 28 CYS A CA 19
ATOM 13055 C C . CYS A 1 28 ? 5.925 19.737 -6.934 1.00 0.00 28 CYS A C 19
ATOM 13056 O O . CYS A 1 28 ? 6.547 18.790 -7.411 1.00 0.00 28 CYS A O 19
ATOM 13063 N N . GLU A 1 29 ? 4.833 19.586 -6.190 1.00 0.00 29 GLU A N 19
ATOM 13064 C CA . GLU A 1 29 ? 4.296 18.266 -5.883 1.00 0.00 29 GLU A CA 19
ATOM 13065 C C . GLU A 1 29 ? 3.756 17.592 -7.142 1.00 0.00 29 GLU A C 19
ATOM 13066 O O . GLU A 1 29 ? 3.966 16.399 -7.361 1.00 0.00 29 GLU A O 19
ATOM 13078 N N . LYS A 1 30 ? 3.058 18.366 -7.967 1.00 0.00 30 LYS A N 19
ATOM 13079 C CA . LYS A 1 30 ? 2.489 17.848 -9.205 1.00 0.00 30 LYS A CA 19
ATOM 13080 C C . LYS A 1 30 ? 3.567 17.203 -10.071 1.00 0.00 30 LYS A C 19
ATOM 13081 O O . LYS A 1 30 ? 3.475 16.025 -10.420 1.00 0.00 30 LYS A O 19
ATOM 13100 N N . LYS A 1 31 ? 4.588 17.980 -10.413 1.00 0.00 31 LYS A N 19
ATOM 13101 C CA . LYS A 1 31 ? 5.685 17.485 -11.237 1.00 0.00 31 LYS A CA 19
ATOM 13102 C C . LYS A 1 31 ? 6.296 16.226 -10.630 1.00 0.00 31 LYS A C 19
ATOM 13103 O O . LYS A 1 31 ? 6.506 15.230 -11.323 1.00 0.00 31 LYS A O 19
ATOM 13122 N N . CYS A 1 32 ? 6.577 16.277 -9.333 1.00 0.00 32 CYS A N 19
ATOM 13123 C CA . CYS A 1 32 ? 7.162 15.140 -8.632 1.00 0.00 32 CYS A CA 19
ATOM 13124 C C . CYS A 1 32 ? 6.315 13.886 -8.828 1.00 0.00 32 CYS A C 19
ATOM 13125 O O . CYS A 1 32 ? 6.837 12.772 -8.856 1.00 0.00 32 CYS A O 19
ATOM 13132 N N . GLU A 1 33 ? 5.007 14.077 -8.963 1.00 0.00 33 GLU A N 19
ATOM 13133 C CA . GLU A 1 33 ? 4.088 12.961 -9.156 1.00 0.00 33 GLU A CA 19
ATOM 13134 C C . GLU A 1 33 ? 4.214 12.390 -10.565 1.00 0.00 33 GLU A C 19
ATOM 13135 O O . GLU A 1 33 ? 4.518 11.211 -10.743 1.00 0.00 33 GLU A O 19
ATOM 13147 N N . GLU A 1 34 ? 3.978 13.236 -11.563 1.00 0.00 34 GLU A N 19
ATOM 13148 C CA . GLU A 1 34 ? 4.063 12.815 -12.957 1.00 0.00 34 GLU A CA 19
ATOM 13149 C C . GLU A 1 34 ? 5.426 12.197 -13.256 1.00 0.00 34 GLU A C 19
ATOM 13150 O O . GLU A 1 34 ? 5.520 11.160 -13.914 1.00 0.00 34 GLU A O 19
ATOM 13162 N N . LYS A 1 35 ? 6.481 12.841 -12.768 1.00 0.00 35 LYS A N 19
ATOM 13163 C CA . LYS A 1 35 ? 7.840 12.356 -12.981 1.00 0.00 35 LYS A CA 19
ATOM 13164 C C . LYS A 1 35 ? 8.046 11.002 -12.309 1.00 0.00 35 LYS A C 19
ATOM 13165 O O . LYS A 1 35 ? 9.017 10.300 -12.590 1.00 0.00 35 LYS A O 19
ATOM 13184 N N . PHE A 1 36 ? 7.125 10.641 -11.421 1.00 0.00 36 PHE A N 19
ATOM 13185 C CA . PHE A 1 36 ? 7.205 9.370 -10.711 1.00 0.00 36 PHE A CA 19
ATOM 13186 C C . PHE A 1 36 ? 6.475 8.271 -11.479 1.00 0.00 36 PHE A C 19
ATOM 13187 O O . PHE A 1 36 ? 6.797 7.091 -11.348 1.00 0.00 36 PHE A O 19
ATOM 13204 N N . GLU A 1 37 ? 5.492 8.670 -12.279 1.00 0.00 37 GLU A N 19
ATOM 13205 C CA . GLU A 1 37 ? 4.715 7.719 -13.066 1.00 0.00 37 GLU A CA 19
ATOM 13206 C C . GLU A 1 37 ? 5.627 6.857 -13.934 1.00 0.00 37 GLU A C 19
ATOM 13207 O O . GLU A 1 37 ? 6.300 7.358 -14.834 1.00 0.00 37 GLU A O 19
ATOM 13219 N N . ARG A 1 38 ? 5.645 5.558 -13.654 1.00 0.00 38 ARG A N 19
ATOM 13220 C CA . ARG A 1 38 ? 6.476 4.626 -14.406 1.00 0.00 38 ARG A CA 19
ATOM 13221 C C . ARG A 1 38 ? 7.956 4.953 -14.230 1.00 0.00 38 ARG A C 19
ATOM 13222 O O . ARG A 1 38 ? 8.714 4.987 -15.200 1.00 0.00 38 ARG A O 19
ATOM 13243 N N . GLN A 1 39 ? 8.360 5.193 -12.987 1.00 0.00 39 GLN A N 19
ATOM 13244 C CA . GLN A 1 39 ? 9.748 5.520 -12.684 1.00 0.00 39 GLN A CA 19
ATOM 13245 C C . GLN A 1 39 ? 10.133 5.026 -11.294 1.00 0.00 39 GLN A C 19
ATOM 13246 O O . GLN A 1 39 ? 9.368 5.169 -10.341 1.00 0.00 39 GLN A O 19
ATOM 13260 N N . GLN A 1 40 ? 11.324 4.444 -11.186 1.00 0.00 40 GLN A N 19
ATOM 13261 C CA . GLN A 1 40 ? 11.809 3.929 -9.911 1.00 0.00 40 GLN A CA 19
ATOM 13262 C C . GLN A 1 40 ? 13.324 3.758 -9.934 1.00 0.00 40 GLN A C 19
ATOM 13263 O O . GLN A 1 40 ? 13.958 3.897 -10.981 1.00 0.00 40 GLN A O 19
ATOM 13277 N N . ARG A 1 41 ? 13.899 3.457 -8.775 1.00 0.00 41 ARG A N 19
ATOM 13278 C CA . ARG A 1 41 ? 15.340 3.269 -8.662 1.00 0.00 41 ARG A CA 19
ATOM 13279 C C . ARG A 1 41 ? 15.682 2.390 -7.463 1.00 0.00 41 ARG A C 19
ATOM 13280 O O . ARG A 1 41 ? 15.038 2.473 -6.416 1.00 0.00 41 ARG A O 19
ATOM 13301 N N . SER A 1 1 ? 7.096 -5.553 1.263 1.00 0.00 1 SER A N 20
ATOM 13302 C CA . SER A 1 1 ? 7.030 -4.596 0.165 1.00 0.00 1 SER A CA 20
ATOM 13303 C C . SER A 1 1 ? 8.089 -3.510 0.327 1.00 0.00 1 SER A C 20
ATOM 13304 O O . SER A 1 1 ? 8.031 -2.707 1.258 1.00 0.00 1 SER A O 20
ATOM 13312 N N . GLU A 1 2 ? 9.056 -3.493 -0.585 1.00 0.00 2 GLU A N 20
ATOM 13313 C CA . GLU A 1 2 ? 10.128 -2.506 -0.543 1.00 0.00 2 GLU A CA 20
ATOM 13314 C C . GLU A 1 2 ? 9.563 -1.088 -0.560 1.00 0.00 2 GLU A C 20
ATOM 13315 O O . GLU A 1 2 ? 10.192 -0.151 -0.068 1.00 0.00 2 GLU A O 20
ATOM 13327 N N . LYS A 1 3 ? 8.373 -0.939 -1.130 1.00 0.00 3 LYS A N 20
ATOM 13328 C CA . LYS A 1 3 ? 7.721 0.363 -1.212 1.00 0.00 3 LYS A CA 20
ATOM 13329 C C . LYS A 1 3 ? 8.588 1.359 -1.974 1.00 0.00 3 LYS A C 20
ATOM 13330 O O . LYS A 1 3 ? 9.206 2.252 -1.394 1.00 0.00 3 LYS A O 20
ATOM 13349 N N . PRO A 1 4 ? 8.635 1.207 -3.306 1.00 0.00 4 PRO A N 20
ATOM 13350 C CA . PRO A 1 4 ? 9.423 2.085 -4.176 1.00 0.00 4 PRO A CA 20
ATOM 13351 C C . PRO A 1 4 ? 8.841 3.492 -4.259 1.00 0.00 4 PRO A C 20
ATOM 13352 O O . PRO A 1 4 ? 9.485 4.410 -4.765 1.00 0.00 4 PRO A O 20
ATOM 13363 N N . GLN A 1 5 ? 7.619 3.652 -3.760 1.00 0.00 5 GLN A N 20
ATOM 13364 C CA . GLN A 1 5 ? 6.952 4.949 -3.777 1.00 0.00 5 GLN A CA 20
ATOM 13365 C C . GLN A 1 5 ? 7.160 5.686 -2.458 1.00 0.00 5 GLN A C 20
ATOM 13366 O O . GLN A 1 5 ? 6.369 6.554 -2.091 1.00 0.00 5 GLN A O 20
ATOM 13380 N N . GLN A 1 6 ? 8.228 5.332 -1.751 1.00 0.00 6 GLN A N 20
ATOM 13381 C CA . GLN A 1 6 ? 8.538 5.960 -0.472 1.00 0.00 6 GLN A CA 20
ATOM 13382 C C . GLN A 1 6 ? 9.322 7.252 -0.675 1.00 0.00 6 GLN A C 20
ATOM 13383 O O . GLN A 1 6 ? 9.213 8.186 0.119 1.00 0.00 6 GLN A O 20
ATOM 13397 N N . GLU A 1 7 ? 10.112 7.297 -1.743 1.00 0.00 7 GLU A N 20
ATOM 13398 C CA . GLU A 1 7 ? 10.914 8.476 -2.049 1.00 0.00 7 GLU A CA 20
ATOM 13399 C C . GLU A 1 7 ? 10.023 9.676 -2.355 1.00 0.00 7 GLU A C 20
ATOM 13400 O O . GLU A 1 7 ? 10.379 10.819 -2.063 1.00 0.00 7 GLU A O 20
ATOM 13412 N N . LEU A 1 8 ? 8.863 9.409 -2.945 1.00 0.00 8 LEU A N 20
ATOM 13413 C CA . LEU A 1 8 ? 7.919 10.466 -3.290 1.00 0.00 8 LEU A CA 20
ATOM 13414 C C . LEU A 1 8 ? 7.570 11.306 -2.065 1.00 0.00 8 LEU A C 20
ATOM 13415 O O . LEU A 1 8 ? 7.597 12.535 -2.116 1.00 0.00 8 LEU A O 20
ATOM 13431 N N . GLU A 1 9 ? 7.245 10.633 -0.966 1.00 0.00 9 GLU A N 20
ATOM 13432 C CA . GLU A 1 9 ? 6.893 11.318 0.272 1.00 0.00 9 GLU A CA 20
ATOM 13433 C C . GLU A 1 9 ? 7.962 12.339 0.652 1.00 0.00 9 GLU A C 20
ATOM 13434 O O . GLU A 1 9 ? 7.656 13.400 1.193 1.00 0.00 9 GLU A O 20
ATOM 13446 N N . GLU A 1 10 ? 9.217 12.008 0.363 1.00 0.00 10 GLU A N 20
ATOM 13447 C CA . GLU A 1 10 ? 10.331 12.895 0.676 1.00 0.00 10 GLU A CA 20
ATOM 13448 C C . GLU A 1 10 ? 10.343 14.104 -0.255 1.00 0.00 10 GLU A C 20
ATOM 13449 O O . GLU A 1 10 ? 10.551 15.236 0.182 1.00 0.00 10 GLU A O 20
ATOM 13461 N N . CYS A 1 11 ? 10.118 13.855 -1.541 1.00 0.00 11 CYS A N 20
ATOM 13462 C CA . CYS A 1 11 ? 10.101 14.921 -2.535 1.00 0.00 11 CYS A CA 20
ATOM 13463 C C . CYS A 1 11 ? 8.997 15.930 -2.232 1.00 0.00 11 CYS A C 20
ATOM 13464 O O . CYS A 1 11 ? 9.235 17.138 -2.214 1.00 0.00 11 CYS A O 20
ATOM 13471 N N . GLN A 1 12 ? 7.791 15.426 -1.993 1.00 0.00 12 GLN A N 20
ATOM 13472 C CA . GLN A 1 12 ? 6.651 16.283 -1.690 1.00 0.00 12 GLN A CA 20
ATOM 13473 C C . GLN A 1 12 ? 6.864 17.027 -0.376 1.00 0.00 12 GLN A C 20
ATOM 13474 O O . GLN A 1 12 ? 6.619 18.229 -0.285 1.00 0.00 12 GLN A O 20
ATOM 13488 N N . ASN A 1 13 ? 7.322 16.303 0.641 1.00 0.00 13 ASN A N 20
ATOM 13489 C CA . ASN A 1 13 ? 7.566 16.895 1.951 1.00 0.00 13 ASN A CA 20
ATOM 13490 C C . ASN A 1 13 ? 8.488 18.105 1.839 1.00 0.00 13 ASN A C 20
ATOM 13491 O O . ASN A 1 13 ? 8.311 19.102 2.540 1.00 0.00 13 ASN A O 20
ATOM 13502 N N . VAL A 1 14 ? 9.474 18.011 0.952 1.00 0.00 14 VAL A N 20
ATOM 13503 C CA . VAL A 1 14 ? 10.423 19.098 0.745 1.00 0.00 14 VAL A CA 20
ATOM 13504 C C . VAL A 1 14 ? 9.762 20.277 0.040 1.00 0.00 14 VAL A C 20
ATOM 13505 O O . VAL A 1 14 ? 9.996 21.435 0.389 1.00 0.00 14 VAL A O 20
ATOM 13518 N N . CYS A 1 15 ? 8.935 19.976 -0.955 1.00 0.00 15 CYS A N 20
ATOM 13519 C CA . CYS A 1 15 ? 8.240 21.010 -1.712 1.00 0.00 15 CYS A CA 20
ATOM 13520 C C . CYS A 1 15 ? 7.398 21.887 -0.789 1.00 0.00 15 CYS A C 20
ATOM 13521 O O . CYS A 1 15 ? 7.379 23.110 -0.925 1.00 0.00 15 CYS A O 20
ATOM 13528 N N . ARG A 1 16 ? 6.704 21.252 0.149 1.00 0.00 16 ARG A N 20
ATOM 13529 C CA . ARG A 1 16 ? 5.859 21.973 1.094 1.00 0.00 16 ARG A CA 20
ATOM 13530 C C . ARG A 1 16 ? 6.700 22.865 2.003 1.00 0.00 16 ARG A C 20
ATOM 13531 O O . ARG A 1 16 ? 6.191 23.814 2.599 1.00 0.00 16 ARG A O 20
ATOM 13552 N N . MET A 1 17 ? 7.987 22.553 2.104 1.00 0.00 17 MET A N 20
ATOM 13553 C CA . MET A 1 17 ? 8.898 23.327 2.940 1.00 0.00 17 MET A CA 20
ATOM 13554 C C . MET A 1 17 ? 9.548 24.451 2.139 1.00 0.00 17 MET A C 20
ATOM 13555 O O . MET A 1 17 ? 10.494 25.089 2.600 1.00 0.00 17 MET A O 20
ATOM 13569 N N . LYS A 1 18 ? 9.034 24.688 0.937 1.00 0.00 18 LYS A N 20
ATOM 13570 C CA . LYS A 1 18 ? 9.563 25.735 0.071 1.00 0.00 18 LYS A CA 20
ATOM 13571 C C . LYS A 1 18 ? 8.974 27.094 0.437 1.00 0.00 18 LYS A C 20
ATOM 13572 O O . LYS A 1 18 ? 7.755 27.264 0.467 1.00 0.00 18 LYS A O 20
ATOM 13591 N N . ARG A 1 19 ? 9.847 28.057 0.712 1.00 0.00 19 ARG A N 20
ATOM 13592 C CA . ARG A 1 19 ? 9.412 29.400 1.077 1.00 0.00 19 ARG A CA 20
ATOM 13593 C C . ARG A 1 19 ? 9.349 30.304 -0.152 1.00 0.00 19 ARG A C 20
ATOM 13594 O O . ARG A 1 19 ? 9.761 31.463 -0.103 1.00 0.00 19 ARG A O 20
ATOM 13615 N N . TRP A 1 20 ? 8.832 29.765 -1.250 1.00 0.00 20 TRP A N 20
ATOM 13616 C CA . TRP A 1 20 ? 8.716 30.522 -2.491 1.00 0.00 20 TRP A CA 20
ATOM 13617 C C . TRP A 1 20 ? 7.301 31.062 -2.668 1.00 0.00 20 TRP A C 20
ATOM 13618 O O . TRP A 1 20 ? 7.084 32.274 -2.656 1.00 0.00 20 TRP A O 20
ATOM 13639 N N . SER A 1 21 ? 6.343 30.157 -2.833 1.00 0.00 21 SER A N 20
ATOM 13640 C CA . SER A 1 21 ? 4.949 30.543 -3.015 1.00 0.00 21 SER A CA 20
ATOM 13641 C C . SER A 1 21 ? 4.050 29.313 -3.098 1.00 0.00 21 SER A C 20
ATOM 13642 O O . SER A 1 21 ? 4.463 28.258 -3.581 1.00 0.00 21 SER A O 20
ATOM 13650 N N . THR A 1 22 ? 2.817 29.456 -2.622 1.00 0.00 22 THR A N 20
ATOM 13651 C CA . THR A 1 22 ? 1.858 28.358 -2.642 1.00 0.00 22 THR A CA 20
ATOM 13652 C C . THR A 1 22 ? 1.747 27.749 -4.035 1.00 0.00 22 THR A C 20
ATOM 13653 O O . THR A 1 22 ? 1.543 26.545 -4.180 1.00 0.00 22 THR A O 20
ATOM 13664 N N . GLU A 1 23 ? 1.884 28.590 -5.056 1.00 0.00 23 GLU A N 20
ATOM 13665 C CA . GLU A 1 23 ? 1.800 28.132 -6.437 1.00 0.00 23 GLU A CA 20
ATOM 13666 C C . GLU A 1 23 ? 2.940 27.171 -6.762 1.00 0.00 23 GLU A C 20
ATOM 13667 O O . GLU A 1 23 ? 2.729 26.127 -7.379 1.00 0.00 23 GLU A O 20
ATOM 13679 N N . MET A 1 24 ? 4.148 27.531 -6.342 1.00 0.00 24 MET A N 20
ATOM 13680 C CA . MET A 1 24 ? 5.322 26.702 -6.589 1.00 0.00 24 MET A CA 20
ATOM 13681 C C . MET A 1 24 ? 5.216 25.375 -5.845 1.00 0.00 24 MET A C 20
ATOM 13682 O O . MET A 1 24 ? 5.677 24.341 -6.330 1.00 0.00 24 MET A O 20
ATOM 13696 N N . VAL A 1 25 ? 4.607 25.410 -4.664 1.00 0.00 25 VAL A N 20
ATOM 13697 C CA . VAL A 1 25 ? 4.439 24.210 -3.854 1.00 0.00 25 VAL A CA 20
ATOM 13698 C C . VAL A 1 25 ? 3.555 23.189 -4.561 1.00 0.00 25 VAL A C 20
ATOM 13699 O O . VAL A 1 25 ? 3.941 22.033 -4.738 1.00 0.00 25 VAL A O 20
ATOM 13712 N N . HIS A 1 26 ? 2.365 23.624 -4.964 1.00 0.00 26 HIS A N 20
ATOM 13713 C CA . HIS A 1 26 ? 1.425 22.748 -5.656 1.00 0.00 26 HIS A CA 20
ATOM 13714 C C . HIS A 1 26 ? 2.057 22.158 -6.913 1.00 0.00 26 HIS A C 20
ATOM 13715 O O . HIS A 1 26 ? 1.970 20.955 -7.157 1.00 0.00 26 HIS A O 20
ATOM 13729 N N . ARG A 1 27 ? 2.692 23.014 -7.708 1.00 0.00 27 ARG A N 20
ATOM 13730 C CA . ARG A 1 27 ? 3.337 22.578 -8.940 1.00 0.00 27 ARG A CA 20
ATOM 13731 C C . ARG A 1 27 ? 4.480 21.612 -8.644 1.00 0.00 27 ARG A C 20
ATOM 13732 O O . ARG A 1 27 ? 4.644 20.599 -9.325 1.00 0.00 27 ARG A O 20
ATOM 13753 N N . CYS A 1 28 ? 5.268 21.932 -7.623 1.00 0.00 28 CYS A N 20
ATOM 13754 C CA . CYS A 1 28 ? 6.395 21.093 -7.234 1.00 0.00 28 CYS A CA 20
ATOM 13755 C C . CYS A 1 28 ? 5.928 19.683 -6.882 1.00 0.00 28 CYS A C 20
ATOM 13756 O O . CYS A 1 28 ? 6.477 18.697 -7.372 1.00 0.00 28 CYS A O 20
ATOM 13763 N N . GLU A 1 29 ? 4.912 19.599 -6.030 1.00 0.00 29 GLU A N 20
ATOM 13764 C CA . GLU A 1 29 ? 4.373 18.310 -5.610 1.00 0.00 29 GLU A CA 20
ATOM 13765 C C . GLU A 1 29 ? 3.921 17.491 -6.815 1.00 0.00 29 GLU A C 20
ATOM 13766 O O . GLU A 1 29 ? 4.383 16.369 -7.027 1.00 0.00 29 GLU A O 20
ATOM 13778 N N . LYS A 1 30 ? 3.014 18.059 -7.603 1.00 0.00 30 LYS A N 20
ATOM 13779 C CA . LYS A 1 30 ? 2.500 17.384 -8.788 1.00 0.00 30 LYS A CA 20
ATOM 13780 C C . LYS A 1 30 ? 3.638 16.971 -9.717 1.00 0.00 30 LYS A C 20
ATOM 13781 O O . LYS A 1 30 ? 3.510 16.020 -10.488 1.00 0.00 30 LYS A O 20
ATOM 13800 N N . LYS A 1 31 ? 4.751 17.692 -9.637 1.00 0.00 31 LYS A N 20
ATOM 13801 C CA . LYS A 1 31 ? 5.913 17.401 -10.468 1.00 0.00 31 LYS A CA 20
ATOM 13802 C C . LYS A 1 31 ? 6.652 16.168 -9.958 1.00 0.00 31 LYS A C 20
ATOM 13803 O O . LYS A 1 31 ? 7.000 15.276 -10.732 1.00 0.00 31 LYS A O 20
ATOM 13822 N N . CYS A 1 32 ? 6.887 16.124 -8.651 1.00 0.00 32 CYS A N 20
ATOM 13823 C CA . CYS A 1 32 ? 7.583 15.000 -8.036 1.00 0.00 32 CYS A CA 20
ATOM 13824 C C . CYS A 1 32 ? 6.810 13.701 -8.247 1.00 0.00 32 CYS A C 20
ATOM 13825 O O . CYS A 1 32 ? 7.402 12.635 -8.409 1.00 0.00 32 CYS A O 20
ATOM 13832 N N . GLU A 1 33 ? 5.484 13.800 -8.243 1.00 0.00 33 GLU A N 20
ATOM 13833 C CA . GLU A 1 33 ? 4.631 12.633 -8.433 1.00 0.00 33 GLU A CA 20
ATOM 13834 C C . GLU A 1 33 ? 4.612 12.206 -9.898 1.00 0.00 33 GLU A C 20
ATOM 13835 O O . GLU A 1 33 ? 4.738 11.022 -10.211 1.00 0.00 33 GLU A O 20
ATOM 13847 N N . GLU A 1 34 ? 4.454 13.178 -10.790 1.00 0.00 34 GLU A N 20
ATOM 13848 C CA . GLU A 1 34 ? 4.417 12.902 -12.222 1.00 0.00 34 GLU A CA 20
ATOM 13849 C C . GLU A 1 34 ? 5.731 12.284 -12.691 1.00 0.00 34 GLU A C 20
ATOM 13850 O O . GLU A 1 34 ? 5.739 11.266 -13.382 1.00 0.00 34 GLU A O 20
ATOM 13862 N N . LYS A 1 35 ? 6.840 12.908 -12.310 1.00 0.00 35 LYS A N 20
ATOM 13863 C CA . LYS A 1 35 ? 8.161 12.421 -12.689 1.00 0.00 35 LYS A CA 20
ATOM 13864 C C . LYS A 1 35 ? 8.440 11.059 -12.062 1.00 0.00 35 LYS A C 20
ATOM 13865 O O . LYS A 1 35 ? 9.358 10.350 -12.474 1.00 0.00 35 LYS A O 20
ATOM 13884 N N . PHE A 1 36 ? 7.641 10.699 -11.063 1.00 0.00 36 PHE A N 20
ATOM 13885 C CA . PHE A 1 36 ? 7.800 9.420 -10.380 1.00 0.00 36 PHE A CA 20
ATOM 13886 C C . PHE A 1 36 ? 7.287 8.273 -11.245 1.00 0.00 36 PHE A C 20
ATOM 13887 O O . PHE A 1 36 ? 8.040 7.370 -11.607 1.00 0.00 36 PHE A O 20
ATOM 13904 N N . GLU A 1 37 ? 5.999 8.317 -11.572 1.00 0.00 37 GLU A N 20
ATOM 13905 C CA . GLU A 1 37 ? 5.384 7.280 -12.393 1.00 0.00 37 GLU A CA 20
ATOM 13906 C C . GLU A 1 37 ? 6.079 7.175 -13.747 1.00 0.00 37 GLU A C 20
ATOM 13907 O O . GLU A 1 37 ? 6.013 6.141 -14.412 1.00 0.00 37 GLU A O 20
ATOM 13919 N N . ARG A 1 38 ? 6.746 8.252 -14.149 1.00 0.00 38 ARG A N 20
ATOM 13920 C CA . ARG A 1 38 ? 7.451 8.283 -15.425 1.00 0.00 38 ARG A CA 20
ATOM 13921 C C . ARG A 1 38 ? 8.672 7.368 -15.393 1.00 0.00 38 ARG A C 20
ATOM 13922 O O . ARG A 1 38 ? 9.014 6.740 -16.394 1.00 0.00 38 ARG A O 20
ATOM 13943 N N . GLN A 1 39 ? 9.324 7.300 -14.236 1.00 0.00 39 GLN A N 20
ATOM 13944 C CA . GLN A 1 39 ? 10.507 6.463 -14.075 1.00 0.00 39 GLN A CA 20
ATOM 13945 C C . GLN A 1 39 ? 10.663 6.014 -12.626 1.00 0.00 39 GLN A C 20
ATOM 13946 O O . GLN A 1 39 ? 10.603 6.827 -11.705 1.00 0.00 39 GLN A O 20
ATOM 13960 N N . GLN A 1 40 ? 10.861 4.714 -12.433 1.00 0.00 40 GLN A N 20
ATOM 13961 C CA . GLN A 1 40 ? 11.025 4.157 -11.095 1.00 0.00 40 GLN A CA 20
ATOM 13962 C C . GLN A 1 40 ? 11.798 2.843 -11.143 1.00 0.00 40 GLN A C 20
ATOM 13963 O O . GLN A 1 40 ? 11.686 2.081 -12.104 1.00 0.00 40 GLN A O 20
ATOM 13977 N N . ARG A 1 41 ? 12.581 2.584 -10.101 1.00 0.00 41 ARG A N 20
ATOM 13978 C CA . ARG A 1 41 ? 13.373 1.363 -10.025 1.00 0.00 41 ARG A CA 20
ATOM 13979 C C . ARG A 1 41 ? 13.664 0.992 -8.574 1.00 0.00 41 ARG A C 20
ATOM 13980 O O . ARG A 1 41 ? 14.268 1.769 -7.834 1.00 0.00 41 ARG A O 20
#